Protein 2LMC (pdb70)

Secondary structure (DSSP, 8-state):
--S----SSEEEEEEE-SS-EEEEEE--SSHHHHHHHHHHTTGGGTPEEEEEEEE----/--BSBSSSEEEEEE--SSS--EEEEEESSSS--EEEE--TTS--SS-TTEEE-BS-SSB--

CATH classification: 3.10.20.510

GO terms:
  GO:0039653 symbiont-mediated suppression of host transcription (P, IDA)

Nearest PDB structures (foldseek):
  2lmc-assembly1_B  TM=9.714E-01  e=1.596E-10  Escherichia coli K-12
  4llg-assembly2_J  TM=7.421E-01  e=1.424E-07  Escherichia coli BW2952
  4llg-assembly1_D  TM=7.421E-01  e=1.424E-07  Escherichia coli BW2952
  8ph9-assembly1_J  TM=7.380E-01  e=1.339E-07  Escherichia coli
  5w1t-assembly1_D  TM=7.323E-01  e=1.514E-07  Escherichia coli K-12

Solvent-accessible surface area: 7148 Å² total; per-residue (Å²): 193,30,54,68,69,63,106,67,66,94,7,104,0,36,0,81,32,130,153,128,75,76,125,38,34,2,74,0,102,63,12,39,41,3,7,75,38,3,6,184,62,32,46,105,65,66,73,65,1,39,102,14,132,20,45,34,61,130,187,69,30,8,20,0,59,1,8,0,58,0,29,28,21,70,68,58,141,24,7,50,46,5,32,10,76,38,76,84,34,122,77,70,19,15,20,1,31,2,126,153,92,125,41,9,42,159,100,46,73,156,16,105,111,18,100,43,121,46,122,80

InterPro domains:
  IPR016412 RNA polymerase inhibitor [PF16857] (14-60)
  IPR016412 RNA polymerase inhibitor [PIRSF004348] (1-64)
  IPR038715 RNA polymerase inhibitor superfamily [G3DSA:3.10.20.510] (1-64)

Radius of gyration: 13.99 Å; Cα contacts (8 Å, |Δi|>4): 274; chains: 2; bounding box: 38×31×23 Å

Foldseek 3Di:
DQDAEAPPFWKWWFKAAPHDTDTDTFHDDDPVVSVCCSCVVVVVVRIHTDDMGGPDPVD/DAQWDQAWAFWAWDDADDQWIWTWGDHDPDDDTDTDTHGVPHNHQDYGRDTHGRQPGDDHD

Sequence (120 aa):
TGSLSVDNKKFWATVESSEHSFEVPIYAETLDEALELAEWQYVPAGFEVTRVRPCVAPKPAILAEISGIVSFGKETKGKRRLVITPVDGSDPYEEMIPKWRQLNVFEGERVERGDVISDGTGSLSVDNKKFWATVESSEHSFEVPIYAETLDEALELAEWQYVPAGFEVTRVRPCVAPKPAILAEISGIVSFGKETKGKRRLVITPVDGSDPYEEMIPKWRQLNVFEGERVERGDVISDGTGSLSVDNKKFWATVESSEHSFEVPIYAETLDEALELAEWQYVPAGFEVTRVRPCVAPKPAILAEISGIVSFGKETKGKRRLVITPVDGSDPYEEMIPKWRQLNVFEGERVERGDVISDGTGSLSVDNKKFWATVESSEHSFEVPIYAETLDEALELAEWQYVPAGFEVTRVRPCVAPKPAILAEISGIVSFGKETKGKRRLVITPVDGSDPYEEMIPKWRQLNVFEGERVERGDVISDGTGSLSVDNKKFWATVESSEHSFEVPIYAETLDEALELAEWQYVPAGFEVTRVRPCVAPKPAILAEISGIVSFGKETKGKRRLVITPVDGSDPYEEMIPKWRQLNVFEGERVERGDVISDGTGSLSVDNKKFWATVESSEHSFEVPIYAETLDEALELAEWQYVPAGFEVTRVRPCVAPKPAILAEISGIVSFGKETKGKRRLVITPVDGSDPYEEMIPKWRQLNVFEGERVERGDVISDGTGSLSVDNKKFWATVESSEHSFEVPIYAETLDEALELAEWQYVPAGFEVTRVRPCVAPKPAILAEISGIVSFGKETKGKRRLVITPVDGSDPYEEMIPKWRQLNVFEGERVERGDVISDGTGSLSVDNKKFWATVESSEHSFEVPIYAETLDEALELAEWQYVPAGFEVTRVRPCVAPKPAILAEISGIVSFGKETKGKRRLVITPVDGSDPYEEMIPKWRQLNVFEGERVERGDVISDGTGSLSVDNKKFWATVESSEHSFEVPIYAETLDEALELAEWQYVPAGFEVTRVRPCVAPKPAILAEISGIVSFGKETKGKRRLVITPVDGSDPYEEMIPKWRQLNVFEGERVERGDVISDGTGSLSVDNKKFWATVESSEHSFEVPIYAETLDEALELAEWQYVPAGFEVTRVRPCVAPKPAILAEISGIVSFGKETKGKRRLVITPVDGSDPYEEMIPKWRQLNVFEGERVERGDVISDG

Organism: Escherichia phage T7 (NCBI:txid10760)

Structure (mmCIF, N/CA/C/O backbone):
data_2LMC
#
_entry.id   2LMC
#
loop_
_entity.id
_entity.type
_entity.pdbx_description
1 polymer 'Bacterial RNA polymerase inhibitor'
2 polymer 'DNA-directed RNA polymerase subunit beta'
#
loop_
_atom_site.group_PDB
_atom_site.id
_atom_site.type_symbol
_atom_site.label_atom_id
_atom_site.label_alt_id
_atom_site.label_comp_id
_atom_site.label_asym_id
_atom_site.label_entity_id
_atom_site.label_seq_id
_atom_site.pdbx_PDB_ins_code
_atom_site.Cartn_x
_atom_site.Cartn_y
_atom_site.Cartn_z
_atom_site.occupancy
_atom_site.B_iso_or_equiv
_atom_site.auth_seq_id
_atom_site.auth_comp_id
_atom_site.auth_asym_id
_atom_site.auth_atom_id
_atom_site.pdbx_PDB_model_num
ATOM 1 N N . THR A 1 26 ? -19.965 -9.438 -3.825 1.00 0.00 26 THR A N 1
ATOM 2 C CA . THR A 1 26 ? -20.571 -8.091 -3.798 1.00 0.00 26 THR A CA 1
ATOM 3 C C . THR A 1 26 ? -19.751 -7.102 -4.626 1.00 0.00 26 THR A C 1
ATOM 4 O O . THR A 1 26 ? -20.255 -6.059 -5.045 1.00 0.00 26 THR A O 1
ATOM 15 N N . GLY A 1 27 ? -18.491 -7.441 -4.873 1.00 0.00 27 GLY A N 1
ATOM 16 C CA . GLY A 1 27 ? -17.624 -6.581 -5.649 1.00 0.00 27 GLY A CA 1
ATOM 17 C C . GLY A 1 27 ? -16.173 -6.772 -5.273 1.00 0.00 27 GLY A C 1
ATOM 18 O O . GLY A 1 27 ? -15.750 -6.351 -4.197 1.00 0.00 27 GLY A O 1
ATOM 22 N N . SER A 1 28 ? -15.418 -7.427 -6.150 1.00 0.00 28 SER A N 1
ATOM 23 C CA . SER A 1 28 ? -14.004 -7.691 -5.912 1.00 0.00 28 SER A CA 1
ATOM 24 C C . SER A 1 28 ? -13.842 -8.586 -4.676 1.00 0.00 28 SER A C 1
ATOM 25 O O . SER A 1 28 ? -14.705 -9.424 -4.403 1.00 0.00 28 SER A O 1
ATOM 33 N N . LEU A 1 29 ? -12.736 -8.409 -3.951 1.00 0.00 29 LEU A N 1
ATOM 34 C CA . LEU A 1 29 ? -12.448 -9.175 -2.738 1.00 0.00 29 LEU A CA 1
ATOM 35 C C . LEU A 1 29 ? -12.302 -10.660 -3.054 1.00 0.00 29 LEU A C 1
ATOM 36 O O . LEU A 1 29 ? -13.283 -11.406 -3.089 1.00 0.00 29 LEU A O 1
ATOM 52 N N . SER A 1 30 ? -11.070 -11.083 -3.279 1.00 0.00 30 SER A N 1
ATOM 53 C CA . SER A 1 30 ? -10.798 -12.455 -3.665 1.00 0.00 30 SER A CA 1
ATOM 54 C C . SER A 1 30 ? -10.739 -13.360 -2.434 1.00 0.00 30 SER A C 1
ATOM 55 O O . SER A 1 30 ? -11.692 -14.087 -2.140 1.00 0.00 30 SER A O 1
ATOM 63 N N . VAL A 1 31 ? -9.633 -13.288 -1.700 1.00 0.00 31 VAL A N 1
ATOM 64 C CA . VAL A 1 31 ? -9.420 -14.141 -0.535 1.00 0.00 31 VAL A CA 1
ATOM 65 C C . VAL A 1 31 ? -8.775 -13.347 0.595 1.00 0.00 31 VAL A C 1
ATOM 66 O O . VAL A 1 31 ? -8.455 -12.175 0.427 1.00 0.00 31 VAL A O 1
ATOM 79 N N . ASP A 1 32 ? -8.556 -13.996 1.728 1.00 0.00 32 ASP A N 1
ATOM 80 C CA . ASP A 1 32 ? -8.045 -13.313 2.915 1.00 0.00 32 ASP A CA 1
ATOM 81 C C . ASP A 1 32 ? -6.778 -13.978 3.441 1.00 0.00 32 ASP A C 1
ATOM 82 O O . ASP A 1 32 ? -6.587 -14.109 4.652 1.00 0.00 32 ASP A O 1
ATOM 91 N N . ASN A 1 33 ? -5.899 -14.376 2.525 1.00 0.00 33 ASN A N 1
ATOM 92 C CA . ASN A 1 33 ? -4.632 -15.003 2.905 1.00 0.00 33 ASN A CA 1
ATOM 93 C C . ASN A 1 33 ? -3.754 -14.042 3.702 1.00 0.00 33 ASN A C 1
ATOM 94 O O . ASN A 1 33 ? -3.006 -14.453 4.588 1.00 0.00 33 ASN A O 1
ATOM 105 N N . LYS A 1 34 ? -3.847 -12.767 3.369 1.00 0.00 34 LYS A N 1
ATOM 106 C CA . LYS A 1 34 ? -3.174 -11.707 4.111 1.00 0.00 34 LYS A CA 1
ATOM 107 C C . LYS A 1 34 ? -4.162 -10.575 4.347 1.00 0.00 34 LYS A C 1
ATOM 108 O O . LYS A 1 34 ? -5.013 -10.311 3.498 1.00 0.00 34 LYS A O 1
ATOM 127 N N . LYS A 1 35 ? -4.066 -9.918 5.492 1.00 0.00 35 LYS A N 1
ATOM 128 C CA . LYS A 1 35 ? -4.985 -8.838 5.813 1.00 0.00 35 LYS A CA 1
ATOM 129 C C . LYS A 1 35 ? -4.380 -7.483 5.471 1.00 0.00 35 LYS A C 1
ATOM 130 O O . LYS A 1 35 ? -3.304 -7.120 5.946 1.00 0.00 35 LYS A O 1
ATOM 149 N N . PHE A 1 36 ? -5.073 -6.742 4.627 1.00 0.00 36 PHE A N 1
ATOM 150 C CA . PHE A 1 36 ? -4.638 -5.412 4.243 1.00 0.00 36 PHE A CA 1
ATOM 151 C C . PHE A 1 36 ? -5.647 -4.393 4.747 1.00 0.00 36 PHE A C 1
ATOM 152 O O . PHE A 1 36 ? -6.850 -4.610 4.635 1.00 0.00 36 PHE A O 1
ATOM 169 N N . TRP A 1 37 ? -5.170 -3.298 5.312 1.00 0.00 37 TRP A N 1
ATOM 170 C CA . TRP A 1 37 ? -6.062 -2.286 5.859 1.00 0.00 37 TRP A CA 1
ATOM 171 C C . TRP A 1 37 ? -6.122 -1.057 4.965 1.00 0.00 37 TRP A C 1
ATOM 172 O O . TRP A 1 37 ? -5.094 -0.568 4.505 1.00 0.00 37 TRP A O 1
ATOM 193 N N . ALA A 1 38 ? -7.331 -0.579 4.714 1.00 0.00 38 ALA A N 1
ATOM 194 C CA . ALA A 1 38 ? -7.544 0.644 3.956 1.00 0.00 38 ALA A CA 1
ATOM 195 C C . ALA A 1 38 ? -8.574 1.516 4.664 1.00 0.00 38 ALA A C 1
ATOM 196 O O . ALA A 1 38 ? -9.725 1.110 4.839 1.00 0.00 38 ALA A O 1
ATOM 203 N N . THR A 1 39 ? -8.168 2.697 5.101 1.00 0.00 39 THR A N 1
ATOM 204 C CA . THR A 1 39 ? -9.110 3.624 5.696 1.00 0.00 39 THR A CA 1
ATOM 205 C C . THR A 1 39 ? -9.693 4.528 4.615 1.00 0.00 39 THR A C 1
ATOM 206 O O . THR A 1 39 ? -8.964 5.142 3.831 1.00 0.00 39 THR A O 1
ATOM 217 N N . VAL A 1 40 ? -11.016 4.569 4.557 1.00 0.00 40 VAL A N 1
ATOM 218 C CA . VAL A 1 40 ? -11.723 5.275 3.500 1.00 0.00 40 VAL A CA 1
ATOM 219 C C . VAL A 1 40 ? -12.512 6.439 4.081 1.00 0.00 40 VAL A C 1
ATOM 220 O O . VAL A 1 40 ? -12.967 6.379 5.226 1.00 0.00 40 VAL A O 1
ATOM 233 N N . GLU A 1 41 ? -12.678 7.490 3.294 1.00 0.00 41 GLU A N 1
ATOM 234 C CA . GLU A 1 41 ? -13.393 8.668 3.745 1.00 0.00 41 GLU A CA 1
ATOM 235 C C . GLU A 1 41 ? -14.490 9.036 2.751 1.00 0.00 41 GLU A C 1
ATOM 236 O O . GLU A 1 41 ? -14.276 9.029 1.536 1.00 0.00 41 GLU A O 1
ATOM 248 N N . SER A 1 42 ? -15.663 9.340 3.277 1.00 0.00 42 SER A N 1
ATOM 249 C CA . SER A 1 42 ? -16.802 9.731 2.466 1.00 0.00 42 SER A CA 1
ATOM 250 C C . SER A 1 42 ? -17.002 11.245 2.539 1.00 0.00 42 SER A C 1
ATOM 251 O O . SER A 1 42 ? -16.091 11.971 2.946 1.00 0.00 42 SER A O 1
ATOM 259 N N . SER A 1 43 ? -18.183 11.721 2.149 1.00 0.00 43 SER A N 1
ATOM 260 C CA . SER A 1 43 ? -18.494 13.145 2.218 1.00 0.00 43 SER A CA 1
ATOM 261 C C . SER A 1 43 ? -18.427 13.652 3.660 1.00 0.00 43 SER A C 1
ATOM 262 O O . SER A 1 43 ? -18.087 14.809 3.909 1.00 0.00 43 SER A O 1
ATOM 270 N N . GLU A 1 44 ? -18.749 12.780 4.606 1.00 0.00 44 GLU A N 1
ATOM 271 C CA . GLU A 1 44 ? -18.687 13.130 6.019 1.00 0.00 44 GLU A CA 1
ATOM 272 C C . GLU A 1 44 ? -18.089 11.986 6.830 1.00 0.00 44 GLU A C 1
ATOM 273 O O . GLU A 1 44 ? -17.230 12.195 7.682 1.00 0.00 44 GLU A O 1
ATOM 285 N N . HIS A 1 45 ? -18.547 10.773 6.547 1.00 0.00 45 HIS A N 1
ATOM 286 C CA . HIS A 1 45 ? -18.123 9.596 7.296 1.00 0.00 45 HIS A CA 1
ATOM 287 C C . HIS A 1 45 ? -16.682 9.222 6.974 1.00 0.00 45 HIS A C 1
ATOM 288 O O . HIS A 1 45 ? -16.162 9.560 5.912 1.00 0.00 45 HIS A O 1
ATOM 303 N N . SER A 1 46 ? -16.043 8.535 7.905 1.00 0.00 46 SER A N 1
ATOM 304 C CA . SER A 1 46 ? -14.688 8.039 7.720 1.00 0.00 46 SER A CA 1
ATOM 305 C C . SER A 1 46 ? -14.541 6.715 8.466 1.00 0.00 46 SER A C 1
ATOM 306 O O . SER A 1 46 ? -14.902 6.622 9.640 1.00 0.00 46 SER A O 1
ATOM 314 N N . PHE A 1 47 ? -14.041 5.690 7.788 1.00 0.00 47 PHE A N 1
ATOM 315 C CA . PHE A 1 47 ? -13.977 4.357 8.376 1.00 0.00 47 PHE A CA 1
ATOM 316 C C . PHE A 1 47 ? -12.779 3.572 7.855 1.00 0.00 47 PHE A C 1
ATOM 317 O O . PHE A 1 47 ? -12.051 4.037 6.979 1.00 0.00 47 PHE A O 1
ATOM 334 N N . GLU A 1 48 ? -12.574 2.389 8.412 1.00 0.00 48 GLU A N 1
ATOM 335 C CA . GLU A 1 48 ? -11.516 1.499 7.964 1.00 0.00 48 GLU A CA 1
ATOM 336 C C . GLU A 1 48 ? -12.111 0.170 7.529 1.00 0.00 48 GLU A C 1
ATOM 337 O O . GLU A 1 48 ? -13.007 -0.361 8.188 1.00 0.00 48 GLU A O 1
ATOM 349 N N . VAL A 1 49 ? -11.619 -0.357 6.423 1.00 0.00 49 VAL A N 1
ATOM 350 C CA . VAL A 1 49 ? -12.108 -1.618 5.895 1.00 0.00 49 VAL A CA 1
ATOM 351 C C . VAL A 1 49 ? -10.942 -2.452 5.357 1.00 0.00 49 VAL A C 1
ATOM 352 O O . VAL A 1 49 ? -10.038 -1.921 4.709 1.00 0.00 49 VAL A O 1
ATOM 365 N N . PRO A 1 50 ? -10.907 -3.756 5.676 1.00 0.00 50 PRO A N 1
ATOM 366 C CA . PRO A 1 50 ? -9.878 -4.662 5.164 1.00 0.00 50 PRO A CA 1
ATOM 367 C C . PRO A 1 50 ? -10.042 -4.946 3.673 1.00 0.00 50 PRO A C 1
ATOM 368 O O . PRO A 1 50 ? -11.160 -5.010 3.157 1.00 0.00 50 PRO A O 1
ATOM 379 N N . ILE A 1 51 ? -8.920 -5.139 2.998 1.00 0.00 51 ILE A N 1
ATOM 380 C CA . ILE A 1 51 ? -8.917 -5.479 1.584 1.00 0.00 51 ILE A CA 1
ATOM 381 C C . ILE A 1 51 ? -8.591 -6.951 1.440 1.00 0.00 51 ILE A C 1
ATOM 382 O O . ILE A 1 51 ? -7.689 -7.459 2.106 1.00 0.00 51 ILE A O 1
ATOM 398 N N . TYR A 1 52 ? -9.322 -7.639 0.587 1.00 0.00 52 TYR A N 1
ATOM 399 C CA . TYR A 1 52 ? -9.115 -9.060 0.421 1.00 0.00 52 TYR A CA 1
ATOM 400 C C . TYR A 1 52 ? -8.628 -9.374 -0.983 1.00 0.00 52 TYR A C 1
ATOM 401 O O . TYR A 1 52 ? -9.363 -9.229 -1.961 1.00 0.00 52 TYR A O 1
ATOM 419 N N . ALA A 1 53 ? -7.379 -9.802 -1.065 1.00 0.00 53 ALA A N 1
ATOM 420 C CA . ALA A 1 53 ? -6.775 -10.204 -2.323 1.00 0.00 53 ALA A CA 1
ATOM 421 C C . ALA A 1 53 ? -5.672 -11.217 -2.069 1.00 0.00 53 ALA A C 1
ATOM 422 O O . ALA A 1 53 ? -5.345 -11.504 -0.916 1.00 0.00 53 ALA A O 1
ATOM 429 N N . GLU A 1 54 ? -5.097 -11.755 -3.129 1.00 0.00 54 GLU A N 1
ATOM 430 C CA . GLU A 1 54 ? -4.031 -12.732 -2.986 1.00 0.00 54 GLU A CA 1
ATOM 431 C C . GLU A 1 54 ? -2.676 -12.045 -2.888 1.00 0.00 54 GLU A C 1
ATOM 432 O O . GLU A 1 54 ? -1.907 -12.304 -1.963 1.00 0.00 54 GLU A O 1
ATOM 444 N N . THR A 1 55 ? -2.399 -11.158 -3.830 1.00 0.00 55 THR A N 1
ATOM 445 C CA . THR A 1 55 ? -1.097 -10.512 -3.905 1.00 0.00 55 THR A CA 1
ATOM 446 C C . THR A 1 55 ? -1.135 -9.099 -3.314 1.00 0.00 55 THR A C 1
ATOM 447 O O . THR A 1 55 ? -2.198 -8.477 -3.259 1.00 0.00 55 THR A O 1
ATOM 458 N N . LEU A 1 56 ? 0.017 -8.603 -2.867 1.00 0.00 56 LEU A N 1
ATOM 459 C CA . LEU A 1 56 ? 0.124 -7.247 -2.326 1.00 0.00 56 LEU A CA 1
ATOM 460 C C . LEU A 1 56 ? -0.367 -6.209 -3.333 1.00 0.00 56 LEU A C 1
ATOM 461 O O . LEU A 1 56 ? -1.359 -5.518 -3.089 1.00 0.00 56 LEU A O 1
ATOM 477 N N . ASP A 1 57 ? 0.336 -6.110 -4.459 1.00 0.00 57 ASP A N 1
ATOM 478 C CA . ASP A 1 57 ? -0.035 -5.202 -5.548 1.00 0.00 57 ASP A CA 1
ATOM 479 C C . ASP A 1 57 ? -1.493 -5.387 -5.954 1.00 0.00 57 ASP A C 1
ATOM 480 O O . ASP A 1 57 ? -2.194 -4.425 -6.255 1.00 0.00 57 ASP A O 1
ATOM 489 N N . GLU A 1 58 ? -1.933 -6.636 -5.947 1.00 0.00 58 GLU A N 1
ATOM 490 C CA . GLU A 1 58 ? -3.308 -6.988 -6.272 1.00 0.00 58 GLU A CA 1
ATOM 491 C C . GLU A 1 58 ? -4.284 -6.257 -5.349 1.00 0.00 58 GLU A C 1
ATOM 492 O O . GLU A 1 58 ? -5.259 -5.659 -5.807 1.00 0.00 58 GLU A O 1
ATOM 504 N N . ALA A 1 59 ? -4.004 -6.300 -4.050 1.00 0.00 59 ALA A N 1
ATOM 505 C CA . ALA A 1 59 ? -4.817 -5.599 -3.063 1.00 0.00 59 ALA A CA 1
ATOM 506 C C . ALA A 1 59 ? -4.666 -4.094 -3.219 1.00 0.00 59 ALA A C 1
ATOM 507 O O . ALA A 1 59 ? -5.629 -3.343 -3.072 1.00 0.00 59 ALA A O 1
ATOM 514 N N . LEU A 1 60 ? -3.443 -3.671 -3.516 1.00 0.00 60 LEU A N 1
ATOM 515 C CA . LEU A 1 60 ? -3.133 -2.267 -3.751 1.00 0.00 60 LEU A CA 1
ATOM 516 C C . LEU A 1 60 ? -3.993 -1.702 -4.878 1.00 0.00 60 LEU A C 1
ATOM 517 O O . LEU A 1 60 ? -4.506 -0.584 -4.779 1.00 0.00 60 LEU A O 1
ATOM 533 N N . GLU A 1 61 ? -4.146 -2.475 -5.945 1.00 0.00 61 GLU A N 1
ATOM 534 C CA . GLU A 1 61 ? -5.017 -2.088 -7.043 1.00 0.00 61 GLU A CA 1
ATOM 535 C C . GLU A 1 61 ? -6.444 -1.917 -6.540 1.00 0.00 61 GLU A C 1
ATOM 536 O O . GLU A 1 61 ? -7.047 -0.863 -6.711 1.00 0.00 61 GLU A O 1
ATOM 548 N N . LEU A 1 62 ? -6.952 -2.953 -5.883 1.00 0.00 62 LEU A N 1
ATOM 549 C CA . LEU A 1 62 ? -8.351 -2.997 -5.466 1.00 0.00 62 LEU A CA 1
ATOM 550 C C . LEU A 1 62 ? -8.686 -1.913 -4.451 1.00 0.00 62 LEU A C 1
ATOM 551 O O . LEU A 1 62 ? -9.730 -1.281 -4.553 1.00 0.00 62 LEU A O 1
ATOM 567 N N . ALA A 1 63 ? -7.808 -1.700 -3.478 1.00 0.00 63 ALA A N 1
ATOM 568 C CA . ALA A 1 63 ? -8.058 -0.718 -2.425 1.00 0.00 63 ALA A CA 1
ATOM 569 C C . ALA A 1 63 ? -8.492 0.622 -3.012 1.00 0.00 63 ALA A C 1
ATOM 570 O O . ALA A 1 63 ? -9.452 1.231 -2.553 1.00 0.00 63 ALA A O 1
ATOM 577 N N . GLU A 1 64 ? -7.781 1.074 -4.028 1.00 0.00 64 GLU A N 1
ATOM 578 C CA . GLU A 1 64 ? -8.161 2.286 -4.731 1.00 0.00 64 GLU A CA 1
ATOM 579 C C . GLU A 1 64 ? -9.244 1.993 -5.770 1.00 0.00 64 GLU A C 1
ATOM 580 O O . GLU A 1 64 ? -10.371 2.477 -5.668 1.00 0.00 64 GLU A O 1
ATOM 592 N N . TRP A 1 65 ? -8.897 1.143 -6.731 1.00 0.00 65 TRP A N 1
ATOM 593 C CA . TRP A 1 65 ? -9.683 0.952 -7.949 1.00 0.00 65 TRP A CA 1
ATOM 594 C C . TRP A 1 65 ? -11.084 0.398 -7.671 1.00 0.00 65 TRP A C 1
ATOM 595 O O . TRP A 1 65 ? -12.006 0.618 -8.452 1.00 0.00 65 TRP A O 1
ATOM 616 N N . GLN A 1 66 ? -11.242 -0.333 -6.577 1.00 0.00 66 GLN A N 1
ATOM 617 C CA . GLN A 1 66 ? -12.533 -0.917 -6.226 1.00 0.00 66 GLN A CA 1
ATOM 618 C C . GLN A 1 66 ? -13.416 0.081 -5.470 1.00 0.00 66 GLN A C 1
ATOM 619 O O . GLN A 1 66 ? -14.640 0.066 -5.603 1.00 0.00 66 GLN A O 1
ATOM 633 N N . TYR A 1 67 ? -12.799 0.955 -4.687 1.00 0.00 67 TYR A N 1
ATOM 634 C CA . TYR A 1 67 ? -13.555 1.852 -3.816 1.00 0.00 67 TYR A CA 1
ATOM 635 C C . TYR A 1 67 ? -13.862 3.190 -4.480 1.00 0.00 67 TYR A C 1
ATOM 636 O O . TYR A 1 67 ? -14.919 3.778 -4.239 1.00 0.00 67 TYR A O 1
ATOM 654 N N . VAL A 1 68 ? -12.956 3.663 -5.327 1.00 0.00 68 VAL A N 1
ATOM 655 C CA . VAL A 1 68 ? -13.113 4.979 -5.938 1.00 0.00 68 VAL A CA 1
ATOM 656 C C . VAL A 1 68 ? -14.337 5.102 -6.874 1.00 0.00 68 VAL A C 1
ATOM 657 O O . VAL A 1 68 ? -14.934 6.176 -6.930 1.00 0.00 68 VAL A O 1
ATOM 670 N N . PRO A 1 69 ? -14.770 4.045 -7.616 1.00 0.00 69 PRO A N 1
ATOM 671 C CA . PRO A 1 69 ? -15.950 4.152 -8.480 1.00 0.00 69 PRO A CA 1
ATOM 672 C C . PRO A 1 69 ? -17.246 4.138 -7.679 1.00 0.00 69 PRO A C 1
ATOM 673 O O . PRO A 1 69 ? -18.320 4.420 -8.209 1.00 0.00 69 PRO A O 1
ATOM 684 N N . ALA A 1 70 ? -17.138 3.811 -6.398 1.00 0.00 70 ALA A N 1
ATOM 685 C CA . ALA A 1 70 ? -18.299 3.736 -5.525 1.00 0.00 70 ALA A CA 1
ATOM 686 C C . ALA A 1 70 ? -18.518 5.055 -4.794 1.00 0.00 70 ALA A C 1
ATOM 687 O O . ALA A 1 70 ? -19.423 5.177 -3.969 1.00 0.00 70 ALA A O 1
ATOM 694 N N . GLY A 1 71 ? -17.682 6.039 -5.095 1.00 0.00 71 GLY A N 1
ATOM 695 C CA . GLY A 1 71 ? -17.822 7.342 -4.476 1.00 0.00 71 GLY A CA 1
ATOM 696 C C . GLY A 1 71 ? -17.054 7.451 -3.176 1.00 0.00 71 GLY A C 1
ATOM 697 O O . GLY A 1 71 ? -17.112 8.476 -2.496 1.00 0.00 71 GLY A O 1
ATOM 701 N N . PHE A 1 72 ? -16.333 6.398 -2.827 1.00 0.00 72 PHE A N 1
ATOM 702 C CA . PHE A 1 72 ? -15.533 6.392 -1.615 1.00 0.00 72 PHE A CA 1
ATOM 703 C C . PHE A 1 72 ? -14.095 6.774 -1.934 1.00 0.00 72 PHE A C 1
ATOM 704 O O . PHE A 1 72 ? -13.476 6.202 -2.833 1.00 0.00 72 PHE A O 1
ATOM 721 N N . GLU A 1 73 ? -13.569 7.751 -1.216 1.00 0.00 73 GLU A N 1
ATOM 722 C CA . GLU A 1 73 ? -12.204 8.189 -1.433 1.00 0.00 73 GLU A CA 1
ATOM 723 C C . GLU A 1 73 ? -11.299 7.621 -0.352 1.00 0.00 73 GLU A C 1
ATOM 724 O O . GLU A 1 73 ? -11.477 7.902 0.834 1.00 0.00 73 GLU A O 1
ATOM 736 N N . VAL A 1 74 ? -10.350 6.798 -0.765 1.00 0.00 74 VAL A N 1
ATOM 737 C CA . VAL A 1 74 ? -9.390 6.208 0.155 1.00 0.00 74 VAL A CA 1
ATOM 738 C C . VAL A 1 74 ? -8.553 7.297 0.818 1.00 0.00 74 VAL A C 1
ATOM 739 O O . VAL A 1 74 ? -8.233 8.306 0.195 1.00 0.00 74 VAL A O 1
ATOM 752 N N . THR A 1 75 ? -8.229 7.106 2.086 1.00 0.00 75 THR A N 1
ATOM 753 C CA . THR A 1 75 ? -7.425 8.070 2.817 1.00 0.00 75 THR A CA 1
ATOM 754 C C . THR A 1 75 ? -5.998 7.561 3.003 1.00 0.00 75 THR A C 1
ATOM 755 O O . THR A 1 75 ? -5.038 8.275 2.725 1.00 0.00 75 THR A O 1
ATOM 766 N N . ARG A 1 76 ? -5.861 6.323 3.453 1.00 0.00 76 ARG A N 1
ATOM 767 C CA . ARG A 1 76 ? -4.554 5.741 3.688 1.00 0.00 76 ARG A CA 1
ATOM 768 C C . ARG A 1 76 ? -4.696 4.233 3.854 1.00 0.00 76 ARG A C 1
ATOM 769 O O . ARG A 1 76 ? -5.769 3.754 4.213 1.00 0.00 76 ARG A O 1
ATOM 790 N N . VAL A 1 77 ? -3.641 3.479 3.574 1.00 0.00 77 VAL A N 1
ATOM 791 C CA . VAL A 1 77 ? -3.690 2.039 3.772 1.00 0.00 77 VAL A CA 1
ATOM 792 C C . VAL A 1 77 ? -2.477 1.564 4.557 1.00 0.00 77 VAL A C 1
ATOM 793 O O . VAL A 1 77 ? -1.445 2.234 4.591 1.00 0.00 77 VAL A O 1
ATOM 806 N N . ARG A 1 78 ? -2.620 0.413 5.191 1.00 0.00 78 ARG A N 1
ATOM 807 C CA . ARG A 1 78 ? -1.520 -0.239 5.879 1.00 0.00 78 ARG A CA 1
ATOM 808 C C . ARG A 1 78 ? -1.653 -1.749 5.763 1.00 0.00 78 ARG A C 1
ATOM 809 O O . ARG A 1 78 ? -2.490 -2.361 6.428 1.00 0.00 78 ARG A O 1
ATOM 830 N N . PRO A 1 79 ? -0.861 -2.364 4.882 1.00 0.00 79 PRO A N 1
ATOM 831 C CA . PRO A 1 79 ? -0.815 -3.820 4.742 1.00 0.00 79 PRO A CA 1
ATOM 832 C C . PRO A 1 79 ? -0.268 -4.483 6.000 1.00 0.00 79 PRO A C 1
ATOM 833 O O . PRO A 1 79 ? 0.738 -4.039 6.554 1.00 0.00 79 PRO A O 1
ATOM 844 N N . CYS A 1 80 ? -0.940 -5.523 6.461 1.00 0.00 80 CYS A N 1
ATOM 845 C CA . CYS A 1 80 ? -0.476 -6.267 7.615 1.00 0.00 80 CYS A CA 1
ATOM 846 C C . CYS A 1 80 ? -0.231 -7.714 7.213 1.00 0.00 80 CYS A C 1
ATOM 847 O O . CYS A 1 80 ? -1.120 -8.564 7.301 1.00 0.00 80 CYS A O 1
ATOM 855 N N . VAL A 1 81 ? 0.980 -7.980 6.752 1.00 0.00 81 VAL A N 1
ATOM 856 C CA . VAL A 1 81 ? 1.345 -9.305 6.289 1.00 0.00 81 VAL A CA 1
ATOM 857 C C . VAL A 1 81 ? 1.776 -10.177 7.461 1.00 0.00 81 VAL A C 1
ATOM 858 O O . VAL A 1 81 ? 1.070 -11.117 7.829 1.00 0.00 81 VAL A O 1
ATOM 871 N N . ALA A 1 82 ? 2.922 -9.836 8.055 1.00 0.00 82 ALA A N 1
ATOM 872 C CA . ALA A 1 82 ? 3.483 -10.583 9.181 1.00 0.00 82 ALA A CA 1
ATOM 873 C C . ALA A 1 82 ? 3.638 -12.064 8.837 1.00 0.00 82 ALA A C 1
ATOM 874 O O . ALA A 1 82 ? 2.741 -12.863 9.107 1.00 0.00 82 ALA A O 1
ATOM 881 N N . PRO A 1 83 ? 4.788 -12.435 8.240 1.00 0.00 83 PRO A N 1
ATOM 882 C CA . PRO A 1 83 ? 5.061 -13.797 7.753 1.00 0.00 83 PRO A CA 1
ATOM 883 C C . PRO A 1 83 ? 4.555 -14.907 8.678 1.00 0.00 83 PRO A C 1
ATOM 884 O O . PRO A 1 83 ? 4.828 -14.910 9.883 1.00 0.00 83 PRO A O 1
ATOM 895 N N . LYS A 1 84 ? 3.804 -15.838 8.103 1.00 0.00 84 LYS A N 1
ATOM 896 C CA . LYS A 1 84 ? 3.293 -16.979 8.844 1.00 0.00 84 LYS A CA 1
ATOM 897 C C . LYS A 1 84 ? 4.183 -18.188 8.596 1.00 0.00 84 LYS A C 1
ATOM 898 O O . LYS A 1 84 ? 3.871 -18.983 7.684 1.00 0.00 84 LYS A O 1
ATOM 918 N N . PRO B 2 24 ? 7.495 -0.515 9.962 1.00 0.00 24 PRO B N 1
ATOM 919 C CA . PRO B 2 24 ? 7.808 0.462 8.907 1.00 0.00 24 PRO B CA 1
ATOM 920 C C . PRO B 2 24 ? 7.533 1.887 9.369 1.00 0.00 24 PRO B C 1
ATOM 921 O O . PRO B 2 24 ? 6.727 2.116 10.269 1.00 0.00 24 PRO B O 1
ATOM 932 N N . ALA B 2 25 ? 8.217 2.839 8.754 1.00 0.00 25 ALA B N 1
ATOM 933 C CA . ALA B 2 25 ? 8.020 4.247 9.051 1.00 0.00 25 ALA B CA 1
ATOM 934 C C . ALA B 2 25 ? 8.234 5.070 7.790 1.00 0.00 25 ALA B C 1
ATOM 935 O O . ALA B 2 25 ? 7.292 5.330 7.042 1.00 0.00 25 ALA B O 1
ATOM 942 N N 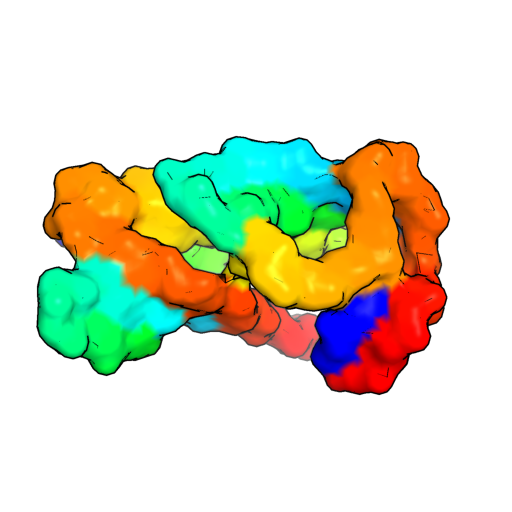. ILE B 2 26 ? 9.477 5.455 7.544 1.00 0.00 26 ILE B N 1
ATOM 943 C CA . ILE B 2 26 ? 9.845 6.117 6.303 1.00 0.00 26 ILE B CA 1
ATOM 944 C C . ILE B 2 26 ? 10.929 5.280 5.637 1.00 0.00 26 ILE B C 1
ATOM 945 O O . ILE B 2 26 ? 12.092 5.687 5.542 1.00 0.00 26 ILE B O 1
ATOM 961 N N . LEU B 2 27 ? 10.545 4.083 5.216 1.00 0.00 27 LEU B N 1
ATOM 962 C CA . LEU B 2 27 ? 11.500 3.101 4.738 1.00 0.00 27 LEU B CA 1
ATOM 963 C C . LEU B 2 27 ? 10.879 2.186 3.693 1.00 0.00 27 LEU B C 1
ATOM 964 O O . LEU B 2 27 ? 9.688 2.264 3.403 1.00 0.00 27 LEU B O 1
ATOM 980 N N . ALA B 2 28 ? 11.713 1.337 3.124 1.00 0.00 28 ALA B N 1
ATOM 981 C CA . ALA B 2 28 ? 11.259 0.262 2.266 1.00 0.00 28 ALA B CA 1
ATOM 982 C C . ALA B 2 28 ? 11.248 -1.037 3.055 1.00 0.00 28 ALA B C 1
ATOM 983 O O . ALA B 2 28 ? 12.272 -1.427 3.610 1.00 0.00 28 ALA B O 1
ATOM 990 N N . GLU B 2 29 ? 10.095 -1.696 3.118 1.00 0.00 29 GLU B N 1
ATOM 991 C CA . GLU B 2 29 ? 9.968 -2.945 3.871 1.00 0.00 29 GLU B CA 1
ATOM 992 C C . GLU B 2 29 ? 10.898 -4.008 3.288 1.00 0.00 29 GLU B C 1
ATOM 993 O O . GLU B 2 29 ? 11.302 -4.943 3.971 1.00 0.00 29 GLU B O 1
ATOM 1005 N N . ILE B 2 30 ? 11.230 -3.842 2.016 1.00 0.00 30 ILE B N 1
ATOM 1006 C CA . ILE B 2 30 ? 12.137 -4.739 1.319 1.00 0.00 30 ILE B CA 1
ATOM 1007 C C . ILE B 2 30 ? 13.156 -3.933 0.531 1.00 0.00 30 ILE B C 1
ATOM 1008 O O . ILE B 2 30 ? 12.892 -2.794 0.147 1.00 0.00 30 ILE B O 1
ATOM 1024 N N . SER B 2 31 ? 14.321 -4.514 0.304 1.00 0.00 31 SER B N 1
ATOM 1025 C CA . SER B 2 31 ? 15.351 -3.848 -0.469 1.00 0.00 31 SER B CA 1
ATOM 1026 C C . SER B 2 31 ? 15.095 -4.061 -1.948 1.00 0.00 31 SER B C 1
ATOM 1027 O O . SER B 2 31 ? 14.743 -5.161 -2.381 1.00 0.00 31 SER B O 1
ATOM 1035 N N . GLY B 2 32 ? 15.286 -3.011 -2.707 1.00 0.00 32 GLY B N 1
ATOM 1036 C CA . GLY B 2 32 ? 15.085 -3.073 -4.131 1.00 0.00 32 GLY B CA 1
ATOM 1037 C C . GLY B 2 32 ? 14.841 -1.711 -4.728 1.00 0.00 32 GLY B C 1
ATOM 1038 O O . GLY B 2 32 ? 15.237 -0.695 -4.153 1.00 0.00 32 GLY B O 1
ATOM 1042 N N . ILE B 2 33 ? 14.197 -1.694 -5.880 1.00 0.00 33 ILE B N 1
ATOM 1043 C CA . ILE B 2 33 ? 13.872 -0.456 -6.561 1.00 0.00 33 ILE B CA 1
ATOM 1044 C C . ILE B 2 33 ? 12.439 -0.043 -6.251 1.00 0.00 33 ILE B C 1
ATOM 1045 O O . ILE B 2 33 ? 11.491 -0.656 -6.736 1.00 0.00 33 ILE B O 1
ATOM 1061 N N . VAL B 2 34 ? 12.282 0.987 -5.440 1.00 0.00 34 VAL B N 1
ATOM 1062 C CA . VAL B 2 34 ? 10.959 1.490 -5.113 1.00 0.00 34 VAL B CA 1
ATOM 1063 C C . VAL B 2 34 ? 10.469 2.412 -6.219 1.00 0.00 34 VAL B C 1
ATOM 1064 O O . VAL B 2 34 ? 11.178 3.320 -6.637 1.00 0.00 34 VAL B O 1
ATOM 1077 N N . SER B 2 35 ? 9.274 2.158 -6.716 1.00 0.00 35 SER B N 1
ATOM 1078 C CA . SER B 2 35 ? 8.718 2.969 -7.781 1.00 0.00 35 SER B CA 1
ATOM 1079 C C . SER B 2 35 ? 7.300 3.405 -7.441 1.00 0.00 35 SER B C 1
ATOM 1080 O O . SER B 2 35 ? 6.671 2.848 -6.538 1.00 0.00 35 SER B O 1
ATOM 1088 N N . PHE B 2 36 ? 6.807 4.408 -8.155 1.00 0.00 36 PHE B N 1
ATOM 1089 C CA . PHE B 2 36 ? 5.488 4.952 -7.890 1.00 0.00 36 PHE B CA 1
ATOM 1090 C C . PHE B 2 36 ? 4.545 4.681 -9.051 1.00 0.00 36 PHE B C 1
ATOM 1091 O O . PHE B 2 36 ? 4.975 4.498 -10.192 1.00 0.00 36 PHE B O 1
ATOM 1108 N N . GLY B 2 37 ? 3.261 4.658 -8.747 1.00 0.00 37 GLY B N 1
ATOM 1109 C CA . GLY B 2 37 ? 2.256 4.475 -9.768 1.00 0.00 37 GLY B CA 1
ATOM 1110 C C . GLY B 2 37 ? 1.056 5.377 -9.561 1.00 0.00 37 GLY B C 1
ATOM 1111 O O . GLY B 2 37 ? 1.123 6.332 -8.779 1.00 0.00 37 GLY B O 1
ATOM 1115 N N . LYS B 2 38 ? -0.051 5.027 -10.215 1.00 0.00 38 LYS B N 1
ATOM 1116 C CA . LYS B 2 38 ? -1.251 5.865 -10.260 1.00 0.00 38 LYS B CA 1
ATOM 1117 C C . LYS B 2 38 ? -1.745 6.250 -8.864 1.00 0.00 38 LYS B C 1
ATOM 1118 O O . LYS B 2 38 ? -1.690 5.457 -7.914 1.00 0.00 38 LYS B O 1
ATOM 1137 N N . GLU B 2 39 ? -2.194 7.485 -8.751 1.00 0.00 39 GLU B N 1
ATOM 1138 C CA . GLU B 2 39 ? -2.830 7.976 -7.544 1.00 0.00 39 GLU B CA 1
ATOM 1139 C C . GLU B 2 39 ? -4.150 8.661 -7.897 1.00 0.00 39 GLU B C 1
ATOM 1140 O O . GLU B 2 39 ? -4.170 9.664 -8.610 1.00 0.00 39 GLU B O 1
ATOM 1152 N N . THR B 2 40 ? -5.248 8.096 -7.402 1.00 0.00 40 THR B N 1
ATOM 1153 C CA . THR B 2 40 ? -6.596 8.542 -7.760 1.00 0.00 40 THR B CA 1
ATOM 1154 C C . THR B 2 40 ? -6.850 10.018 -7.423 1.00 0.00 40 THR B C 1
ATOM 1155 O O . THR B 2 40 ? -7.627 10.689 -8.105 1.00 0.00 40 THR B O 1
ATOM 1166 N N . LYS B 2 41 ? -6.199 10.527 -6.385 1.00 0.00 41 LYS B N 1
ATOM 1167 C CA . LYS B 2 41 ? -6.464 11.884 -5.928 1.00 0.00 41 LYS B CA 1
ATOM 1168 C C . LYS B 2 41 ? -5.179 12.563 -5.461 1.00 0.00 41 LYS B C 1
ATOM 1169 O O . LYS B 2 41 ? -4.562 13.323 -6.206 1.00 0.00 41 LYS B O 1
ATOM 1188 N N . GLY B 2 42 ? -4.784 12.276 -4.227 1.00 0.00 42 GLY B N 1
ATOM 1189 C CA . GLY B 2 42 ? -3.565 12.837 -3.677 1.00 0.00 42 GLY B CA 1
ATOM 1190 C C . GLY B 2 42 ? -2.760 11.782 -2.960 1.00 0.00 42 GLY B C 1
ATOM 1191 O O . GLY B 2 42 ? -2.292 11.980 -1.838 1.00 0.00 42 GLY B O 1
ATOM 1195 N N . LYS B 2 43 ? -2.619 10.645 -3.608 1.00 0.00 43 LYS B N 1
ATOM 1196 C CA . LYS B 2 43 ? -1.949 9.503 -3.018 1.00 0.00 43 LYS B CA 1
ATOM 1197 C C . LYS B 2 43 ? -0.658 9.206 -3.758 1.00 0.00 43 LYS B C 1
ATOM 1198 O O . LYS B 2 43 ? -0.143 10.050 -4.490 1.00 0.00 43 LYS B O 1
ATOM 1217 N N . ARG B 2 44 ? -0.128 8.018 -3.550 1.00 0.00 44 ARG B N 1
ATOM 1218 C CA . ARG B 2 44 ? 1.063 7.586 -4.243 1.00 0.00 44 ARG B CA 1
ATOM 1219 C C . ARG B 2 44 ? 1.134 6.058 -4.221 1.00 0.00 44 ARG B C 1
ATOM 1220 O O . ARG B 2 44 ? 1.117 5.449 -3.152 1.00 0.00 44 ARG B O 1
ATOM 1241 N N . ARG B 2 45 ? 1.167 5.434 -5.394 1.00 0.00 45 ARG B N 1
ATOM 1242 C CA . ARG B 2 45 ? 1.239 3.977 -5.460 1.00 0.00 45 ARG B CA 1
ATOM 1243 C C . ARG B 2 45 ? 2.661 3.511 -5.176 1.00 0.00 45 ARG B C 1
ATOM 1244 O O . ARG B 2 45 ? 3.563 3.746 -5.973 1.00 0.00 45 ARG B O 1
ATOM 1265 N N . LEU B 2 46 ? 2.854 2.864 -4.040 1.00 0.00 46 LEU B N 1
ATOM 1266 C CA . LEU B 2 46 ? 4.169 2.378 -3.651 1.00 0.00 46 LEU B CA 1
ATOM 1267 C C . LEU B 2 46 ? 4.366 0.944 -4.107 1.00 0.00 46 LEU B C 1
ATOM 1268 O O . LEU B 2 46 ? 3.841 0.009 -3.503 1.00 0.00 46 LEU B O 1
ATOM 1284 N N . VAL B 2 47 ? 5.115 0.781 -5.181 1.00 0.00 47 VAL B N 1
ATOM 1285 C CA . VAL B 2 47 ? 5.430 -0.538 -5.699 1.00 0.00 47 VAL B CA 1
ATOM 1286 C C . VAL B 2 47 ? 6.938 -0.771 -5.673 1.00 0.00 47 VAL B C 1
ATOM 1287 O O . VAL B 2 47 ? 7.684 -0.226 -6.493 1.00 0.00 47 VAL B O 1
ATOM 1300 N N . ILE B 2 48 ? 7.391 -1.561 -4.711 1.00 0.00 48 ILE B N 1
ATOM 1301 C CA . ILE B 2 48 ? 8.814 -1.820 -4.558 1.00 0.00 48 ILE B CA 1
ATOM 1302 C C . ILE B 2 48 ? 9.204 -3.082 -5.306 1.00 0.00 48 ILE B C 1
ATOM 1303 O O . ILE B 2 48 ? 8.524 -4.102 -5.221 1.00 0.00 48 ILE B O 1
ATOM 1319 N N . THR B 2 49 ? 10.284 -2.990 -6.058 1.00 0.00 49 THR B N 1
ATOM 1320 C CA . THR B 2 49 ? 10.811 -4.119 -6.797 1.00 0.00 49 THR B CA 1
ATOM 1321 C C . THR B 2 49 ? 11.971 -4.758 -6.027 1.00 0.00 49 THR B C 1
ATOM 1322 O O . THR B 2 49 ? 13.106 -4.283 -6.094 1.00 0.00 49 THR B O 1
ATOM 1333 N N . PRO B 2 50 ? 11.688 -5.829 -5.263 1.00 0.00 50 PRO B N 1
ATOM 1334 C CA . PRO B 2 50 ? 12.676 -6.476 -4.395 1.00 0.00 50 PRO B CA 1
ATOM 1335 C C . PRO B 2 50 ? 13.876 -7.045 -5.144 1.00 0.00 50 PRO B C 1
ATOM 1336 O O . PRO B 2 50 ? 13.740 -7.694 -6.183 1.00 0.00 50 PRO B O 1
ATOM 1347 N N . VAL B 2 51 ? 15.051 -6.777 -4.601 1.00 0.00 51 VAL B N 1
ATOM 1348 C CA . VAL B 2 51 ? 16.290 -7.378 -5.076 1.00 0.00 51 VAL B CA 1
ATOM 1349 C C . VAL B 2 51 ? 16.844 -8.301 -3.999 1.00 0.00 51 VAL B C 1
ATOM 1350 O O . VAL B 2 51 ? 17.744 -9.106 -4.235 1.00 0.00 51 VAL B O 1
ATOM 1363 N N . ASP B 2 52 ? 16.280 -8.157 -2.808 1.00 0.00 52 ASP B N 1
ATOM 1364 C CA . ASP B 2 52 ? 16.721 -8.888 -1.626 1.00 0.00 52 ASP B CA 1
ATOM 1365 C C . ASP B 2 52 ? 16.152 -10.303 -1.617 1.00 0.00 52 ASP B C 1
ATOM 1366 O O . ASP B 2 52 ? 16.682 -11.199 -0.961 1.00 0.00 52 ASP B O 1
ATOM 1375 N N . GLY B 2 53 ? 15.085 -10.495 -2.372 1.00 0.00 53 GLY B N 1
ATOM 1376 C CA . GLY B 2 53 ? 14.456 -11.792 -2.470 1.00 0.00 53 GLY B CA 1
ATOM 1377 C C . GLY B 2 53 ? 13.128 -11.691 -3.173 1.00 0.00 53 GLY B C 1
ATOM 1378 O O . GLY B 2 53 ? 12.649 -10.585 -3.428 1.00 0.00 53 GLY B O 1
ATOM 1382 N N . SER B 2 54 ? 12.523 -12.824 -3.487 1.00 0.00 54 SER B N 1
ATOM 1383 C CA . SER B 2 54 ? 11.237 -12.833 -4.165 1.00 0.00 54 SER B CA 1
ATOM 1384 C C . SER B 2 54 ? 10.101 -12.599 -3.171 1.00 0.00 54 SER B C 1
ATOM 1385 O O . SER B 2 54 ? 9.244 -13.458 -2.970 1.00 0.00 54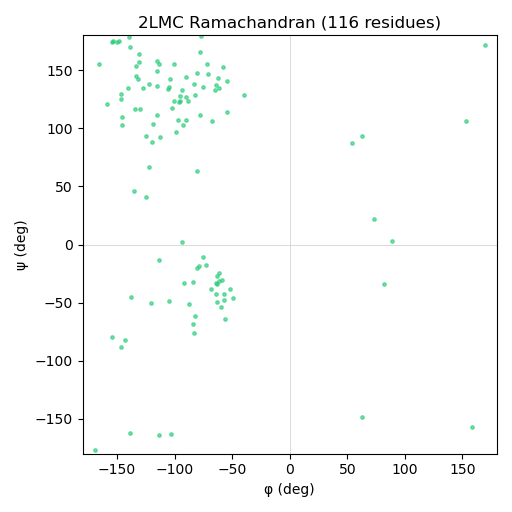 SER B O 1
ATOM 1393 N N . ASP B 2 55 ? 10.107 -11.427 -2.552 1.00 0.00 55 ASP B N 1
ATOM 1394 C CA . ASP B 2 55 ? 9.100 -11.073 -1.562 1.00 0.00 55 ASP B CA 1
ATOM 1395 C C . ASP B 2 55 ? 8.426 -9.764 -1.951 1.00 0.00 55 ASP B C 1
ATOM 1396 O O . ASP B 2 55 ? 8.926 -8.687 -1.636 1.00 0.00 55 ASP B O 1
ATOM 1405 N N . PRO B 2 56 ? 7.297 -9.842 -2.669 1.00 0.00 56 PRO B N 1
ATOM 1406 C CA . PRO B 2 56 ? 6.569 -8.658 -3.139 1.00 0.00 56 PRO B CA 1
ATOM 1407 C C . PRO B 2 56 ? 6.015 -7.816 -1.993 1.00 0.00 56 PRO B C 1
ATOM 1408 O O . PRO B 2 56 ? 5.469 -8.350 -1.023 1.00 0.00 56 PRO B O 1
ATOM 1419 N N . TYR B 2 57 ? 6.149 -6.503 -2.109 1.00 0.00 57 TYR B N 1
ATOM 1420 C CA . TYR B 2 57 ? 5.599 -5.592 -1.121 1.00 0.00 57 TYR B CA 1
ATOM 1421 C C . TYR B 2 57 ? 5.122 -4.314 -1.795 1.00 0.00 57 TYR B C 1
ATOM 1422 O O . TYR B 2 57 ? 5.925 -3.504 -2.271 1.00 0.00 57 TYR B O 1
ATOM 1440 N N . GLU B 2 58 ? 3.812 -4.147 -1.829 1.00 0.00 58 GLU B N 1
ATOM 1441 C CA . GLU B 2 58 ? 3.196 -2.994 -2.456 1.00 0.00 58 GLU B CA 1
ATOM 1442 C C . GLU B 2 58 ? 2.151 -2.397 -1.524 1.00 0.00 58 GLU B C 1
ATOM 1443 O O . GLU B 2 58 ? 1.443 -3.130 -0.835 1.00 0.00 58 GLU B O 1
ATOM 1455 N N . GLU B 2 59 ? 2.051 -1.076 -1.496 1.00 0.00 59 GLU B N 1
ATOM 1456 C CA . GLU B 2 59 ? 1.050 -0.419 -0.671 1.00 0.00 59 GLU B CA 1
ATOM 1457 C C . GLU B 2 59 ? 0.696 0.954 -1.230 1.00 0.00 59 GLU B C 1
ATOM 1458 O O . GLU B 2 59 ? 1.296 1.423 -2.198 1.00 0.00 59 GLU B O 1
ATOM 1470 N N . MET B 2 60 ? -0.293 1.583 -0.621 1.00 0.00 60 MET B N 1
ATOM 1471 C CA . MET B 2 60 ? -0.762 2.887 -1.054 1.00 0.00 60 MET B CA 1
ATOM 1472 C C . MET B 2 60 ? -0.447 3.940 0.000 1.00 0.00 60 MET B C 1
ATOM 1473 O O . MET B 2 60 ? -1.215 4.155 0.943 1.00 0.00 60 MET B O 1
ATOM 1487 N N . ILE B 2 61 ? 0.702 4.572 -0.157 1.00 0.00 61 ILE B N 1
ATOM 1488 C CA . ILE B 2 61 ? 1.118 5.629 0.743 1.00 0.00 61 ILE B CA 1
ATOM 1489 C C . ILE B 2 61 ? 0.735 6.979 0.152 1.00 0.00 61 ILE B C 1
ATOM 1490 O O . ILE B 2 61 ? 1.097 7.292 -0.976 1.00 0.00 61 ILE B O 1
ATOM 1506 N N . PRO B 2 62 ? -0.037 7.778 0.895 1.00 0.00 62 PRO B N 1
ATOM 1507 C CA . PRO B 2 62 ? -0.468 9.107 0.449 1.00 0.00 62 PRO B CA 1
ATOM 1508 C C . PRO B 2 62 ? 0.705 10.026 0.119 1.00 0.00 62 PRO B C 1
ATOM 1509 O O . PRO B 2 62 ? 1.792 9.897 0.679 1.00 0.00 62 PRO B O 1
ATOM 1520 N N . LYS B 2 63 ? 0.454 10.978 -0.774 1.00 0.00 63 LYS B N 1
ATOM 1521 C CA . LYS B 2 63 ? 1.496 11.861 -1.289 1.00 0.00 63 LYS B CA 1
ATOM 1522 C C . LYS B 2 63 ? 1.919 12.877 -0.222 1.00 0.00 63 LYS B C 1
ATOM 1523 O O . LYS B 2 63 ? 2.989 13.477 -0.306 1.00 0.00 63 LYS B O 1
ATOM 1542 N N . TRP B 2 64 ? 1.081 13.048 0.795 1.00 0.00 64 TRP B N 1
ATOM 1543 C CA . TRP B 2 64 ? 1.376 13.992 1.879 1.00 0.00 64 TRP B CA 1
ATOM 1544 C C . TRP B 2 64 ? 2.376 13.373 2.844 1.00 0.00 64 TRP B C 1
ATOM 1545 O O . TRP B 2 64 ? 3.021 14.064 3.634 1.00 0.00 64 TRP B O 1
ATOM 1566 N N . ARG B 2 65 ? 2.491 12.059 2.766 1.00 0.00 65 ARG B N 1
ATOM 1567 C CA . ARG B 2 65 ? 3.415 11.309 3.593 1.00 0.00 65 ARG B CA 1
ATOM 1568 C C . ARG B 2 65 ? 4.833 11.497 3.086 1.00 0.00 65 ARG B C 1
ATOM 1569 O O . ARG B 2 65 ? 5.081 11.447 1.880 1.00 0.00 65 ARG B O 1
ATOM 1590 N N . GLN B 2 66 ? 5.753 11.733 4.005 1.00 0.00 66 GLN B N 1
ATOM 1591 C CA . GLN B 2 66 ? 7.159 11.794 3.662 1.00 0.00 66 GLN B CA 1
ATOM 1592 C C . GLN B 2 66 ? 7.621 10.406 3.248 1.00 0.00 66 GLN B C 1
ATOM 1593 O O . GLN B 2 66 ? 7.741 9.499 4.070 1.00 0.00 66 GLN B O 1
ATOM 1607 N N . LEU B 2 67 ? 7.828 10.247 1.955 1.00 0.00 67 LEU B N 1
ATOM 1608 C CA . LEU B 2 67 ? 8.103 8.950 1.369 1.00 0.00 67 LEU B CA 1
ATOM 1609 C C . LEU B 2 67 ? 9.546 8.533 1.603 1.00 0.00 67 LEU B C 1
ATOM 1610 O O . LEU B 2 67 ? 10.379 9.357 1.990 1.00 0.00 67 LEU B O 1
ATOM 1626 N N . ASN B 2 68 ? 9.839 7.262 1.381 1.00 0.00 68 ASN B N 1
ATOM 1627 C CA . ASN B 2 68 ? 11.183 6.749 1.595 1.00 0.00 68 ASN B CA 1
ATOM 1628 C C . ASN B 2 68 ? 12.163 7.433 0.642 1.00 0.00 68 ASN B C 1
ATOM 1629 O O . ASN B 2 68 ? 13.196 7.950 1.068 1.00 0.00 68 ASN B O 1
ATOM 1640 N N . VAL B 2 69 ? 11.813 7.466 -0.634 1.00 0.00 69 VAL B N 1
ATOM 1641 C CA . VAL B 2 69 ? 12.627 8.110 -1.649 1.00 0.00 69 VAL B CA 1
ATOM 1642 C C . VAL B 2 69 ? 11.804 8.193 -2.940 1.00 0.00 69 VAL B C 1
ATOM 1643 O O . VAL B 2 69 ? 10.637 7.802 -2.938 1.00 0.00 69 VAL B O 1
ATOM 1656 N N . PHE B 2 70 ? 12.380 8.695 -4.023 1.00 0.00 70 PHE B N 1
ATOM 1657 C CA . PHE B 2 70 ? 11.646 8.842 -5.273 1.00 0.00 70 PHE B CA 1
ATOM 1658 C C . PHE B 2 70 ? 11.495 7.503 -5.991 1.00 0.00 70 PHE B C 1
ATOM 1659 O O . PHE B 2 70 ? 11.959 6.468 -5.513 1.00 0.00 70 PHE B O 1
ATOM 1676 N N . GLU B 2 71 ? 10.823 7.529 -7.133 1.00 0.00 71 GLU B N 1
ATOM 1677 C CA . GLU B 2 71 ? 10.533 6.314 -7.877 1.00 0.00 71 GLU B CA 1
ATOM 1678 C C . GLU B 2 71 ? 11.737 5.857 -8.699 1.00 0.00 71 GLU B C 1
ATOM 1679 O O . GLU B 2 71 ? 12.529 6.673 -9.174 1.00 0.00 71 GLU B O 1
ATOM 1691 N N . GLY B 2 72 ? 11.867 4.542 -8.846 1.00 0.00 72 GLY B N 1
ATOM 1692 C CA . GLY B 2 72 ? 12.970 3.967 -9.588 1.00 0.00 72 GLY B CA 1
ATOM 1693 C C . GLY B 2 72 ? 14.270 4.075 -8.823 1.00 0.00 72 GLY B C 1
ATOM 1694 O O . GLY B 2 72 ? 15.355 4.010 -9.403 1.00 0.00 72 GLY B O 1
ATOM 1698 N N . GLU B 2 73 ? 14.149 4.220 -7.513 1.00 0.00 73 GLU B N 1
ATOM 1699 C CA . GLU B 2 73 ? 15.293 4.423 -6.647 1.00 0.00 73 GLU B CA 1
ATOM 1700 C C . GLU B 2 73 ? 15.644 3.150 -5.885 1.00 0.00 73 GLU B C 1
ATOM 1701 O O . GLU B 2 73 ? 14.763 2.394 -5.471 1.00 0.00 73 GLU B O 1
ATOM 1713 N N . ARG B 2 74 ? 16.935 2.924 -5.713 1.00 0.00 74 ARG B N 1
ATOM 1714 C CA . ARG B 2 74 ? 17.432 1.751 -5.008 1.00 0.00 74 ARG B CA 1
ATOM 1715 C C . ARG B 2 74 ? 17.553 2.025 -3.513 1.00 0.00 74 ARG B C 1
ATOM 1716 O O . ARG B 2 74 ? 18.228 2.964 -3.093 1.00 0.00 74 ARG B O 1
ATOM 1737 N N . VAL B 2 75 ? 16.881 1.201 -2.723 1.00 0.00 75 VAL B N 1
ATOM 1738 C CA . VAL B 2 75 ? 16.925 1.312 -1.270 1.00 0.00 75 VAL B CA 1
ATOM 1739 C C . VAL B 2 75 ? 17.025 -0.067 -0.630 1.00 0.00 75 VAL B C 1
ATOM 1740 O O . VAL B 2 75 ? 16.862 -1.090 -1.304 1.00 0.00 75 VAL B O 1
ATOM 1753 N N . GLU B 2 76 ? 17.283 -0.089 0.670 1.00 0.00 76 GLU B N 1
ATOM 1754 C CA . GLU B 2 76 ? 17.447 -1.336 1.403 1.00 0.00 76 GLU B CA 1
ATOM 1755 C C . GLU B 2 76 ? 16.331 -1.496 2.432 1.00 0.00 76 GLU B C 1
ATOM 1756 O O . GLU B 2 76 ? 15.702 -0.517 2.836 1.00 0.00 76 GLU B O 1
ATOM 1768 N N . ARG B 2 77 ? 16.086 -2.743 2.832 1.00 0.00 77 ARG B N 1
ATOM 1769 C CA . ARG B 2 77 ? 15.054 -3.075 3.808 1.00 0.00 77 ARG B CA 1
ATOM 1770 C C . ARG B 2 77 ? 15.231 -2.289 5.103 1.00 0.00 77 ARG B C 1
ATOM 1771 O O . ARG B 2 77 ? 16.220 -2.467 5.820 1.00 0.00 77 ARG B O 1
ATOM 1792 N N . GLY B 2 78 ? 14.276 -1.411 5.381 1.00 0.00 78 GLY B N 1
ATOM 1793 C CA . GLY B 2 78 ? 14.265 -0.673 6.631 1.00 0.00 78 GLY B CA 1
ATOM 1794 C C . GLY B 2 78 ? 15.175 0.534 6.614 1.00 0.00 78 GLY B C 1
ATOM 1795 O O . GLY B 2 78 ? 14.868 1.559 7.224 1.00 0.00 78 GLY B O 1
ATOM 1799 N N . ASP B 2 79 ? 16.291 0.427 5.915 1.00 0.00 79 ASP B N 1
ATOM 1800 C CA . ASP B 2 79 ? 17.256 1.509 5.879 1.00 0.00 79 ASP B CA 1
ATOM 1801 C C . ASP B 2 79 ? 16.964 2.454 4.724 1.00 0.00 79 ASP B C 1
ATOM 1802 O O . ASP B 2 79 ? 17.218 2.127 3.564 1.00 0.00 79 ASP B O 1
ATOM 1811 N N . VAL B 2 80 ? 16.452 3.636 5.057 1.00 0.00 80 VAL B N 1
ATOM 1812 C CA . VAL B 2 80 ? 16.244 4.705 4.087 1.00 0.00 80 VAL B CA 1
ATOM 1813 C C . VAL B 2 80 ? 16.277 6.056 4.794 1.00 0.00 80 VAL B C 1
ATOM 1814 O O . VAL B 2 80 ? 17.285 6.761 4.764 1.00 0.00 80 VAL B O 1
ATOM 1827 N N . ILE B 2 81 ? 15.164 6.410 5.433 1.00 0.00 81 ILE B N 1
ATOM 1828 C CA . ILE B 2 81 ? 15.048 7.694 6.109 1.00 0.00 81 ILE B CA 1
ATOM 1829 C C . ILE B 2 81 ? 14.766 7.510 7.599 1.00 0.00 81 ILE B C 1
ATOM 1830 O O . ILE B 2 81 ? 15.445 8.091 8.446 1.00 0.00 81 ILE B O 1
ATOM 1846 N N . SER B 2 82 ? 13.771 6.693 7.910 1.00 0.00 82 SER B N 1
ATOM 1847 C CA . SER B 2 82 ? 13.373 6.473 9.289 1.00 0.00 82 SER B CA 1
ATOM 1848 C C . SER B 2 82 ? 12.881 5.051 9.478 1.00 0.00 82 SER B C 1
ATOM 1849 O O . SER B 2 82 ? 11.977 4.593 8.773 1.00 0.00 82 SER B O 1
ATOM 1857 N N . ASP B 2 83 ? 13.485 4.363 10.428 1.00 0.00 83 ASP B N 1
ATOM 1858 C CA . ASP B 2 83 ? 13.127 2.989 10.721 1.00 0.00 83 ASP B CA 1
ATOM 1859 C C . ASP B 2 83 ? 12.030 2.938 11.769 1.00 0.00 83 ASP B C 1
ATOM 1860 O O . ASP B 2 83 ? 11.969 3.780 12.670 1.00 0.00 83 ASP B O 1
ATOM 1869 N N . GLY B 2 84 ? 11.151 1.968 11.620 1.00 0.00 84 GLY B N 1
ATOM 1870 C CA . GLY B 2 84 ? 10.072 1.775 12.559 1.00 0.00 84 GLY B CA 1
ATOM 1871 C C . GLY B 2 84 ? 9.294 0.527 12.223 1.00 0.00 84 GLY B C 1
ATOM 1872 O O . GLY B 2 84 ? 8.080 0.474 12.496 1.00 0.00 84 GLY B O 1
ATOM 1877 N N . THR A 1 26 ? -20.668 -5.407 -1.857 1.00 0.00 26 THR A N 2
ATOM 1878 C CA . THR A 1 26 ? -21.649 -6.126 -2.696 1.00 0.00 26 THR A CA 2
ATOM 1879 C C . THR A 1 26 ? -21.055 -6.480 -4.059 1.00 0.00 26 THR A C 2
ATOM 1880 O O . THR A 1 26 ? -20.890 -5.614 -4.924 1.00 0.00 26 THR A O 2
ATOM 1891 N N . GLY A 1 27 ? -20.702 -7.750 -4.235 1.00 0.00 27 GLY A N 2
ATOM 1892 C CA . GLY A 1 27 ? -20.183 -8.219 -5.508 1.00 0.00 27 GLY A CA 2
ATOM 1893 C C . GLY A 1 27 ? -18.700 -7.946 -5.682 1.00 0.00 27 GLY A C 2
ATOM 1894 O O . GLY A 1 27 ? -17.926 -8.860 -5.966 1.00 0.00 27 GLY A O 2
ATOM 1898 N N . SER A 1 28 ? -18.313 -6.689 -5.500 1.00 0.00 28 SER A N 2
ATOM 1899 C CA . SER A 1 28 ? -16.941 -6.253 -5.728 1.00 0.00 28 SER A CA 2
ATOM 1900 C C . SER A 1 28 ? -15.941 -7.014 -4.856 1.00 0.00 28 SER A C 2
ATOM 1901 O O . SER A 1 28 ? -14.916 -7.484 -5.351 1.00 0.00 28 SER A O 2
ATOM 1909 N N . LEU A 1 29 ? -16.238 -7.143 -3.568 1.00 0.00 29 LEU A N 2
ATOM 1910 C CA . LEU A 1 29 ? -15.338 -7.838 -2.652 1.00 0.00 29 LEU A CA 2
ATOM 1911 C C . LEU A 1 29 ? -15.218 -9.306 -3.046 1.00 0.00 29 LEU A C 2
ATOM 1912 O O . LEU A 1 29 ? -16.222 -9.989 -3.246 1.00 0.00 29 LEU A O 2
ATOM 1928 N N . SER A 1 30 ? -13.987 -9.776 -3.175 1.00 0.00 30 SER A N 2
ATOM 1929 C CA . SER A 1 30 ? -13.728 -11.146 -3.590 1.00 0.00 30 SER A CA 2
ATOM 1930 C C . SER A 1 30 ? -13.513 -12.044 -2.365 1.00 0.00 30 SER A C 2
ATOM 1931 O O . SER A 1 30 ? -14.179 -11.876 -1.341 1.00 0.00 30 SER A O 2
ATOM 1939 N N . VAL A 1 31 ? -12.597 -12.997 -2.485 1.00 0.00 31 VAL A N 2
ATOM 1940 C CA . VAL A 1 31 ? -12.303 -13.937 -1.409 1.00 0.00 31 VAL A CA 2
ATOM 1941 C C . VAL A 1 31 ? -11.549 -13.261 -0.263 1.00 0.00 31 VAL A C 2
ATOM 1942 O O . VAL A 1 31 ? -11.135 -12.110 -0.370 1.00 0.00 31 VAL A O 2
ATOM 1955 N N . ASP A 1 32 ? -11.345 -13.998 0.820 1.00 0.00 32 ASP A N 2
ATOM 1956 C CA . ASP A 1 32 ? -10.774 -13.423 2.036 1.00 0.00 32 ASP A CA 2
ATOM 1957 C C . ASP A 1 32 ? -9.577 -14.223 2.532 1.00 0.00 32 ASP A C 2
ATOM 1958 O O . ASP A 1 32 ? -9.268 -14.219 3.723 1.00 0.00 32 ASP A O 2
ATOM 1967 N N . ASN A 1 33 ? -8.893 -14.899 1.617 1.00 0.00 33 ASN A N 2
ATOM 1968 C CA . ASN A 1 33 ? -7.701 -15.671 1.973 1.00 0.00 33 ASN A CA 2
ATOM 1969 C C . ASN A 1 33 ? -6.590 -14.766 2.491 1.00 0.00 33 ASN A C 2
ATOM 1970 O O . ASN A 1 33 ? -5.707 -15.196 3.229 1.00 0.00 33 ASN A O 2
ATOM 1981 N N . LYS A 1 34 ? -6.640 -13.516 2.076 1.00 0.00 34 LYS A N 2
ATOM 1982 C CA . LYS A 1 34 ? -5.722 -12.497 2.564 1.00 0.00 34 LYS A CA 2
ATOM 1983 C C . LYS A 1 34 ? -6.523 -11.364 3.192 1.00 0.00 34 LYS A C 2
ATOM 1984 O O . LYS A 1 34 ? -7.728 -11.252 2.959 1.00 0.00 34 LYS A O 2
ATOM 2003 N N . LYS A 1 35 ? -5.862 -10.524 3.972 1.00 0.00 35 LYS A N 2
ATOM 2004 C CA . LYS A 1 35 ? -6.543 -9.442 4.671 1.00 0.00 35 LYS A CA 2
ATOM 2005 C C . LYS A 1 35 ? -5.784 -8.126 4.529 1.00 0.00 35 LYS A C 2
ATOM 2006 O O . LYS A 1 35 ? -4.560 -8.074 4.663 1.00 0.00 35 LYS A O 2
ATOM 2025 N N . PHE A 1 36 ? -6.525 -7.069 4.224 1.00 0.00 36 PHE A N 2
ATOM 2026 C CA . PHE A 1 36 ? -5.942 -5.751 3.986 1.00 0.00 36 PHE A CA 2
ATOM 2027 C C . PHE A 1 36 ? -6.838 -4.675 4.595 1.00 0.00 36 PHE A C 2
ATOM 2028 O O . PHE A 1 36 ? -8.058 -4.748 4.466 1.00 0.00 36 PHE A O 2
ATOM 2045 N N . TRP A 1 37 ? -6.246 -3.690 5.259 1.00 0.00 37 TRP A N 2
ATOM 2046 C CA . TRP A 1 37 ? -7.024 -2.601 5.845 1.00 0.00 37 TRP A CA 2
ATOM 2047 C C . TRP A 1 37 ? -6.935 -1.337 5.000 1.00 0.00 37 TRP A C 2
ATOM 2048 O O . TRP A 1 37 ? -5.893 -0.686 4.961 1.00 0.00 37 TRP A O 2
ATOM 2069 N N . ALA A 1 38 ? -8.027 -0.993 4.337 1.00 0.00 38 ALA A N 2
ATOM 2070 C CA . ALA A 1 38 ? -8.114 0.257 3.595 1.00 0.00 38 ALA A CA 2
ATOM 2071 C C . ALA A 1 38 ? -8.925 1.270 4.390 1.00 0.00 38 ALA A C 2
ATOM 2072 O O . ALA A 1 38 ? -10.121 1.085 4.605 1.00 0.00 38 ALA A O 2
ATOM 2079 N N . THR A 1 39 ? -8.274 2.323 4.849 1.00 0.00 39 THR A N 2
ATOM 2080 C CA . THR A 1 39 ? -8.962 3.351 5.607 1.00 0.00 39 THR A CA 2
ATOM 2081 C C . THR A 1 39 ? -9.547 4.398 4.663 1.00 0.00 39 THR A C 2
ATOM 2082 O O . THR A 1 39 ? -8.824 5.129 3.982 1.00 0.00 39 THR A O 2
ATOM 2093 N N . VAL A 1 40 ? -10.869 4.425 4.602 1.00 0.00 40 VAL A N 2
ATOM 2094 C CA . VAL A 1 40 ? -11.592 5.324 3.720 1.00 0.00 40 VAL A CA 2
ATOM 2095 C C . VAL A 1 40 ? -12.119 6.504 4.526 1.00 0.00 40 VAL A C 2
ATOM 2096 O O . VAL A 1 40 ? -12.452 6.355 5.704 1.00 0.00 40 VAL A O 2
ATOM 2109 N N . GLU A 1 41 ? -12.190 7.669 3.907 1.00 0.00 41 GLU A N 2
ATOM 2110 C CA . GLU A 1 41 ? -12.609 8.867 4.613 1.00 0.00 41 GLU A CA 2
ATOM 2111 C C . GLU A 1 41 ? -13.298 9.836 3.662 1.00 0.00 41 GLU A C 2
ATOM 2112 O O . GLU A 1 41 ? -12.699 10.310 2.696 1.00 0.00 41 GLU A O 2
ATOM 2124 N N . SER A 1 42 ? -14.566 10.106 3.920 1.00 0.00 42 SER A N 2
ATOM 2125 C CA . SER A 1 42 ? -15.326 11.050 3.121 1.00 0.00 42 SER A CA 2
ATOM 2126 C C . SER A 1 42 ? -16.326 11.806 3.994 1.00 0.00 42 SER A C 2
ATOM 2127 O O . SER A 1 42 ? -16.299 11.676 5.222 1.00 0.00 42 SER A O 2
ATOM 2135 N N . SER A 1 43 ? -17.194 12.591 3.371 1.00 0.00 43 SER A N 2
ATOM 2136 C CA . SER A 1 43 ? -18.125 13.438 4.104 1.00 0.00 43 SER A CA 2
ATOM 2137 C C . SER A 1 43 ? -19.069 12.626 4.992 1.00 0.00 43 SER A C 2
ATOM 2138 O O . SER A 1 43 ? -19.310 12.993 6.143 1.00 0.00 43 SER A O 2
ATOM 2146 N N . GLU A 1 44 ? -19.580 11.515 4.473 1.00 0.00 44 GLU A N 2
ATOM 2147 C CA . GLU A 1 44 ? -20.566 10.731 5.206 1.00 0.00 44 GLU A CA 2
ATOM 2148 C C . GLU A 1 44 ? -19.912 9.895 6.302 1.00 0.00 44 GLU A C 2
ATOM 2149 O O . GLU A 1 44 ? -20.205 10.076 7.484 1.00 0.00 44 GLU A O 2
ATOM 2161 N N . HIS A 1 45 ? -19.031 8.978 5.919 1.00 0.00 45 HIS A N 2
ATOM 2162 C CA . HIS A 1 45 ? -18.401 8.094 6.891 1.00 0.00 45 HIS A CA 2
ATOM 2163 C C . HIS A 1 45 ? -16.896 8.004 6.692 1.00 0.00 45 HIS A C 2
ATOM 2164 O O . HIS A 1 45 ? -16.382 8.192 5.586 1.00 0.00 45 HIS A O 2
ATOM 2179 N N . SER A 1 46 ? -16.200 7.729 7.785 1.00 0.00 46 SER A N 2
ATOM 2180 C CA . SER A 1 46 ? -14.775 7.460 7.756 1.00 0.00 46 SER A CA 2
ATOM 2181 C C . SER A 1 46 ? -14.514 6.173 8.538 1.00 0.00 46 SER A C 2
ATOM 2182 O O . SER A 1 46 ? -14.917 6.060 9.699 1.00 0.00 46 SER A O 2
ATOM 2190 N N . PHE A 1 47 ? -13.852 5.210 7.914 1.00 0.00 47 PHE A N 2
ATOM 2191 C CA . PHE A 1 47 ? -13.699 3.886 8.512 1.00 0.00 47 PHE A CA 2
ATOM 2192 C C . PHE A 1 47 ? -12.535 3.124 7.895 1.00 0.00 47 PHE A C 2
ATOM 2193 O O . PHE A 1 47 ? -12.014 3.507 6.849 1.00 0.00 47 PHE A O 2
ATOM 2210 N N . GLU A 1 48 ? -12.136 2.046 8.550 1.00 0.00 48 GLU A N 2
ATOM 2211 C CA . GLU A 1 48 ? -11.148 1.139 7.995 1.00 0.00 48 GLU A CA 2
ATOM 2212 C C . GLU A 1 48 ? -11.859 -0.129 7.533 1.00 0.00 48 GLU A C 2
ATOM 2213 O O . GLU A 1 48 ? -12.480 -0.831 8.334 1.00 0.00 48 GLU A O 2
ATOM 2225 N N . VAL A 1 49 ? -11.789 -0.403 6.243 1.00 0.00 49 VAL A N 2
ATOM 2226 C CA . VAL A 1 49 ? -12.521 -1.517 5.661 1.00 0.00 49 VAL A CA 2
ATOM 2227 C C . VAL A 1 49 ? -11.554 -2.570 5.116 1.00 0.00 49 VAL A C 2
ATOM 2228 O O . VAL A 1 49 ? -10.527 -2.233 4.524 1.00 0.00 49 VAL A O 2
ATOM 2241 N N . PRO A 1 50 ? -11.844 -3.862 5.351 1.00 0.00 50 PRO A N 2
ATOM 2242 C CA . PRO A 1 50 ? -11.048 -4.953 4.794 1.00 0.00 50 PRO A CA 2
ATOM 2243 C C . PRO A 1 50 ? -11.208 -5.051 3.283 1.00 0.00 50 PRO A C 2
ATOM 2244 O O . PRO A 1 50 ? -12.290 -4.816 2.746 1.00 0.00 50 PRO A O 2
ATOM 2255 N N . ILE A 1 51 ? -10.129 -5.403 2.605 1.00 0.00 51 ILE A N 2
ATOM 2256 C CA . ILE A 1 51 ? -10.167 -5.601 1.168 1.00 0.00 51 ILE A CA 2
ATOM 2257 C C . ILE A 1 51 ? -10.138 -7.086 0.870 1.00 0.00 51 ILE A C 2
ATOM 2258 O O . ILE A 1 51 ? -9.296 -7.815 1.393 1.00 0.00 51 ILE A O 2
ATOM 2274 N N . TYR A 1 52 ? -11.065 -7.534 0.048 1.00 0.00 52 TYR A N 2
ATOM 2275 C CA . TYR A 1 52 ? -11.161 -8.943 -0.267 1.00 0.00 52 TYR A CA 2
ATOM 2276 C C . TYR A 1 52 ? -10.576 -9.204 -1.643 1.00 0.00 52 TYR A C 2
ATOM 2277 O O . TYR A 1 52 ? -11.150 -8.787 -2.653 1.00 0.00 52 TYR A O 2
ATOM 2295 N N . ALA A 1 53 ? -9.442 -9.891 -1.685 1.00 0.00 53 ALA A N 2
ATOM 2296 C CA . ALA A 1 53 ? -8.784 -10.184 -2.948 1.00 0.00 53 ALA A CA 2
ATOM 2297 C C . ALA A 1 53 ? -7.920 -11.437 -2.863 1.00 0.00 53 ALA A C 2
ATOM 2298 O O . ALA A 1 53 ? -7.828 -12.073 -1.810 1.00 0.00 53 ALA A O 2
ATOM 2305 N N . GLU A 1 54 ? -7.283 -11.776 -3.974 1.00 0.00 54 GLU A N 2
ATOM 2306 C CA . GLU A 1 54 ? -6.404 -12.935 -4.035 1.00 0.00 54 GLU A CA 2
ATOM 2307 C C . GLU A 1 54 ? -5.028 -12.608 -3.463 1.00 0.00 54 GLU A C 2
ATOM 2308 O O . GLU A 1 54 ? -4.548 -13.273 -2.542 1.00 0.00 54 GLU A O 2
ATOM 2320 N N . THR A 1 55 ? -4.409 -11.573 -4.015 1.00 0.00 55 THR A N 2
ATOM 2321 C CA . THR A 1 55 ? -3.022 -11.252 -3.715 1.00 0.00 55 THR A CA 2
ATOM 2322 C C . THR A 1 55 ? -2.865 -9.807 -3.253 1.00 0.00 55 THR A C 2
ATOM 2323 O O . THR A 1 55 ? -3.838 -9.046 -3.249 1.00 0.00 55 THR A O 2
ATOM 2334 N N . LEU A 1 56 ? -1.645 -9.430 -2.873 1.00 0.00 56 LEU A N 2
ATOM 2335 C CA . LEU A 1 56 ? -1.341 -8.041 -2.551 1.00 0.00 56 LEU A CA 2
ATOM 2336 C C . LEU A 1 56 ? -1.616 -7.158 -3.757 1.00 0.00 56 LEU A C 2
ATOM 2337 O O . LEU A 1 56 ? -2.277 -6.130 -3.640 1.00 0.00 56 LEU A O 2
ATOM 2353 N N . ASP A 1 57 ? -1.109 -7.593 -4.910 1.00 0.00 57 ASP A N 2
ATOM 2354 C CA . ASP A 1 57 ? -1.286 -6.881 -6.178 1.00 0.00 57 ASP A CA 2
ATOM 2355 C C . ASP A 1 57 ? -2.730 -6.456 -6.377 1.00 0.00 57 ASP A C 2
ATOM 2356 O O . ASP A 1 57 ? -3.030 -5.269 -6.524 1.00 0.00 57 ASP A O 2
ATOM 2365 N N . GLU A 1 58 ? -3.618 -7.438 -6.360 1.00 0.00 58 GLU A N 2
ATOM 2366 C CA . GLU A 1 58 ? -5.025 -7.201 -6.623 1.00 0.00 58 GLU A CA 2
ATOM 2367 C C . GLU A 1 58 ? -5.632 -6.289 -5.566 1.00 0.00 58 GLU A C 2
ATOM 2368 O O . GLU A 1 58 ? -6.256 -5.285 -5.892 1.00 0.00 58 GLU A O 2
ATOM 2380 N N . ALA A 1 59 ? -5.423 -6.631 -4.299 1.00 0.00 59 ALA A N 2
ATOM 2381 C CA . ALA A 1 59 ? -6.010 -5.883 -3.192 1.00 0.00 59 ALA A CA 2
ATOM 2382 C C . ALA A 1 59 ? -5.540 -4.438 -3.178 1.00 0.00 59 ALA A C 2
ATOM 2383 O O . ALA A 1 59 ? -6.316 -3.524 -2.900 1.00 0.00 59 ALA A O 2
ATOM 2390 N N . LEU A 1 60 ? -4.265 -4.246 -3.473 1.00 0.00 60 LEU A N 2
ATOM 2391 C CA . LEU A 1 60 ? -3.669 -2.922 -3.524 1.00 0.00 60 LEU A CA 2
ATOM 2392 C C . LEU A 1 60 ? -4.380 -2.049 -4.545 1.00 0.00 60 LEU A C 2
ATOM 2393 O O . LEU A 1 60 ? -4.699 -0.887 -4.280 1.00 0.00 60 LEU A O 2
ATOM 2409 N N . GLU A 1 61 ? -4.624 -2.614 -5.714 1.00 0.00 61 GLU A N 2
ATOM 2410 C CA . GLU A 1 61 ? -5.284 -1.890 -6.778 1.00 0.00 61 GLU A CA 2
ATOM 2411 C C . GLU A 1 61 ? -6.778 -1.770 -6.498 1.00 0.00 61 GLU A C 2
ATOM 2412 O O . GLU A 1 61 ? -7.389 -0.751 -6.805 1.00 0.00 61 GLU A O 2
ATOM 2424 N N . LEU A 1 62 ? -7.354 -2.804 -5.893 1.00 0.00 62 LEU A N 2
ATOM 2425 C CA . LEU A 1 62 ? -8.774 -2.805 -5.561 1.00 0.00 62 LEU A CA 2
ATOM 2426 C C . LEU A 1 62 ? -9.102 -1.764 -4.500 1.00 0.00 62 LEU A C 2
ATOM 2427 O O . LEU A 1 62 ? -10.071 -1.033 -4.645 1.00 0.00 62 LEU A O 2
ATOM 2443 N N . ALA A 1 63 ? -8.297 -1.685 -3.443 1.00 0.00 63 ALA A N 2
ATOM 2444 C CA . ALA A 1 63 ? -8.545 -0.724 -2.365 1.00 0.00 63 ALA A CA 2
ATOM 2445 C C . ALA A 1 63 ? -8.847 0.661 -2.929 1.00 0.00 63 ALA A C 2
ATOM 2446 O O . ALA A 1 63 ? -9.740 1.360 -2.458 1.00 0.00 63 ALA A O 2
ATOM 2453 N N . GLU A 1 64 ? -8.092 1.038 -3.945 1.00 0.00 64 GLU A N 2
ATOM 2454 C CA . GLU A 1 64 ? -8.324 2.279 -4.662 1.00 0.00 64 GLU A CA 2
ATOM 2455 C C . GLU A 1 64 ? -9.431 2.118 -5.708 1.00 0.00 64 GLU A C 2
ATOM 2456 O O . GLU A 1 64 ? -10.523 2.665 -5.561 1.00 0.00 64 GLU A O 2
ATOM 2468 N N . TRP A 1 65 ? -9.153 1.319 -6.733 1.00 0.00 65 TRP A N 2
ATOM 2469 C CA . TRP A 1 65 ? -9.971 1.285 -7.945 1.00 0.00 65 TRP A CA 2
ATOM 2470 C C . TRP A 1 65 ? -11.361 0.695 -7.710 1.00 0.00 65 TRP A C 2
ATOM 2471 O O . TRP A 1 65 ? -12.263 0.898 -8.513 1.00 0.00 65 TRP A O 2
ATOM 2492 N N . GLN A 1 66 ? -11.527 -0.053 -6.637 1.00 0.00 66 GLN A N 2
ATOM 2493 C CA . GLN A 1 66 ? -12.816 -0.651 -6.315 1.00 0.00 66 GLN A CA 2
ATOM 2494 C C . GLN A 1 66 ? -13.695 0.339 -5.547 1.00 0.00 66 GLN A C 2
ATOM 2495 O O . GLN A 1 66 ? -14.922 0.311 -5.651 1.00 0.00 66 GLN A O 2
ATOM 2509 N N . TYR A 1 67 ? -13.056 1.222 -4.789 1.00 0.00 67 TYR A N 2
ATOM 2510 C CA . TYR A 1 67 ? -13.775 2.151 -3.922 1.00 0.00 67 TYR A CA 2
ATOM 2511 C C . TYR A 1 67 ? -13.983 3.522 -4.564 1.00 0.00 67 TYR A C 2
ATOM 2512 O O . TYR A 1 67 ? -15.012 4.167 -4.342 1.00 0.00 67 TYR A O 2
ATOM 2530 N N . VAL A 1 68 ? -13.029 3.961 -5.374 1.00 0.00 68 VAL A N 2
ATOM 2531 C CA . VAL A 1 68 ? -13.101 5.294 -5.966 1.00 0.00 68 VAL A CA 2
ATOM 2532 C C . VAL A 1 68 ? -14.292 5.490 -6.936 1.00 0.00 68 VAL A C 2
ATOM 2533 O O . VAL A 1 68 ? -14.849 6.587 -6.975 1.00 0.00 68 VAL A O 2
ATOM 2546 N N . PRO A 1 69 ? -14.747 4.467 -7.717 1.00 0.00 69 PRO A N 2
ATOM 2547 C CA . PRO A 1 69 ? -15.889 4.637 -8.621 1.00 0.00 69 PRO A CA 2
ATOM 2548 C C . PRO A 1 69 ? -17.218 4.588 -7.875 1.00 0.00 69 PRO A C 2
ATOM 2549 O O . PRO A 1 69 ? -18.289 4.709 -8.474 1.00 0.00 69 PRO A O 2
ATOM 2560 N N . ALA A 1 70 ? -17.140 4.394 -6.565 1.00 0.00 70 ALA A N 2
ATOM 2561 C CA . ALA A 1 70 ? -18.323 4.379 -5.720 1.00 0.00 70 ALA A CA 2
ATOM 2562 C C . ALA A 1 70 ? -18.423 5.682 -4.934 1.00 0.00 70 ALA A C 2
ATOM 2563 O O . ALA A 1 70 ? -19.258 5.825 -4.043 1.00 0.00 70 ALA A O 2
ATOM 2570 N N . GLY A 1 71 ? -17.554 6.628 -5.271 1.00 0.00 71 GLY A N 2
ATOM 2571 C CA . GLY A 1 71 ? -17.581 7.928 -4.631 1.00 0.00 71 GLY A CA 2
ATOM 2572 C C . GLY A 1 71 ? -16.906 7.924 -3.275 1.00 0.00 71 GLY A C 2
ATOM 2573 O O . GLY A 1 71 ? -17.245 8.725 -2.404 1.00 0.00 71 GLY A O 2
ATOM 2577 N N . PHE A 1 72 ? -15.962 7.014 -3.088 1.00 0.00 72 PHE A N 2
ATOM 2578 C CA . PHE A 1 72 ? -15.212 6.941 -1.844 1.00 0.00 72 PHE A CA 2
ATOM 2579 C C . PHE A 1 72 ? -13.793 7.446 -2.041 1.00 0.00 72 PHE A C 2
ATOM 2580 O O . PHE A 1 72 ? -13.105 7.048 -2.984 1.00 0.00 72 PHE A O 2
ATOM 2597 N N . GLU A 1 73 ? -13.362 8.335 -1.162 1.00 0.00 73 GLU A N 2
ATOM 2598 C CA . GLU A 1 73 ? -11.981 8.780 -1.161 1.00 0.00 73 GLU A CA 2
ATOM 2599 C C . GLU A 1 73 ? -11.200 8.002 -0.120 1.00 0.00 73 GLU A C 2
ATOM 2600 O O . GLU A 1 73 ? -11.462 8.105 1.080 1.00 0.00 73 GLU A O 2
ATOM 2612 N N . VAL A 1 74 ? -10.267 7.197 -0.589 1.00 0.00 74 VAL A N 2
ATOM 2613 C CA . VAL A 1 74 ? -9.414 6.430 0.295 1.00 0.00 74 VAL A CA 2
ATOM 2614 C C . VAL A 1 74 ? -8.390 7.344 0.956 1.00 0.00 74 VAL A C 2
ATOM 2615 O O . VAL A 1 74 ? -7.978 8.353 0.381 1.00 0.00 74 VAL A O 2
ATOM 2628 N N . THR A 1 75 ? -8.016 7.012 2.174 1.00 0.00 75 THR A N 2
ATOM 2629 C CA . THR A 1 75 ? -6.989 7.749 2.881 1.00 0.00 75 THR A CA 2
ATOM 2630 C C . THR A 1 75 ? -5.665 7.000 2.782 1.00 0.00 75 THR A C 2
ATOM 2631 O O . THR A 1 75 ? -4.682 7.518 2.259 1.00 0.00 75 THR A O 2
ATOM 2642 N N . ARG A 1 76 ? -5.667 5.762 3.259 1.00 0.00 76 ARG A N 2
ATOM 2643 C CA . ARG A 1 76 ? -4.482 4.909 3.240 1.00 0.00 76 ARG A CA 2
ATOM 2644 C C . ARG A 1 76 ? -4.916 3.447 3.187 1.00 0.00 76 ARG A C 2
ATOM 2645 O O . ARG A 1 76 ? -6.108 3.148 3.220 1.00 0.00 76 ARG A O 2
ATOM 2666 N N . VAL A 1 77 ? -3.952 2.549 3.108 1.00 0.00 77 VAL A N 2
ATOM 2667 C CA . VAL A 1 77 ? -4.215 1.122 3.196 1.00 0.00 77 VAL A CA 2
ATOM 2668 C C . VAL A 1 77 ? -2.963 0.424 3.703 1.00 0.00 77 VAL A C 2
ATOM 2669 O O . VAL A 1 77 ? -1.854 0.877 3.428 1.00 0.00 77 VAL A O 2
ATOM 2682 N N . ARG A 1 78 ? -3.131 -0.644 4.459 1.00 0.00 78 ARG A N 2
ATOM 2683 C CA . ARG A 1 78 ? -1.994 -1.386 4.966 1.00 0.00 78 ARG A CA 2
ATOM 2684 C C . ARG A 1 78 ? -2.268 -2.880 4.882 1.00 0.00 78 ARG A C 2
ATOM 2685 O O . ARG A 1 78 ? -3.025 -3.438 5.680 1.00 0.00 78 ARG A O 2
ATOM 2706 N N . PRO A 1 79 ? -1.696 -3.526 3.861 1.00 0.00 79 PRO A N 2
ATOM 2707 C CA . PRO A 1 79 ? -1.782 -4.977 3.669 1.00 0.00 79 PRO A CA 2
ATOM 2708 C C . PRO A 1 79 ? -1.194 -5.751 4.842 1.00 0.00 79 PRO A C 2
ATOM 2709 O O . PRO A 1 79 ? -0.143 -5.386 5.372 1.00 0.00 79 PRO A O 2
ATOM 2720 N N . CYS A 1 80 ? -1.871 -6.815 5.251 1.00 0.00 80 CYS A N 2
ATOM 2721 C CA . CYS A 1 80 ? -1.374 -7.649 6.330 1.00 0.00 80 CYS A CA 2
ATOM 2722 C C . CYS A 1 80 ? -0.300 -8.589 5.799 1.00 0.00 80 CYS A C 2
ATOM 2723 O O . CYS A 1 80 ? -0.590 -9.695 5.344 1.00 0.00 80 CYS A O 2
ATOM 2731 N N . VAL A 1 81 ? 0.935 -8.120 5.832 1.00 0.00 81 VAL A N 2
ATOM 2732 C CA . VAL A 1 81 ? 2.076 -8.902 5.387 1.00 0.00 81 VAL A CA 2
ATOM 2733 C C . VAL A 1 81 ? 3.128 -8.918 6.491 1.00 0.00 81 VAL A C 2
ATOM 2734 O O . VAL A 1 81 ? 3.252 -7.948 7.243 1.00 0.00 81 VAL A O 2
ATOM 2747 N N . ALA A 1 82 ? 3.861 -10.016 6.604 1.00 0.00 82 ALA A N 2
ATOM 2748 C CA . ALA A 1 82 ? 4.819 -10.187 7.685 1.00 0.00 82 ALA A CA 2
ATOM 2749 C C . ALA A 1 82 ? 6.218 -9.753 7.263 1.00 0.00 82 ALA A C 2
ATOM 2750 O O . ALA A 1 82 ? 6.849 -10.402 6.424 1.00 0.00 82 ALA A O 2
ATOM 2757 N N . PRO A 1 83 ? 6.716 -8.642 7.833 1.00 0.00 83 PRO A N 2
ATOM 2758 C CA . PRO A 1 83 ? 8.082 -8.173 7.600 1.00 0.00 83 PRO A CA 2
ATOM 2759 C C . PRO A 1 83 ? 9.094 -9.088 8.277 1.00 0.00 83 PRO A C 2
ATOM 2760 O O . PRO A 1 83 ? 9.312 -9.003 9.487 1.00 0.00 83 PRO A O 2
ATOM 2771 N N . LYS A 1 84 ? 9.685 -9.973 7.499 1.00 0.00 84 LYS A N 2
ATOM 2772 C CA . LYS A 1 84 ? 10.587 -10.983 8.027 1.00 0.00 84 LYS A CA 2
ATOM 2773 C C . LYS A 1 84 ? 12.038 -10.551 7.863 1.00 0.00 84 LYS A C 2
ATOM 2774 O O . LYS A 1 84 ? 12.658 -10.922 6.843 1.00 0.00 84 LYS A O 2
ATOM 2794 N N . PRO B 2 24 ? 8.985 1.206 12.528 1.00 0.00 24 PRO B N 2
ATOM 2795 C CA . PRO B 2 24 ? 9.216 1.788 11.191 1.00 0.00 24 PRO B CA 2
ATOM 2796 C C . PRO B 2 24 ? 8.852 3.268 11.177 1.00 0.00 24 PRO B C 2
ATOM 2797 O O . PRO B 2 24 ? 7.814 3.662 11.706 1.00 0.00 24 PRO B O 2
ATOM 2808 N N . ALA B 2 25 ? 9.714 4.085 10.581 1.00 0.00 25 ALA B N 2
ATOM 2809 C CA . ALA B 2 25 ? 9.472 5.517 10.500 1.00 0.00 25 ALA B CA 2
ATOM 2810 C C . ALA B 2 25 ? 9.394 5.986 9.048 1.00 0.00 25 ALA B C 2
ATOM 2811 O O . ALA B 2 25 ? 8.326 5.973 8.443 1.00 0.00 25 ALA B O 2
ATOM 2818 N N . ILE B 2 26 ? 10.534 6.374 8.484 1.00 0.00 26 ILE B N 2
ATOM 2819 C CA . ILE B 2 26 ? 10.586 6.885 7.116 1.00 0.00 26 ILE B CA 2
ATOM 2820 C C . ILE B 2 26 ? 11.529 6.009 6.297 1.00 0.00 26 ILE B C 2
ATOM 2821 O O . ILE B 2 26 ? 12.697 6.352 6.099 1.00 0.00 26 ILE B O 2
ATOM 2837 N N . LEU B 2 27 ? 11.036 4.871 5.834 1.00 0.00 27 LEU B N 2
ATOM 2838 C CA . LEU B 2 27 ? 11.907 3.869 5.237 1.00 0.00 27 LEU B CA 2
ATOM 2839 C C . LEU B 2 27 ? 11.176 3.018 4.212 1.00 0.00 27 LEU B C 2
ATOM 2840 O O . LEU B 2 27 ? 9.953 3.068 4.093 1.00 0.00 27 LEU B O 2
ATOM 2856 N N . ALA B 2 28 ? 11.957 2.242 3.477 1.00 0.00 28 ALA B N 2
ATOM 2857 C CA . ALA B 2 28 ? 11.429 1.206 2.613 1.00 0.00 28 ALA B CA 2
ATOM 2858 C C . ALA B 2 28 ? 11.476 -0.119 3.363 1.00 0.00 28 ALA B C 2
ATOM 2859 O O . ALA B 2 28 ? 12.514 -0.485 3.915 1.00 0.00 28 ALA B O 2
ATOM 2866 N N . GLU B 2 29 ? 10.341 -0.813 3.399 1.00 0.00 29 GLU B N 2
ATOM 2867 C CA . GLU B 2 29 ? 10.198 -2.039 4.185 1.00 0.00 29 GLU B CA 2
ATOM 2868 C C . GLU B 2 29 ? 11.149 -3.131 3.707 1.00 0.00 29 GLU B C 2
ATOM 2869 O O . GLU B 2 29 ? 11.528 -4.017 4.467 1.00 0.00 29 GLU B O 2
ATOM 2881 N N . ILE B 2 30 ? 11.531 -3.071 2.448 1.00 0.00 30 ILE B N 2
ATOM 2882 C CA . ILE B 2 30 ? 12.459 -4.037 1.888 1.00 0.00 30 ILE B CA 2
ATOM 2883 C C . ILE B 2 30 ? 13.479 -3.333 1.015 1.00 0.00 30 ILE B C 2
ATOM 2884 O O . ILE B 2 30 ? 13.281 -2.183 0.621 1.00 0.00 30 ILE B O 2
ATOM 2900 N N . SER B 2 31 ? 14.570 -4.018 0.728 1.00 0.00 31 SER B N 2
ATOM 2901 C CA . SER B 2 31 ? 15.604 -3.465 -0.121 1.00 0.00 31 SER B CA 2
ATOM 2902 C C . SER B 2 31 ? 15.299 -3.766 -1.575 1.00 0.00 31 SER B C 2
ATOM 2903 O O . SER B 2 31 ? 14.864 -4.869 -1.923 1.00 0.00 31 SER B O 2
ATOM 2911 N N . GLY B 2 32 ? 15.553 -2.793 -2.411 1.00 0.00 32 GLY B N 2
ATOM 2912 C CA . GLY B 2 32 ? 15.284 -2.930 -3.819 1.00 0.00 32 GLY B CA 2
ATOM 2913 C C . GLY B 2 32 ? 15.018 -1.608 -4.494 1.00 0.00 32 GLY B C 2
ATOM 2914 O O . GLY B 2 32 ? 15.462 -0.558 -4.030 1.00 0.00 32 GLY B O 2
ATOM 2918 N N . ILE B 2 33 ? 14.300 -1.670 -5.600 1.00 0.00 33 ILE B N 2
ATOM 2919 C CA . ILE B 2 33 ? 13.968 -0.490 -6.369 1.00 0.00 33 ILE B CA 2
ATOM 2920 C C . ILE B 2 33 ? 12.567 -0.015 -6.021 1.00 0.00 33 ILE B C 2
ATOM 2921 O O . ILE B 2 33 ? 11.579 -0.649 -6.389 1.00 0.00 33 ILE B O 2
ATOM 2937 N N . VAL B 2 34 ? 12.482 1.088 -5.304 1.00 0.00 34 VAL B N 2
ATOM 2938 C CA . VAL B 2 34 ? 11.195 1.652 -4.946 1.00 0.00 34 VAL B CA 2
ATOM 2939 C C . VAL B 2 34 ? 10.608 2.410 -6.133 1.00 0.00 34 VAL B C 2
ATOM 2940 O O . VAL B 2 34 ? 11.208 3.347 -6.640 1.00 0.00 34 VAL B O 2
ATOM 2953 N N . SER B 2 35 ? 9.451 1.970 -6.589 1.00 0.00 35 SER B N 2
ATOM 2954 C CA . SER B 2 35 ? 8.789 2.575 -7.731 1.00 0.00 35 SER B CA 2
ATOM 2955 C C . SER B 2 35 ? 7.381 3.014 -7.361 1.00 0.00 35 SER B C 2
ATOM 2956 O O . SER B 2 35 ? 6.884 2.676 -6.285 1.00 0.00 35 SER B O 2
ATOM 2964 N N . PHE B 2 36 ? 6.742 3.772 -8.243 1.00 0.00 36 PHE B N 2
ATOM 2965 C CA . PHE B 2 36 ? 5.408 4.278 -7.974 1.00 0.00 36 PHE B CA 2
ATOM 2966 C C . PHE B 2 36 ? 4.455 3.904 -9.098 1.00 0.00 36 PHE B C 2
ATOM 2967 O O . PHE B 2 36 ? 4.821 3.929 -10.272 1.00 0.00 36 PHE B O 2
ATOM 2984 N N . GLY B 2 37 ? 3.235 3.556 -8.726 1.00 0.00 37 GLY B N 2
ATOM 2985 C CA . GLY B 2 37 ? 2.220 3.238 -9.707 1.00 0.00 37 GLY B CA 2
ATOM 2986 C C . GLY B 2 37 ? 1.014 4.147 -9.588 1.00 0.00 37 GLY B C 2
ATOM 2987 O O . GLY B 2 37 ? 1.052 5.127 -8.832 1.00 0.00 37 GLY B O 2
ATOM 2991 N N . LYS B 2 38 ? -0.061 3.801 -10.302 1.00 0.00 38 LYS B N 2
ATOM 2992 C CA . LYS B 2 38 ? -1.246 4.657 -10.403 1.00 0.00 38 LYS B CA 2
ATOM 2993 C C . LYS B 2 38 ? -1.795 5.020 -9.022 1.00 0.00 38 LYS B C 2
ATOM 2994 O O . LYS B 2 38 ? -1.843 4.181 -8.113 1.00 0.00 38 LYS B O 2
ATOM 3013 N N . GLU B 2 39 ? -2.163 6.279 -8.859 1.00 0.00 39 GLU B N 2
ATOM 3014 C CA . GLU B 2 39 ? -2.712 6.757 -7.603 1.00 0.00 39 GLU B CA 2
ATOM 3015 C C . GLU B 2 39 ? -3.980 7.573 -7.816 1.00 0.00 39 GLU B C 2
ATOM 3016 O O . GLU B 2 39 ? -4.262 8.016 -8.928 1.00 0.00 39 GLU B O 2
ATOM 3028 N N . THR B 2 40 ? -4.754 7.740 -6.753 1.00 0.00 40 THR B N 2
ATOM 3029 C CA . THR B 2 40 ? -5.949 8.562 -6.805 1.00 0.00 40 THR B CA 2
ATOM 3030 C C . THR B 2 40 ? -5.770 9.858 -6.008 1.00 0.00 40 THR B C 2
ATOM 3031 O O . THR B 2 40 ? -5.793 9.850 -4.776 1.00 0.00 40 THR B O 2
ATOM 3042 N N . LYS B 2 41 ? -5.523 10.946 -6.739 1.00 0.00 41 LYS B N 2
ATOM 3043 C CA . LYS B 2 41 ? -5.523 12.316 -6.208 1.00 0.00 41 LYS B CA 2
ATOM 3044 C C . LYS B 2 41 ? -4.810 12.448 -4.855 1.00 0.00 41 LYS B C 2
ATOM 3045 O O . LYS B 2 41 ? -5.421 12.312 -3.794 1.00 0.00 41 LYS B O 2
ATOM 3064 N N . GLY B 2 42 ? -3.513 12.713 -4.901 1.00 0.00 42 GLY B N 2
ATOM 3065 C CA . GLY B 2 42 ? -2.765 12.963 -3.681 1.00 0.00 42 GLY B CA 2
ATOM 3066 C C . GLY B 2 42 ? -2.218 11.694 -3.065 1.00 0.00 42 GLY B C 2
ATOM 3067 O O . GLY B 2 42 ? -1.506 11.732 -2.060 1.00 0.00 42 GLY B O 2
ATOM 3071 N N . LYS B 2 43 ? -2.562 10.565 -3.655 1.00 0.00 43 LYS B N 2
ATOM 3072 C CA . LYS B 2 43 ? -2.055 9.292 -3.197 1.00 0.00 43 LYS B CA 2
ATOM 3073 C C . LYS B 2 43 ? -0.834 8.895 -4.011 1.00 0.00 43 LYS B C 2
ATOM 3074 O O . LYS B 2 43 ? -0.404 9.649 -4.882 1.00 0.00 43 LYS B O 2
ATOM 3093 N N . ARG B 2 44 ? -0.252 7.742 -3.708 1.00 0.00 44 ARG B N 2
ATOM 3094 C CA . ARG B 2 44 ? 0.872 7.234 -4.479 1.00 0.00 44 ARG B CA 2
ATOM 3095 C C . ARG B 2 44 ? 1.025 5.723 -4.262 1.00 0.00 44 ARG B C 2
ATOM 3096 O O . ARG B 2 44 ? 1.050 5.257 -3.129 1.00 0.00 44 ARG B O 2
ATOM 3117 N N . ARG B 2 45 ? 1.092 4.945 -5.338 1.00 0.00 45 ARG B N 2
ATOM 3118 C CA . ARG B 2 45 ? 1.280 3.504 -5.193 1.00 0.00 45 ARG B CA 2
ATOM 3119 C C . ARG B 2 45 ? 2.750 3.186 -4.949 1.00 0.00 45 ARG B C 2
ATOM 3120 O O . ARG B 2 45 ? 3.567 3.287 -5.859 1.00 0.00 45 ARG B O 2
ATOM 3141 N N . LEU B 2 46 ? 3.081 2.813 -3.721 1.00 0.00 46 LEU B N 2
ATOM 3142 C CA . LEU B 2 46 ? 4.455 2.480 -3.373 1.00 0.00 46 LEU B CA 2
ATOM 3143 C C . LEU B 2 46 ? 4.750 1.032 -3.731 1.00 0.00 46 LEU B C 2
ATOM 3144 O O . LEU B 2 46 ? 4.210 0.110 -3.118 1.00 0.00 46 LEU B O 2
ATOM 3160 N N . VAL B 2 47 ? 5.589 0.837 -4.733 1.00 0.00 47 VAL B N 2
ATOM 3161 C CA . VAL B 2 47 ? 5.980 -0.496 -5.152 1.00 0.00 47 VAL B CA 2
ATOM 3162 C C . VAL B 2 47 ? 7.467 -0.699 -4.933 1.00 0.00 47 VAL B C 2
ATOM 3163 O O . VAL B 2 47 ? 8.281 -0.228 -5.721 1.00 0.00 47 VAL B O 2
ATOM 3176 N N . ILE B 2 48 ? 7.835 -1.402 -3.883 1.00 0.00 48 ILE B N 2
ATOM 3177 C CA . ILE B 2 48 ? 9.238 -1.666 -3.638 1.00 0.00 48 ILE B CA 2
ATOM 3178 C C . ILE B 2 48 ? 9.617 -2.981 -4.289 1.00 0.00 48 ILE B C 2
ATOM 3179 O O . ILE B 2 48 ? 9.155 -4.040 -3.871 1.00 0.00 48 ILE B O 2
ATOM 3195 N N . THR B 2 49 ? 10.429 -2.894 -5.330 1.00 0.00 49 THR B N 2
ATOM 3196 C CA . THR B 2 49 ? 10.874 -4.061 -6.072 1.00 0.00 49 THR B CA 2
ATOM 3197 C C . THR B 2 49 ? 12.090 -4.693 -5.389 1.00 0.00 49 THR B C 2
ATOM 3198 O O . THR B 2 49 ? 13.212 -4.210 -5.544 1.00 0.00 49 THR B O 2
ATOM 3209 N N . PRO B 2 50 ? 11.876 -5.773 -4.614 1.00 0.00 50 PRO B N 2
ATOM 3210 C CA . PRO B 2 50 ? 12.933 -6.405 -3.818 1.00 0.00 50 PRO B CA 2
ATOM 3211 C C . PRO B 2 50 ? 14.088 -6.937 -4.658 1.00 0.00 50 PRO B C 2
ATOM 3212 O O . PRO B 2 50 ? 13.895 -7.737 -5.573 1.00 0.00 50 PRO B O 2
ATOM 3223 N N . VAL B 2 51 ? 15.288 -6.477 -4.342 1.00 0.00 51 VAL B N 2
ATOM 3224 C CA . VAL B 2 51 ? 16.498 -7.010 -4.951 1.00 0.00 51 VAL B CA 2
ATOM 3225 C C . VAL B 2 51 ? 17.205 -7.917 -3.957 1.00 0.00 51 VAL B C 2
ATOM 3226 O O . VAL B 2 51 ? 18.083 -8.701 -4.313 1.00 0.00 51 VAL B O 2
ATOM 3239 N N . ASP B 2 52 ? 16.809 -7.788 -2.699 1.00 0.00 52 ASP B N 2
ATOM 3240 C CA . ASP B 2 52 ? 17.340 -8.617 -1.632 1.00 0.00 52 ASP B CA 2
ATOM 3241 C C . ASP B 2 52 ? 16.213 -9.435 -1.022 1.00 0.00 52 ASP B C 2
ATOM 3242 O O . ASP B 2 52 ? 15.599 -9.027 -0.032 1.00 0.00 52 ASP B O 2
ATOM 3251 N N . GLY B 2 53 ? 15.914 -10.564 -1.641 1.00 0.00 53 GLY B N 2
ATOM 3252 C CA . GLY B 2 53 ? 14.850 -11.420 -1.158 1.00 0.00 53 GLY B CA 2
ATOM 3253 C C . GLY B 2 53 ? 13.667 -11.438 -2.103 1.00 0.00 53 GLY B C 2
ATOM 3254 O O . GLY B 2 53 ? 13.581 -10.609 -3.012 1.00 0.00 53 GLY B O 2
ATOM 3258 N N . SER B 2 54 ? 12.756 -12.374 -1.893 1.00 0.00 54 SER B N 2
ATOM 3259 C CA . SER B 2 54 ? 11.588 -12.508 -2.750 1.00 0.00 54 SER B CA 2
ATOM 3260 C C . SER B 2 54 ? 10.309 -12.152 -1.991 1.00 0.00 54 SER B C 2
ATOM 3261 O O . SER B 2 54 ? 9.329 -12.900 -2.001 1.00 0.00 54 SER B O 2
ATOM 3269 N N . ASP B 2 55 ? 10.329 -11.003 -1.327 1.00 0.00 55 ASP B N 2
ATOM 3270 C CA . ASP B 2 55 ? 9.166 -10.521 -0.584 1.00 0.00 55 ASP B CA 2
ATOM 3271 C C . ASP B 2 55 ? 8.660 -9.211 -1.166 1.00 0.00 55 ASP B C 2
ATOM 3272 O O . ASP B 2 55 ? 9.065 -8.143 -0.723 1.00 0.00 55 ASP B O 2
ATOM 3281 N N . PRO B 2 56 ? 7.777 -9.271 -2.177 1.00 0.00 56 PRO B N 2
ATOM 3282 C CA . PRO B 2 56 ? 7.211 -8.071 -2.805 1.00 0.00 56 PRO B CA 2
ATOM 3283 C C . PRO B 2 56 ? 6.358 -7.262 -1.833 1.00 0.00 56 PRO B C 2
ATOM 3284 O O . PRO B 2 56 ? 5.361 -7.760 -1.303 1.00 0.00 56 PRO B O 2
ATOM 3295 N N . TYR B 2 57 ? 6.751 -6.017 -1.603 1.00 0.00 57 TYR B N 2
ATOM 3296 C CA . TYR B 2 57 ? 6.015 -5.142 -0.705 1.00 0.00 57 TYR B CA 2
ATOM 3297 C C . TYR B 2 57 ? 5.441 -3.963 -1.475 1.00 0.00 57 TYR B C 2
ATOM 3298 O O . TYR B 2 57 ? 6.180 -3.092 -1.942 1.00 0.00 57 TYR B O 2
ATOM 3316 N N . GLU B 2 58 ? 4.128 -3.948 -1.615 1.00 0.00 58 GLU B N 2
ATOM 3317 C CA . GLU B 2 58 ? 3.444 -2.839 -2.253 1.00 0.00 58 GLU B CA 2
ATOM 3318 C C . GLU B 2 58 ? 2.349 -2.323 -1.341 1.00 0.00 58 GLU B C 2
ATOM 3319 O O . GLU B 2 58 ? 1.645 -3.102 -0.698 1.00 0.00 58 GLU B O 2
ATOM 3331 N N . GLU B 2 59 ? 2.214 -1.015 -1.286 1.00 0.00 59 GLU B N 2
ATOM 3332 C CA . GLU B 2 59 ? 1.260 -0.381 -0.397 1.00 0.00 59 GLU B CA 2
ATOM 3333 C C . GLU B 2 59 ? 0.887 0.994 -0.940 1.00 0.00 59 GLU B C 2
ATOM 3334 O O . GLU B 2 59 ? 1.728 1.690 -1.507 1.00 0.00 59 GLU B O 2
ATOM 3346 N N . MET B 2 60 ? -0.379 1.368 -0.814 1.00 0.00 60 MET B N 2
ATOM 3347 C CA . MET B 2 60 ? -0.813 2.688 -1.246 1.00 0.00 60 MET B CA 2
ATOM 3348 C C . MET B 2 60 ? -0.391 3.724 -0.217 1.00 0.00 60 MET B C 2
ATOM 3349 O O . MET B 2 60 ? -0.979 3.848 0.861 1.00 0.00 60 MET B O 2
ATOM 3363 N N . ILE B 2 61 ? 0.665 4.438 -0.559 1.00 0.00 61 ILE B N 2
ATOM 3364 C CA . ILE B 2 61 ? 1.265 5.416 0.317 1.00 0.00 61 ILE B CA 2
ATOM 3365 C C . ILE B 2 61 ? 0.988 6.813 -0.212 1.00 0.00 61 ILE B C 2
ATOM 3366 O O . ILE B 2 61 ? 1.439 7.180 -1.290 1.00 0.00 61 ILE B O 2
ATOM 3382 N N . PRO B 2 62 ? 0.208 7.594 0.528 1.00 0.00 62 PRO B N 2
ATOM 3383 C CA . PRO B 2 62 ? -0.152 8.956 0.130 1.00 0.00 62 PRO B CA 2
ATOM 3384 C C . PRO B 2 62 ? 1.066 9.856 -0.058 1.00 0.00 62 PRO B C 2
ATOM 3385 O O . PRO B 2 62 ? 2.121 9.626 0.529 1.00 0.00 62 PRO B O 2
ATOM 3396 N N . LYS B 2 63 ? 0.896 10.898 -0.867 1.00 0.00 63 LYS B N 2
ATOM 3397 C CA . LYS B 2 63 ? 1.961 11.859 -1.122 1.00 0.00 63 LYS B CA 2
ATOM 3398 C C . LYS B 2 63 ? 2.241 12.649 0.156 1.00 0.00 63 LYS B C 2
ATOM 3399 O O . LYS B 2 63 ? 3.343 13.148 0.372 1.00 0.00 63 LYS B O 2
ATOM 3418 N N . TRP B 2 64 ? 1.230 12.741 1.012 1.00 0.00 64 TRP B N 2
ATOM 3419 C CA . TRP B 2 64 ? 1.366 13.444 2.285 1.00 0.00 64 TRP B CA 2
ATOM 3420 C C . TRP B 2 64 ? 1.886 12.505 3.371 1.00 0.00 64 TRP B C 2
ATOM 3421 O O . TRP B 2 64 ? 1.956 12.863 4.547 1.00 0.00 64 TRP B O 2
ATOM 3442 N N . ARG B 2 65 ? 2.239 11.301 2.960 1.00 0.00 65 ARG B N 2
ATOM 3443 C CA . ARG B 2 65 ? 2.941 10.363 3.817 1.00 0.00 65 ARG B CA 2
ATOM 3444 C C . ARG B 2 65 ? 4.423 10.438 3.487 1.00 0.00 65 ARG B C 2
ATOM 3445 O O . ARG B 2 65 ? 4.790 10.683 2.338 1.00 0.00 65 ARG B O 2
ATOM 3466 N N . GLN B 2 66 ? 5.266 10.248 4.490 1.00 0.00 66 GLN B N 2
ATOM 3467 C CA . GLN B 2 66 ? 6.703 10.368 4.306 1.00 0.00 66 GLN B CA 2
ATOM 3468 C C . GLN B 2 66 ? 7.238 9.248 3.430 1.00 0.00 66 GLN B C 2
ATOM 3469 O O . GLN B 2 66 ? 7.529 8.151 3.908 1.00 0.00 66 GLN B O 2
ATOM 3483 N N . LEU B 2 67 ? 7.348 9.537 2.150 1.00 0.00 67 LEU B N 2
ATOM 3484 C CA . LEU B 2 67 ? 7.923 8.611 1.199 1.00 0.00 67 LEU B CA 2
ATOM 3485 C C . LEU B 2 67 ? 9.437 8.655 1.305 1.00 0.00 67 LEU B C 2
ATOM 3486 O O . LEU B 2 67 ? 10.028 9.733 1.421 1.00 0.00 67 LEU B O 2
ATOM 3502 N N . ASN B 2 68 ? 10.059 7.489 1.279 1.00 0.00 68 ASN B N 2
ATOM 3503 C CA . ASN B 2 68 ? 11.496 7.390 1.469 1.00 0.00 68 ASN B CA 2
ATOM 3504 C C . ASN B 2 68 ? 12.255 8.103 0.343 1.00 0.00 68 ASN B C 2
ATOM 3505 O O . ASN B 2 68 ? 13.054 8.996 0.613 1.00 0.00 68 ASN B O 2
ATOM 3516 N N . VAL B 2 69 ? 11.981 7.740 -0.909 1.00 0.00 69 VAL B N 2
ATOM 3517 C CA . VAL B 2 69 ? 12.569 8.421 -2.070 1.00 0.00 69 VAL B CA 2
ATOM 3518 C C . VAL B 2 69 ? 11.649 8.299 -3.277 1.00 0.00 69 VAL B C 2
ATOM 3519 O O . VAL B 2 69 ? 10.536 7.786 -3.160 1.00 0.00 69 VAL B O 2
ATOM 3532 N N . PHE B 2 70 ? 12.107 8.788 -4.423 1.00 0.00 70 PHE B N 2
ATOM 3533 C CA . PHE B 2 70 ? 11.324 8.737 -5.654 1.00 0.00 70 PHE B CA 2
ATOM 3534 C C . PHE B 2 70 ? 11.358 7.342 -6.279 1.00 0.00 70 PHE B C 2
ATOM 3535 O O . PHE B 2 70 ? 11.959 6.420 -5.733 1.00 0.00 70 PHE B O 2
ATOM 3552 N N . GLU B 2 71 ? 10.684 7.189 -7.412 1.00 0.00 71 GLU B N 2
ATOM 3553 C CA . GLU B 2 71 ? 10.547 5.888 -8.052 1.00 0.00 71 GLU B CA 2
ATOM 3554 C C . GLU B 2 71 ? 11.790 5.511 -8.859 1.00 0.00 71 GLU B C 2
ATOM 3555 O O . GLU B 2 71 ? 12.524 6.374 -9.347 1.00 0.00 71 GLU B O 2
ATOM 3567 N N . GLY B 2 72 ? 12.023 4.206 -8.966 1.00 0.00 72 GLY B N 2
ATOM 3568 C CA . GLY B 2 72 ? 13.169 3.685 -9.684 1.00 0.00 72 GLY B CA 2
ATOM 3569 C C . GLY B 2 72 ? 14.450 3.860 -8.899 1.00 0.00 72 GLY B C 2
ATOM 3570 O O . GLY B 2 72 ? 15.545 3.630 -9.411 1.00 0.00 72 GLY B O 2
ATOM 3574 N N . GLU B 2 73 ? 14.306 4.254 -7.647 1.00 0.00 73 GLU B N 2
ATOM 3575 C CA . GLU B 2 73 ? 15.439 4.492 -6.779 1.00 0.00 73 GLU B CA 2
ATOM 3576 C C . GLU B 2 73 ? 15.828 3.219 -6.038 1.00 0.00 73 GLU B C 2
ATOM 3577 O O . GLU B 2 73 ? 14.971 2.479 -5.552 1.00 0.00 73 GLU B O 2
ATOM 3589 N N . ARG B 2 74 ? 17.121 2.970 -5.969 1.00 0.00 74 ARG B N 2
ATOM 3590 C CA . ARG B 2 74 ? 17.644 1.803 -5.281 1.00 0.00 74 ARG B CA 2
ATOM 3591 C C . ARG B 2 74 ? 17.896 2.114 -3.811 1.00 0.00 74 ARG B C 2
ATOM 3592 O O . ARG B 2 74 ? 18.709 2.976 -3.475 1.00 0.00 74 ARG B O 2
ATOM 3613 N N . VAL B 2 75 ? 17.189 1.409 -2.945 1.00 0.00 75 VAL B N 2
ATOM 3614 C CA . VAL B 2 75 ? 17.304 1.608 -1.507 1.00 0.00 75 VAL B CA 2
ATOM 3615 C C . VAL B 2 75 ? 17.368 0.272 -0.780 1.00 0.00 75 VAL B C 2
ATOM 3616 O O . VAL B 2 75 ? 17.059 -0.769 -1.358 1.00 0.00 75 VAL B O 2
ATOM 3629 N N . GLU B 2 76 ? 17.785 0.307 0.476 1.00 0.00 76 GLU B N 2
ATOM 3630 C CA . GLU B 2 76 ? 17.804 -0.882 1.316 1.00 0.00 76 GLU B CA 2
ATOM 3631 C C . GLU B 2 76 ? 16.786 -0.713 2.440 1.00 0.00 76 GLU B C 2
ATOM 3632 O O . GLU B 2 76 ? 16.371 0.407 2.740 1.00 0.00 76 GLU B O 2
ATOM 3644 N N . ARG B 2 77 ? 16.379 -1.826 3.044 1.00 0.00 77 ARG B N 2
ATOM 3645 C CA . ARG B 2 77 ? 15.389 -1.810 4.113 1.00 0.00 77 ARG B CA 2
ATOM 3646 C C . ARG B 2 77 ? 15.814 -0.896 5.256 1.00 0.00 77 ARG B C 2
ATOM 3647 O O . ARG B 2 77 ? 16.826 -1.136 5.913 1.00 0.00 77 ARG B O 2
ATOM 3668 N N . GLY B 2 78 ? 15.045 0.158 5.468 1.00 0.00 78 GLY B N 2
ATOM 3669 C CA . GLY B 2 78 ? 15.269 1.030 6.601 1.00 0.00 78 GLY B CA 2
ATOM 3670 C C . GLY B 2 78 ? 16.233 2.149 6.299 1.00 0.00 78 GLY B C 2
ATOM 3671 O O . GLY B 2 78 ? 15.960 3.312 6.601 1.00 0.00 78 GLY B O 2
ATOM 3675 N N . ASP B 2 79 ? 17.348 1.808 5.680 1.00 0.00 79 ASP B N 2
ATOM 3676 C CA . ASP B 2 79 ? 18.378 2.792 5.402 1.00 0.00 79 ASP B CA 2
ATOM 3677 C C . ASP B 2 79 ? 17.987 3.645 4.208 1.00 0.00 79 ASP B C 2
ATOM 3678 O O . ASP B 2 79 ? 17.991 3.179 3.066 1.00 0.00 79 ASP B O 2
ATOM 3687 N N . VAL B 2 80 ? 17.670 4.901 4.487 1.00 0.00 80 VAL B N 2
ATOM 3688 C CA . VAL B 2 80 ? 17.288 5.858 3.461 1.00 0.00 80 VAL B CA 2
ATOM 3689 C C . VAL B 2 80 ? 16.988 7.222 4.094 1.00 0.00 80 VAL B C 2
ATOM 3690 O O . VAL B 2 80 ? 17.704 8.192 3.847 1.00 0.00 80 VAL B O 2
ATOM 3703 N N . ILE B 2 81 ? 15.962 7.293 4.938 1.00 0.00 81 ILE B N 2
ATOM 3704 C CA . ILE B 2 81 ? 15.621 8.543 5.603 1.00 0.00 81 ILE B CA 2
ATOM 3705 C C . ILE B 2 81 ? 15.688 8.387 7.119 1.00 0.00 81 ILE B C 2
ATOM 3706 O O . ILE B 2 81 ? 16.351 9.167 7.803 1.00 0.00 81 ILE B O 2
ATOM 3722 N N . SER B 2 82 ? 15.015 7.365 7.639 1.00 0.00 82 SER B N 2
ATOM 3723 C CA . SER B 2 82 ? 14.981 7.126 9.075 1.00 0.00 82 SER B CA 2
ATOM 3724 C C . SER B 2 82 ? 14.345 5.777 9.381 1.00 0.00 82 SER B C 2
ATOM 3725 O O . SER B 2 82 ? 13.175 5.540 9.074 1.00 0.00 82 SER B O 2
ATOM 3733 N N . ASP B 2 83 ? 15.123 4.901 9.986 1.00 0.00 83 ASP B N 2
ATOM 3734 C CA . ASP B 2 83 ? 14.630 3.600 10.403 1.00 0.00 83 ASP B CA 2
ATOM 3735 C C . ASP B 2 83 ? 14.633 3.520 11.923 1.00 0.00 83 ASP B C 2
ATOM 3736 O O . ASP B 2 83 ? 15.540 4.032 12.578 1.00 0.00 83 ASP B O 2
ATOM 3745 N N . GLY B 2 84 ? 13.607 2.904 12.474 1.00 0.00 84 GLY B N 2
ATOM 3746 C CA . GLY B 2 84 ? 13.480 2.806 13.911 1.00 0.00 84 GLY B CA 2
ATOM 3747 C C . GLY B 2 84 ? 12.187 2.137 14.303 1.00 0.00 84 GLY B C 2
ATOM 3748 O O . GLY B 2 84 ? 11.225 2.204 13.511 1.00 0.00 84 GLY B O 2
ATOM 3753 N N . THR A 1 26 ? -16.948 -2.675 -11.594 1.00 0.00 26 THR A N 3
ATOM 3754 C CA . THR A 1 26 ? -15.694 -3.224 -11.043 1.00 0.00 26 THR A CA 3
ATOM 3755 C C . THR A 1 26 ? -15.696 -3.169 -9.520 1.00 0.00 26 THR A C 3
ATOM 3756 O O . THR A 1 26 ? -15.716 -2.089 -8.922 1.00 0.00 26 THR A O 3
ATOM 3767 N N . GLY A 1 27 ? -15.699 -4.337 -8.902 1.00 0.00 27 GLY A N 3
ATOM 3768 C CA . GLY A 1 27 ? -15.674 -4.423 -7.462 1.00 0.00 27 GLY A CA 3
ATOM 3769 C C . GLY A 1 27 ? -15.794 -5.853 -6.990 1.00 0.00 27 GLY A C 3
ATOM 3770 O O . GLY A 1 27 ? -16.883 -6.427 -7.000 1.00 0.00 27 GLY A O 3
ATOM 3774 N N . SER A 1 28 ? -14.674 -6.446 -6.608 1.00 0.00 28 SER A N 3
ATOM 3775 C CA . SER A 1 28 ? -14.661 -7.825 -6.145 1.00 0.00 28 SER A CA 3
ATOM 3776 C C . SER A 1 28 ? -13.516 -8.066 -5.172 1.00 0.00 28 SER A C 3
ATOM 3777 O O . SER A 1 28 ? -12.732 -7.165 -4.873 1.00 0.00 28 SER A O 3
ATOM 3785 N N . LEU A 1 29 ? -13.450 -9.292 -4.677 1.00 0.00 29 LEU A N 3
ATOM 3786 C CA . LEU A 1 29 ? -12.394 -9.724 -3.783 1.00 0.00 29 LEU A CA 3
ATOM 3787 C C . LEU A 1 29 ? -11.789 -11.009 -4.328 1.00 0.00 29 LEU A C 3
ATOM 3788 O O . LEU A 1 29 ? -12.234 -11.509 -5.364 1.00 0.00 29 LEU A O 3
ATOM 3804 N N . SER A 1 30 ? -10.788 -11.549 -3.654 1.00 0.00 30 SER A N 3
ATOM 3805 C CA . SER A 1 30 ? -10.136 -12.754 -4.141 1.00 0.00 30 SER A CA 3
ATOM 3806 C C . SER A 1 30 ? -9.580 -13.611 -3.010 1.00 0.00 30 SER A C 3
ATOM 3807 O O . SER A 1 30 ? -8.797 -13.127 -2.198 1.00 0.00 30 SER A O 3
ATOM 3815 N N . VAL A 1 31 ? -10.031 -14.874 -2.985 1.00 0.00 31 VAL A N 3
ATOM 3816 C CA . VAL A 1 31 ? -9.476 -15.978 -2.167 1.00 0.00 31 VAL A CA 3
ATOM 3817 C C . VAL A 1 31 ? -9.510 -15.766 -0.641 1.00 0.00 31 VAL A C 3
ATOM 3818 O O . VAL A 1 31 ? -9.825 -16.710 0.085 1.00 0.00 31 VAL A O 3
ATOM 3831 N N . ASP A 1 32 ? -9.191 -14.572 -0.156 1.00 0.00 32 ASP A N 3
ATOM 3832 C CA . ASP A 1 32 ? -9.146 -14.297 1.282 1.00 0.00 32 ASP A CA 3
ATOM 3833 C C . ASP A 1 32 ? -8.104 -15.180 1.971 1.00 0.00 32 ASP A C 3
ATOM 3834 O O . ASP A 1 32 ? -8.432 -16.173 2.627 1.00 0.00 32 ASP A O 3
ATOM 3843 N N . ASN A 1 33 ? -6.838 -14.834 1.784 1.00 0.00 33 ASN A N 3
ATOM 3844 C CA . ASN A 1 33 ? -5.754 -15.505 2.497 1.00 0.00 33 ASN A CA 3
ATOM 3845 C C . ASN A 1 33 ? -4.960 -14.520 3.346 1.00 0.00 33 ASN A C 3
ATOM 3846 O O . ASN A 1 33 ? -4.371 -14.884 4.358 1.00 0.00 33 ASN A O 3
ATOM 3857 N N . LYS A 1 34 ? -4.949 -13.274 2.915 1.00 0.00 34 LYS A N 3
ATOM 3858 C CA . LYS A 1 34 ? -4.306 -12.200 3.668 1.00 0.00 34 LYS A CA 3
ATOM 3859 C C . LYS A 1 34 ? -5.334 -11.159 4.079 1.00 0.00 34 LYS A C 3
ATOM 3860 O O . LYS A 1 34 ? -6.476 -11.193 3.623 1.00 0.00 34 LYS A O 3
ATOM 3879 N N . LYS A 1 35 ? -4.918 -10.228 4.926 1.00 0.00 35 LYS A N 3
ATOM 3880 C CA . LYS A 1 35 ? -5.781 -9.133 5.335 1.00 0.00 35 LYS A CA 3
ATOM 3881 C C . LYS A 1 35 ? -5.086 -7.801 5.121 1.00 0.00 35 LYS A C 3
ATOM 3882 O O . LYS A 1 35 ? -3.905 -7.648 5.434 1.00 0.00 35 LYS A O 3
ATOM 3901 N N . PHE A 1 36 ? -5.820 -6.847 4.577 1.00 0.00 36 PHE A N 3
ATOM 3902 C CA . PHE A 1 36 ? -5.298 -5.510 4.342 1.00 0.00 36 PHE A CA 3
ATOM 3903 C C . PHE A 1 36 ? -6.372 -4.494 4.709 1.00 0.00 36 PHE A C 3
ATOM 3904 O O . PHE A 1 36 ? -7.483 -4.569 4.205 1.00 0.00 36 PHE A O 3
ATOM 3921 N N . TRP A 1 37 ? -6.063 -3.560 5.590 1.00 0.00 37 TRP A N 3
ATOM 3922 C CA . TRP A 1 37 ? -7.080 -2.639 6.089 1.00 0.00 37 TRP A CA 3
ATOM 3923 C C . TRP A 1 37 ? -7.047 -1.308 5.349 1.00 0.00 37 TRP A C 3
ATOM 3924 O O . TRP A 1 37 ? -6.089 -0.553 5.457 1.00 0.00 37 TRP A O 3
ATOM 3945 N N . ALA A 1 38 ? -8.098 -1.028 4.596 1.00 0.00 38 ALA A N 3
ATOM 3946 C CA . ALA A 1 38 ? -8.202 0.229 3.870 1.00 0.00 38 ALA A CA 3
ATOM 3947 C C . ALA A 1 38 ? -9.076 1.213 4.632 1.00 0.00 38 ALA A C 3
ATOM 3948 O O . ALA A 1 38 ? -10.231 0.916 4.940 1.00 0.00 38 ALA A O 3
ATOM 3955 N N . THR A 1 39 ? -8.529 2.377 4.945 1.00 0.00 39 THR A N 3
ATOM 3956 C CA . THR A 1 39 ? -9.302 3.409 5.602 1.00 0.00 39 THR A CA 3
ATOM 3957 C C . THR A 1 39 ? -9.853 4.379 4.554 1.00 0.00 39 THR A C 3
ATOM 3958 O O . THR A 1 39 ? -9.110 5.140 3.931 1.00 0.00 39 THR A O 3
ATOM 3969 N N . VAL A 1 40 ? -11.158 4.299 4.325 1.00 0.00 40 VAL A N 3
ATOM 3970 C CA . VAL A 1 40 ? -11.814 5.102 3.305 1.00 0.00 40 VAL A CA 3
ATOM 3971 C C . VAL A 1 40 ? -12.444 6.330 3.945 1.00 0.00 40 VAL A C 3
ATOM 3972 O O . VAL A 1 40 ? -12.972 6.254 5.056 1.00 0.00 40 VAL A O 3
ATOM 3985 N N . GLU A 1 41 ? -12.404 7.453 3.249 1.00 0.00 41 GLU A N 3
ATOM 3986 C CA . GLU A 1 41 ? -12.854 8.705 3.825 1.00 0.00 41 GLU A CA 3
ATOM 3987 C C . GLU A 1 41 ? -13.969 9.324 2.999 1.00 0.00 41 GLU A C 3
ATOM 3988 O O . GLU A 1 41 ? -13.741 9.815 1.892 1.00 0.00 41 GLU A O 3
ATOM 4000 N N . SER A 1 42 ? -15.171 9.301 3.540 1.00 0.00 42 SER A N 3
ATOM 4001 C CA . SER A 1 42 ? -16.302 9.936 2.896 1.00 0.00 42 SER A CA 3
ATOM 4002 C C . SER A 1 42 ? -16.571 11.289 3.546 1.00 0.00 42 SER A C 3
ATOM 4003 O O . SER A 1 42 ? -15.918 11.654 4.527 1.00 0.00 42 SER A O 3
ATOM 4011 N N . SER A 1 43 ? -17.533 12.022 3.004 1.00 0.00 43 SER A N 3
ATOM 4012 C CA . SER A 1 43 ? -17.947 13.291 3.586 1.00 0.00 43 SER A CA 3
ATOM 4013 C C . SER A 1 43 ? -18.804 13.045 4.828 1.00 0.00 43 SER A C 3
ATOM 4014 O O . SER A 1 43 ? -19.239 13.981 5.499 1.00 0.00 43 SER A O 3
ATOM 4022 N N . GLU A 1 44 ? -19.039 11.774 5.127 1.00 0.00 44 GLU A N 3
ATOM 4023 C CA . GLU A 1 44 ? -19.870 11.396 6.255 1.00 0.00 44 GLU A CA 3
ATOM 4024 C C . GLU A 1 44 ? -19.025 10.925 7.434 1.00 0.00 44 GLU A C 3
ATOM 4025 O O . GLU A 1 44 ? -19.173 11.429 8.548 1.00 0.00 44 GLU A O 3
ATOM 4037 N N . HIS A 1 45 ? -18.140 9.964 7.187 1.00 0.00 45 HIS A N 3
ATOM 4038 C CA . HIS A 1 45 ? -17.336 9.371 8.252 1.00 0.00 45 HIS A CA 3
ATOM 4039 C C . HIS A 1 45 ? -16.274 8.445 7.665 1.00 0.00 45 HIS A C 3
ATOM 4040 O O . HIS A 1 45 ? -16.577 7.613 6.809 1.00 0.00 45 HIS A O 3
ATOM 4055 N N . SER A 1 46 ? -15.034 8.600 8.113 1.00 0.00 46 SER A N 3
ATOM 4056 C CA . SER A 1 46 ? -13.952 7.728 7.682 1.00 0.00 46 SER A CA 3
ATOM 4057 C C . SER A 1 46 ? -14.100 6.348 8.322 1.00 0.00 46 SER A C 3
ATOM 4058 O O . SER A 1 46 ? -14.406 6.238 9.508 1.00 0.00 46 SER A O 3
ATOM 4066 N N . PHE A 1 47 ? -13.900 5.300 7.540 1.00 0.00 47 PHE A N 3
ATOM 4067 C CA . PHE A 1 47 ? -14.073 3.940 8.033 1.00 0.00 47 PHE A CA 3
ATOM 4068 C C . PHE A 1 47 ? -12.966 3.030 7.527 1.00 0.00 47 PHE A C 3
ATOM 4069 O O . PHE A 1 47 ? -12.408 3.257 6.457 1.00 0.00 47 PHE A O 3
ATOM 4086 N N . GLU A 1 48 ? -12.652 2.002 8.297 1.00 0.00 48 GLU A N 3
ATOM 4087 C CA . GLU A 1 48 ? -11.628 1.051 7.907 1.00 0.00 48 GLU A CA 3
ATOM 4088 C C . GLU A 1 48 ? -12.254 -0.290 7.562 1.00 0.00 48 GLU A C 3
ATOM 4089 O O . GLU A 1 48 ? -12.929 -0.911 8.385 1.00 0.00 48 GLU A O 3
ATOM 4101 N N . VAL A 1 49 ? -12.037 -0.718 6.336 1.00 0.00 49 VAL A N 3
ATOM 4102 C CA . VAL A 1 49 ? -12.615 -1.950 5.838 1.00 0.00 49 VAL A CA 3
ATOM 4103 C C . VAL A 1 49 ? -11.517 -2.874 5.309 1.00 0.00 49 VAL A C 3
ATOM 4104 O O . VAL A 1 49 ? -10.614 -2.432 4.593 1.00 0.00 49 VAL A O 3
ATOM 4117 N N . PRO A 1 50 ? -11.541 -4.157 5.699 1.00 0.00 50 PRO A N 3
ATOM 4118 C CA . PRO A 1 50 ? -10.572 -5.137 5.217 1.00 0.00 50 PRO A CA 3
ATOM 4119 C C . PRO A 1 50 ? -10.722 -5.413 3.725 1.00 0.00 50 PRO A C 3
ATOM 4120 O O . PRO A 1 50 ? -11.832 -5.544 3.207 1.00 0.00 50 PRO A O 3
ATOM 4131 N N . ILE A 1 51 ? -9.591 -5.510 3.051 1.00 0.00 51 ILE A N 3
ATOM 4132 C CA . ILE A 1 51 ? -9.546 -5.839 1.640 1.00 0.00 51 ILE A CA 3
ATOM 4133 C C . ILE A 1 51 ? -9.114 -7.286 1.506 1.00 0.00 51 ILE A C 3
ATOM 4134 O O . ILE A 1 51 ? -8.197 -7.729 2.201 1.00 0.00 51 ILE A O 3
ATOM 4150 N N . TYR A 1 52 ? -9.774 -8.022 0.634 1.00 0.00 52 TYR A N 3
ATOM 4151 C CA . TYR A 1 52 ? -9.521 -9.450 0.524 1.00 0.00 52 TYR A CA 3
ATOM 4152 C C . TYR A 1 52 ? -8.995 -9.789 -0.856 1.00 0.00 52 TYR A C 3
ATOM 4153 O O . TYR A 1 52 ? -9.704 -9.654 -1.853 1.00 0.00 52 TYR A O 3
ATOM 4171 N N . ALA A 1 53 ? -7.746 -10.225 -0.910 1.00 0.00 53 ALA A N 3
ATOM 4172 C CA . ALA A 1 53 ? -7.104 -10.525 -2.175 1.00 0.00 53 ALA A CA 3
ATOM 4173 C C . ALA A 1 53 ? -6.088 -11.645 -2.026 1.00 0.00 53 ALA A C 3
ATOM 4174 O O . ALA A 1 53 ? -5.850 -12.131 -0.917 1.00 0.00 53 ALA A O 3
ATOM 4181 N N . GLU A 1 54 ? -5.489 -12.050 -3.137 1.00 0.00 54 GLU A N 3
ATOM 4182 C CA . GLU A 1 54 ? -4.503 -13.118 -3.120 1.00 0.00 54 GLU A CA 3
ATOM 4183 C C . GLU A 1 54 ? -3.153 -12.616 -2.609 1.00 0.00 54 GLU A C 3
ATOM 4184 O O . GLU A 1 54 ? -2.590 -13.184 -1.673 1.00 0.00 54 GLU A O 3
ATOM 4196 N N . THR A 1 55 ? -2.656 -11.534 -3.191 1.00 0.00 55 THR A N 3
ATOM 4197 C CA . THR A 1 55 ? -1.361 -10.992 -2.810 1.00 0.00 55 THR A CA 3
ATOM 4198 C C . THR A 1 55 ? -1.436 -9.464 -2.724 1.00 0.00 55 THR A C 3
ATOM 4199 O O . THR A 1 55 ? -2.480 -8.880 -3.039 1.00 0.00 55 THR A O 3
ATOM 4210 N N . LEU A 1 56 ? -0.351 -8.826 -2.282 1.00 0.00 56 LEU A N 3
ATOM 4211 C CA . LEU A 1 56 ? -0.312 -7.375 -2.095 1.00 0.00 56 LEU A CA 3
ATOM 4212 C C . LEU A 1 56 ? -0.797 -6.615 -3.334 1.00 0.00 56 LEU A C 3
ATOM 4213 O O . LEU A 1 56 ? -1.615 -5.706 -3.213 1.00 0.00 56 LEU A O 3
ATOM 4229 N N . ASP A 1 57 ? -0.296 -6.996 -4.513 1.00 0.00 57 ASP A N 3
ATOM 4230 C CA . ASP A 1 57 ? -0.663 -6.325 -5.770 1.00 0.00 57 ASP A CA 3
ATOM 4231 C C . ASP A 1 57 ? -2.172 -6.243 -5.940 1.00 0.00 57 ASP A C 3
ATOM 4232 O O . ASP A 1 57 ? -2.729 -5.161 -6.125 1.00 0.00 57 ASP A O 3
ATOM 4241 N N . GLU A 1 58 ? -2.824 -7.397 -5.869 1.00 0.00 58 GLU A N 3
ATOM 4242 C CA . GLU A 1 58 ? -4.266 -7.484 -6.054 1.00 0.00 58 GLU A CA 3
ATOM 4243 C C . GLU A 1 58 ? -4.994 -6.619 -5.031 1.00 0.00 58 GLU A C 3
ATOM 4244 O O . GLU A 1 58 ? -5.918 -5.885 -5.370 1.00 0.00 58 GLU A O 3
ATOM 4256 N N . ALA A 1 59 ? -4.555 -6.700 -3.781 1.00 0.00 59 ALA A N 3
ATOM 4257 C CA . ALA A 1 59 ? -5.164 -5.936 -2.699 1.00 0.00 59 ALA A CA 3
ATOM 4258 C C . ALA A 1 59 ? -5.012 -4.444 -2.937 1.00 0.00 59 ALA A C 3
ATOM 4259 O O . ALA A 1 59 ? -5.970 -3.683 -2.817 1.00 0.00 59 ALA A O 3
ATOM 4266 N N . LEU A 1 60 ? -3.797 -4.046 -3.275 1.00 0.00 60 LEU A N 3
ATOM 4267 C CA . LEU A 1 60 ? -3.474 -2.661 -3.571 1.00 0.00 60 LEU A CA 3
ATOM 4268 C C . LEU A 1 60 ? -4.336 -2.139 -4.713 1.00 0.00 60 LEU A C 3
ATOM 4269 O O . LEU A 1 60 ? -4.846 -1.018 -4.665 1.00 0.00 60 LEU A O 3
ATOM 4285 N N . GLU A 1 61 ? -4.499 -2.963 -5.736 1.00 0.00 61 GLU A N 3
ATOM 4286 C CA . GLU A 1 61 ? -5.323 -2.606 -6.872 1.00 0.00 61 GLU A CA 3
ATOM 4287 C C . GLU A 1 61 ? -6.789 -2.505 -6.480 1.00 0.00 61 GLU A C 3
ATOM 4288 O O . GLU A 1 61 ? -7.441 -1.513 -6.784 1.00 0.00 61 GLU A O 3
ATOM 4300 N N . LEU A 1 62 ? -7.298 -3.517 -5.789 1.00 0.00 62 LEU A N 3
ATOM 4301 C CA . LEU A 1 62 ? -8.706 -3.542 -5.410 1.00 0.00 62 LEU A CA 3
ATOM 4302 C C . LEU A 1 62 ? -9.049 -2.415 -4.444 1.00 0.00 62 LEU A C 3
ATOM 4303 O O . LEU A 1 62 ? -10.039 -1.724 -4.638 1.00 0.00 62 LEU A O 3
ATOM 4319 N N . ALA A 1 63 ? -8.227 -2.227 -3.416 1.00 0.00 63 ALA A N 3
ATOM 4320 C CA . ALA A 1 63 ? -8.500 -1.221 -2.387 1.00 0.00 63 ALA A CA 3
ATOM 4321 C C . ALA A 1 63 ? -8.791 0.143 -3.004 1.00 0.00 63 ALA A C 3
ATOM 4322 O O . ALA A 1 63 ? -9.685 0.860 -2.558 1.00 0.00 63 ALA A O 3
ATOM 4329 N N . GLU A 1 64 ? -8.034 0.494 -4.032 1.00 0.00 64 GLU A N 3
ATOM 4330 C CA . GLU A 1 64 ? -8.299 1.710 -4.782 1.00 0.00 64 GLU A CA 3
ATOM 4331 C C . GLU A 1 64 ? -9.415 1.482 -5.795 1.00 0.00 64 GLU A C 3
ATOM 4332 O O . GLU A 1 64 ? -10.502 2.050 -5.685 1.00 0.00 64 GLU A O 3
ATOM 4344 N N . TRP A 1 65 ? -9.143 0.604 -6.753 1.00 0.00 65 TRP A N 3
ATOM 4345 C CA . TRP A 1 65 ? -9.956 0.477 -7.955 1.00 0.00 65 TRP A CA 3
ATOM 4346 C C . TRP A 1 65 ? -11.381 0.011 -7.679 1.00 0.00 65 TRP A C 3
ATOM 4347 O O . TRP A 1 65 ? -12.282 0.297 -8.463 1.00 0.00 65 TRP A O 3
ATOM 4368 N N . GLN A 1 66 ? -11.594 -0.729 -6.599 1.00 0.00 66 GLN A N 3
ATOM 4369 C CA . GLN A 1 66 ? -12.935 -1.211 -6.300 1.00 0.00 66 GLN A CA 3
ATOM 4370 C C . GLN A 1 66 ? -13.732 -0.146 -5.537 1.00 0.00 66 GLN A C 3
ATOM 4371 O O . GLN A 1 66 ? -14.962 -0.154 -5.551 1.00 0.00 66 GLN A O 3
ATOM 4385 N N . TYR A 1 67 ? -13.028 0.771 -4.872 1.00 0.00 67 TYR A N 3
ATOM 4386 C CA . TYR A 1 67 ? -13.686 1.800 -4.069 1.00 0.00 67 TYR A CA 3
ATOM 4387 C C . TYR A 1 67 ? -13.840 3.131 -4.804 1.00 0.00 67 TYR A C 3
ATOM 4388 O O . TYR A 1 67 ? -14.922 3.720 -4.803 1.00 0.00 67 TYR A O 3
ATOM 4406 N N . VAL A 1 68 ? -12.770 3.594 -5.442 1.00 0.00 68 VAL A N 3
ATOM 4407 C CA . VAL A 1 68 ? -12.737 4.952 -5.987 1.00 0.00 68 VAL A CA 3
ATOM 4408 C C . VAL A 1 68 ? -13.817 5.247 -7.054 1.00 0.00 68 VAL A C 3
ATOM 4409 O O . VAL A 1 68 ? -14.387 6.336 -7.030 1.00 0.00 68 VAL A O 3
ATOM 4422 N N . PRO A 1 69 ? -14.163 4.315 -7.985 1.00 0.00 69 PRO A N 3
ATOM 4423 C CA . PRO A 1 69 ? -15.144 4.616 -9.038 1.00 0.00 69 PRO A CA 3
ATOM 4424 C C . PRO A 1 69 ? -16.560 4.736 -8.487 1.00 0.00 69 PRO A C 3
ATOM 4425 O O . PRO A 1 69 ? -17.455 5.256 -9.151 1.00 0.00 69 PRO A O 3
ATOM 4436 N N . ALA A 1 70 ? -16.748 4.266 -7.262 1.00 0.00 70 ALA A N 3
ATOM 4437 C CA . ALA A 1 70 ? -18.050 4.303 -6.618 1.00 0.00 70 ALA A CA 3
ATOM 4438 C C . ALA A 1 70 ? -18.232 5.603 -5.842 1.00 0.00 70 ALA A C 3
ATOM 4439 O O . ALA A 1 70 ? -19.197 5.764 -5.093 1.00 0.00 70 ALA A O 3
ATOM 4446 N N . GLY A 1 71 ? -17.296 6.528 -6.026 1.00 0.00 71 GLY A N 3
ATOM 4447 C CA . GLY A 1 71 ? -17.375 7.810 -5.357 1.00 0.00 71 GLY A CA 3
ATOM 4448 C C . GLY A 1 71 ? -16.751 7.773 -3.980 1.00 0.00 71 GLY A C 3
ATOM 4449 O O . GLY A 1 71 ? -17.258 8.390 -3.044 1.00 0.00 71 GLY A O 3
ATOM 4453 N N . PHE A 1 72 ? -15.659 7.035 -3.848 1.00 0.00 72 PHE A N 3
ATOM 4454 C CA . PHE A 1 72 ? -14.979 6.906 -2.568 1.00 0.00 72 PHE A CA 3
ATOM 4455 C C . PHE A 1 72 ? -13.505 7.256 -2.690 1.00 0.00 72 PHE A C 3
ATOM 4456 O O . PHE A 1 72 ? -12.789 6.699 -3.518 1.00 0.00 72 PHE A O 3
ATOM 4473 N N . GLU A 1 73 ? -13.066 8.194 -1.872 1.00 0.00 73 GLU A N 3
ATOM 4474 C CA . GLU A 1 73 ? -11.656 8.507 -1.757 1.00 0.00 73 GLU A CA 3
ATOM 4475 C C . GLU A 1 73 ? -11.133 7.899 -0.470 1.00 0.00 73 GLU A C 3
ATOM 4476 O O . GLU A 1 73 ? -11.768 8.002 0.579 1.00 0.00 73 GLU A O 3
ATOM 4488 N N . VAL A 1 74 ? -9.994 7.248 -0.555 1.00 0.00 74 VAL A N 3
ATOM 4489 C CA . VAL A 1 74 ? -9.406 6.616 0.605 1.00 0.00 74 VAL A CA 3
ATOM 4490 C C . VAL A 1 74 ? -8.604 7.638 1.394 1.00 0.00 74 VAL A C 3
ATOM 4491 O O . VAL A 1 74 ? -8.490 8.788 0.985 1.00 0.00 74 VAL A O 3
ATOM 4504 N N . THR A 1 75 ? -8.089 7.237 2.535 1.00 0.00 75 THR A N 3
ATOM 4505 C CA . THR A 1 75 ? -7.131 8.049 3.257 1.00 0.00 75 THR A CA 3
ATOM 4506 C C . THR A 1 75 ? -5.779 7.367 3.215 1.00 0.00 75 THR A C 3
ATOM 4507 O O . THR A 1 75 ? -4.760 7.987 2.910 1.00 0.00 75 THR A O 3
ATOM 4518 N N . ARG A 1 76 ? -5.802 6.072 3.486 1.00 0.00 76 ARG A N 3
ATOM 4519 C CA . ARG A 1 76 ? -4.605 5.257 3.524 1.00 0.00 76 ARG A CA 3
ATOM 4520 C C . ARG A 1 76 ? -4.978 3.791 3.611 1.00 0.00 76 ARG A C 3
ATOM 4521 O O . ARG A 1 76 ? -6.159 3.443 3.637 1.00 0.00 76 ARG A O 3
ATOM 4542 N N . VAL A 1 77 ? -3.973 2.938 3.652 1.00 0.00 77 VAL A N 3
ATOM 4543 C CA . VAL A 1 77 ? -4.181 1.513 3.812 1.00 0.00 77 VAL A CA 3
ATOM 4544 C C . VAL A 1 77 ? -3.095 0.927 4.704 1.00 0.00 77 VAL A C 3
ATOM 4545 O O . VAL A 1 77 ? -1.951 1.386 4.693 1.00 0.00 77 VAL A O 3
ATOM 4558 N N . ARG A 1 78 ? -3.467 -0.057 5.498 1.00 0.00 78 ARG A N 3
ATOM 4559 C CA . ARG A 1 78 ? -2.520 -0.788 6.319 1.00 0.00 78 ARG A CA 3
ATOM 4560 C C . ARG A 1 78 ? -2.505 -2.248 5.896 1.00 0.00 78 ARG A C 3
ATOM 4561 O O . ARG A 1 78 ? -3.263 -3.065 6.425 1.00 0.00 78 ARG A O 3
ATOM 4582 N N . PRO A 1 79 ? -1.672 -2.590 4.907 1.00 0.00 79 PRO A N 3
ATOM 4583 C CA . PRO A 1 79 ? -1.558 -3.954 4.413 1.00 0.00 79 PRO A CA 3
ATOM 4584 C C . PRO A 1 79 ? -0.748 -4.827 5.361 1.00 0.00 79 PRO A C 3
ATOM 4585 O O . PRO A 1 79 ? 0.369 -4.473 5.744 1.00 0.00 79 PRO A O 3
ATOM 4596 N N . CYS A 1 80 ? -1.305 -5.964 5.741 1.00 0.00 80 CYS A N 3
ATOM 4597 C CA . CYS A 1 80 ? -0.612 -6.872 6.630 1.00 0.00 80 CYS A CA 3
ATOM 4598 C C . CYS A 1 80 ? 0.176 -7.898 5.829 1.00 0.00 80 CYS A C 3
ATOM 4599 O O . CYS A 1 80 ? -0.352 -8.942 5.445 1.00 0.00 80 CYS A O 3
ATOM 4607 N N . VAL A 1 81 ? 1.435 -7.578 5.561 1.00 0.00 81 VAL A N 3
ATOM 4608 C CA . VAL A 1 81 ? 2.324 -8.495 4.862 1.00 0.00 81 VAL A CA 3
ATOM 4609 C C . VAL A 1 81 ? 2.654 -9.677 5.772 1.00 0.00 81 VAL A C 3
ATOM 4610 O O . VAL A 1 81 ? 2.947 -10.780 5.311 1.00 0.00 81 VAL A O 3
ATOM 4623 N N . ALA A 1 82 ? 2.574 -9.430 7.072 1.00 0.00 82 ALA A N 3
ATOM 4624 C CA . ALA A 1 82 ? 2.711 -10.473 8.071 1.00 0.00 82 ALA A CA 3
ATOM 4625 C C . ALA A 1 82 ? 1.417 -10.570 8.874 1.00 0.00 82 ALA A C 3
ATOM 4626 O O . ALA A 1 82 ? 1.297 -9.977 9.946 1.00 0.00 82 ALA A O 3
ATOM 4633 N N . PRO A 1 83 ? 0.419 -11.303 8.351 1.00 0.00 83 PRO A N 3
ATOM 4634 C CA . PRO A 1 83 ? -0.910 -11.390 8.968 1.00 0.00 83 PRO A CA 3
ATOM 4635 C C . PRO A 1 83 ? -0.896 -12.127 10.305 1.00 0.00 83 PRO A C 3
ATOM 4636 O O . PRO A 1 83 ? 0.002 -12.926 10.581 1.00 0.00 83 PRO A O 3
ATOM 4647 N N . LYS A 1 84 ? -1.889 -11.845 11.135 1.00 0.00 84 LYS A N 3
ATOM 4648 C CA . LYS A 1 84 ? -1.979 -12.451 12.451 1.00 0.00 84 LYS A CA 3
ATOM 4649 C C . LYS A 1 84 ? -2.836 -13.713 12.390 1.00 0.00 84 LYS A C 3
ATOM 4650 O O . LYS A 1 84 ? -2.277 -14.795 12.119 1.00 0.00 84 LYS A O 3
ATOM 4670 N N . PRO B 2 24 ? 9.089 1.261 11.039 1.00 0.00 24 PRO B N 3
ATOM 4671 C CA . PRO B 2 24 ? 9.941 1.818 9.976 1.00 0.00 24 PRO B CA 3
ATOM 4672 C C . PRO B 2 24 ? 9.750 3.319 9.868 1.00 0.00 24 PRO B C 3
ATOM 4673 O O . PRO B 2 24 ? 8.625 3.804 9.748 1.00 0.00 24 PRO B O 3
ATOM 4684 N N . ALA B 2 25 ? 10.858 4.044 9.925 1.00 0.00 25 ALA B N 3
ATOM 4685 C CA . ALA B 2 25 ? 10.843 5.490 9.766 1.00 0.00 25 ALA B CA 3
ATOM 4686 C C . ALA B 2 25 ? 10.782 5.853 8.285 1.00 0.00 25 ALA B C 3
ATOM 4687 O O . ALA B 2 25 ? 10.151 5.146 7.497 1.00 0.00 25 ALA B O 3
ATOM 4694 N N . ILE B 2 26 ? 11.418 6.947 7.899 1.00 0.00 26 ILE B N 3
ATOM 4695 C CA . ILE B 2 26 ? 11.459 7.329 6.496 1.00 0.00 26 ILE B CA 3
ATOM 4696 C C . ILE B 2 26 ? 12.483 6.465 5.764 1.00 0.00 26 ILE B C 3
ATOM 4697 O O . ILE B 2 26 ? 13.628 6.873 5.545 1.00 0.00 26 ILE B O 3
ATOM 4713 N N . LEU B 2 27 ? 12.065 5.259 5.417 1.00 0.00 27 LEU B N 3
ATOM 4714 C CA . LEU B 2 27 ? 12.944 4.289 4.794 1.00 0.00 27 LEU B CA 3
ATOM 4715 C C . LEU B 2 27 ? 12.140 3.327 3.930 1.00 0.00 27 LEU B C 3
ATOM 4716 O O . LEU B 2 27 ? 10.918 3.250 4.047 1.00 0.00 27 LEU B O 3
ATOM 4732 N N . ALA B 2 28 ? 12.830 2.608 3.057 1.00 0.00 28 ALA B N 3
ATOM 4733 C CA . ALA B 2 28 ? 12.188 1.599 2.232 1.00 0.00 28 ALA B CA 3
ATOM 4734 C C . ALA B 2 28 ? 11.980 0.326 3.040 1.00 0.00 28 ALA B C 3
ATOM 4735 O O . ALA B 2 28 ? 12.908 -0.174 3.679 1.00 0.00 28 ALA B O 3
ATOM 4742 N N . GLU B 2 29 ? 10.754 -0.188 2.997 1.00 0.00 29 GLU B N 3
ATOM 4743 C CA . GLU B 2 29 ? 10.352 -1.347 3.793 1.00 0.00 29 GLU B CA 3
ATOM 4744 C C . GLU B 2 29 ? 11.186 -2.574 3.434 1.00 0.00 29 GLU B C 3
ATOM 4745 O O . GLU B 2 29 ? 11.438 -3.436 4.277 1.00 0.00 29 GLU B O 3
ATOM 4757 N N . ILE B 2 30 ? 11.613 -2.636 2.183 1.00 0.00 30 ILE B N 3
ATOM 4758 C CA . ILE B 2 30 ? 12.422 -3.739 1.687 1.00 0.00 30 ILE B CA 3
ATOM 4759 C C . ILE B 2 30 ? 13.519 -3.211 0.776 1.00 0.00 30 ILE B C 3
ATOM 4760 O O . ILE B 2 30 ? 13.476 -2.057 0.349 1.00 0.00 30 ILE B O 3
ATOM 4776 N N . SER B 2 31 ? 14.499 -4.051 0.492 1.00 0.00 31 SER B N 3
ATOM 4777 C CA . SER B 2 31 ? 15.639 -3.648 -0.308 1.00 0.00 31 SER B CA 3
ATOM 4778 C C . SER B 2 31 ? 15.398 -3.918 -1.790 1.00 0.00 31 SER B C 3
ATOM 4779 O O . SER B 2 31 ? 15.163 -5.059 -2.205 1.00 0.00 31 SER B O 3
ATOM 4787 N N . GLY B 2 32 ? 15.467 -2.866 -2.588 1.00 0.00 32 GLY B N 3
ATOM 4788 C CA . GLY B 2 32 ? 15.299 -3.011 -4.012 1.00 0.00 32 GLY B CA 3
ATOM 4789 C C . GLY B 2 32 ? 14.997 -1.702 -4.701 1.00 0.00 32 GLY B C 3
ATOM 4790 O O . GLY B 2 32 ? 15.454 -0.644 -4.272 1.00 0.00 32 GLY B O 3
ATOM 4794 N N . ILE B 2 33 ? 14.227 -1.780 -5.769 1.00 0.00 33 ILE B N 3
ATOM 4795 C CA . ILE B 2 33 ? 13.869 -0.612 -6.547 1.00 0.00 33 ILE B CA 3
ATOM 4796 C C . ILE B 2 33 ? 12.530 -0.069 -6.077 1.00 0.00 33 ILE B C 3
ATOM 4797 O O . ILE B 2 33 ? 11.488 -0.667 -6.332 1.00 0.00 33 ILE B O 3
ATOM 4813 N N . VAL B 2 34 ? 12.554 1.053 -5.386 1.00 0.00 34 VAL B N 3
ATOM 4814 C CA . VAL B 2 34 ? 11.321 1.683 -4.954 1.00 0.00 34 VAL B CA 3
ATOM 4815 C C . VAL B 2 34 ? 10.711 2.453 -6.112 1.00 0.00 34 VAL B C 3
ATOM 4816 O O . VAL B 2 34 ? 11.370 3.281 -6.734 1.00 0.00 34 VAL B O 3
ATOM 4829 N N . SER B 2 35 ? 9.470 2.151 -6.426 1.00 0.00 35 SER B N 3
ATOM 4830 C CA . SER B 2 35 ? 8.783 2.833 -7.501 1.00 0.00 35 SER B CA 3
ATOM 4831 C C . SER B 2 35 ? 7.414 3.299 -7.037 1.00 0.00 35 SER B C 3
ATOM 4832 O O . SER B 2 35 ? 6.884 2.806 -6.040 1.00 0.00 35 SER B O 3
ATOM 4840 N N . PHE B 2 36 ? 6.855 4.261 -7.746 1.00 0.00 36 PHE B N 3
ATOM 4841 C CA . PHE B 2 36 ? 5.561 4.802 -7.393 1.00 0.00 36 PHE B CA 3
ATOM 4842 C C . PHE B 2 36 ? 4.637 4.767 -8.593 1.00 0.00 36 PHE B C 3
ATOM 4843 O O . PHE B 2 36 ? 4.987 5.234 -9.675 1.00 0.00 36 PHE B O 3
ATOM 4860 N N . GLY B 2 37 ? 3.461 4.209 -8.392 1.00 0.00 37 GLY B N 3
ATOM 4861 C CA . GLY B 2 37 ? 2.525 4.032 -9.481 1.00 0.00 37 GLY B CA 3
ATOM 4862 C C . GLY B 2 37 ? 1.291 4.889 -9.327 1.00 0.00 37 GLY B C 3
ATOM 4863 O O . GLY B 2 37 ? 1.364 5.976 -8.753 1.00 0.00 37 GLY B O 3
ATOM 4867 N N . LYS B 2 38 ? 0.150 4.357 -9.773 1.00 0.00 38 LYS B N 3
ATOM 4868 C CA . LYS B 2 38 ? -1.085 5.130 -9.879 1.00 0.00 38 LYS B CA 3
ATOM 4869 C C . LYS B 2 38 ? -1.447 5.841 -8.578 1.00 0.00 38 LYS B C 3
ATOM 4870 O O . LYS B 2 38 ? -1.238 5.328 -7.479 1.00 0.00 38 LYS B O 3
ATOM 4889 N N . GLU B 2 39 ? -1.953 7.052 -8.729 1.00 0.00 39 GLU B N 3
ATOM 4890 C CA . GLU B 2 39 ? -2.291 7.900 -7.602 1.00 0.00 39 GLU B CA 3
ATOM 4891 C C . GLU B 2 39 ? -3.736 8.370 -7.743 1.00 0.00 39 GLU B C 3
ATOM 4892 O O . GLU B 2 39 ? -4.186 8.634 -8.859 1.00 0.00 39 GLU B O 3
ATOM 4904 N N . THR B 2 40 ? -4.468 8.464 -6.638 1.00 0.00 40 THR B N 3
ATOM 4905 C CA . THR B 2 40 ? -5.849 8.929 -6.697 1.00 0.00 40 THR B CA 3
ATOM 4906 C C . THR B 2 40 ? -5.902 10.443 -6.908 1.00 0.00 40 THR B C 3
ATOM 4907 O O . THR B 2 40 ? -5.929 10.917 -8.045 1.00 0.00 40 THR B O 3
ATOM 4918 N N . LYS B 2 41 ? -5.898 11.199 -5.820 1.00 0.00 41 LYS B N 3
ATOM 4919 C CA . LYS B 2 41 ? -5.843 12.653 -5.898 1.00 0.00 41 LYS B CA 3
ATOM 4920 C C . LYS B 2 41 ? -4.679 13.174 -5.067 1.00 0.00 41 LYS B C 3
ATOM 4921 O O . LYS B 2 41 ? -3.878 13.984 -5.534 1.00 0.00 41 LYS B O 3
ATOM 4940 N N . GLY B 2 42 ? -4.592 12.702 -3.832 1.00 0.00 42 GLY B N 3
ATOM 4941 C CA . GLY B 2 42 ? -3.497 13.083 -2.965 1.00 0.00 42 GLY B CA 3
ATOM 4942 C C . GLY B 2 42 ? -2.763 11.875 -2.427 1.00 0.00 42 GLY B C 3
ATOM 4943 O O . GLY B 2 42 ? -2.069 11.954 -1.415 1.00 0.00 42 GLY B O 3
ATOM 4947 N N . LYS B 2 43 ? -2.934 10.747 -3.095 1.00 0.00 43 LYS B N 3
ATOM 4948 C CA . LYS B 2 43 ? -2.260 9.516 -2.707 1.00 0.00 43 LYS B CA 3
ATOM 4949 C C . LYS B 2 43 ? -1.232 9.137 -3.755 1.00 0.00 43 LYS B C 3
ATOM 4950 O O . LYS B 2 43 ? -1.070 9.848 -4.741 1.00 0.00 43 LYS B O 3
ATOM 4969 N N . ARG B 2 44 ? -0.534 8.037 -3.527 1.00 0.00 44 ARG B N 3
ATOM 4970 C CA . ARG B 2 44 ? 0.490 7.567 -4.445 1.00 0.00 44 ARG B CA 3
ATOM 4971 C C . ARG B 2 44 ? 0.742 6.075 -4.225 1.00 0.00 44 ARG B C 3
ATOM 4972 O O . ARG B 2 44 ? 0.714 5.602 -3.091 1.00 0.00 44 ARG B O 3
ATOM 4993 N N . ARG B 2 45 ? 0.966 5.325 -5.298 1.00 0.00 45 ARG B N 3
ATOM 4994 C CA . ARG B 2 45 ? 1.155 3.884 -5.170 1.00 0.00 45 ARG B CA 3
ATOM 4995 C C . ARG B 2 45 ? 2.593 3.541 -4.789 1.00 0.00 45 ARG B C 3
ATOM 4996 O O . ARG B 2 45 ? 3.502 3.674 -5.605 1.00 0.00 45 ARG B O 3
ATOM 5017 N N . LEU B 2 46 ? 2.789 3.087 -3.560 1.00 0.00 46 LEU B N 3
ATOM 5018 C CA . LEU B 2 46 ? 4.103 2.650 -3.106 1.00 0.00 46 LEU B CA 3
ATOM 5019 C C . LEU B 2 46 ? 4.336 1.203 -3.513 1.00 0.00 46 LEU B C 3
ATOM 5020 O O . LEU B 2 46 ? 3.788 0.284 -2.906 1.00 0.00 46 LEU B O 3
ATOM 5036 N N . VAL B 2 47 ? 5.127 1.003 -4.550 1.00 0.00 47 VAL B N 3
ATOM 5037 C CA . VAL B 2 47 ? 5.491 -0.337 -4.974 1.00 0.00 47 VAL B CA 3
ATOM 5038 C C . VAL B 2 47 ? 7.001 -0.505 -4.929 1.00 0.00 47 VAL B C 3
ATOM 5039 O O . VAL B 2 47 ? 7.727 0.008 -5.781 1.00 0.00 47 VAL B O 3
ATOM 5052 N N . ILE B 2 48 ? 7.482 -1.194 -3.907 1.00 0.00 48 ILE B N 3
ATOM 5053 C CA . ILE B 2 48 ? 8.907 -1.424 -3.774 1.00 0.00 48 ILE B CA 3
ATOM 5054 C C . ILE B 2 48 ? 9.252 -2.782 -4.351 1.00 0.00 48 ILE B C 3
ATOM 5055 O O . ILE B 2 48 ? 8.799 -3.810 -3.854 1.00 0.00 48 ILE B O 3
ATOM 5071 N N . THR B 2 49 ? 10.041 -2.771 -5.407 1.00 0.00 49 THR B N 3
ATOM 5072 C CA . THR B 2 49 ? 10.408 -3.982 -6.115 1.00 0.00 49 THR B CA 3
ATOM 5073 C C . THR B 2 49 ? 11.716 -4.547 -5.564 1.00 0.00 49 THR B C 3
ATOM 5074 O O . THR B 2 49 ? 12.796 -4.049 -5.877 1.00 0.00 49 THR B O 3
ATOM 5085 N N . PRO B 2 50 ? 11.639 -5.589 -4.722 1.00 0.00 50 PRO B N 3
ATOM 5086 C CA . PRO B 2 50 ? 12.820 -6.159 -4.082 1.00 0.00 50 PRO B CA 3
ATOM 5087 C C . PRO B 2 50 ? 13.711 -6.895 -5.075 1.00 0.00 50 PRO B C 3
ATOM 5088 O O . PRO B 2 50 ? 13.272 -7.824 -5.754 1.00 0.00 50 PRO B O 3
ATOM 5099 N N . VAL B 2 51 ? 14.958 -6.459 -5.167 1.00 0.00 51 VAL B N 3
ATOM 5100 C CA . VAL B 2 51 ? 15.935 -7.120 -6.019 1.00 0.00 51 VAL B CA 3
ATOM 5101 C C . VAL B 2 51 ? 17.023 -7.746 -5.158 1.00 0.00 51 VAL B C 3
ATOM 5102 O O . VAL B 2 51 ? 17.635 -8.746 -5.526 1.00 0.00 51 VAL B O 3
ATOM 5115 N N . ASP B 2 52 ? 17.242 -7.140 -3.996 1.00 0.00 52 ASP B N 3
ATOM 5116 C CA . ASP B 2 52 ? 18.186 -7.655 -3.018 1.00 0.00 52 ASP B CA 3
ATOM 5117 C C . ASP B 2 52 ? 17.553 -8.819 -2.276 1.00 0.00 52 ASP B C 3
ATOM 5118 O O . ASP B 2 52 ? 18.121 -9.910 -2.197 1.00 0.00 52 ASP B O 3
ATOM 5127 N N . GLY B 2 53 ? 16.366 -8.574 -1.743 1.00 0.00 53 GLY B N 3
ATOM 5128 C CA . GLY B 2 53 ? 15.577 -9.631 -1.156 1.00 0.00 53 GLY B CA 3
ATOM 5129 C C . GLY B 2 53 ? 14.442 -10.025 -2.073 1.00 0.00 53 GLY B C 3
ATOM 5130 O O . GLY B 2 53 ? 14.342 -9.517 -3.189 1.00 0.00 53 GLY B O 3
ATOM 5134 N N . SER B 2 54 ? 13.582 -10.913 -1.613 1.00 0.00 54 SER B N 3
ATOM 5135 C CA . SER B 2 54 ? 12.456 -11.364 -2.412 1.00 0.00 54 SER B CA 3
ATOM 5136 C C . SER B 2 54 ? 11.173 -11.362 -1.586 1.00 0.00 54 SER B C 3
ATOM 5137 O O . SER B 2 54 ? 10.463 -12.365 -1.505 1.00 0.00 54 SER B O 3
ATOM 5145 N N . ASP B 2 55 ? 10.888 -10.227 -0.964 1.00 0.00 55 ASP B N 3
ATOM 5146 C CA . ASP B 2 55 ? 9.693 -10.085 -0.144 1.00 0.00 55 ASP B CA 3
ATOM 5147 C C . ASP B 2 55 ? 8.860 -8.905 -0.620 1.00 0.00 55 ASP B C 3
ATOM 5148 O O . ASP B 2 55 ? 9.105 -7.774 -0.216 1.00 0.00 55 ASP B O 3
ATOM 5157 N N . PRO B 2 56 ? 7.882 -9.151 -1.502 1.00 0.00 56 PRO B N 3
ATOM 5158 C CA . PRO B 2 56 ? 7.020 -8.097 -2.052 1.00 0.00 56 PRO B CA 3
ATOM 5159 C C . PRO B 2 56 ? 6.282 -7.305 -0.974 1.00 0.00 56 PRO B C 3
ATOM 5160 O O . PRO B 2 56 ? 5.731 -7.878 -0.027 1.00 0.00 56 PRO B O 3
ATOM 5171 N N . TYR B 2 57 ? 6.283 -5.989 -1.125 1.00 0.00 57 TYR B N 3
ATOM 5172 C CA . TYR B 2 57 ? 5.543 -5.108 -0.240 1.00 0.00 57 TYR B CA 3
ATOM 5173 C C . TYR B 2 57 ? 5.025 -3.910 -1.026 1.00 0.00 57 TYR B C 3
ATOM 5174 O O . TYR B 2 57 ? 5.799 -3.045 -1.456 1.00 0.00 57 TYR B O 3
ATOM 5192 N N . GLU B 2 58 ? 3.718 -3.874 -1.215 1.00 0.00 58 GLU B N 3
ATOM 5193 C CA . GLU B 2 58 ? 3.077 -2.797 -1.943 1.00 0.00 58 GLU B CA 3
ATOM 5194 C C . GLU B 2 58 ? 2.018 -2.140 -1.059 1.00 0.00 58 GLU B C 3
ATOM 5195 O O . GLU B 2 58 ? 1.291 -2.829 -0.344 1.00 0.00 58 GLU B O 3
ATOM 5207 N N . GLU B 2 59 ? 1.938 -0.815 -1.100 1.00 0.00 59 GLU B N 3
ATOM 5208 C CA . GLU B 2 59 ? 1.005 -0.087 -0.247 1.00 0.00 59 GLU B CA 3
ATOM 5209 C C . GLU B 2 59 ? 0.464 1.158 -0.949 1.00 0.00 59 GLU B C 3
ATOM 5210 O O . GLU B 2 59 ? 1.174 1.818 -1.707 1.00 0.00 59 GLU B O 3
ATOM 5222 N N . MET B 2 60 ? -0.805 1.458 -0.708 1.00 0.00 60 MET B N 3
ATOM 5223 C CA . MET B 2 60 ? -1.405 2.703 -1.170 1.00 0.00 60 MET B CA 3
ATOM 5224 C C . MET B 2 60 ? -1.150 3.799 -0.141 1.00 0.00 60 MET B C 3
ATOM 5225 O O . MET B 2 60 ? -1.907 3.977 0.818 1.00 0.00 60 MET B O 3
ATOM 5239 N N . ILE B 2 61 ? -0.053 4.505 -0.334 1.00 0.00 61 ILE B N 3
ATOM 5240 C CA . ILE B 2 61 ? 0.370 5.540 0.590 1.00 0.00 61 ILE B CA 3
ATOM 5241 C C . ILE B 2 61 ? -0.150 6.898 0.139 1.00 0.00 61 ILE B C 3
ATOM 5242 O O . ILE B 2 61 ? -0.627 7.044 -0.983 1.00 0.00 61 ILE B O 3
ATOM 5258 N N . PRO B 2 62 ? -0.090 7.905 1.014 1.00 0.00 62 PRO B N 3
ATOM 5259 C CA . PRO B 2 62 ? -0.477 9.259 0.671 1.00 0.00 62 PRO B CA 3
ATOM 5260 C C . PRO B 2 62 ? 0.707 10.088 0.175 1.00 0.00 62 PRO B C 3
ATOM 5261 O O . PRO B 2 62 ? 1.855 9.839 0.543 1.00 0.00 62 PRO B O 3
ATOM 5272 N N . LYS B 2 63 ? 0.416 11.087 -0.645 1.00 0.00 63 LYS B N 3
ATOM 5273 C CA . LYS B 2 63 ? 1.450 11.940 -1.221 1.00 0.00 63 LYS B CA 3
ATOM 5274 C C . LYS B 2 63 ? 1.976 12.920 -0.174 1.00 0.00 63 LYS B C 3
ATOM 5275 O O . LYS B 2 63 ? 2.967 13.609 -0.395 1.00 0.00 63 LYS B O 3
ATOM 5294 N N . TRP B 2 64 ? 1.301 12.972 0.968 1.00 0.00 64 TRP B N 3
ATOM 5295 C CA . TRP B 2 64 ? 1.682 13.881 2.047 1.00 0.00 64 TRP B CA 3
ATOM 5296 C C . TRP B 2 64 ? 2.791 13.255 2.885 1.00 0.00 64 TRP B C 3
ATOM 5297 O O . TRP B 2 64 ? 3.460 13.933 3.664 1.00 0.00 64 TRP B O 3
ATOM 5318 N N . ARG B 2 65 ? 2.977 11.955 2.702 1.00 0.00 65 ARG B N 3
ATOM 5319 C CA . ARG B 2 65 ? 3.996 11.201 3.418 1.00 0.00 65 ARG B CA 3
ATOM 5320 C C . ARG B 2 65 ? 5.388 11.580 2.930 1.00 0.00 65 ARG B C 3
ATOM 5321 O O . ARG B 2 65 ? 5.621 11.700 1.726 1.00 0.00 65 ARG B O 3
ATOM 5342 N N . GLN B 2 66 ? 6.299 11.785 3.872 1.00 0.00 66 GLN B N 3
ATOM 5343 C CA . GLN B 2 66 ? 7.700 11.952 3.541 1.00 0.00 66 GLN B CA 3
ATOM 5344 C C . GLN B 2 66 ? 8.238 10.624 3.031 1.00 0.00 66 GLN B C 3
ATOM 5345 O O . GLN B 2 66 ? 8.409 9.671 3.797 1.00 0.00 66 GLN B O 3
ATOM 5359 N N . LEU B 2 67 ? 8.463 10.558 1.733 1.00 0.00 67 LEU B N 3
ATOM 5360 C CA . LEU B 2 67 ? 8.856 9.321 1.084 1.00 0.00 67 LEU B CA 3
ATOM 5361 C C . LEU B 2 67 ? 10.352 9.097 1.208 1.00 0.00 67 LEU B C 3
ATOM 5362 O O . LEU B 2 67 ? 11.089 10.002 1.607 1.00 0.00 67 LEU B O 3
ATOM 5378 N N . ASN B 2 68 ? 10.804 7.907 0.859 1.00 0.00 68 ASN B N 3
ATOM 5379 C CA . ASN B 2 68 ? 12.211 7.582 0.979 1.00 0.00 68 ASN B CA 3
ATOM 5380 C C . ASN B 2 68 ? 13.010 8.258 -0.132 1.00 0.00 68 ASN B C 3
ATOM 5381 O O . ASN B 2 68 ? 14.059 8.851 0.120 1.00 0.00 68 ASN B O 3
ATOM 5392 N N . VAL B 2 69 ? 12.497 8.184 -1.350 1.00 0.00 69 VAL B N 3
ATOM 5393 C CA . VAL B 2 69 ? 13.183 8.719 -2.513 1.00 0.00 69 VAL B CA 3
ATOM 5394 C C . VAL B 2 69 ? 12.219 8.701 -3.711 1.00 0.00 69 VAL B C 3
ATOM 5395 O O . VAL B 2 69 ? 11.039 8.390 -3.535 1.00 0.00 69 VAL B O 3
ATOM 5408 N N . PHE B 2 70 ? 12.684 9.060 -4.901 1.00 0.00 70 PHE B N 3
ATOM 5409 C CA . PHE B 2 70 ? 11.838 9.033 -6.089 1.00 0.00 70 PHE B CA 3
ATOM 5410 C C . PHE B 2 70 ? 11.649 7.600 -6.592 1.00 0.00 70 PHE B C 3
ATOM 5411 O O . PHE B 2 70 ? 12.198 6.652 -6.028 1.00 0.00 70 PHE B O 3
ATOM 5428 N N . GLU B 2 71 ? 10.859 7.449 -7.647 1.00 0.00 71 GLU B N 3
ATOM 5429 C CA . GLU B 2 71 ? 10.547 6.131 -8.184 1.00 0.00 71 GLU B CA 3
ATOM 5430 C C . GLU B 2 71 ? 11.671 5.606 -9.076 1.00 0.00 71 GLU B C 3
ATOM 5431 O O . GLU B 2 71 ? 12.425 6.381 -9.666 1.00 0.00 71 GLU B O 3
ATOM 5443 N N . GLY B 2 72 ? 11.776 4.282 -9.153 1.00 0.00 72 GLY B N 3
ATOM 5444 C CA . GLY B 2 72 ? 12.793 3.647 -9.969 1.00 0.00 72 GLY B CA 3
ATOM 5445 C C . GLY B 2 72 ? 14.173 3.829 -9.378 1.00 0.00 72 GLY B C 3
ATOM 5446 O O . GLY B 2 72 ? 15.173 3.863 -10.093 1.00 0.00 72 GLY B O 3
ATOM 5450 N N . GLU B 2 73 ? 14.217 3.945 -8.061 1.00 0.00 73 GLU B N 3
ATOM 5451 C CA . GLU B 2 73 ? 15.460 4.174 -7.350 1.00 0.00 73 GLU B CA 3
ATOM 5452 C C . GLU B 2 73 ? 15.864 2.939 -6.554 1.00 0.00 73 GLU B C 3
ATOM 5453 O O . GLU B 2 73 ? 15.052 2.354 -5.835 1.00 0.00 73 GLU B O 3
ATOM 5465 N N . ARG B 2 74 ? 17.116 2.537 -6.705 1.00 0.00 74 ARG B N 3
ATOM 5466 C CA . ARG B 2 74 ? 17.651 1.395 -5.979 1.00 0.00 74 ARG B CA 3
ATOM 5467 C C . ARG B 2 74 ? 18.067 1.800 -4.571 1.00 0.00 74 ARG B C 3
ATOM 5468 O O . ARG B 2 74 ? 18.964 2.623 -4.386 1.00 0.00 74 ARG B O 3
ATOM 5489 N N . VAL B 2 75 ? 17.400 1.217 -3.591 1.00 0.00 75 VAL B N 3
ATOM 5490 C CA . VAL B 2 75 ? 17.665 1.503 -2.188 1.00 0.00 75 VAL B CA 3
ATOM 5491 C C . VAL B 2 75 ? 17.630 0.216 -1.373 1.00 0.00 75 VAL B C 3
ATOM 5492 O O . VAL B 2 75 ? 17.120 -0.805 -1.835 1.00 0.00 75 VAL B O 3
ATOM 5505 N N . GLU B 2 76 ? 18.171 0.266 -0.169 1.00 0.00 76 GLU B N 3
ATOM 5506 C CA . GLU B 2 76 ? 18.173 -0.888 0.712 1.00 0.00 76 GLU B CA 3
ATOM 5507 C C . GLU B 2 76 ? 17.258 -0.624 1.902 1.00 0.00 76 GLU B C 3
ATOM 5508 O O . GLU B 2 76 ? 17.064 0.525 2.303 1.00 0.00 76 GLU B O 3
ATOM 5520 N N . ARG B 2 77 ? 16.690 -1.694 2.444 1.00 0.00 77 ARG B N 3
ATOM 5521 C CA . ARG B 2 77 ? 15.775 -1.612 3.572 1.00 0.00 77 ARG B CA 3
ATOM 5522 C C . ARG B 2 77 ? 16.411 -0.885 4.754 1.00 0.00 77 ARG B C 3
ATOM 5523 O O . ARG B 2 77 ? 17.368 -1.373 5.355 1.00 0.00 77 ARG B O 3
ATOM 5544 N N . GLY B 2 78 ? 15.876 0.281 5.075 1.00 0.00 78 GLY B N 3
ATOM 5545 C CA . GLY B 2 78 ? 16.337 1.012 6.237 1.00 0.00 78 GLY B CA 3
ATOM 5546 C C . GLY B 2 78 ? 17.209 2.203 5.889 1.00 0.00 78 GLY B C 3
ATOM 5547 O O . GLY B 2 78 ? 17.009 3.297 6.419 1.00 0.00 78 GLY B O 3
ATOM 5551 N N . ASP B 2 79 ? 18.168 2.004 4.998 1.00 0.00 79 ASP B N 3
ATOM 5552 C CA . ASP B 2 79 ? 19.134 3.049 4.675 1.00 0.00 79 ASP B CA 3
ATOM 5553 C C . ASP B 2 79 ? 18.656 3.917 3.518 1.00 0.00 79 ASP B C 3
ATOM 5554 O O . ASP B 2 79 ? 18.560 3.450 2.380 1.00 0.00 79 ASP B O 3
ATOM 5563 N N . VAL B 2 80 ? 18.357 5.176 3.818 1.00 0.00 80 VAL B N 3
ATOM 5564 C CA . VAL B 2 80 ? 17.997 6.150 2.797 1.00 0.00 80 VAL B CA 3
ATOM 5565 C C . VAL B 2 80 ? 17.812 7.547 3.405 1.00 0.00 80 VAL B C 3
ATOM 5566 O O . VAL B 2 80 ? 18.515 8.483 3.024 1.00 0.00 80 VAL B O 3
ATOM 5579 N N . ILE B 2 81 ? 16.880 7.694 4.346 1.00 0.00 81 ILE B N 3
ATOM 5580 C CA . ILE B 2 81 ? 16.657 8.984 4.995 1.00 0.00 81 ILE B CA 3
ATOM 5581 C C . ILE B 2 81 ? 16.859 8.879 6.504 1.00 0.00 81 ILE B C 3
ATOM 5582 O O . ILE B 2 81 ? 17.611 9.654 7.095 1.00 0.00 81 ILE B O 3
ATOM 5598 N N . SER B 2 82 ? 16.198 7.908 7.117 1.00 0.00 82 SER B N 3
ATOM 5599 C CA . SER B 2 82 ? 16.301 7.694 8.551 1.00 0.00 82 SER B CA 3
ATOM 5600 C C . SER B 2 82 ? 15.811 6.298 8.898 1.00 0.00 82 SER B C 3
ATOM 5601 O O . SER B 2 82 ? 14.723 5.891 8.487 1.00 0.00 82 SER B O 3
ATOM 5609 N N . ASP B 2 83 ? 16.622 5.564 9.639 1.00 0.00 83 ASP B N 3
ATOM 5610 C CA . ASP B 2 83 ? 16.285 4.202 10.005 1.00 0.00 83 ASP B CA 3
ATOM 5611 C C . ASP B 2 83 ? 15.671 4.158 11.394 1.00 0.00 83 ASP B C 3
ATOM 5612 O O . ASP B 2 83 ? 16.087 4.884 12.301 1.00 0.00 83 ASP B O 3
ATOM 5621 N N . GLY B 2 84 ? 14.667 3.318 11.545 1.00 0.00 84 GLY B N 3
ATOM 5622 C CA . GLY B 2 84 ? 14.016 3.148 12.820 1.00 0.00 84 GLY B CA 3
ATOM 5623 C C . GLY B 2 84 ? 12.598 2.674 12.634 1.00 0.00 84 GLY B C 3
ATOM 5624 O O . GLY B 2 84 ? 12.321 2.058 11.586 1.00 0.00 84 GLY B O 3
ATOM 5629 N N . THR A 1 26 ? -12.747 -8.589 -11.615 1.00 0.00 26 THR A N 4
ATOM 5630 C CA . THR A 1 26 ? -11.726 -8.320 -10.583 1.00 0.00 26 THR A CA 4
ATOM 5631 C C . THR A 1 26 ? -12.029 -7.005 -9.865 1.00 0.00 26 THR A C 4
ATOM 5632 O O . THR A 1 26 ? -11.608 -5.933 -10.304 1.00 0.00 26 THR A O 4
ATOM 5643 N N . GLY A 1 27 ? -12.773 -7.090 -8.771 1.00 0.00 27 GLY A N 4
ATOM 5644 C CA . GLY A 1 27 ? -13.121 -5.900 -8.024 1.00 0.00 27 GLY A CA 4
ATOM 5645 C C . GLY A 1 27 ? -14.334 -6.102 -7.140 1.00 0.00 27 GLY A C 4
ATOM 5646 O O . GLY A 1 27 ? -15.272 -5.303 -7.167 1.00 0.00 27 GLY A O 4
ATOM 5650 N N . SER A 1 28 ? -14.324 -7.171 -6.363 1.00 0.00 28 SER A N 4
ATOM 5651 C CA . SER A 1 28 ? -15.395 -7.429 -5.414 1.00 0.00 28 SER A CA 4
ATOM 5652 C C . SER A 1 28 ? -14.847 -8.085 -4.154 1.00 0.00 28 SER A C 4
ATOM 5653 O O . SER A 1 28 ? -14.536 -7.408 -3.173 1.00 0.00 28 SER A O 4
ATOM 5661 N N . LEU A 1 29 ? -14.729 -9.405 -4.194 1.00 0.00 29 LEU A N 4
ATOM 5662 C CA . LEU A 1 29 ? -14.186 -10.172 -3.087 1.00 0.00 29 LEU A CA 4
ATOM 5663 C C . LEU A 1 29 ? -13.175 -11.181 -3.611 1.00 0.00 29 LEU A C 4
ATOM 5664 O O . LEU A 1 29 ? -12.923 -11.254 -4.820 1.00 0.00 29 LEU A O 4
ATOM 5680 N N . SER A 1 30 ? -12.618 -11.957 -2.696 1.00 0.00 30 SER A N 4
ATOM 5681 C CA . SER A 1 30 ? -11.647 -12.991 -3.013 1.00 0.00 30 SER A CA 4
ATOM 5682 C C . SER A 1 30 ? -11.232 -13.678 -1.717 1.00 0.00 30 SER A C 4
ATOM 5683 O O . SER A 1 30 ? -11.985 -13.661 -0.742 1.00 0.00 30 SER A O 4
ATOM 5691 N N . VAL A 1 31 ? -10.047 -14.271 -1.700 1.00 0.00 31 VAL A N 4
ATOM 5692 C CA . VAL A 1 31 ? -9.538 -14.909 -0.497 1.00 0.00 31 VAL A CA 4
ATOM 5693 C C . VAL A 1 31 ? -9.218 -13.855 0.562 1.00 0.00 31 VAL A C 4
ATOM 5694 O O . VAL A 1 31 ? -9.155 -12.659 0.265 1.00 0.00 31 VAL A O 4
ATOM 5707 N N . ASP A 1 32 ? -9.001 -14.295 1.788 1.00 0.00 32 ASP A N 4
ATOM 5708 C CA . ASP A 1 32 ? -8.821 -13.373 2.902 1.00 0.00 32 ASP A CA 4
ATOM 5709 C C . ASP A 1 32 ? -7.505 -13.643 3.621 1.00 0.00 32 ASP A C 4
ATOM 5710 O O . ASP A 1 32 ? -7.302 -13.193 4.748 1.00 0.00 32 ASP A O 4
ATOM 5719 N N . ASN A 1 33 ? -6.620 -14.366 2.936 1.00 0.00 33 ASN A N 4
ATOM 5720 C CA . ASN A 1 33 ? -5.311 -14.762 3.476 1.00 0.00 33 ASN A CA 4
ATOM 5721 C C . ASN A 1 33 ? -4.615 -13.630 4.246 1.00 0.00 33 ASN A C 4
ATOM 5722 O O . ASN A 1 33 ? -4.304 -13.785 5.425 1.00 0.00 33 ASN A O 4
ATOM 5733 N N . LYS A 1 34 ? -4.360 -12.505 3.595 1.00 0.00 34 LYS A N 4
ATOM 5734 C CA . LYS A 1 34 ? -3.839 -11.343 4.294 1.00 0.00 34 LYS A CA 4
ATOM 5735 C C . LYS A 1 34 ? -4.955 -10.346 4.564 1.00 0.00 34 LYS A C 4
ATOM 5736 O O . LYS A 1 34 ? -5.841 -10.149 3.732 1.00 0.00 34 LYS A O 4
ATOM 5755 N N . LYS A 1 35 ? -4.906 -9.727 5.730 1.00 0.00 35 LYS A N 4
ATOM 5756 C CA . LYS A 1 35 ? -5.890 -8.734 6.116 1.00 0.00 35 LYS A CA 4
ATOM 5757 C C . LYS A 1 35 ? -5.476 -7.365 5.598 1.00 0.00 35 LYS A C 4
ATOM 5758 O O . LYS A 1 35 ? -4.397 -6.867 5.923 1.00 0.00 35 LYS A O 4
ATOM 5777 N N . PHE A 1 36 ? -6.318 -6.777 4.769 1.00 0.00 36 PHE A N 4
ATOM 5778 C CA . PHE A 1 36 ? -6.040 -5.466 4.215 1.00 0.00 36 PHE A CA 4
ATOM 5779 C C . PHE A 1 36 ? -7.091 -4.473 4.677 1.00 0.00 36 PHE A C 4
ATOM 5780 O O . PHE A 1 36 ? -8.254 -4.585 4.302 1.00 0.00 36 PHE A O 4
ATOM 5797 N N . TRP A 1 37 ? -6.693 -3.508 5.486 1.00 0.00 37 TRP A N 4
ATOM 5798 C CA . TRP A 1 37 ? -7.622 -2.495 5.959 1.00 0.00 37 TRP A CA 4
ATOM 5799 C C . TRP A 1 37 ? -7.442 -1.201 5.177 1.00 0.00 37 TRP A C 4
ATOM 5800 O O . TRP A 1 37 ? -6.493 -0.455 5.409 1.00 0.00 37 TRP A O 4
ATOM 5821 N N . ALA A 1 38 ? -8.350 -0.942 4.246 1.00 0.00 38 ALA A N 4
ATOM 5822 C CA . ALA A 1 38 ? -8.281 0.259 3.426 1.00 0.00 38 ALA A CA 4
ATOM 5823 C C . ALA A 1 38 ? -9.022 1.406 4.092 1.00 0.00 38 ALA A C 4
ATOM 5824 O O . ALA A 1 38 ? -10.247 1.495 4.026 1.00 0.00 38 ALA A O 4
ATOM 5831 N N . THR A 1 39 ? -8.269 2.250 4.768 1.00 0.00 39 THR A N 4
ATOM 5832 C CA . THR A 1 39 ? -8.785 3.488 5.310 1.00 0.00 39 THR A CA 4
ATOM 5833 C C . THR A 1 39 ? -9.258 4.396 4.177 1.00 0.00 39 THR A C 4
ATOM 5834 O O . THR A 1 39 ? -8.447 4.936 3.431 1.00 0.00 39 THR A O 4
ATOM 5845 N N . VAL A 1 40 ? -10.564 4.524 4.028 1.00 0.00 40 VAL A N 4
ATOM 5846 C CA . VAL A 1 40 ? -11.131 5.418 3.035 1.00 0.00 40 VAL A CA 4
ATOM 5847 C C . VAL A 1 40 ? -11.773 6.611 3.727 1.00 0.00 40 VAL A C 4
ATOM 5848 O O . VAL A 1 40 ? -12.166 6.526 4.894 1.00 0.00 40 VAL A O 4
ATOM 5861 N N . GLU A 1 41 ? -11.877 7.715 3.016 1.00 0.00 41 GLU A N 4
ATOM 5862 C CA . GLU A 1 41 ? -12.448 8.917 3.580 1.00 0.00 41 GLU A CA 4
ATOM 5863 C C . GLU A 1 41 ? -13.708 9.307 2.833 1.00 0.00 41 GLU A C 4
ATOM 5864 O O . GLU A 1 41 ? -13.654 9.735 1.679 1.00 0.00 41 GLU A O 4
ATOM 5876 N N . SER A 1 42 ? -14.839 9.148 3.485 1.00 0.00 42 SER A N 4
ATOM 5877 C CA . SER A 1 42 ? -16.095 9.584 2.923 1.00 0.00 42 SER A CA 4
ATOM 5878 C C . SER A 1 42 ? -16.401 10.998 3.402 1.00 0.00 42 SER A C 4
ATOM 5879 O O . SER A 1 42 ? -15.811 11.456 4.386 1.00 0.00 42 SER A O 4
ATOM 5887 N N . SER A 1 43 ? -17.302 11.686 2.721 1.00 0.00 43 SER A N 4
ATOM 5888 C CA . SER A 1 43 ? -17.641 13.056 3.076 1.00 0.00 43 SER A CA 4
ATOM 5889 C C . SER A 1 43 ? -18.163 13.135 4.513 1.00 0.00 43 SER A C 4
ATOM 5890 O O . SER A 1 43 ? -17.900 14.107 5.230 1.00 0.00 43 SER A O 4
ATOM 5898 N N . GLU A 1 44 ? -18.888 12.105 4.932 1.00 0.00 44 GLU A N 4
ATOM 5899 C CA . GLU A 1 44 ? -19.407 12.040 6.290 1.00 0.00 44 GLU A CA 4
ATOM 5900 C C . GLU A 1 44 ? -18.299 11.694 7.283 1.00 0.00 44 GLU A C 4
ATOM 5901 O O . GLU A 1 44 ? -17.997 12.480 8.179 1.00 0.00 44 GLU A O 4
ATOM 5913 N N . HIS A 1 45 ? -17.690 10.524 7.120 1.00 0.00 45 HIS A N 4
ATOM 5914 C CA . HIS A 1 45 ? -16.627 10.094 8.022 1.00 0.00 45 HIS A CA 4
ATOM 5915 C C . HIS A 1 45 ? -15.666 9.134 7.328 1.00 0.00 45 HIS A C 4
ATOM 5916 O O . HIS A 1 45 ? -15.999 8.533 6.307 1.00 0.00 45 HIS A O 4
ATOM 5931 N N . SER A 1 46 ? -14.473 9.002 7.888 1.00 0.00 46 SER A N 4
ATOM 5932 C CA . SER A 1 46 ? -13.467 8.093 7.364 1.00 0.00 46 SER A CA 4
ATOM 5933 C C . SER A 1 46 ? -13.490 6.770 8.132 1.00 0.00 46 SER A C 4
ATOM 5934 O O . SER A 1 46 ? -13.739 6.757 9.338 1.00 0.00 46 SER A O 4
ATOM 5942 N N . PHE A 1 47 ? -13.238 5.667 7.438 1.00 0.00 47 PHE A N 4
ATOM 5943 C CA . PHE A 1 47 ? -13.214 4.351 8.069 1.00 0.00 47 PHE A CA 4
ATOM 5944 C C . PHE A 1 47 ? -12.347 3.393 7.265 1.00 0.00 47 PHE A C 4
ATOM 5945 O O . PHE A 1 47 ? -12.069 3.638 6.094 1.00 0.00 47 PHE A O 4
ATOM 5962 N N . GLU A 1 48 ? -11.924 2.307 7.893 1.00 0.00 48 GLU A N 4
ATOM 5963 C CA . GLU A 1 48 ? -11.150 1.289 7.203 1.00 0.00 48 GLU A CA 4
ATOM 5964 C C . GLU A 1 48 ? -12.047 0.142 6.763 1.00 0.00 48 GLU A C 4
ATOM 5965 O O . GLU A 1 48 ? -12.805 -0.424 7.558 1.00 0.00 48 GLU A O 4
ATOM 5977 N N . VAL A 1 49 ? -11.977 -0.173 5.484 1.00 0.00 49 VAL A N 4
ATOM 5978 C CA . VAL A 1 49 ? -12.759 -1.251 4.909 1.00 0.00 49 VAL A CA 4
ATOM 5979 C C . VAL A 1 49 ? -11.828 -2.323 4.337 1.00 0.00 49 VAL A C 4
ATOM 5980 O O . VAL A 1 49 ? -10.889 -2.017 3.603 1.00 0.00 49 VAL A O 4
ATOM 5993 N N . PRO A 1 50 ? -12.055 -3.590 4.710 1.00 0.00 50 PRO A N 4
ATOM 5994 C CA . PRO A 1 50 ? -11.185 -4.703 4.314 1.00 0.00 50 PRO A CA 4
ATOM 5995 C C . PRO A 1 50 ? -11.179 -4.970 2.808 1.00 0.00 50 PRO A C 4
ATOM 5996 O O . PRO A 1 50 ? -12.207 -4.870 2.133 1.00 0.00 50 PRO A O 4
ATOM 6007 N N . ILE A 1 51 ? -10.004 -5.319 2.300 1.00 0.00 51 ILE A N 4
ATOM 6008 C CA . ILE A 1 51 ? -9.838 -5.699 0.903 1.00 0.00 51 ILE A CA 4
ATOM 6009 C C . ILE A 1 51 ? -9.654 -7.207 0.825 1.00 0.00 51 ILE A C 4
ATOM 6010 O O . ILE A 1 51 ? -9.108 -7.815 1.749 1.00 0.00 51 ILE A O 4
ATOM 6026 N N . TYR A 1 52 ? -10.116 -7.811 -0.255 1.00 0.00 52 TYR A N 4
ATOM 6027 C CA . TYR A 1 52 ? -9.965 -9.245 -0.434 1.00 0.00 52 TYR A CA 4
ATOM 6028 C C . TYR A 1 52 ? -9.230 -9.536 -1.730 1.00 0.00 52 TYR A C 4
ATOM 6029 O O . TYR A 1 52 ? -9.752 -9.300 -2.818 1.00 0.00 52 TYR A O 4
ATOM 6047 N N . ALA A 1 53 ? -8.018 -10.056 -1.607 1.00 0.00 53 ALA A N 4
ATOM 6048 C CA . ALA A 1 53 ? -7.187 -10.347 -2.766 1.00 0.00 53 ALA A CA 4
ATOM 6049 C C . ALA A 1 53 ? -6.205 -11.465 -2.454 1.00 0.00 53 ALA A C 4
ATOM 6050 O O . ALA A 1 53 ? -5.909 -11.736 -1.289 1.00 0.00 53 ALA A O 4
ATOM 6057 N N . GLU A 1 54 ? -5.697 -12.102 -3.503 1.00 0.00 54 GLU A N 4
ATOM 6058 C CA . GLU A 1 54 ? -4.773 -13.217 -3.348 1.00 0.00 54 GLU A CA 4
ATOM 6059 C C . GLU A 1 54 ? -3.335 -12.723 -3.341 1.00 0.00 54 GLU A C 4
ATOM 6060 O O . GLU A 1 54 ? -2.433 -13.415 -2.869 1.00 0.00 54 GLU A O 4
ATOM 6072 N N . THR A 1 55 ? -3.125 -11.527 -3.867 1.00 0.00 55 THR A N 4
ATOM 6073 C CA . THR A 1 55 ? -1.792 -10.962 -3.957 1.00 0.00 55 THR A CA 4
ATOM 6074 C C . THR A 1 55 ? -1.752 -9.570 -3.325 1.00 0.00 55 THR A C 4
ATOM 6075 O O . THR A 1 55 ? -2.738 -8.833 -3.387 1.00 0.00 55 THR A O 4
ATOM 6086 N N . LEU A 1 56 ? -0.628 -9.226 -2.706 1.00 0.00 56 LEU A N 4
ATOM 6087 C CA . LEU A 1 56 ? -0.486 -7.952 -2.005 1.00 0.00 56 LEU A CA 4
ATOM 6088 C C . LEU A 1 56 ? -0.772 -6.777 -2.942 1.00 0.00 56 LEU A C 4
ATOM 6089 O O . LEU A 1 56 ? -1.652 -5.952 -2.675 1.00 0.00 56 LEU A O 4
ATOM 6105 N N . ASP A 1 57 ? -0.043 -6.734 -4.051 1.00 0.00 57 ASP A N 4
ATOM 6106 C CA . ASP A 1 57 ? -0.176 -5.658 -5.032 1.00 0.00 57 ASP A CA 4
ATOM 6107 C C . ASP A 1 57 ? -1.594 -5.607 -5.590 1.00 0.00 57 ASP A C 4
ATOM 6108 O O . ASP A 1 57 ? -2.127 -4.536 -5.873 1.00 0.00 57 ASP A O 4
ATOM 6117 N N . GLU A 1 58 ? -2.201 -6.778 -5.717 1.00 0.00 58 GLU A N 4
ATOM 6118 C CA . GLU A 1 58 ? -3.567 -6.894 -6.205 1.00 0.00 58 GLU A CA 4
ATOM 6119 C C . GLU A 1 58 ? -4.533 -6.191 -5.255 1.00 0.00 58 GLU A C 4
ATOM 6120 O O . GLU A 1 58 ? -5.419 -5.453 -5.685 1.00 0.00 58 GLU A O 4
ATOM 6132 N N . ALA A 1 59 ? -4.337 -6.403 -3.958 1.00 0.00 59 ALA A N 4
ATOM 6133 C CA . ALA A 1 59 ? -5.148 -5.746 -2.941 1.00 0.00 59 ALA A CA 4
ATOM 6134 C C . ALA A 1 59 ? -4.970 -4.239 -3.009 1.00 0.00 59 ALA A C 4
ATOM 6135 O O . ALA A 1 59 ? -5.927 -3.478 -2.868 1.00 0.00 59 ALA A O 4
ATOM 6142 N N . LEU A 1 60 ? -3.730 -3.824 -3.227 1.00 0.00 60 LEU A N 4
ATOM 6143 C CA . LEU A 1 60 ? -3.398 -2.416 -3.370 1.00 0.00 60 LEU A CA 4
ATOM 6144 C C . LEU A 1 60 ? -4.147 -1.805 -4.552 1.00 0.00 60 LEU A C 4
ATOM 6145 O O . LEU A 1 60 ? -4.652 -0.684 -4.469 1.00 0.00 60 LEU A O 4
ATOM 6161 N N . GLU A 1 61 ? -4.226 -2.553 -5.645 1.00 0.00 61 GLU A N 4
ATOM 6162 C CA . GLU A 1 61 ? -4.957 -2.106 -6.820 1.00 0.00 61 GLU A CA 4
ATOM 6163 C C . GLU A 1 61 ? -6.445 -1.988 -6.522 1.00 0.00 61 GLU A C 4
ATOM 6164 O O . GLU A 1 61 ? -7.070 -0.984 -6.855 1.00 0.00 61 GLU A O 4
ATOM 6176 N N . LEU A 1 62 ? -7.002 -3.014 -5.888 1.00 0.00 62 LEU A N 4
ATOM 6177 C CA . LEU A 1 62 ? -8.432 -3.058 -5.611 1.00 0.00 62 LEU A CA 4
ATOM 6178 C C . LEU A 1 62 ? -8.845 -1.959 -4.642 1.00 0.00 62 LEU A C 4
ATOM 6179 O O . LEU A 1 62 ? -9.909 -1.368 -4.798 1.00 0.00 62 LEU A O 4
ATOM 6195 N N . ALA A 1 63 ? -8.005 -1.678 -3.651 1.00 0.00 63 ALA A N 4
ATOM 6196 C CA . ALA A 1 63 ? -8.298 -0.624 -2.683 1.00 0.00 63 ALA A CA 4
ATOM 6197 C C . ALA A 1 63 ? -8.651 0.677 -3.395 1.00 0.00 63 ALA A C 4
ATOM 6198 O O . ALA A 1 63 ? -9.579 1.382 -3.005 1.00 0.00 63 ALA A O 4
ATOM 6205 N N . GLU A 1 64 ? -7.909 0.979 -4.448 1.00 0.00 64 GLU A N 4
ATOM 6206 C CA . GLU A 1 64 ? -8.202 2.129 -5.286 1.00 0.00 64 GLU A CA 4
ATOM 6207 C C . GLU A 1 64 ? -9.306 1.811 -6.295 1.00 0.00 64 GLU A C 4
ATOM 6208 O O . GLU A 1 64 ? -10.428 2.312 -6.192 1.00 0.00 64 GLU A O 4
ATOM 6220 N N . TRP A 1 65 ? -8.980 0.938 -7.239 1.00 0.00 65 TRP A N 4
ATOM 6221 C CA . TRP A 1 65 ? -9.776 0.742 -8.446 1.00 0.00 65 TRP A CA 4
ATOM 6222 C C . TRP A 1 65 ? -11.174 0.196 -8.162 1.00 0.00 65 TRP A C 4
ATOM 6223 O O . TRP A 1 65 ? -12.092 0.404 -8.948 1.00 0.00 65 TRP A O 4
ATOM 6244 N N . GLN A 1 66 ? -11.335 -0.504 -7.052 1.00 0.00 66 GLN A N 4
ATOM 6245 C CA . GLN A 1 66 ? -12.632 -1.063 -6.695 1.00 0.00 66 GLN A CA 4
ATOM 6246 C C . GLN A 1 66 ? -13.499 -0.020 -5.990 1.00 0.00 66 GLN A C 4
ATOM 6247 O O . GLN A 1 66 ? -14.723 -0.016 -6.126 1.00 0.00 66 GLN A O 4
ATOM 6261 N N . TYR A 1 67 ? -12.857 0.880 -5.257 1.00 0.00 67 TYR A N 4
ATOM 6262 C CA . TYR A 1 67 ? -13.575 1.806 -4.389 1.00 0.00 67 TYR A CA 4
ATOM 6263 C C . TYR A 1 67 ? -13.830 3.162 -5.037 1.00 0.00 67 TYR A C 4
ATOM 6264 O O . TYR A 1 67 ? -14.848 3.802 -4.761 1.00 0.00 67 TYR A O 4
ATOM 6282 N N . VAL A 1 68 ? -12.931 3.604 -5.904 1.00 0.00 68 VAL A N 4
ATOM 6283 C CA . VAL A 1 68 ? -13.076 4.919 -6.520 1.00 0.00 68 VAL A CA 4
ATOM 6284 C C . VAL A 1 68 ? -14.322 5.036 -7.429 1.00 0.00 68 VAL A C 4
ATOM 6285 O O . VAL A 1 68 ? -14.954 6.094 -7.441 1.00 0.00 68 VAL A O 4
ATOM 6298 N N . PRO A 1 69 ? -14.744 3.980 -8.179 1.00 0.00 69 PRO A N 4
ATOM 6299 C CA . PRO A 1 69 ? -15.966 4.048 -8.986 1.00 0.00 69 PRO A CA 4
ATOM 6300 C C . PRO A 1 69 ? -17.216 3.935 -8.121 1.00 0.00 69 PRO A C 4
ATOM 6301 O O . PRO A 1 69 ? -18.335 4.159 -8.585 1.00 0.00 69 PRO A O 4
ATOM 6312 N N . ALA A 1 70 ? -17.015 3.580 -6.858 1.00 0.00 70 ALA A N 4
ATOM 6313 C CA . ALA A 1 70 ? -18.112 3.475 -5.908 1.00 0.00 70 ALA A CA 4
ATOM 6314 C C . ALA A 1 70 ? -18.322 4.806 -5.193 1.00 0.00 70 ALA A C 4
ATOM 6315 O O . ALA A 1 70 ? -19.273 4.977 -4.431 1.00 0.00 70 ALA A O 4
ATOM 6322 N N . GLY A 1 71 ? -17.430 5.753 -5.453 1.00 0.00 71 GLY A N 4
ATOM 6323 C CA . GLY A 1 71 ? -17.560 7.073 -4.870 1.00 0.00 71 GLY A CA 4
ATOM 6324 C C . GLY A 1 71 ? -16.769 7.224 -3.592 1.00 0.00 71 GLY A C 4
ATOM 6325 O O . GLY A 1 71 ? -17.121 8.020 -2.723 1.00 0.00 71 GLY A O 4
ATOM 6329 N N . PHE A 1 72 ? -15.701 6.457 -3.473 1.00 0.00 72 PHE A N 4
ATOM 6330 C CA . PHE A 1 72 ? -14.864 6.500 -2.288 1.00 0.00 72 PHE A CA 4
ATOM 6331 C C . PHE A 1 72 ? -13.502 7.094 -2.598 1.00 0.00 72 PHE A C 4
ATOM 6332 O O . PHE A 1 72 ? -12.800 6.628 -3.497 1.00 0.00 72 PHE A O 4
ATOM 6349 N N . GLU A 1 73 ? -13.141 8.137 -1.869 1.00 0.00 73 GLU A N 4
ATOM 6350 C CA . GLU A 1 73 ? -11.781 8.633 -1.894 1.00 0.00 73 GLU A CA 4
ATOM 6351 C C . GLU A 1 73 ? -11.003 7.948 -0.788 1.00 0.00 73 GLU A C 4
ATOM 6352 O O . GLU A 1 73 ? -11.289 8.122 0.396 1.00 0.00 73 GLU A O 4
ATOM 6364 N N . VAL A 1 74 ? -10.055 7.135 -1.194 1.00 0.00 74 VAL A N 4
ATOM 6365 C CA . VAL A 1 74 ? -9.226 6.390 -0.270 1.00 0.00 74 VAL A CA 4
ATOM 6366 C C . VAL A 1 74 ? -8.363 7.333 0.570 1.00 0.00 74 VAL A C 4
ATOM 6367 O O . VAL A 1 74 ? -8.199 8.507 0.237 1.00 0.00 74 VAL A O 4
ATOM 6380 N N . THR A 1 75 ? -7.827 6.819 1.664 1.00 0.00 75 THR A N 4
ATOM 6381 C CA . THR A 1 75 ? -6.939 7.589 2.525 1.00 0.00 75 THR A CA 4
ATOM 6382 C C . THR A 1 75 ? -5.614 6.856 2.703 1.00 0.00 75 THR A C 4
ATOM 6383 O O . THR A 1 75 ? -4.555 7.372 2.354 1.00 0.00 75 THR A O 4
ATOM 6394 N N . ARG A 1 76 ? -5.693 5.645 3.228 1.00 0.00 76 ARG A N 4
ATOM 6395 C CA . ARG A 1 76 ? -4.526 4.799 3.445 1.00 0.00 76 ARG A CA 4
ATOM 6396 C C . ARG A 1 76 ? -4.969 3.345 3.484 1.00 0.00 76 ARG A C 4
ATOM 6397 O O . ARG A 1 76 ? -6.143 3.053 3.288 1.00 0.00 76 ARG A O 4
ATOM 6418 N N . VAL A 1 77 ? -4.037 2.439 3.710 1.00 0.00 77 VAL A N 4
ATOM 6419 C CA . VAL A 1 77 ? -4.365 1.027 3.835 1.00 0.00 77 VAL A CA 4
ATOM 6420 C C . VAL A 1 77 ? -3.304 0.340 4.676 1.00 0.00 77 VAL A C 4
ATOM 6421 O O . VAL A 1 77 ? -2.134 0.706 4.615 1.00 0.00 77 VAL A O 4
ATOM 6434 N N . ARG A 1 78 ? -3.708 -0.620 5.487 1.00 0.00 78 ARG A N 4
ATOM 6435 C CA . ARG A 1 78 ? -2.755 -1.369 6.283 1.00 0.00 78 ARG A CA 4
ATOM 6436 C C . ARG A 1 78 ? -2.794 -2.846 5.911 1.00 0.00 78 ARG A C 4
ATOM 6437 O O . ARG A 1 78 ? -3.636 -3.599 6.403 1.00 0.00 78 ARG A O 4
ATOM 6458 N N . PRO A 1 79 ? -1.912 -3.263 4.994 1.00 0.00 79 PRO A N 4
ATOM 6459 C CA . PRO A 1 79 ? -1.731 -4.664 4.634 1.00 0.00 79 PRO A CA 4
ATOM 6460 C C . PRO A 1 79 ? -0.848 -5.379 5.648 1.00 0.00 79 PRO A C 4
ATOM 6461 O O . PRO A 1 79 ? 0.239 -4.898 5.972 1.00 0.00 79 PRO A O 4
ATOM 6472 N N . CYS A 1 80 ? -1.299 -6.515 6.158 1.00 0.00 80 CYS A N 4
ATOM 6473 C CA . CYS A 1 80 ? -0.498 -7.252 7.119 1.00 0.00 80 CYS A CA 4
ATOM 6474 C C . CYS A 1 80 ? 0.641 -7.986 6.409 1.00 0.00 80 CYS A C 4
ATOM 6475 O O . CYS A 1 80 ? 0.516 -9.148 6.016 1.00 0.00 80 CYS A O 4
ATOM 6483 N N . VAL A 1 81 ? 1.749 -7.284 6.232 1.00 0.00 81 VAL A N 4
ATOM 6484 C CA . VAL A 1 81 ? 2.951 -7.879 5.668 1.00 0.00 81 VAL A CA 4
ATOM 6485 C C . VAL A 1 81 ? 3.977 -8.107 6.770 1.00 0.00 81 VAL A C 4
ATOM 6486 O O . VAL A 1 81 ? 4.072 -9.199 7.327 1.00 0.00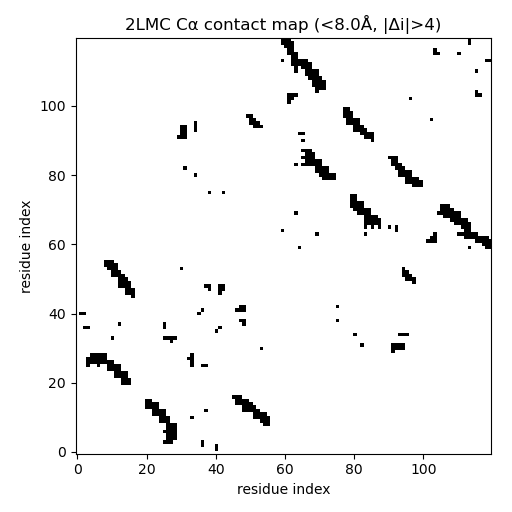 81 VAL A O 4
ATOM 6499 N N . ALA A 1 82 ? 4.726 -7.065 7.087 1.00 0.00 82 ALA A N 4
ATOM 6500 C CA . ALA A 1 82 ? 5.702 -7.117 8.164 1.00 0.00 82 ALA A CA 4
ATOM 6501 C C . ALA A 1 82 ? 5.200 -6.373 9.409 1.00 0.00 82 ALA A C 4
ATOM 6502 O O . ALA A 1 82 ? 5.243 -6.930 10.507 1.00 0.00 82 ALA A O 4
ATOM 6509 N N . PRO A 1 83 ? 4.727 -5.103 9.279 1.00 0.00 83 PRO A N 4
ATOM 6510 C CA . PRO A 1 83 ? 4.135 -4.375 10.408 1.00 0.00 83 PRO A CA 4
ATOM 6511 C C . PRO A 1 83 ? 2.944 -5.114 11.011 1.00 0.00 83 PRO A C 4
ATOM 6512 O O . PRO A 1 83 ? 2.066 -5.601 10.294 1.00 0.00 83 PRO A O 4
ATOM 6523 N N . LYS A 1 84 ? 2.932 -5.201 12.331 1.00 0.00 84 LYS A N 4
ATOM 6524 C CA . LYS A 1 84 ? 1.877 -5.894 13.052 1.00 0.00 84 LYS A CA 4
ATOM 6525 C C . LYS A 1 84 ? 1.730 -5.312 14.453 1.00 0.00 84 LYS A C 4
ATOM 6526 O O . LYS A 1 84 ? 2.502 -5.701 15.350 1.00 0.00 84 LYS A O 4
ATOM 6546 N N . PRO B 2 24 ? 9.604 0.171 12.645 1.00 0.00 24 PRO B N 4
ATOM 6547 C CA . PRO B 2 24 ? 10.029 0.672 11.325 1.00 0.00 24 PRO B CA 4
ATOM 6548 C C . PRO B 2 24 ? 9.710 2.149 11.181 1.00 0.00 24 PRO B C 4
ATOM 6549 O O . PRO B 2 24 ? 8.579 2.578 11.416 1.00 0.00 24 PRO B O 4
ATOM 6560 N N . ALA B 2 25 ? 10.717 2.921 10.811 1.00 0.00 25 ALA B N 4
ATOM 6561 C CA . ALA B 2 25 ? 10.538 4.337 10.552 1.00 0.00 25 ALA B CA 4
ATOM 6562 C C . ALA B 2 25 ? 10.357 4.568 9.056 1.00 0.00 25 ALA B C 4
ATOM 6563 O O . ALA B 2 25 ? 9.900 3.674 8.342 1.00 0.00 25 ALA B O 4
ATOM 6570 N N . ILE B 2 26 ? 10.700 5.758 8.583 1.00 0.00 26 ILE B N 4
ATOM 6571 C CA . ILE B 2 26 ? 10.623 6.063 7.160 1.00 0.00 26 ILE B CA 4
ATOM 6572 C C . ILE B 2 26 ? 11.733 5.327 6.413 1.00 0.00 26 ILE B C 4
ATOM 6573 O O . ILE B 2 26 ? 12.814 5.871 6.165 1.00 0.00 26 ILE B O 4
ATOM 6589 N N . LEU B 2 27 ? 11.464 4.071 6.089 1.00 0.00 27 LEU B N 4
ATOM 6590 C CA . LEU B 2 27 ? 12.446 3.212 5.456 1.00 0.00 27 LEU B CA 4
ATOM 6591 C C . LEU B 2 27 ? 11.778 2.261 4.474 1.00 0.00 27 LEU B C 4
ATOM 6592 O O . LEU B 2 27 ? 10.576 2.001 4.560 1.00 0.00 27 LEU B O 4
ATOM 6608 N N . ALA B 2 28 ? 12.556 1.764 3.521 1.00 0.00 28 ALA B N 4
ATOM 6609 C CA . ALA B 2 28 ? 12.070 0.751 2.603 1.00 0.00 28 ALA B CA 4
ATOM 6610 C C . ALA B 2 28 ? 12.121 -0.608 3.289 1.00 0.00 28 ALA B C 4
ATOM 6611 O O . ALA B 2 28 ? 13.180 -1.035 3.751 1.00 0.00 28 ALA B O 4
ATOM 6618 N N . GLU B 2 29 ? 10.969 -1.270 3.370 1.00 0.00 29 GLU B N 4
ATOM 6619 C CA . GLU B 2 29 ? 10.850 -2.540 4.086 1.00 0.00 29 GLU B CA 4
ATOM 6620 C C . GLU B 2 29 ? 11.734 -3.613 3.452 1.00 0.00 29 GLU B C 4
ATOM 6621 O O . GLU B 2 29 ? 12.183 -4.545 4.122 1.00 0.00 29 GLU B O 4
ATOM 6633 N N . ILE B 2 30 ? 11.982 -3.473 2.158 1.00 0.00 30 ILE B N 4
ATOM 6634 C CA . ILE B 2 30 ? 12.794 -4.428 1.420 1.00 0.00 30 ILE B CA 4
ATOM 6635 C C . ILE B 2 30 ? 13.821 -3.709 0.558 1.00 0.00 30 ILE B C 4
ATOM 6636 O O . ILE B 2 30 ? 13.658 -2.533 0.228 1.00 0.00 30 ILE B O 4
ATOM 6652 N N . SER B 2 31 ? 14.881 -4.421 0.211 1.00 0.00 31 SER B N 4
ATOM 6653 C CA . SER B 2 31 ? 15.948 -3.867 -0.599 1.00 0.00 31 SER B CA 4
ATOM 6654 C C . SER B 2 31 ? 15.628 -4.005 -2.082 1.00 0.00 31 SER B C 4
ATOM 6655 O O . SER B 2 31 ? 15.416 -5.113 -2.583 1.00 0.00 31 SER B O 4
ATOM 6663 N N . GLY B 2 32 ? 15.590 -2.881 -2.779 1.00 0.00 32 GLY B N 4
ATOM 6664 C CA . GLY B 2 32 ? 15.334 -2.912 -4.197 1.00 0.00 32 GLY B CA 4
ATOM 6665 C C . GLY B 2 32 ? 15.021 -1.551 -4.763 1.00 0.00 32 GLY B C 4
ATOM 6666 O O . GLY B 2 32 ? 15.481 -0.534 -4.248 1.00 0.00 32 GLY B O 4
ATOM 6670 N N . ILE B 2 33 ? 14.241 -1.537 -5.824 1.00 0.00 33 ILE B N 4
ATOM 6671 C CA . ILE B 2 33 ? 13.871 -0.308 -6.493 1.00 0.00 33 ILE B CA 4
ATOM 6672 C C . ILE B 2 33 ? 12.478 0.121 -6.056 1.00 0.00 33 ILE B C 4
ATOM 6673 O O . ILE B 2 33 ? 11.487 -0.502 -6.431 1.00 0.00 33 ILE B O 4
ATOM 6689 N N . VAL B 2 34 ? 12.400 1.167 -5.255 1.00 0.00 34 VAL B N 4
ATOM 6690 C CA . VAL B 2 34 ? 11.109 1.694 -4.852 1.00 0.00 34 VAL B CA 4
ATOM 6691 C C . VAL B 2 34 ? 10.493 2.467 -6.007 1.00 0.00 34 VAL B C 4
ATOM 6692 O O . VAL B 2 34 ? 11.162 3.266 -6.655 1.00 0.00 34 VAL B O 4
ATOM 6705 N N . SER B 2 35 ? 9.234 2.202 -6.290 1.00 0.00 35 SER B N 4
ATOM 6706 C CA . SER B 2 35 ? 8.564 2.855 -7.392 1.00 0.00 35 SER B CA 4
ATOM 6707 C C . SER B 2 35 ? 7.156 3.274 -6.996 1.00 0.00 35 SER B C 4
ATOM 6708 O O . SER B 2 35 ? 6.627 2.822 -5.978 1.00 0.00 35 SER B O 4
ATOM 6716 N N . PHE B 2 36 ? 6.562 4.146 -7.795 1.00 0.00 36 PHE B N 4
ATOM 6717 C CA . PHE B 2 36 ? 5.231 4.654 -7.516 1.00 0.00 36 PHE B CA 4
ATOM 6718 C C . PHE B 2 36 ? 4.318 4.396 -8.703 1.00 0.00 36 PHE B C 4
ATOM 6719 O O . PHE B 2 36 ? 4.782 4.274 -9.837 1.00 0.00 36 PHE B O 4
ATOM 6736 N N . GLY B 2 37 ? 3.027 4.308 -8.442 1.00 0.00 37 GLY B N 4
ATOM 6737 C CA . GLY B 2 37 ? 2.075 4.060 -9.501 1.00 0.00 37 GLY B CA 4
ATOM 6738 C C . GLY B 2 37 ? 0.837 4.924 -9.376 1.00 0.00 37 GLY B C 4
ATOM 6739 O O . GLY B 2 37 ? 0.810 5.853 -8.563 1.00 0.00 37 GLY B O 4
ATOM 6743 N N . LYS B 2 38 ? -0.191 4.588 -10.157 1.00 0.00 38 LYS B N 4
ATOM 6744 C CA . LYS B 2 38 ? -1.408 5.398 -10.248 1.00 0.00 38 LYS B CA 4
ATOM 6745 C C . LYS B 2 38 ? -2.031 5.648 -8.873 1.00 0.00 38 LYS B C 4
ATOM 6746 O O . LYS B 2 38 ? -2.155 4.738 -8.052 1.00 0.00 38 LYS B O 4
ATOM 6765 N N . GLU B 2 39 ? -2.356 6.905 -8.620 1.00 0.00 39 GLU B N 4
ATOM 6766 C CA . GLU B 2 39 ? -3.004 7.310 -7.386 1.00 0.00 39 GLU B CA 4
ATOM 6767 C C . GLU B 2 39 ? -4.209 8.200 -7.678 1.00 0.00 39 GLU B C 4
ATOM 6768 O O . GLU B 2 39 ? -4.335 8.717 -8.789 1.00 0.00 39 GLU B O 4
ATOM 6780 N N . THR B 2 40 ? -5.104 8.358 -6.707 1.00 0.00 40 THR B N 4
ATOM 6781 C CA . THR B 2 40 ? -6.331 9.118 -6.922 1.00 0.00 40 THR B CA 4
ATOM 6782 C C . THR B 2 40 ? -6.052 10.602 -7.188 1.00 0.00 40 THR B C 4
ATOM 6783 O O . THR B 2 40 ? -6.020 11.036 -8.343 1.00 0.00 40 THR B O 4
ATOM 6794 N N . LYS B 2 41 ? -5.851 11.378 -6.131 1.00 0.00 41 LYS B N 4
ATOM 6795 C CA . LYS B 2 41 ? -5.570 12.802 -6.280 1.00 0.00 41 LYS B CA 4
ATOM 6796 C C . LYS B 2 41 ? -4.328 13.191 -5.488 1.00 0.00 41 LYS B C 4
ATOM 6797 O O . LYS B 2 41 ? -3.347 13.681 -6.047 1.00 0.00 41 LYS B O 4
ATOM 6816 N N . GLY B 2 42 ? -4.379 12.967 -4.183 1.00 0.00 42 GLY B N 4
ATOM 6817 C CA . GLY B 2 42 ? -3.247 13.255 -3.329 1.00 0.00 42 GLY B CA 4
ATOM 6818 C C . GLY B 2 42 ? -2.699 12.002 -2.682 1.00 0.00 42 GLY B C 4
ATOM 6819 O O . GLY B 2 42 ? -2.239 12.022 -1.540 1.00 0.00 42 GLY B O 4
ATOM 6823 N N . LYS B 2 43 ? -2.744 10.902 -3.414 1.00 0.00 43 LYS B N 4
ATOM 6824 C CA . LYS B 2 43 ? -2.275 9.630 -2.894 1.00 0.00 43 LYS B CA 4
ATOM 6825 C C . LYS B 2 43 ? -1.008 9.224 -3.627 1.00 0.00 43 LYS B C 4
ATOM 6826 O O . LYS B 2 43 ? -0.458 10.019 -4.388 1.00 0.00 43 LYS B O 4
ATOM 6845 N N . ARG B 2 44 ? -0.513 8.020 -3.369 1.00 0.00 44 ARG B N 4
ATOM 6846 C CA . ARG B 2 44 ? 0.590 7.481 -4.141 1.00 0.00 44 ARG B CA 4
ATOM 6847 C C . ARG B 2 44 ? 0.654 5.959 -3.998 1.00 0.00 44 ARG B C 4
ATOM 6848 O O . ARG B 2 44 ? 0.528 5.419 -2.900 1.00 0.00 44 ARG B O 4
ATOM 6869 N N . ARG B 2 45 ? 0.803 5.257 -5.113 1.00 0.00 45 ARG B N 4
ATOM 6870 C CA . ARG B 2 45 ? 0.934 3.807 -5.066 1.00 0.00 45 ARG B CA 4
ATOM 6871 C C . ARG B 2 45 ? 2.379 3.424 -4.762 1.00 0.00 45 ARG B C 4
ATOM 6872 O O . ARG B 2 45 ? 3.225 3.430 -5.653 1.00 0.00 45 ARG B O 4
ATOM 6893 N N . LEU B 2 46 ? 2.660 3.113 -3.503 1.00 0.00 46 LEU B N 4
ATOM 6894 C CA . LEU B 2 46 ? 4.006 2.725 -3.102 1.00 0.00 46 LEU B CA 4
ATOM 6895 C C . LEU B 2 46 ? 4.241 1.253 -3.399 1.00 0.00 46 LEU B C 4
ATOM 6896 O O . LEU B 2 46 ? 3.671 0.377 -2.746 1.00 0.00 46 LEU B O 4
ATOM 6912 N N . VAL B 2 47 ? 5.070 0.989 -4.391 1.00 0.00 47 VAL B N 4
ATOM 6913 C CA . VAL B 2 47 ? 5.425 -0.373 -4.744 1.00 0.00 47 VAL B CA 4
ATOM 6914 C C . VAL B 2 47 ? 6.943 -0.534 -4.772 1.00 0.00 47 VAL B C 4
ATOM 6915 O O . VAL B 2 47 ? 7.628 0.014 -5.638 1.00 0.00 47 VAL B O 4
ATOM 6928 N N . ILE B 2 48 ? 7.476 -1.253 -3.795 1.00 0.00 48 ILE B N 4
ATOM 6929 C CA . ILE B 2 48 ? 8.913 -1.462 -3.715 1.00 0.00 48 ILE B CA 4
ATOM 6930 C C . ILE B 2 48 ? 9.292 -2.755 -4.416 1.00 0.00 48 ILE B C 4
ATOM 6931 O O . ILE B 2 48 ? 8.820 -3.827 -4.047 1.00 0.00 48 ILE B O 4
ATOM 6947 N N . THR B 2 49 ? 10.136 -2.641 -5.426 1.00 0.00 49 THR B N 4
ATOM 6948 C CA . THR B 2 49 ? 10.553 -3.784 -6.224 1.00 0.00 49 THR B CA 4
ATOM 6949 C C . THR B 2 49 ? 11.838 -4.395 -5.660 1.00 0.00 49 THR B C 4
ATOM 6950 O O . THR B 2 49 ? 12.928 -3.869 -5.877 1.00 0.00 49 THR B O 4
ATOM 6961 N N . PRO B 2 50 ? 11.725 -5.510 -4.922 1.00 0.00 50 PRO B N 4
ATOM 6962 C CA . PRO B 2 50 ? 12.874 -6.140 -4.261 1.00 0.00 50 PRO B CA 4
ATOM 6963 C C . PRO B 2 50 ? 13.898 -6.703 -5.248 1.00 0.00 50 PRO B C 4
ATOM 6964 O O . PRO B 2 50 ? 13.541 -7.344 -6.238 1.00 0.00 50 PRO B O 4
ATOM 6975 N N . VAL B 2 51 ? 15.174 -6.451 -4.971 1.00 0.00 51 VAL B N 4
ATOM 6976 C CA . VAL B 2 51 ? 16.258 -6.949 -5.814 1.00 0.00 51 VAL B CA 4
ATOM 6977 C C . VAL B 2 51 ? 17.138 -7.935 -5.048 1.00 0.00 51 VAL B C 4
ATOM 6978 O O . VAL B 2 51 ? 18.005 -8.591 -5.626 1.00 0.00 51 VAL B O 4
ATOM 6991 N N . ASP B 2 52 ? 16.918 -8.020 -3.742 1.00 0.00 52 ASP B N 4
ATOM 6992 C CA . ASP B 2 52 ? 17.662 -8.946 -2.894 1.00 0.00 52 ASP B CA 4
ATOM 6993 C C . ASP B 2 52 ? 16.700 -9.695 -1.986 1.00 0.00 52 ASP B C 4
ATOM 6994 O O . ASP B 2 52 ? 16.497 -10.900 -2.136 1.00 0.00 52 ASP B O 4
ATOM 7003 N N . GLY B 2 53 ? 16.098 -8.970 -1.054 1.00 0.00 53 GLY B N 4
ATOM 7004 C CA . GLY B 2 53 ? 15.091 -9.555 -0.199 1.00 0.00 53 GLY B CA 4
ATOM 7005 C C . GLY B 2 53 ? 13.754 -9.619 -0.896 1.00 0.00 53 GLY B C 4
ATOM 7006 O O . GLY B 2 53 ? 12.942 -8.701 -0.771 1.00 0.00 53 GLY B O 4
ATOM 7010 N N . SER B 2 54 ? 13.535 -10.693 -1.643 1.00 0.00 54 SER B N 4
ATOM 7011 C CA . SER B 2 54 ? 12.329 -10.853 -2.438 1.00 0.00 54 SER B CA 4
ATOM 7012 C C . SER B 2 54 ? 11.109 -11.123 -1.561 1.00 0.00 54 SER B C 4
ATOM 7013 O O . SER B 2 54 ? 10.686 -12.268 -1.389 1.00 0.00 54 SER B O 4
ATOM 7021 N N . ASP B 2 55 ? 10.578 -10.059 -0.982 1.00 0.00 55 ASP B N 4
ATOM 7022 C CA . ASP B 2 55 ? 9.362 -10.129 -0.190 1.00 0.00 55 ASP B CA 4
ATOM 7023 C C . ASP B 2 55 ? 8.481 -8.938 -0.543 1.00 0.00 55 ASP B C 4
ATOM 7024 O O . ASP B 2 55 ? 8.580 -7.884 0.085 1.00 0.00 55 ASP B O 4
ATOM 7033 N N . PRO B 2 56 ? 7.632 -9.092 -1.577 1.00 0.00 56 PRO B N 4
ATOM 7034 C CA . PRO B 2 56 ? 6.824 -7.997 -2.137 1.00 0.00 56 PRO B CA 4
ATOM 7035 C C . PRO B 2 56 ? 6.153 -7.133 -1.074 1.00 0.00 56 PRO B C 4
ATOM 7036 O O . PRO B 2 56 ? 5.362 -7.617 -0.261 1.00 0.00 56 PRO B O 4
ATOM 7047 N N . TYR B 2 57 ? 6.490 -5.852 -1.084 1.00 0.00 57 TYR B N 4
ATOM 7048 C CA . TYR B 2 57 ? 5.940 -4.903 -0.136 1.00 0.00 57 TYR B CA 4
ATOM 7049 C C . TYR B 2 57 ? 5.275 -3.759 -0.884 1.00 0.00 57 TYR B C 4
ATOM 7050 O O . TYR B 2 57 ? 5.949 -2.936 -1.513 1.00 0.00 57 TYR B O 4
ATOM 7068 N N . GLU B 2 58 ? 3.957 -3.718 -0.819 1.00 0.00 58 GLU B N 4
ATOM 7069 C CA . GLU B 2 58 ? 3.187 -2.692 -1.496 1.00 0.00 58 GLU B CA 4
ATOM 7070 C C . GLU B 2 58 ? 2.159 -2.094 -0.541 1.00 0.00 58 GLU B C 4
ATOM 7071 O O . GLU B 2 58 ? 1.553 -2.815 0.251 1.00 0.00 58 GLU B O 4
ATOM 7083 N N . GLU B 2 59 ? 1.970 -0.781 -0.609 1.00 0.00 59 GLU B N 4
ATOM 7084 C CA . GLU B 2 59 ? 0.962 -0.115 0.208 1.00 0.00 59 GLU B CA 4
ATOM 7085 C C . GLU B 2 59 ? 0.510 1.182 -0.454 1.00 0.00 59 GLU B C 4
ATOM 7086 O O . GLU B 2 59 ? 1.231 1.768 -1.265 1.00 0.00 59 GLU B O 4
ATOM 7098 N N . MET B 2 60 ? -0.693 1.614 -0.114 1.00 0.00 60 MET B N 4
ATOM 7099 C CA . MET B 2 60 ? -1.222 2.881 -0.586 1.00 0.00 60 MET B CA 4
ATOM 7100 C C . MET B 2 60 ? -0.725 4.007 0.313 1.00 0.00 60 MET B C 4
ATOM 7101 O O . MET B 2 60 ? -1.388 4.410 1.274 1.00 0.00 60 MET B O 4
ATOM 7115 N N . ILE B 2 61 ? 0.469 4.481 0.001 1.00 0.00 61 ILE B N 4
ATOM 7116 C CA . ILE B 2 61 ? 1.098 5.550 0.751 1.00 0.00 61 ILE B CA 4
ATOM 7117 C C . ILE B 2 61 ? 0.797 6.888 0.098 1.00 0.00 61 ILE B C 4
ATOM 7118 O O . ILE B 2 61 ? 1.145 7.128 -1.048 1.00 0.00 61 ILE B O 4
ATOM 7134 N N . PRO B 2 62 ? 0.131 7.772 0.825 1.00 0.00 62 PRO B N 4
ATOM 7135 C CA . PRO B 2 62 ? -0.335 9.046 0.285 1.00 0.00 62 PRO B CA 4
ATOM 7136 C C . PRO B 2 62 ? 0.788 10.046 0.037 1.00 0.00 62 PRO B C 4
ATOM 7137 O O . PRO B 2 62 ? 1.907 9.891 0.526 1.00 0.00 62 PRO B O 4
ATOM 7148 N N . LYS B 2 63 ? 0.457 11.092 -0.714 1.00 0.00 63 LYS B N 4
ATOM 7149 C CA . LYS B 2 63 ? 1.416 12.125 -1.075 1.00 0.00 63 LYS B CA 4
ATOM 7150 C C . LYS B 2 63 ? 1.715 13.004 0.139 1.00 0.00 63 LYS B C 4
ATOM 7151 O O . LYS B 2 63 ? 2.724 13.705 0.183 1.00 0.00 63 LYS B O 4
ATOM 7170 N N . TRP B 2 64 ? 0.832 12.948 1.131 1.00 0.00 64 TRP B N 4
ATOM 7171 C CA . TRP B 2 64 ? 1.029 13.693 2.375 1.00 0.00 64 TRP B CA 4
ATOM 7172 C C . TRP B 2 64 ? 1.801 12.859 3.393 1.00 0.00 64 TRP B C 4
ATOM 7173 O O . TRP B 2 64 ? 1.931 13.234 4.557 1.00 0.00 64 TRP B O 4
ATOM 7194 N N . ARG B 2 65 ? 2.306 11.722 2.941 1.00 0.00 65 ARG B N 4
ATOM 7195 C CA . ARG B 2 65 ? 3.188 10.890 3.744 1.00 0.00 65 ARG B CA 4
ATOM 7196 C C . ARG B 2 65 ? 4.631 11.159 3.351 1.00 0.00 65 ARG B C 4
ATOM 7197 O O . ARG B 2 65 ? 4.939 11.299 2.166 1.00 0.00 65 ARG B O 4
ATOM 7218 N N . GLN B 2 66 ? 5.510 11.252 4.339 1.00 0.00 66 GLN B N 4
ATOM 7219 C CA . GLN B 2 66 ? 6.926 11.408 4.059 1.00 0.00 66 GLN B CA 4
ATOM 7220 C C . GLN B 2 66 ? 7.470 10.119 3.454 1.00 0.00 66 GLN B C 4
ATOM 7221 O O . GLN B 2 66 ? 7.516 9.074 4.105 1.00 0.00 66 GLN B O 4
ATOM 7235 N N . LEU B 2 67 ? 7.844 10.200 2.190 1.00 0.00 67 LEU B N 4
ATOM 7236 C CA . LEU B 2 67 ? 8.241 9.029 1.430 1.00 0.00 67 LEU B CA 4
ATOM 7237 C C . LEU B 2 67 ? 9.711 8.705 1.626 1.00 0.00 67 LEU B C 4
ATOM 7238 O O . LEU B 2 67 ? 10.503 9.577 1.993 1.00 0.00 67 LEU B O 4
ATOM 7254 N N . ASN B 2 68 ? 10.068 7.455 1.382 1.00 0.00 68 ASN B N 4
ATOM 7255 C CA . ASN B 2 68 ? 11.446 7.013 1.522 1.00 0.00 68 ASN B CA 4
ATOM 7256 C C . ASN B 2 68 ? 12.320 7.727 0.497 1.00 0.00 68 ASN B C 4
ATOM 7257 O O . ASN B 2 68 ? 13.308 8.368 0.843 1.00 0.00 68 ASN B O 4
ATOM 7268 N N . VAL B 2 69 ? 11.929 7.638 -0.761 1.00 0.00 69 VAL B N 4
ATOM 7269 C CA . VAL B 2 69 ? 12.618 8.328 -1.835 1.00 0.00 69 VAL B CA 4
ATOM 7270 C C . VAL B 2 69 ? 11.746 8.249 -3.089 1.00 0.00 69 VAL B C 4
ATOM 7271 O O . VAL B 2 69 ? 10.639 7.714 -3.019 1.00 0.00 69 VAL B O 4
ATOM 7284 N N . PHE B 2 70 ? 12.213 8.770 -4.215 1.00 0.00 70 PHE B N 4
ATOM 7285 C CA . PHE B 2 70 ? 11.391 8.844 -5.416 1.00 0.00 70 PHE B CA 4
ATOM 7286 C C . PHE B 2 70 ? 11.291 7.486 -6.103 1.00 0.00 70 PHE B C 4
ATOM 7287 O O . PHE B 2 70 ? 11.895 6.508 -5.661 1.00 0.00 70 PHE B O 4
ATOM 7304 N N . GLU B 2 71 ? 10.511 7.422 -7.175 1.00 0.00 71 GLU B N 4
ATOM 7305 C CA . GLU B 2 71 ? 10.283 6.163 -7.868 1.00 0.00 71 GLU B CA 4
ATOM 7306 C C . GLU B 2 71 ? 11.439 5.822 -8.803 1.00 0.00 71 GLU B C 4
ATOM 7307 O O . GLU B 2 71 ? 12.078 6.709 -9.376 1.00 0.00 71 GLU B O 4
ATOM 7319 N N . GLY B 2 72 ? 11.704 4.529 -8.933 1.00 0.00 72 GLY B N 4
ATOM 7320 C CA . GLY B 2 72 ? 12.792 4.058 -9.766 1.00 0.00 72 GLY B CA 4
ATOM 7321 C C . GLY B 2 72 ? 14.126 4.275 -9.092 1.00 0.00 72 GLY B C 4
ATOM 7322 O O . GLY B 2 72 ? 15.159 4.404 -9.748 1.00 0.00 72 GLY B O 4
ATOM 7326 N N . GLU B 2 73 ? 14.090 4.313 -7.772 1.00 0.00 73 GLU B N 4
ATOM 7327 C CA . GLU B 2 73 ? 15.274 4.569 -6.978 1.00 0.00 73 GLU B CA 4
ATOM 7328 C C . GLU B 2 73 ? 15.713 3.317 -6.228 1.00 0.00 73 GLU B C 4
ATOM 7329 O O . GLU B 2 73 ? 14.902 2.634 -5.601 1.00 0.00 73 GLU B O 4
ATOM 7341 N N . ARG B 2 74 ? 16.999 3.021 -6.312 1.00 0.00 74 ARG B N 4
ATOM 7342 C CA . ARG B 2 74 ? 17.580 1.886 -5.613 1.00 0.00 74 ARG B CA 4
ATOM 7343 C C . ARG B 2 74 ? 17.785 2.213 -4.141 1.00 0.00 74 ARG B C 4
ATOM 7344 O O . ARG B 2 74 ? 18.463 3.182 -3.794 1.00 0.00 74 ARG B O 4
ATOM 7365 N N . VAL B 2 75 ? 17.175 1.405 -3.291 1.00 0.00 75 VAL B N 4
ATOM 7366 C CA . VAL B 2 75 ? 17.283 1.559 -1.851 1.00 0.00 75 VAL B CA 4
ATOM 7367 C C . VAL B 2 75 ? 17.559 0.212 -1.197 1.00 0.00 75 VAL B C 4
ATOM 7368 O O . VAL B 2 75 ? 17.484 -0.833 -1.850 1.00 0.00 75 VAL B O 4
ATOM 7381 N N . GLU B 2 76 ? 17.862 0.239 0.087 1.00 0.00 76 GLU B N 4
ATOM 7382 C CA . GLU B 2 76 ? 18.144 -0.975 0.829 1.00 0.00 76 GLU B CA 4
ATOM 7383 C C . GLU B 2 76 ? 17.240 -1.033 2.055 1.00 0.00 76 GLU B C 4
ATOM 7384 O O . GLU B 2 76 ? 16.885 0.006 2.614 1.00 0.00 76 GLU B O 4
ATOM 7396 N N . ARG B 2 77 ? 16.852 -2.246 2.446 1.00 0.00 77 ARG B N 4
ATOM 7397 C CA . ARG B 2 77 ? 15.955 -2.457 3.580 1.00 0.00 77 ARG B CA 4
ATOM 7398 C C . ARG B 2 77 ? 16.433 -1.708 4.823 1.00 0.00 77 ARG B C 4
ATOM 7399 O O . ARG B 2 77 ? 17.505 -1.988 5.360 1.00 0.00 77 ARG B O 4
ATOM 7420 N N . GLY B 2 78 ? 15.637 -0.736 5.252 1.00 0.00 78 GLY B N 4
ATOM 7421 C CA . GLY B 2 78 ? 15.938 0.006 6.461 1.00 0.00 78 GLY B CA 4
ATOM 7422 C C . GLY B 2 78 ? 16.665 1.311 6.195 1.00 0.00 78 GLY B C 4
ATOM 7423 O O . GLY B 2 78 ? 16.325 2.345 6.766 1.00 0.00 78 GLY B O 4
ATOM 7427 N N . ASP B 2 79 ? 17.663 1.269 5.327 1.00 0.00 79 ASP B N 4
ATOM 7428 C CA . ASP B 2 79 ? 18.496 2.438 5.067 1.00 0.00 79 ASP B CA 4
ATOM 7429 C C . ASP B 2 79 ? 17.954 3.281 3.921 1.00 0.00 79 ASP B C 4
ATOM 7430 O O . ASP B 2 79 ? 17.971 2.850 2.764 1.00 0.00 79 ASP B O 4
ATOM 7439 N N . VAL B 2 80 ? 17.485 4.482 4.245 1.00 0.00 80 VAL B N 4
ATOM 7440 C CA . VAL B 2 80 ? 17.066 5.449 3.235 1.00 0.00 80 VAL B CA 4
ATOM 7441 C C . VAL B 2 80 ? 16.768 6.823 3.859 1.00 0.00 80 VAL B C 4
ATOM 7442 O O . VAL B 2 80 ? 17.379 7.819 3.477 1.00 0.00 80 VAL B O 4
ATOM 7455 N N . ILE B 2 81 ? 15.845 6.882 4.816 1.00 0.00 81 ILE B N 4
ATOM 7456 C CA . ILE B 2 81 ? 15.535 8.141 5.490 1.00 0.00 81 ILE B CA 4
ATOM 7457 C C . ILE B 2 81 ? 15.795 8.028 6.985 1.00 0.00 81 ILE B C 4
ATOM 7458 O O . ILE B 2 81 ? 16.505 8.849 7.569 1.00 0.00 81 ILE B O 4
ATOM 7474 N N . SER B 2 82 ? 15.234 6.997 7.594 1.00 0.00 82 SER B N 4
ATOM 7475 C CA . SER B 2 82 ? 15.422 6.754 9.009 1.00 0.00 82 SER B CA 4
ATOM 7476 C C . SER B 2 82 ? 15.146 5.299 9.320 1.00 0.00 82 SER B C 4
ATOM 7477 O O . SER B 2 82 ? 14.064 4.781 9.039 1.00 0.00 82 SER B O 4
ATOM 7485 N N . ASP B 2 83 ? 16.140 4.640 9.875 1.00 0.00 83 ASP B N 4
ATOM 7486 C CA . ASP B 2 83 ? 16.011 3.248 10.249 1.00 0.00 83 ASP B CA 4
ATOM 7487 C C . ASP B 2 83 ? 15.562 3.141 11.692 1.00 0.00 83 ASP B C 4
ATOM 7488 O O . ASP B 2 83 ? 15.852 4.012 12.515 1.00 0.00 83 ASP B O 4
ATOM 7497 N N . GLY B 2 84 ? 14.827 2.090 11.984 1.00 0.00 84 GLY B N 4
ATOM 7498 C CA . GLY B 2 84 ? 14.365 1.851 13.331 1.00 0.00 84 GLY B CA 4
ATOM 7499 C C . GLY B 2 84 ? 12.982 1.252 13.337 1.00 0.00 84 GLY B C 4
ATOM 7500 O O . GLY B 2 84 ? 12.650 0.536 12.373 1.00 0.00 84 GLY B O 4
ATOM 7505 N N . THR A 1 26 ? -19.997 -12.979 -3.887 1.00 0.00 26 THR A N 5
ATOM 7506 C CA . THR A 1 26 ? -18.650 -12.463 -4.198 1.00 0.00 26 THR A CA 5
ATOM 7507 C C . THR A 1 26 ? -18.723 -11.376 -5.269 1.00 0.00 26 THR A C 5
ATOM 7508 O O . THR A 1 26 ? -18.750 -11.669 -6.465 1.00 0.00 26 THR A O 5
ATOM 7519 N N . GLY A 1 27 ? -18.778 -10.123 -4.830 1.00 0.00 27 GLY A N 5
ATOM 7520 C CA . GLY A 1 27 ? -18.800 -9.009 -5.758 1.00 0.00 27 GLY A CA 5
ATOM 7521 C C . GLY A 1 27 ? -17.410 -8.648 -6.237 1.00 0.00 27 GLY A C 5
ATOM 7522 O O . GLY A 1 27 ? -16.772 -9.426 -6.945 1.00 0.00 27 GLY A O 5
ATOM 7526 N N . SER A 1 28 ? -16.932 -7.477 -5.851 1.00 0.00 28 SER A N 5
ATOM 7527 C CA . SER A 1 28 ? -15.584 -7.060 -6.205 1.00 0.00 28 SER A CA 5
ATOM 7528 C C . SER A 1 28 ? -14.584 -7.634 -5.204 1.00 0.00 28 SER A C 5
ATOM 7529 O O . SER A 1 28 ? -13.391 -7.762 -5.492 1.00 0.00 28 SER A O 5
ATOM 7537 N N . LEU A 1 29 ? -15.094 -7.994 -4.031 1.00 0.00 29 LEU A N 5
ATOM 7538 C CA . LEU A 1 29 ? -14.285 -8.616 -2.995 1.00 0.00 29 LEU A CA 5
ATOM 7539 C C . LEU A 1 29 ? -14.014 -10.074 -3.347 1.00 0.00 29 LEU A C 5
ATOM 7540 O O . LEU A 1 29 ? -14.891 -10.926 -3.212 1.00 0.00 29 LEU A O 5
ATOM 7556 N N . SER A 1 30 ? -12.792 -10.342 -3.787 1.00 0.00 30 SER A N 5
ATOM 7557 C CA . SER A 1 30 ? -12.409 -11.660 -4.275 1.00 0.00 30 SER A CA 5
ATOM 7558 C C . SER A 1 30 ? -12.317 -12.683 -3.138 1.00 0.00 30 SER A C 5
ATOM 7559 O O . SER A 1 30 ? -13.156 -13.575 -3.034 1.00 0.00 30 SER A O 5
ATOM 7567 N N . VAL A 1 31 ? -11.305 -12.554 -2.286 1.00 0.00 31 VAL A N 5
ATOM 7568 C CA . VAL A 1 31 ? -11.106 -13.510 -1.201 1.00 0.00 31 VAL A CA 5
ATOM 7569 C C . VAL A 1 31 ? -10.353 -12.866 -0.031 1.00 0.00 31 VAL A C 5
ATOM 7570 O O . VAL A 1 31 ? -9.367 -12.159 -0.227 1.00 0.00 31 VAL A O 5
ATOM 7583 N N . ASP A 1 32 ? -10.826 -13.107 1.188 1.00 0.00 32 ASP A N 5
ATOM 7584 C CA . ASP A 1 32 ? -10.236 -12.491 2.379 1.00 0.00 32 ASP A CA 5
ATOM 7585 C C . ASP A 1 32 ? -9.165 -13.386 2.994 1.00 0.00 32 ASP A C 5
ATOM 7586 O O . ASP A 1 32 ? -8.933 -13.360 4.204 1.00 0.00 32 ASP A O 5
ATOM 7595 N N . ASN A 1 33 ? -8.520 -14.178 2.147 1.00 0.00 33 ASN A N 5
ATOM 7596 C CA . ASN A 1 33 ? -7.424 -15.051 2.573 1.00 0.00 33 ASN A CA 5
ATOM 7597 C C . ASN A 1 33 ? -6.322 -14.273 3.298 1.00 0.00 33 ASN A C 5
ATOM 7598 O O . ASN A 1 33 ? -5.852 -14.691 4.354 1.00 0.00 33 ASN A O 5
ATOM 7609 N N . LYS A 1 34 ? -5.906 -13.154 2.724 1.00 0.00 34 LYS A N 5
ATOM 7610 C CA . LYS A 1 34 ? -4.935 -12.283 3.362 1.00 0.00 34 LYS A CA 5
ATOM 7611 C C . LYS A 1 34 ? -5.663 -11.150 4.079 1.00 0.00 34 LYS A C 5
ATOM 7612 O O . LYS A 1 34 ? -6.856 -10.934 3.853 1.00 0.00 34 LYS A O 5
ATOM 7631 N N . LYS A 1 35 ? -4.954 -10.420 4.927 1.00 0.00 35 LYS A N 5
ATOM 7632 C CA . LYS A 1 35 ? -5.552 -9.296 5.633 1.00 0.00 35 LYS A CA 5
ATOM 7633 C C . LYS A 1 35 ? -4.931 -7.980 5.188 1.00 0.00 35 LYS A C 5
ATOM 7634 O O . LYS A 1 35 ? -3.823 -7.632 5.588 1.00 0.00 35 LYS A O 5
ATOM 7653 N N . PHE A 1 36 ? -5.650 -7.253 4.355 1.00 0.00 36 PHE A N 5
ATOM 7654 C CA . PHE A 1 36 ? -5.196 -5.957 3.887 1.00 0.00 36 PHE A CA 5
ATOM 7655 C C . PHE A 1 36 ? -6.251 -4.908 4.197 1.00 0.00 36 PHE A C 5
ATOM 7656 O O . PHE A 1 36 ? -7.391 -5.032 3.764 1.00 0.00 36 PHE A O 5
ATOM 7673 N N . TRP A 1 37 ? -5.881 -3.895 4.962 1.00 0.00 37 TRP A N 5
ATOM 7674 C CA . TRP A 1 37 ? -6.828 -2.869 5.369 1.00 0.00 37 TRP A CA 5
ATOM 7675 C C . TRP A 1 37 ? -6.720 -1.627 4.498 1.00 0.00 37 TRP A C 5
ATOM 7676 O O . TRP A 1 37 ? -5.635 -1.257 4.054 1.00 0.00 37 TRP A O 5
ATOM 7697 N N . ALA A 1 38 ? -7.857 -1.001 4.257 1.00 0.00 38 ALA A N 5
ATOM 7698 C CA . ALA A 1 38 ? -7.916 0.279 3.573 1.00 0.00 38 ALA A CA 5
ATOM 7699 C C . ALA A 1 38 ? -8.883 1.194 4.310 1.00 0.00 38 ALA A C 5
ATOM 7700 O O . ALA A 1 38 ? -10.016 0.803 4.592 1.00 0.00 38 ALA A O 5
ATOM 7707 N N . THR A 1 39 ? -8.442 2.390 4.656 1.00 0.00 39 THR A N 5
ATOM 7708 C CA . THR A 1 39 ? -9.330 3.337 5.294 1.00 0.00 39 THR A CA 5
ATOM 7709 C C . THR A 1 39 ? -9.901 4.289 4.248 1.00 0.00 39 THR A C 5
ATOM 7710 O O . THR A 1 39 ? -9.166 4.952 3.505 1.00 0.00 39 THR A O 5
ATOM 7721 N N . VAL A 1 40 ? -11.220 4.306 4.166 1.00 0.00 40 VAL A N 5
ATOM 7722 C CA . VAL A 1 40 ? -11.920 5.061 3.149 1.00 0.00 40 VAL A CA 5
ATOM 7723 C C . VAL A 1 40 ? -12.589 6.273 3.771 1.00 0.00 40 VAL A C 5
ATOM 7724 O O . VAL A 1 40 ? -13.105 6.202 4.890 1.00 0.00 40 VAL A O 5
ATOM 7737 N N . GLU A 1 41 ? -12.580 7.374 3.051 1.00 0.00 41 GLU A N 5
ATOM 7738 C CA . GLU A 1 41 ? -13.185 8.597 3.525 1.00 0.00 41 GLU A CA 5
ATOM 7739 C C . GLU A 1 41 ? -14.398 8.939 2.677 1.00 0.00 41 GLU A C 5
ATOM 7740 O O . GLU A 1 41 ? -14.379 8.805 1.452 1.00 0.00 41 GLU A O 5
ATOM 7752 N N . SER A 1 42 ? -15.458 9.344 3.343 1.00 0.00 42 SER A N 5
ATOM 7753 C CA . SER A 1 42 ? -16.658 9.797 2.680 1.00 0.00 42 SER A CA 5
ATOM 7754 C C . SER A 1 42 ? -16.744 11.314 2.785 1.00 0.00 42 SER A C 5
ATOM 7755 O O . SER A 1 42 ? -15.737 11.973 3.048 1.00 0.00 42 SER A O 5
ATOM 7763 N N . SER A 1 43 ? -17.929 11.863 2.583 1.00 0.00 43 SER A N 5
ATOM 7764 C CA . SER A 1 43 ? -18.127 13.299 2.667 1.00 0.00 43 SER A CA 5
ATOM 7765 C C . SER A 1 43 ? -17.774 13.835 4.057 1.00 0.00 43 SER A C 5
ATOM 7766 O O . SER A 1 43 ? -17.113 14.866 4.185 1.00 0.00 43 SER A O 5
ATOM 7774 N N . GLU A 1 44 ? -18.185 13.114 5.096 1.00 0.00 44 GLU A N 5
ATOM 7775 C CA . GLU A 1 44 ? -17.993 13.580 6.464 1.00 0.00 44 GLU A CA 5
ATOM 7776 C C . GLU A 1 44 ? -17.294 12.542 7.340 1.00 0.00 44 GLU A C 5
ATOM 7777 O O . GLU A 1 44 ? -16.557 12.896 8.257 1.00 0.00 44 GLU A O 5
ATOM 7789 N N . HIS A 1 45 ? -17.525 11.266 7.065 1.00 0.00 45 HIS A N 5
ATOM 7790 C CA . HIS A 1 45 ? -17.020 10.204 7.930 1.00 0.00 45 HIS A CA 5
ATOM 7791 C C . HIS A 1 45 ? -15.936 9.390 7.237 1.00 0.00 45 HIS A C 5
ATOM 7792 O O . HIS A 1 45 ? -15.859 9.358 6.010 1.00 0.00 45 HIS A O 5
ATOM 7807 N N . SER A 1 46 ? -15.107 8.735 8.035 1.00 0.00 46 SER A N 5
ATOM 7808 C CA . SER A 1 46 ? -14.046 7.880 7.523 1.00 0.00 46 SER A CA 5
ATOM 7809 C C . SER A 1 46 ? -14.051 6.541 8.258 1.00 0.00 46 SER A C 5
ATOM 7810 O O . SER A 1 46 ? -14.272 6.500 9.468 1.00 0.00 46 SER A O 5
ATOM 7818 N N . PHE A 1 47 ? -13.812 5.454 7.536 1.00 0.00 47 PHE A N 5
ATOM 7819 C CA . PHE A 1 47 ? -13.867 4.122 8.126 1.00 0.00 47 PHE A CA 5
ATOM 7820 C C . PHE A 1 47 ? -12.739 3.242 7.601 1.00 0.00 47 PHE A C 5
ATOM 7821 O O . PHE A 1 47 ? -12.083 3.583 6.620 1.00 0.00 47 PHE A O 5
ATOM 7838 N N . GLU A 1 48 ? -12.510 2.118 8.266 1.00 0.00 48 GLU A N 5
ATOM 7839 C CA . GLU A 1 48 ? -11.512 1.154 7.823 1.00 0.00 48 GLU A CA 5
ATOM 7840 C C . GLU A 1 48 ? -12.188 -0.146 7.411 1.00 0.00 48 GLU A C 5
ATOM 7841 O O . GLU A 1 48 ? -13.090 -0.636 8.098 1.00 0.00 48 GLU A O 5
ATOM 7853 N N . VAL A 1 49 ? -11.769 -0.694 6.283 1.00 0.00 49 VAL A N 5
ATOM 7854 C CA . VAL A 1 49 ? -12.368 -1.907 5.759 1.00 0.00 49 VAL A CA 5
ATOM 7855 C C . VAL A 1 49 ? -11.298 -2.795 5.113 1.00 0.00 49 VAL A C 5
ATOM 7856 O O . VAL A 1 49 ? -10.396 -2.295 4.437 1.00 0.00 49 VAL A O 5
ATOM 7869 N N . PRO A 1 50 ? -11.338 -4.116 5.367 1.00 0.00 50 PRO A N 5
ATOM 7870 C CA . PRO A 1 50 ? -10.416 -5.066 4.739 1.00 0.00 50 PRO A CA 5
ATOM 7871 C C . PRO A 1 50 ? -10.703 -5.247 3.252 1.00 0.00 50 PRO A C 5
ATOM 7872 O O . PRO A 1 50 ? -11.855 -5.201 2.816 1.00 0.00 50 PRO A O 5
ATOM 7883 N N . ILE A 1 51 ? -9.650 -5.472 2.484 1.00 0.00 51 ILE A N 5
ATOM 7884 C CA . ILE A 1 51 ? -9.765 -5.642 1.045 1.00 0.00 51 ILE A CA 5
ATOM 7885 C C . ILE A 1 51 ? -9.593 -7.109 0.687 1.00 0.00 51 ILE A C 5
ATOM 7886 O O . ILE A 1 51 ? -8.636 -7.754 1.117 1.00 0.00 51 ILE A O 5
ATOM 7902 N N . TYR A 1 52 ? -10.521 -7.640 -0.089 1.00 0.00 52 TYR A N 5
ATOM 7903 C CA . TYR A 1 52 ? -10.497 -9.053 -0.420 1.00 0.00 52 TYR A CA 5
ATOM 7904 C C . TYR A 1 52 ? -9.823 -9.267 -1.765 1.00 0.00 52 TYR A C 5
ATOM 7905 O O . TYR A 1 52 ? -10.375 -8.913 -2.806 1.00 0.00 52 TYR A O 5
ATOM 7923 N N . ALA A 1 53 ? -8.645 -9.868 -1.737 1.00 0.00 53 ALA A N 5
ATOM 7924 C CA . ALA A 1 53 ? -7.903 -10.159 -2.950 1.00 0.00 53 ALA A CA 5
ATOM 7925 C C . ALA A 1 53 ? -6.969 -11.335 -2.735 1.00 0.00 53 ALA A C 5
ATOM 7926 O O . ALA A 1 53 ? -6.579 -11.618 -1.600 1.00 0.00 53 ALA A O 5
ATOM 7933 N N . GLU A 1 54 ? -6.615 -12.014 -3.811 1.00 0.00 54 GLU A N 5
ATOM 7934 C CA . GLU A 1 54 ? -5.693 -13.139 -3.734 1.00 0.00 54 GLU A CA 5
ATOM 7935 C C . GLU A 1 54 ? -4.303 -12.669 -3.321 1.00 0.00 54 GLU A C 5
ATOM 7936 O O . GLU A 1 54 ? -3.729 -13.164 -2.348 1.00 0.00 54 GLU A O 5
ATOM 7948 N N . THR A 1 55 ? -3.781 -11.697 -4.053 1.00 0.00 55 THR A N 5
ATOM 7949 C CA . THR A 1 55 ? -2.427 -11.220 -3.835 1.00 0.00 55 THR A CA 5
ATOM 7950 C C . THR A 1 55 ? -2.434 -9.765 -3.370 1.00 0.00 55 THR A C 5
ATOM 7951 O O . THR A 1 55 ? -3.404 -9.042 -3.612 1.00 0.00 55 THR A O 5
ATOM 7962 N N . LEU A 1 56 ? -1.365 -9.338 -2.703 1.00 0.00 56 LEU A N 5
ATOM 7963 C CA . LEU A 1 56 ? -1.272 -7.976 -2.189 1.00 0.00 56 LEU A CA 5
ATOM 7964 C C . LEU A 1 56 ? -1.381 -6.967 -3.330 1.00 0.00 56 LEU A C 5
ATOM 7965 O O . LEU A 1 56 ? -2.109 -5.985 -3.225 1.00 0.00 56 LEU A O 5
ATOM 7981 N N . ASP A 1 57 ? -0.675 -7.243 -4.424 1.00 0.00 57 ASP A N 5
ATOM 7982 C CA . ASP A 1 57 ? -0.698 -6.387 -5.615 1.00 0.00 57 ASP A CA 5
ATOM 7983 C C . ASP A 1 57 ? -2.126 -6.111 -6.072 1.00 0.00 57 ASP A C 5
ATOM 7984 O O . ASP A 1 57 ? -2.456 -5.002 -6.489 1.00 0.00 57 ASP A O 5
ATOM 7993 N N . GLU A 1 58 ? -2.971 -7.127 -5.970 1.00 0.00 58 GLU A N 5
ATOM 7994 C CA . GLU A 1 58 ? -4.364 -7.007 -6.368 1.00 0.00 58 GLU A CA 5
ATOM 7995 C C . GLU A 1 58 ? -5.130 -6.127 -5.379 1.00 0.00 58 GLU A C 5
ATOM 7996 O O . GLU A 1 58 ? -5.868 -5.228 -5.777 1.00 0.00 58 GLU A O 5
ATOM 8008 N N . ALA A 1 59 ? -4.932 -6.384 -4.086 1.00 0.00 59 ALA A N 5
ATOM 8009 C CA . ALA A 1 59 ? -5.601 -5.619 -3.035 1.00 0.00 59 ALA A CA 5
ATOM 8010 C C . ALA A 1 59 ? -5.187 -4.156 -3.089 1.00 0.00 59 ALA A C 5
ATOM 8011 O O . ALA A 1 59 ? -5.999 -3.257 -2.868 1.00 0.00 59 ALA A O 5
ATOM 8018 N N . LEU A 1 60 ? -3.913 -3.943 -3.386 1.00 0.00 60 LEU A N 5
ATOM 8019 C CA . LEU A 1 60 ? -3.351 -2.614 -3.573 1.00 0.00 60 LEU A CA 5
ATOM 8020 C C . LEU A 1 60 ? -4.169 -1.826 -4.588 1.00 0.00 60 LEU A C 5
ATOM 8021 O O . LEU A 1 60 ? -4.478 -0.649 -4.388 1.00 0.00 60 LEU A O 5
ATOM 8037 N N . GLU A 1 61 ? -4.513 -2.492 -5.674 1.00 0.00 61 GLU A N 5
ATOM 8038 C CA . GLU A 1 61 ? -5.327 -1.896 -6.712 1.00 0.00 61 GLU A CA 5
ATOM 8039 C C . GLU A 1 61 ? -6.770 -1.759 -6.250 1.00 0.00 61 GLU A C 5
ATOM 8040 O O . GLU A 1 61 ? -7.311 -0.654 -6.223 1.00 0.00 61 GLU A O 5
ATOM 8052 N N . LEU A 1 62 ? -7.366 -2.884 -5.857 1.00 0.00 62 LEU A N 5
ATOM 8053 C CA . LEU A 1 62 ? -8.787 -2.951 -5.515 1.00 0.00 62 LEU A CA 5
ATOM 8054 C C . LEU A 1 62 ? -9.176 -1.968 -4.417 1.00 0.00 62 LEU A C 5
ATOM 8055 O O . LEU A 1 62 ? -10.236 -1.365 -4.494 1.00 0.00 62 LEU A O 5
ATOM 8071 N N . ALA A 1 63 ? -8.326 -1.799 -3.409 1.00 0.00 63 ALA A N 5
ATOM 8072 C CA . ALA A 1 63 ? -8.634 -0.897 -2.296 1.00 0.00 63 ALA A CA 5
ATOM 8073 C C . ALA A 1 63 ? -9.156 0.445 -2.802 1.00 0.00 63 ALA A C 5
ATOM 8074 O O . ALA A 1 63 ? -10.199 0.929 -2.368 1.00 0.00 63 ALA A O 5
ATOM 8081 N N . GLU A 1 64 ? -8.421 1.030 -3.729 1.00 0.00 64 GLU A N 5
ATOM 8082 C CA . GLU A 1 64 ? -8.849 2.249 -4.395 1.00 0.00 64 GLU A CA 5
ATOM 8083 C C . GLU A 1 64 ? -9.820 1.935 -5.531 1.00 0.00 64 GLU A C 5
ATOM 8084 O O . GLU A 1 64 ? -10.962 2.392 -5.537 1.00 0.00 64 GLU A O 5
ATOM 8096 N N . TRP A 1 65 ? -9.351 1.111 -6.464 1.00 0.00 65 TRP A N 5
ATOM 8097 C CA . TRP A 1 65 ? -10.019 0.888 -7.743 1.00 0.00 65 TRP A CA 5
ATOM 8098 C C . TRP A 1 65 ? -11.441 0.347 -7.584 1.00 0.00 65 TRP A C 5
ATOM 8099 O O . TRP A 1 65 ? -12.277 0.526 -8.467 1.00 0.00 65 TRP A O 5
ATOM 8120 N N . GLN A 1 66 ? -11.701 -0.331 -6.478 1.00 0.00 66 GLN A N 5
ATOM 8121 C CA . GLN A 1 66 ? -13.020 -0.890 -6.214 1.00 0.00 66 GLN A CA 5
ATOM 8122 C C . GLN A 1 66 ? -13.952 0.152 -5.598 1.00 0.00 66 GLN A C 5
ATOM 8123 O O . GLN A 1 66 ? -15.127 0.239 -5.956 1.00 0.00 66 GLN A O 5
ATOM 8137 N N . TYR A 1 67 ? -13.424 0.955 -4.685 1.00 0.00 67 TYR A N 5
ATOM 8138 C CA . TYR A 1 67 ? -14.259 1.850 -3.891 1.00 0.00 67 TYR A CA 5
ATOM 8139 C C . TYR A 1 67 ? -14.440 3.222 -4.534 1.00 0.00 67 TYR A C 5
ATOM 8140 O O . TYR A 1 67 ? -15.448 3.889 -4.291 1.00 0.00 67 TYR A O 5
ATOM 8158 N N . VAL A 1 68 ? -13.498 3.645 -5.365 1.00 0.00 68 VAL A N 5
ATOM 8159 C CA . VAL A 1 68 ? -13.604 4.960 -5.990 1.00 0.00 68 VAL A CA 5
ATOM 8160 C C . VAL A 1 68 ? -14.785 5.074 -6.983 1.00 0.00 68 VAL A C 5
ATOM 8161 O O . VAL A 1 68 ? -15.416 6.127 -7.036 1.00 0.00 68 VAL A O 5
ATOM 8174 N N . PRO A 1 69 ? -15.153 4.017 -7.764 1.00 0.00 69 PRO A N 5
ATOM 8175 C CA . PRO A 1 69 ? -16.315 4.090 -8.660 1.00 0.00 69 PRO A CA 5
ATOM 8176 C C . PRO A 1 69 ? -17.631 4.023 -7.890 1.00 0.00 69 PRO A C 5
ATOM 8177 O O . PRO A 1 69 ? -18.714 4.145 -8.465 1.00 0.00 69 PRO A O 5
ATOM 8188 N N . ALA A 1 70 ? -17.531 3.818 -6.586 1.00 0.00 70 ALA A N 5
ATOM 8189 C CA . ALA A 1 70 ? -18.700 3.783 -5.727 1.00 0.00 70 ALA A CA 5
ATOM 8190 C C . ALA A 1 70 ? -18.911 5.142 -5.069 1.00 0.00 70 ALA A C 5
ATOM 8191 O O . ALA A 1 70 ? -19.820 5.320 -4.262 1.00 0.00 70 ALA A O 5
ATOM 8198 N N . GLY A 1 71 ? -18.063 6.100 -5.424 1.00 0.00 71 GLY A N 5
ATOM 8199 C CA . GLY A 1 71 ? -18.191 7.440 -4.883 1.00 0.00 71 GLY A CA 5
ATOM 8200 C C . GLY A 1 71 ? -17.463 7.602 -3.564 1.00 0.00 71 GLY A C 5
ATOM 8201 O O . GLY A 1 71 ? -17.820 8.455 -2.751 1.00 0.00 71 GLY A O 5
ATOM 8205 N N . PHE A 1 72 ? -16.448 6.779 -3.352 1.00 0.00 72 PHE A N 5
ATOM 8206 C CA . PHE A 1 72 ? -15.650 6.842 -2.136 1.00 0.00 72 PHE A CA 5
ATOM 8207 C C . PHE A 1 72 ? -14.208 7.199 -2.469 1.00 0.00 72 PHE A C 5
ATOM 8208 O O . PHE A 1 72 ? -13.734 6.937 -3.575 1.00 0.00 72 PHE A O 5
ATOM 8225 N N . GLU A 1 73 ? -13.518 7.810 -1.520 1.00 0.00 73 GLU A N 5
ATOM 8226 C CA . GLU A 1 73 ? -12.108 8.105 -1.687 1.00 0.00 73 GLU A CA 5
ATOM 8227 C C . GLU A 1 73 ? -11.305 7.472 -0.565 1.00 0.00 73 GLU A C 5
ATOM 8228 O O . GLU A 1 73 ? -11.614 7.653 0.608 1.00 0.00 73 GLU A O 5
ATOM 8240 N N . VAL A 1 74 ? -10.288 6.713 -0.930 1.00 0.00 74 VAL A N 5
ATOM 8241 C CA . VAL A 1 74 ? -9.393 6.125 0.051 1.00 0.00 74 VAL A CA 5
ATOM 8242 C C . VAL A 1 74 ? -8.535 7.214 0.682 1.00 0.00 74 VAL A C 5
ATOM 8243 O O . VAL A 1 74 ? -8.305 8.256 0.073 1.00 0.00 74 VAL A O 5
ATOM 8256 N N . THR A 1 75 ? -8.097 6.994 1.908 1.00 0.00 75 THR A N 5
ATOM 8257 C CA . THR A 1 75 ? -7.212 7.935 2.576 1.00 0.00 75 THR A CA 5
ATOM 8258 C C . THR A 1 75 ? -5.849 7.301 2.815 1.00 0.00 75 THR A C 5
ATOM 8259 O O . THR A 1 75 ? -4.813 7.914 2.556 1.00 0.00 75 THR A O 5
ATOM 8270 N N . ARG A 1 76 ? -5.862 6.062 3.282 1.00 0.00 76 ARG A N 5
ATOM 8271 C CA . ARG A 1 76 ? -4.639 5.339 3.591 1.00 0.00 76 ARG A CA 5
ATOM 8272 C C . ARG A 1 76 ? -4.933 3.850 3.684 1.00 0.00 76 ARG A C 5
ATOM 8273 O O . ARG A 1 76 ? -6.096 3.449 3.706 1.00 0.00 76 ARG A O 5
ATOM 8294 N N . VAL A 1 77 ? -3.892 3.034 3.720 1.00 0.00 77 VAL A N 5
ATOM 8295 C CA . VAL A 1 77 ? -4.064 1.591 3.797 1.00 0.00 77 VAL A CA 5
ATOM 8296 C C . VAL A 1 77 ? -3.095 0.975 4.795 1.00 0.00 77 VAL A C 5
ATOM 8297 O O . VAL A 1 77 ? -2.056 1.554 5.111 1.00 0.00 77 VAL A O 5
ATOM 8310 N N . ARG A 1 78 ? -3.445 -0.201 5.281 1.00 0.00 78 ARG A N 5
ATOM 8311 C CA . ARG A 1 78 ? -2.592 -0.943 6.189 1.00 0.00 78 ARG A CA 5
ATOM 8312 C C . ARG A 1 78 ? -2.584 -2.415 5.785 1.00 0.00 78 ARG A C 5
ATOM 8313 O O . ARG A 1 78 ? -3.328 -3.227 6.336 1.00 0.00 78 ARG A O 5
ATOM 8334 N N . PRO A 1 79 ? -1.768 -2.772 4.783 1.00 0.00 79 PRO A N 5
ATOM 8335 C CA . PRO A 1 79 ? -1.659 -4.146 4.307 1.00 0.00 79 PRO A CA 5
ATOM 8336 C C . PRO A 1 79 ? -0.819 -5.007 5.242 1.00 0.00 79 PRO A C 5
ATOM 8337 O O . PRO A 1 79 ? 0.300 -4.637 5.597 1.00 0.00 79 PRO A O 5
ATOM 8348 N N . CYS A 1 80 ? -1.357 -6.147 5.641 1.00 0.00 80 CYS A N 5
ATOM 8349 C CA . CYS A 1 80 ? -0.622 -7.067 6.485 1.00 0.00 80 CYS A CA 5
ATOM 8350 C C . CYS A 1 80 ? -0.215 -8.292 5.679 1.00 0.00 80 CYS A C 5
ATOM 8351 O O . CYS A 1 80 ? -1.064 -9.078 5.250 1.00 0.00 80 CYS A O 5
ATOM 8359 N N . VAL A 1 81 ? 1.082 -8.434 5.450 1.00 0.00 81 VAL A N 5
ATOM 8360 C CA . VAL A 1 81 ? 1.610 -9.561 4.696 1.00 0.00 81 VAL A CA 5
ATOM 8361 C C . VAL A 1 81 ? 1.414 -10.857 5.472 1.00 0.00 81 VAL A C 5
ATOM 8362 O O . VAL A 1 81 ? 2.085 -11.105 6.476 1.00 0.00 81 VAL A O 5
ATOM 8375 N N . ALA A 1 82 ? 0.477 -11.670 5.015 1.00 0.00 82 ALA A N 5
ATOM 8376 C CA . ALA A 1 82 ? 0.174 -12.931 5.668 1.00 0.00 82 ALA A CA 5
ATOM 8377 C C . ALA A 1 82 ? 0.950 -14.066 5.012 1.00 0.00 82 ALA A C 5
ATOM 8378 O O . ALA A 1 82 ? 0.763 -14.344 3.827 1.00 0.00 82 ALA A O 5
ATOM 8385 N N . PRO A 1 83 ? 1.831 -14.732 5.780 1.00 0.00 83 PRO A N 5
ATOM 8386 C CA . PRO A 1 83 ? 2.694 -15.801 5.263 1.00 0.00 83 PRO A CA 5
ATOM 8387 C C . PRO A 1 83 ? 1.903 -16.987 4.720 1.00 0.00 83 PRO A C 5
ATOM 8388 O O . PRO A 1 83 ? 2.366 -17.692 3.823 1.00 0.00 83 PRO A O 5
ATOM 8399 N N . LYS A 1 84 ? 0.715 -17.202 5.266 1.00 0.00 84 LYS A N 5
ATOM 8400 C CA . LYS A 1 84 ? -0.154 -18.269 4.801 1.00 0.00 84 LYS A CA 5
ATOM 8401 C C . LYS A 1 84 ? -0.818 -17.839 3.499 1.00 0.00 84 LYS A C 5
ATOM 8402 O O . LYS A 1 84 ? -1.737 -16.992 3.543 1.00 0.00 84 LYS A O 5
ATOM 8422 N N . PRO B 2 24 ? 7.466 1.090 11.465 1.00 0.00 24 PRO B N 5
ATOM 8423 C CA . PRO B 2 24 ? 8.210 1.532 10.273 1.00 0.00 24 PRO B CA 5
ATOM 8424 C C . PRO B 2 24 ? 8.189 3.046 10.153 1.00 0.00 24 PRO B C 5
ATOM 8425 O O . PRO B 2 24 ? 7.129 3.673 10.194 1.00 0.00 24 PRO B O 5
ATOM 8436 N N . ALA B 2 25 ? 9.369 3.626 10.023 1.00 0.00 25 ALA B N 5
ATOM 8437 C CA . ALA B 2 25 ? 9.502 5.055 9.824 1.00 0.00 25 ALA B CA 5
ATOM 8438 C C . ALA B 2 25 ? 9.588 5.362 8.334 1.00 0.00 25 ALA B C 5
ATOM 8439 O O . ALA B 2 25 ? 8.968 4.678 7.519 1.00 0.00 25 ALA B O 5
ATOM 8446 N N . ILE B 2 26 ? 10.349 6.385 7.977 1.00 0.00 26 ILE B N 5
ATOM 8447 C CA . ILE B 2 26 ? 10.550 6.726 6.577 1.00 0.00 26 ILE B CA 5
ATOM 8448 C C . ILE B 2 26 ? 11.578 5.772 5.971 1.00 0.00 26 ILE B C 5
ATOM 8449 O O . ILE B 2 26 ? 12.744 6.129 5.778 1.00 0.00 26 ILE B O 5
ATOM 8465 N N . LEU B 2 27 ? 11.141 4.550 5.693 1.00 0.00 27 LEU B N 5
ATOM 8466 C CA . LEU B 2 27 ? 12.045 3.500 5.258 1.00 0.00 27 LEU B CA 5
ATOM 8467 C C . LEU B 2 27 ? 11.367 2.546 4.279 1.00 0.00 27 LEU B C 5
ATOM 8468 O O . LEU B 2 27 ? 10.156 2.606 4.068 1.00 0.00 27 LEU B O 5
ATOM 8484 N N . ALA B 2 28 ? 12.170 1.689 3.665 1.00 0.00 28 ALA B N 5
ATOM 8485 C CA . ALA B 2 28 ? 11.661 0.628 2.811 1.00 0.00 28 ALA B CA 5
ATOM 8486 C C . ALA B 2 28 ? 11.652 -0.693 3.574 1.00 0.00 28 ALA B C 5
ATOM 8487 O O . ALA B 2 28 ? 12.600 -1.004 4.290 1.00 0.00 28 ALA B O 5
ATOM 8494 N N . GLU B 2 29 ? 10.575 -1.459 3.419 1.00 0.00 29 GLU B N 5
ATOM 8495 C CA . GLU B 2 29 ? 10.425 -2.736 4.120 1.00 0.00 29 GLU B CA 5
ATOM 8496 C C . GLU B 2 29 ? 11.339 -3.802 3.514 1.00 0.00 29 GLU B C 5
ATOM 8497 O O . GLU B 2 29 ? 11.581 -4.848 4.114 1.00 0.00 29 GLU B O 5
ATOM 8509 N N . ILE B 2 30 ? 11.838 -3.523 2.322 1.00 0.00 30 ILE B N 5
ATOM 8510 C CA . ILE B 2 30 ? 12.735 -4.431 1.618 1.00 0.00 30 ILE B CA 5
ATOM 8511 C C . ILE B 2 30 ? 13.741 -3.629 0.813 1.00 0.00 30 ILE B C 5
ATOM 8512 O O . ILE B 2 30 ? 13.486 -2.472 0.472 1.00 0.00 30 ILE B O 5
ATOM 8528 N N . SER B 2 31 ? 14.884 -4.226 0.522 1.00 0.00 31 SER B N 5
ATOM 8529 C CA . SER B 2 31 ? 15.869 -3.568 -0.307 1.00 0.00 31 SER B CA 5
ATOM 8530 C C . SER B 2 31 ? 15.589 -3.858 -1.767 1.00 0.00 31 SER B C 5
ATOM 8531 O O . SER B 2 31 ? 15.256 -4.984 -2.152 1.00 0.00 31 SER B O 5
ATOM 8539 N N . GLY B 2 32 ? 15.731 -2.834 -2.566 1.00 0.00 32 GLY B N 5
ATOM 8540 C CA . GLY B 2 32 ? 15.501 -2.949 -3.980 1.00 0.00 32 GLY B CA 5
ATOM 8541 C C . GLY B 2 32 ? 15.232 -1.611 -4.612 1.00 0.00 32 GLY B C 5
ATOM 8542 O O . GLY B 2 32 ? 15.670 -0.580 -4.102 1.00 0.00 32 GLY B O 5
ATOM 8546 N N . ILE B 2 33 ? 14.518 -1.625 -5.718 1.00 0.00 33 ILE B N 5
ATOM 8547 C CA . ILE B 2 33 ? 14.182 -0.407 -6.427 1.00 0.00 33 ILE B CA 5
ATOM 8548 C C . ILE B 2 33 ? 12.751 0.008 -6.107 1.00 0.00 33 ILE B C 5
ATOM 8549 O O . ILE B 2 33 ? 11.797 -0.643 -6.532 1.00 0.00 33 ILE B O 5
ATOM 8565 N N . VAL B 2 34 ? 12.603 1.075 -5.342 1.00 0.00 34 VAL B N 5
ATOM 8566 C CA . VAL B 2 34 ? 11.283 1.570 -4.994 1.00 0.00 34 VAL B CA 5
ATOM 8567 C C . VAL B 2 34 ? 10.704 2.380 -6.143 1.00 0.00 34 VAL B C 5
ATOM 8568 O O . VAL B 2 34 ? 11.368 3.245 -6.701 1.00 0.00 34 VAL B O 5
ATOM 8581 N N . SER B 2 35 ? 9.479 2.068 -6.517 1.00 0.00 35 SER B N 5
ATOM 8582 C CA . SER B 2 35 ? 8.805 2.778 -7.584 1.00 0.00 35 SER B CA 5
ATOM 8583 C C . SER B 2 35 ? 7.400 3.168 -7.152 1.00 0.00 35 SER B C 5
ATOM 8584 O O . SER B 2 35 ? 6.939 2.761 -6.083 1.00 0.00 35 SER B O 5
ATOM 8592 N N . PHE B 2 36 ? 6.727 3.957 -7.971 1.00 0.00 36 PHE B N 5
ATOM 8593 C CA . PHE B 2 3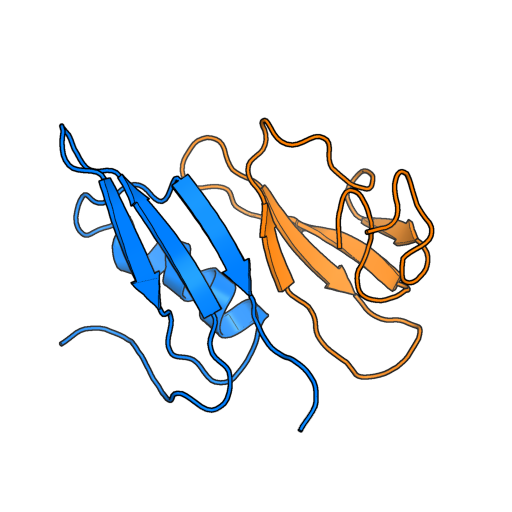6 ? 5.392 4.423 -7.644 1.00 0.00 36 PHE B CA 5
ATOM 8594 C C . PHE B 2 36 ? 4.447 4.175 -8.810 1.00 0.00 36 PHE B C 5
ATOM 8595 O O . PHE B 2 36 ? 4.846 4.261 -9.970 1.00 0.00 36 PHE B O 5
ATOM 8612 N N . GLY B 2 37 ? 3.201 3.865 -8.495 1.00 0.00 37 GLY B N 5
ATOM 8613 C CA . GLY B 2 37 ? 2.213 3.620 -9.525 1.00 0.00 37 GLY B CA 5
ATOM 8614 C C . GLY B 2 37 ? 1.028 4.551 -9.411 1.00 0.00 37 GLY B C 5
ATOM 8615 O O . GLY B 2 37 ? 1.101 5.567 -8.707 1.00 0.00 37 GLY B O 5
ATOM 8619 N N . LYS B 2 38 ? -0.070 4.183 -10.074 1.00 0.00 38 LYS B N 5
ATOM 8620 C CA . LYS B 2 38 ? -1.265 5.022 -10.144 1.00 0.00 38 LYS B CA 5
ATOM 8621 C C . LYS B 2 38 ? -1.760 5.412 -8.753 1.00 0.00 38 LYS B C 5
ATOM 8622 O O . LYS B 2 38 ? -1.681 4.627 -7.804 1.00 0.00 38 LYS B O 5
ATOM 8641 N N . GLU B 2 39 ? -2.230 6.641 -8.632 1.00 0.00 39 GLU B N 5
ATOM 8642 C CA . GLU B 2 39 ? -2.752 7.135 -7.373 1.00 0.00 39 GLU B CA 5
ATOM 8643 C C . GLU B 2 39 ? -4.119 7.787 -7.552 1.00 0.00 39 GLU B C 5
ATOM 8644 O O . GLU B 2 39 ? -4.507 8.127 -8.670 1.00 0.00 39 GLU B O 5
ATOM 8656 N N . THR B 2 40 ? -4.856 7.927 -6.460 1.00 0.00 40 THR B N 5
ATOM 8657 C CA . THR B 2 40 ? -6.190 8.506 -6.503 1.00 0.00 40 THR B CA 5
ATOM 8658 C C . THR B 2 40 ? -6.129 9.986 -6.881 1.00 0.00 40 THR B C 5
ATOM 8659 O O . THR B 2 40 ? -6.384 10.360 -8.029 1.00 0.00 40 THR B O 5
ATOM 8670 N N . LYS B 2 41 ? -5.791 10.820 -5.905 1.00 0.00 41 LYS B N 5
ATOM 8671 C CA . LYS B 2 41 ? -5.562 12.240 -6.137 1.00 0.00 41 LYS B CA 5
ATOM 8672 C C . LYS B 2 41 ? -4.342 12.666 -5.339 1.00 0.00 41 LYS B C 5
ATOM 8673 O O . LYS B 2 41 ? -3.295 12.987 -5.893 1.00 0.00 41 LYS B O 5
ATOM 8692 N N . GLY B 2 42 ? -4.479 12.619 -4.024 1.00 0.00 42 GLY B N 5
ATOM 8693 C CA . GLY B 2 42 ? -3.378 12.953 -3.152 1.00 0.00 42 GLY B CA 5
ATOM 8694 C C . GLY B 2 42 ? -2.684 11.719 -2.620 1.00 0.00 42 GLY B C 5
ATOM 8695 O O . GLY B 2 42 ? -2.319 11.655 -1.450 1.00 0.00 42 GLY B O 5
ATOM 8699 N N . LYS B 2 43 ? -2.506 10.724 -3.470 1.00 0.00 43 LYS B N 5
ATOM 8700 C CA . LYS B 2 43 ? -1.867 9.481 -3.059 1.00 0.00 43 LYS B CA 5
ATOM 8701 C C . LYS B 2 43 ? -0.641 9.201 -3.912 1.00 0.00 43 LYS B C 5
ATOM 8702 O O . LYS B 2 43 ? -0.295 9.994 -4.788 1.00 0.00 43 LYS B O 5
ATOM 8721 N N . ARG B 2 44 ? 0.025 8.094 -3.623 1.00 0.00 44 ARG B N 5
ATOM 8722 C CA . ARG B 2 44 ? 1.154 7.637 -4.412 1.00 0.00 44 ARG B CA 5
ATOM 8723 C C . ARG B 2 44 ? 1.376 6.142 -4.170 1.00 0.00 44 ARG B C 5
ATOM 8724 O O . ARG B 2 44 ? 1.690 5.724 -3.056 1.00 0.00 44 ARG B O 5
ATOM 8745 N N . ARG B 2 45 ? 1.192 5.332 -5.207 1.00 0.00 45 ARG B N 5
ATOM 8746 C CA . ARG B 2 45 ? 1.226 3.881 -5.042 1.00 0.00 45 ARG B CA 5
ATOM 8747 C C . ARG B 2 45 ? 2.655 3.379 -4.841 1.00 0.00 45 ARG B C 5
ATOM 8748 O O . ARG B 2 45 ? 3.400 3.220 -5.805 1.00 0.00 45 ARG B O 5
ATOM 8769 N N . LEU B 2 46 ? 3.024 3.125 -3.592 1.00 0.00 46 LEU B N 5
ATOM 8770 C CA . LEU B 2 46 ? 4.351 2.617 -3.265 1.00 0.00 46 LEU B CA 5
ATOM 8771 C C . LEU B 2 46 ? 4.492 1.166 -3.704 1.00 0.00 46 LEU B C 5
ATOM 8772 O O . LEU B 2 46 ? 3.808 0.283 -3.184 1.00 0.00 46 LEU B O 5
ATOM 8788 N N . VAL B 2 47 ? 5.362 0.924 -4.667 1.00 0.00 47 VAL B N 5
ATOM 8789 C CA . VAL B 2 47 ? 5.660 -0.430 -5.101 1.00 0.00 47 VAL B CA 5
ATOM 8790 C C . VAL B 2 47 ? 7.169 -0.656 -5.113 1.00 0.00 47 VAL B C 5
ATOM 8791 O O . VAL B 2 47 ? 7.885 -0.164 -5.989 1.00 0.00 47 VAL B O 5
ATOM 8804 N N . ILE B 2 48 ? 7.664 -1.371 -4.113 1.00 0.00 48 ILE B N 5
ATOM 8805 C CA . ILE B 2 48 ? 9.093 -1.619 -4.007 1.00 0.00 48 ILE B CA 5
ATOM 8806 C C . ILE B 2 48 ? 9.454 -2.889 -4.755 1.00 0.00 48 ILE B C 5
ATOM 8807 O O . ILE B 2 48 ? 8.771 -3.908 -4.632 1.00 0.00 48 ILE B O 5
ATOM 8823 N N . THR B 2 49 ? 10.508 -2.813 -5.543 1.00 0.00 49 THR B N 5
ATOM 8824 C CA . THR B 2 49 ? 10.978 -3.947 -6.314 1.00 0.00 49 THR B CA 5
ATOM 8825 C C . THR B 2 49 ? 12.165 -4.605 -5.611 1.00 0.00 49 THR B C 5
ATOM 8826 O O . THR B 2 49 ? 13.297 -4.138 -5.734 1.00 0.00 49 THR B O 5
ATOM 8837 N N . PRO B 2 50 ? 11.918 -5.686 -4.843 1.00 0.00 50 PRO B N 5
ATOM 8838 C CA . PRO B 2 50 ? 12.967 -6.366 -4.075 1.00 0.00 50 PRO B CA 5
ATOM 8839 C C . PRO B 2 50 ? 14.061 -6.944 -4.963 1.00 0.00 50 PRO B C 5
ATOM 8840 O O . PRO B 2 50 ? 13.785 -7.687 -5.906 1.00 0.00 50 PRO B O 5
ATOM 8851 N N . VAL B 2 51 ? 15.298 -6.589 -4.663 1.00 0.00 51 VAL B N 5
ATOM 8852 C CA . VAL B 2 51 ? 16.441 -7.145 -5.371 1.00 0.00 51 VAL B CA 5
ATOM 8853 C C . VAL B 2 51 ? 17.086 -8.237 -4.530 1.00 0.00 51 VAL B C 5
ATOM 8854 O O . VAL B 2 51 ? 17.946 -8.984 -5.001 1.00 0.00 51 VAL B O 5
ATOM 8867 N N . ASP B 2 52 ? 16.654 -8.321 -3.279 1.00 0.00 52 ASP B N 5
ATOM 8868 C CA . ASP B 2 52 ? 17.187 -9.301 -2.351 1.00 0.00 52 ASP B CA 5
ATOM 8869 C C . ASP B 2 52 ? 16.113 -9.754 -1.371 1.00 0.00 52 ASP B C 5
ATOM 8870 O O . ASP B 2 52 ? 15.750 -9.022 -0.450 1.00 0.00 52 ASP B O 5
ATOM 8879 N N . GLY B 2 53 ? 15.579 -10.944 -1.595 1.00 0.00 53 GLY B N 5
ATOM 8880 C CA . GLY B 2 53 ? 14.636 -11.520 -0.659 1.00 0.00 53 GLY B CA 5
ATOM 8881 C C . GLY B 2 53 ? 13.420 -12.102 -1.344 1.00 0.00 53 GLY B C 5
ATOM 8882 O O . GLY B 2 53 ? 12.813 -13.046 -0.839 1.00 0.00 53 GLY B O 5
ATOM 8886 N N . SER B 2 54 ? 13.069 -11.537 -2.496 1.00 0.00 54 SER B N 5
ATOM 8887 C CA . SER B 2 54 ? 11.896 -11.962 -3.255 1.00 0.00 54 SER B CA 5
ATOM 8888 C C . SER B 2 54 ? 10.627 -11.889 -2.408 1.00 0.00 54 SER B C 5
ATOM 8889 O O . SER B 2 54 ? 9.759 -12.761 -2.478 1.00 0.00 54 SER B O 5
ATOM 8897 N N . ASP B 2 55 ? 10.526 -10.835 -1.614 1.00 0.00 55 ASP B N 5
ATOM 8898 C CA . ASP B 2 55 ? 9.355 -10.616 -0.774 1.00 0.00 55 ASP B CA 5
ATOM 8899 C C . ASP B 2 55 ? 8.706 -9.290 -1.150 1.00 0.00 55 ASP B C 5
ATOM 8900 O O . ASP B 2 55 ? 9.010 -8.256 -0.557 1.00 0.00 55 ASP B O 5
ATOM 8909 N N . PRO B 2 56 ? 7.824 -9.304 -2.162 1.00 0.00 56 PRO B N 5
ATOM 8910 C CA . PRO B 2 56 ? 7.205 -8.086 -2.702 1.00 0.00 56 PRO B CA 5
ATOM 8911 C C . PRO B 2 56 ? 6.440 -7.298 -1.645 1.00 0.00 56 PRO B C 5
ATOM 8912 O O . PRO B 2 56 ? 5.651 -7.860 -0.883 1.00 0.00 56 PRO B O 5
ATOM 8923 N N . TYR B 2 57 ? 6.680 -5.997 -1.597 1.00 0.00 57 TYR B N 5
ATOM 8924 C CA . TYR B 2 57 ? 6.000 -5.135 -0.648 1.00 0.00 57 TYR B CA 5
ATOM 8925 C C . TYR B 2 57 ? 5.437 -3.916 -1.359 1.00 0.00 57 TYR B C 5
ATOM 8926 O O . TYR B 2 57 ? 6.185 -3.057 -1.838 1.00 0.00 57 TYR B O 5
ATOM 8944 N N . GLU B 2 58 ? 4.120 -3.859 -1.442 1.00 0.00 58 GLU B N 5
ATOM 8945 C CA . GLU B 2 58 ? 3.440 -2.736 -2.055 1.00 0.00 58 GLU B CA 5
ATOM 8946 C C . GLU B 2 58 ? 2.473 -2.117 -1.052 1.00 0.00 58 GLU B C 5
ATOM 8947 O O . GLU B 2 58 ? 1.880 -2.826 -0.239 1.00 0.00 58 GLU B O 5
ATOM 8959 N N . GLU B 2 59 ? 2.320 -0.801 -1.099 1.00 0.00 59 GLU B N 5
ATOM 8960 C CA . GLU B 2 59 ? 1.419 -0.109 -0.190 1.00 0.00 59 GLU B CA 5
ATOM 8961 C C . GLU B 2 59 ? 0.926 1.194 -0.808 1.00 0.00 59 GLU B C 5
ATOM 8962 O O . GLU B 2 59 ? 1.678 1.907 -1.466 1.00 0.00 59 GLU B O 5
ATOM 8974 N N . MET B 2 60 ? -0.348 1.487 -0.614 1.00 0.00 60 MET B N 5
ATOM 8975 C CA . MET B 2 60 ? -0.928 2.730 -1.102 1.00 0.00 60 MET B CA 5
ATOM 8976 C C . MET B 2 60 ? -0.683 3.849 -0.096 1.00 0.00 60 MET B C 5
ATOM 8977 O O . MET B 2 60 ? -1.477 4.080 0.818 1.00 0.00 60 MET B O 5
ATOM 8991 N N . ILE B 2 61 ? 0.439 4.528 -0.265 1.00 0.00 61 ILE B N 5
ATOM 8992 C CA . ILE B 2 61 ? 0.843 5.583 0.646 1.00 0.00 61 ILE B CA 5
ATOM 8993 C C . ILE B 2 61 ? 0.433 6.939 0.087 1.00 0.00 61 ILE B C 5
ATOM 8994 O O . ILE B 2 61 ? 0.592 7.205 -1.098 1.00 0.00 61 ILE B O 5
ATOM 9010 N N . PRO B 2 62 ? -0.146 7.800 0.928 1.00 0.00 62 PRO B N 5
ATOM 9011 C CA . PRO B 2 62 ? -0.584 9.131 0.512 1.00 0.00 62 PRO B CA 5
ATOM 9012 C C . PRO B 2 62 ? 0.576 10.025 0.076 1.00 0.00 62 PRO B C 5
ATOM 9013 O O . PRO B 2 62 ? 1.701 9.899 0.557 1.00 0.00 62 PRO B O 5
ATOM 9024 N N . LYS B 2 63 ? 0.265 10.954 -0.819 1.00 0.00 63 LYS B N 5
ATOM 9025 C CA . LYS B 2 63 ? 1.256 11.836 -1.426 1.00 0.00 63 LYS B CA 5
ATOM 9026 C C . LYS B 2 63 ? 1.774 12.854 -0.412 1.00 0.00 63 LYS B C 5
ATOM 9027 O O . LYS B 2 63 ? 2.779 13.529 -0.642 1.00 0.00 63 LYS B O 5
ATOM 9046 N N . TRP B 2 64 ? 1.073 12.954 0.710 1.00 0.00 64 TRP B N 5
ATOM 9047 C CA . TRP B 2 64 ? 1.407 13.924 1.748 1.00 0.00 64 TRP B CA 5
ATOM 9048 C C . TRP B 2 64 ? 2.327 13.294 2.787 1.00 0.00 64 TRP B C 5
ATOM 9049 O O . TRP B 2 64 ? 2.745 13.944 3.742 1.00 0.00 64 TRP B O 5
ATOM 9070 N N . ARG B 2 65 ? 2.637 12.021 2.588 1.00 0.00 65 ARG B N 5
ATOM 9071 C CA . ARG B 2 65 ? 3.517 11.292 3.486 1.00 0.00 65 ARG B CA 5
ATOM 9072 C C . ARG B 2 65 ? 4.959 11.431 3.030 1.00 0.00 65 ARG B C 5
ATOM 9073 O O . ARG B 2 65 ? 5.247 11.389 1.833 1.00 0.00 65 ARG B O 5
ATOM 9094 N N . GLN B 2 66 ? 5.857 11.619 3.987 1.00 0.00 66 GLN B N 5
ATOM 9095 C CA . GLN B 2 66 ? 7.279 11.670 3.701 1.00 0.00 66 GLN B CA 5
ATOM 9096 C C . GLN B 2 66 ? 7.747 10.291 3.264 1.00 0.00 66 GLN B C 5
ATOM 9097 O O . GLN B 2 66 ? 7.822 9.362 4.067 1.00 0.00 66 GLN B O 5
ATOM 9111 N N . LEU B 2 67 ? 8.023 10.158 1.978 1.00 0.00 67 LEU B N 5
ATOM 9112 C CA . LEU B 2 67 ? 8.401 8.880 1.410 1.00 0.00 67 LEU B CA 5
ATOM 9113 C C . LEU B 2 67 ? 9.900 8.660 1.504 1.00 0.00 67 LEU B C 5
ATOM 9114 O O . LEU B 2 67 ? 10.658 9.602 1.745 1.00 0.00 67 LEU B O 5
ATOM 9130 N N . ASN B 2 68 ? 10.317 7.421 1.318 1.00 0.00 68 ASN B N 5
ATOM 9131 C CA . ASN B 2 68 ? 11.719 7.058 1.449 1.00 0.00 68 ASN B CA 5
ATOM 9132 C C . ASN B 2 68 ? 12.577 7.772 0.401 1.00 0.00 68 ASN B C 5
ATOM 9133 O O . ASN B 2 68 ? 13.573 8.414 0.741 1.00 0.00 68 ASN B O 5
ATOM 9144 N N . VAL B 2 69 ? 12.174 7.690 -0.856 1.00 0.00 69 VAL B N 5
ATOM 9145 C CA . VAL B 2 69 ? 12.890 8.339 -1.940 1.00 0.00 69 VAL B CA 5
ATOM 9146 C C . VAL B 2 69 ? 12.022 8.300 -3.203 1.00 0.00 69 VAL B C 5
ATOM 9147 O O . VAL B 2 69 ? 10.884 7.836 -3.143 1.00 0.00 69 VAL B O 5
ATOM 9160 N N . PHE B 2 70 ? 12.531 8.792 -4.325 1.00 0.00 70 PHE B N 5
ATOM 9161 C CA . PHE B 2 70 ? 11.756 8.841 -5.557 1.00 0.00 70 PHE B CA 5
ATOM 9162 C C . PHE B 2 70 ? 11.682 7.465 -6.217 1.00 0.00 70 PHE B C 5
ATOM 9163 O O . PHE B 2 70 ? 12.305 6.508 -5.758 1.00 0.00 70 PHE B O 5
ATOM 9180 N N . GLU B 2 71 ? 10.910 7.372 -7.289 1.00 0.00 71 GLU B N 5
ATOM 9181 C CA . GLU B 2 71 ? 10.673 6.098 -7.949 1.00 0.00 71 GLU B CA 5
ATOM 9182 C C . GLU B 2 71 ? 11.825 5.709 -8.871 1.00 0.00 71 GLU B C 5
ATOM 9183 O O . GLU B 2 71 ? 12.456 6.560 -9.501 1.00 0.00 71 GLU B O 5
ATOM 9195 N N . GLY B 2 72 ? 12.094 4.409 -8.928 1.00 0.00 72 GLY B N 5
ATOM 9196 C CA . GLY B 2 72 ? 13.182 3.887 -9.730 1.00 0.00 72 GLY B CA 5
ATOM 9197 C C . GLY B 2 72 ? 14.507 4.036 -9.015 1.00 0.00 72 GLY B C 5
ATOM 9198 O O . GLY B 2 72 ? 15.576 3.912 -9.616 1.00 0.00 72 GLY B O 5
ATOM 9202 N N . GLU B 2 73 ? 14.426 4.284 -7.718 1.00 0.00 73 GLU B N 5
ATOM 9203 C CA . GLU B 2 73 ? 15.598 4.501 -6.896 1.00 0.00 73 GLU B CA 5
ATOM 9204 C C . GLU B 2 73 ? 15.917 3.262 -6.066 1.00 0.00 73 GLU B C 5
ATOM 9205 O O . GLU B 2 73 ? 15.022 2.527 -5.647 1.00 0.00 73 GLU B O 5
ATOM 9217 N N . ARG B 2 74 ? 17.200 3.043 -5.842 1.00 0.00 74 ARG B N 5
ATOM 9218 C CA . ARG B 2 74 ? 17.678 1.895 -5.086 1.00 0.00 74 ARG B CA 5
ATOM 9219 C C . ARG B 2 74 ? 17.753 2.221 -3.599 1.00 0.00 74 ARG B C 5
ATOM 9220 O O . ARG B 2 74 ? 18.381 3.202 -3.199 1.00 0.00 74 ARG B O 5
ATOM 9241 N N . VAL B 2 75 ? 17.094 1.402 -2.794 1.00 0.00 75 VAL B N 5
ATOM 9242 C CA . VAL B 2 75 ? 17.085 1.572 -1.345 1.00 0.00 75 VAL B CA 5
ATOM 9243 C C . VAL B 2 75 ? 17.313 0.237 -0.647 1.00 0.00 75 VAL B C 5
ATOM 9244 O O . VAL B 2 75 ? 17.357 -0.811 -1.296 1.00 0.00 75 VAL B O 5
ATOM 9257 N N . GLU B 2 76 ? 17.445 0.279 0.671 1.00 0.00 76 GLU B N 5
ATOM 9258 C CA . GLU B 2 76 ? 17.650 -0.923 1.466 1.00 0.00 76 GLU B CA 5
ATOM 9259 C C . GLU B 2 76 ? 16.620 -0.966 2.592 1.00 0.00 76 GLU B C 5
ATOM 9260 O O . GLU B 2 76 ? 15.984 0.047 2.890 1.00 0.00 76 GLU B O 5
ATOM 9272 N N . ARG B 2 77 ? 16.441 -2.134 3.203 1.00 0.00 77 ARG B N 5
ATOM 9273 C CA . ARG B 2 77 ? 15.445 -2.301 4.254 1.00 0.00 77 ARG B CA 5
ATOM 9274 C C . ARG B 2 77 ? 15.805 -1.471 5.478 1.00 0.00 77 ARG B C 5
ATOM 9275 O O . ARG B 2 77 ? 16.816 -1.717 6.133 1.00 0.00 77 ARG B O 5
ATOM 9296 N N . GLY B 2 78 ? 14.983 -0.476 5.770 1.00 0.00 78 GLY B N 5
ATOM 9297 C CA . GLY B 2 78 ? 15.211 0.362 6.929 1.00 0.00 78 GLY B CA 5
ATOM 9298 C C . GLY B 2 78 ? 16.133 1.525 6.630 1.00 0.00 78 GLY B C 5
ATOM 9299 O O . GLY B 2 78 ? 15.883 2.654 7.052 1.00 0.00 78 GLY B O 5
ATOM 9303 N N . ASP B 2 79 ? 17.191 1.249 5.887 1.00 0.00 79 ASP B N 5
ATOM 9304 C CA . ASP B 2 79 ? 18.195 2.256 5.573 1.00 0.00 79 ASP B CA 5
ATOM 9305 C C . ASP B 2 79 ? 17.787 3.095 4.373 1.00 0.00 79 ASP B C 5
ATOM 9306 O O . ASP B 2 79 ? 17.749 2.605 3.242 1.00 0.00 79 ASP B O 5
ATOM 9315 N N . VAL B 2 80 ? 17.493 4.361 4.631 1.00 0.00 80 VAL B N 5
ATOM 9316 C CA . VAL B 2 80 ? 17.238 5.336 3.582 1.00 0.00 80 VAL B CA 5
ATOM 9317 C C . VAL B 2 80 ? 17.060 6.739 4.176 1.00 0.00 80 VAL B C 5
ATOM 9318 O O . VAL B 2 80 ? 17.847 7.638 3.889 1.00 0.00 80 VAL B O 5
ATOM 9331 N N . ILE B 2 81 ? 16.047 6.921 5.016 1.00 0.00 81 ILE B N 5
ATOM 9332 C CA . ILE B 2 81 ? 15.823 8.207 5.667 1.00 0.00 81 ILE B CA 5
ATOM 9333 C C . ILE B 2 81 ? 15.869 8.052 7.183 1.00 0.00 81 ILE B C 5
ATOM 9334 O O . ILE B 2 81 ? 16.569 8.793 7.873 1.00 0.00 81 ILE B O 5
ATOM 9350 N N . SER B 2 82 ? 15.125 7.080 7.695 1.00 0.00 82 SER B N 5
ATOM 9351 C CA . SER B 2 82 ? 15.074 6.840 9.125 1.00 0.00 82 SER B CA 5
ATOM 9352 C C . SER B 2 82 ? 14.498 5.469 9.415 1.00 0.00 82 SER B C 5
ATOM 9353 O O . SER B 2 82 ? 13.453 5.096 8.878 1.00 0.00 82 SER B O 5
ATOM 9361 N N . ASP B 2 83 ? 15.188 4.726 10.259 1.00 0.00 83 ASP B N 5
ATOM 9362 C CA . ASP B 2 83 ? 14.709 3.431 10.693 1.00 0.00 83 ASP B CA 5
ATOM 9363 C C . ASP B 2 83 ? 13.842 3.593 11.933 1.00 0.00 83 ASP B C 5
ATOM 9364 O O . ASP B 2 83 ? 14.079 4.474 12.760 1.00 0.00 83 ASP B O 5
ATOM 9373 N N . GLY B 2 84 ? 12.822 2.769 12.037 1.00 0.00 84 GLY B N 5
ATOM 9374 C CA . GLY B 2 84 ? 11.923 2.827 13.166 1.00 0.00 84 GLY B CA 5
ATOM 9375 C C . GLY B 2 84 ? 10.567 2.287 12.791 1.00 0.00 84 GLY B C 5
ATOM 9376 O O . GLY B 2 84 ? 9.553 2.723 13.369 1.00 0.00 84 GLY B O 5
ATOM 9381 N N . THR A 1 26 ? -20.389 -1.099 -9.320 1.00 0.00 26 THR A N 6
ATOM 9382 C CA . THR A 1 26 ? -19.526 -0.190 -8.536 1.00 0.00 26 THR A CA 6
ATOM 9383 C C . THR A 1 26 ? -18.315 -0.930 -7.977 1.00 0.00 26 THR A C 6
ATOM 9384 O O . THR A 1 26 ? -17.173 -0.523 -8.194 1.00 0.00 26 THR A O 6
ATOM 9395 N N . GLY A 1 27 ? -18.565 -2.018 -7.262 1.00 0.00 27 GLY A N 6
ATOM 9396 C CA . GLY A 1 27 ? -17.488 -2.797 -6.694 1.00 0.00 27 GLY A CA 6
ATOM 9397 C C . GLY A 1 27 ? -17.993 -4.073 -6.060 1.00 0.00 27 GLY A C 6
ATOM 9398 O O . GLY A 1 27 ? -18.922 -4.043 -5.251 1.00 0.00 27 GLY A O 6
ATOM 9402 N N . SER A 1 28 ? -17.402 -5.194 -6.436 1.00 0.00 28 SER A N 6
ATOM 9403 C CA . SER A 1 28 ? -17.804 -6.481 -5.898 1.00 0.00 28 SER A CA 6
ATOM 9404 C C . SER A 1 28 ? -16.812 -6.959 -4.846 1.00 0.00 28 SER A C 6
ATOM 9405 O O . SER A 1 28 ? -15.833 -6.274 -4.540 1.00 0.00 28 SER A O 6
ATOM 9413 N N . LEU A 1 29 ? -17.077 -8.131 -4.295 1.00 0.00 29 LEU A N 6
ATOM 9414 C CA . LEU A 1 29 ? -16.236 -8.702 -3.261 1.00 0.00 29 LEU A CA 6
ATOM 9415 C C . LEU A 1 29 ? -15.421 -9.859 -3.814 1.00 0.00 29 LEU A C 6
ATOM 9416 O O . LEU A 1 29 ? -15.978 -10.872 -4.240 1.00 0.00 29 LEU A O 6
ATOM 9432 N N . SER A 1 30 ? -14.111 -9.702 -3.813 1.00 0.00 30 SER A N 6
ATOM 9433 C CA . SER A 1 30 ? -13.221 -10.753 -4.270 1.00 0.00 30 SER A CA 6
ATOM 9434 C C . SER A 1 30 ? -12.915 -11.722 -3.128 1.00 0.00 30 SER A C 6
ATOM 9435 O O . SER A 1 30 ? -13.566 -11.679 -2.077 1.00 0.00 30 SER A O 6
ATOM 9443 N N . VAL A 1 31 ? -11.938 -12.596 -3.332 1.00 0.00 31 VAL A N 6
ATOM 9444 C CA . VAL A 1 31 ? -11.536 -13.548 -2.303 1.00 0.00 31 VAL A CA 6
ATOM 9445 C C . VAL A 1 31 ? -10.877 -12.813 -1.128 1.00 0.00 31 VAL A C 6
ATOM 9446 O O . VAL A 1 31 ? -10.282 -11.751 -1.310 1.00 0.00 31 VAL A O 6
ATOM 9459 N N . ASP A 1 32 ? -11.002 -13.360 0.075 1.00 0.00 32 ASP A N 6
ATOM 9460 C CA . ASP A 1 32 ? -10.511 -12.680 1.272 1.00 0.00 32 ASP A CA 6
ATOM 9461 C C . ASP A 1 32 ? -9.516 -13.544 2.040 1.00 0.00 32 ASP A C 6
ATOM 9462 O O . ASP A 1 32 ? -9.597 -13.673 3.260 1.00 0.00 32 ASP A O 6
ATOM 9471 N N . ASN A 1 33 ? -8.551 -14.112 1.331 1.00 0.00 33 ASN A N 6
ATOM 9472 C CA . ASN A 1 33 ? -7.555 -14.957 1.966 1.00 0.00 33 ASN A CA 6
ATOM 9473 C C . ASN A 1 33 ? -6.534 -14.117 2.728 1.00 0.00 33 ASN A C 6
ATOM 9474 O O . ASN A 1 33 ? -6.053 -14.517 3.787 1.00 0.00 33 ASN A O 6
ATOM 9485 N N . LYS A 1 34 ? -6.212 -12.952 2.190 1.00 0.00 34 LYS A N 6
ATOM 9486 C CA . LYS A 1 34 ? -5.352 -11.998 2.887 1.00 0.00 34 LYS A CA 6
ATOM 9487 C C . LYS A 1 34 ? -6.202 -10.929 3.564 1.00 0.00 34 LYS A C 6
ATOM 9488 O O . LYS A 1 34 ? -7.396 -10.808 3.284 1.00 0.00 34 LYS A O 6
ATOM 9507 N N . LYS A 1 35 ? -5.588 -10.149 4.443 1.00 0.00 35 LYS A N 6
ATOM 9508 C CA . LYS A 1 35 ? -6.297 -9.085 5.140 1.00 0.00 35 LYS A CA 6
ATOM 9509 C C . LYS A 1 35 ? -5.675 -7.727 4.828 1.00 0.00 35 LYS A C 6
ATOM 9510 O O . LYS A 1 35 ? -4.476 -7.513 5.025 1.00 0.00 35 LYS A O 6
ATOM 9529 N N . PHE A 1 36 ? -6.488 -6.822 4.310 1.00 0.00 36 PHE A N 6
ATOM 9530 C CA . PHE A 1 36 ? -6.035 -5.477 3.984 1.00 0.00 36 PHE A CA 6
ATOM 9531 C C . PHE A 1 36 ? -7.069 -4.465 4.447 1.00 0.00 36 PHE A C 6
ATOM 9532 O O . PHE A 1 36 ? -8.252 -4.621 4.162 1.00 0.00 36 PHE A O 6
ATOM 9549 N N . TRP A 1 37 ? -6.634 -3.438 5.158 1.00 0.00 37 TRP A N 6
ATOM 9550 C CA . TRP A 1 37 ? -7.559 -2.445 5.687 1.00 0.00 37 TRP A CA 6
ATOM 9551 C C . TRP A 1 37 ? -7.378 -1.102 4.986 1.00 0.00 37 TRP A C 6
ATOM 9552 O O . TRP A 1 37 ? -6.372 -0.421 5.183 1.00 0.00 37 TRP A O 6
ATOM 9573 N N . ALA A 1 38 ? -8.349 -0.739 4.158 1.00 0.00 38 ALA A N 6
ATOM 9574 C CA . ALA A 1 38 ? -8.326 0.535 3.451 1.00 0.00 38 ALA A CA 6
ATOM 9575 C C . ALA A 1 38 ? -9.021 1.610 4.269 1.00 0.00 38 ALA A C 6
ATOM 9576 O O . ALA A 1 38 ? -10.243 1.610 4.409 1.00 0.00 38 ALA A O 6
ATOM 9583 N N . THR A 1 39 ? -8.236 2.509 4.823 1.00 0.00 39 THR A N 6
ATOM 9584 C CA . THR A 1 39 ? -8.765 3.630 5.567 1.00 0.00 39 THR A CA 6
ATOM 9585 C C . THR A 1 39 ? -9.307 4.677 4.600 1.00 0.00 39 THR A C 6
ATOM 9586 O O . THR A 1 39 ? -8.552 5.488 4.067 1.00 0.00 39 THR A O 6
ATOM 9597 N N . VAL A 1 40 ? -10.605 4.637 4.353 1.00 0.00 40 VAL A N 6
ATOM 9598 C CA . VAL A 1 40 ? -11.226 5.546 3.404 1.00 0.00 40 VAL A CA 6
ATOM 9599 C C . VAL A 1 40 ? -11.973 6.652 4.135 1.00 0.00 40 VAL A C 6
ATOM 9600 O O . VAL A 1 40 ? -12.413 6.473 5.271 1.00 0.00 40 VAL A O 6
ATOM 9613 N N . GLU A 1 41 ? -12.117 7.790 3.484 1.00 0.00 41 GLU A N 6
ATOM 9614 C CA . GLU A 1 41 ? -12.835 8.906 4.062 1.00 0.00 41 GLU A CA 6
ATOM 9615 C C . GLU A 1 41 ? -14.116 9.154 3.286 1.00 0.00 41 GLU A C 6
ATOM 9616 O O . GLU A 1 41 ? -14.086 9.577 2.129 1.00 0.00 41 GLU A O 6
ATOM 9628 N N . SER A 1 42 ? -15.239 8.863 3.914 1.00 0.00 42 SER A N 6
ATOM 9629 C CA . SER A 1 42 ? -16.520 9.082 3.284 1.00 0.00 42 SER A CA 6
ATOM 9630 C C . SER A 1 42 ? -17.056 10.458 3.674 1.00 0.00 42 SER A C 6
ATOM 9631 O O . SER A 1 42 ? -16.399 11.188 4.421 1.00 0.00 42 SER A O 6
ATOM 9639 N N . SER A 1 43 ? -18.230 10.812 3.177 1.00 0.00 43 SER A N 6
ATOM 9640 C CA . SER A 1 43 ? -18.781 12.144 3.391 1.00 0.00 43 SER A CA 6
ATOM 9641 C C . SER A 1 43 ? -19.038 12.419 4.873 1.00 0.00 43 SER A C 6
ATOM 9642 O O . SER A 1 43 ? -18.736 13.503 5.375 1.00 0.00 43 SER A O 6
ATOM 9650 N N . GLU A 1 44 ? -19.574 11.428 5.571 1.00 0.00 44 GLU A N 6
ATOM 9651 C CA . GLU A 1 44 ? -19.967 11.602 6.960 1.00 0.00 44 GLU A CA 6
ATOM 9652 C C . GLU A 1 44 ? -18.840 11.208 7.912 1.00 0.00 44 GLU A C 6
ATOM 9653 O O . GLU A 1 44 ? -18.527 11.937 8.853 1.00 0.00 44 GLU A O 6
ATOM 9665 N N . HIS A 1 45 ? -18.225 10.060 7.656 1.00 0.00 45 HIS A N 6
ATOM 9666 C CA . HIS A 1 45 ? -17.227 9.511 8.567 1.00 0.00 45 HIS A CA 6
ATOM 9667 C C . HIS A 1 45 ? -16.186 8.693 7.800 1.00 0.00 45 HIS A C 6
ATOM 9668 O O . HIS A 1 45 ? -16.516 8.015 6.827 1.00 0.00 45 HIS A O 6
ATOM 9683 N N . SER A 1 46 ? -14.930 8.782 8.226 1.00 0.00 46 SER A N 6
ATOM 9684 C CA . SER A 1 46 ? -13.865 7.971 7.652 1.00 0.00 46 SER A CA 6
ATOM 9685 C C . SER A 1 46 ? -13.733 6.652 8.414 1.00 0.00 46 SER A C 6
ATOM 9686 O O . SER A 1 46 ? -13.830 6.627 9.639 1.00 0.00 46 SER A O 6
ATOM 9694 N N . PHE A 1 47 ? -13.511 5.562 7.692 1.00 0.00 47 PHE A N 6
ATOM 9695 C CA . PHE A 1 47 ? -13.477 4.235 8.295 1.00 0.00 47 PHE A CA 6
ATOM 9696 C C . PHE A 1 47 ? -12.546 3.311 7.517 1.00 0.00 47 PHE A C 6
ATOM 9697 O O . PHE A 1 47 ? -12.180 3.600 6.379 1.00 0.00 47 PHE A O 6
ATOM 9714 N N . GLU A 1 48 ? -12.167 2.203 8.137 1.00 0.00 48 GLU A N 6
ATOM 9715 C CA . GLU A 1 48 ? -11.310 1.226 7.486 1.00 0.00 48 GLU A CA 6
ATOM 9716 C C . GLU A 1 48 ? -12.143 0.090 6.914 1.00 0.00 48 GLU A C 6
ATOM 9717 O O . GLU A 1 48 ? -12.819 -0.631 7.652 1.00 0.00 48 GLU A O 6
ATOM 9729 N N . VAL A 1 49 ? -12.085 -0.062 5.603 1.00 0.00 49 VAL A N 6
ATOM 9730 C CA . VAL A 1 49 ? -12.823 -1.102 4.912 1.00 0.00 49 VAL A CA 6
ATOM 9731 C C . VAL A 1 49 ? -11.853 -2.131 4.326 1.00 0.00 49 VAL A C 6
ATOM 9732 O O . VAL A 1 49 ? -10.870 -1.772 3.676 1.00 0.00 49 VAL A O 6
ATOM 9745 N N . PRO A 1 50 ? -12.088 -3.423 4.599 1.00 0.00 50 PRO A N 6
ATOM 9746 C CA . PRO A 1 50 ? -11.226 -4.503 4.113 1.00 0.00 50 PRO A CA 6
ATOM 9747 C C . PRO A 1 50 ? -11.179 -4.586 2.588 1.00 0.00 50 PRO A C 6
ATOM 9748 O O . PRO A 1 50 ? -12.191 -4.412 1.912 1.00 0.00 50 PRO A O 6
ATOM 9759 N N . ILE A 1 51 ? -9.998 -4.873 2.061 1.00 0.00 51 ILE A N 6
ATOM 9760 C CA . ILE A 1 51 ? -9.820 -5.044 0.628 1.00 0.00 51 ILE A CA 6
ATOM 9761 C C . ILE A 1 51 ? -9.690 -6.521 0.323 1.00 0.00 51 ILE A C 6
ATOM 9762 O O . ILE A 1 51 ? -8.969 -7.247 1.011 1.00 0.00 51 ILE A O 6
ATOM 9778 N N . TYR A 1 52 ? -10.396 -6.969 -0.695 1.00 0.00 52 TYR A N 6
ATOM 9779 C CA . TYR A 1 52 ? -10.449 -8.380 -1.001 1.00 0.00 52 TYR A CA 6
ATOM 9780 C C . TYR A 1 52 ? -9.690 -8.681 -2.278 1.00 0.00 52 TYR A C 6
ATOM 9781 O O . TYR A 1 52 ? -10.081 -8.245 -3.359 1.00 0.00 52 TYR A O 6
ATOM 9799 N N . ALA A 1 53 ? -8.590 -9.400 -2.138 1.00 0.00 53 ALA A N 6
ATOM 9800 C CA . ALA A 1 53 ? -7.801 -9.826 -3.280 1.00 0.00 53 ALA A CA 6
ATOM 9801 C C . ALA A 1 53 ? -7.006 -11.075 -2.944 1.00 0.00 53 ALA A C 6
ATOM 9802 O O . ALA A 1 53 ? -6.886 -11.444 -1.773 1.00 0.00 53 ALA A O 6
ATOM 9809 N N . GLU A 1 54 ? -6.459 -11.716 -3.962 1.00 0.00 54 GLU A N 6
ATOM 9810 C CA . GLU A 1 54 ? -5.625 -12.888 -3.754 1.00 0.00 54 GLU A CA 6
ATOM 9811 C C . GLU A 1 54 ? -4.257 -12.493 -3.197 1.00 0.00 54 GLU A C 6
ATOM 9812 O O . GLU A 1 54 ? -3.847 -12.972 -2.138 1.00 0.00 54 GLU A O 6
ATOM 9824 N N . THR A 1 55 ? -3.579 -11.590 -3.890 1.00 0.00 55 THR A N 6
ATOM 9825 C CA . THR A 1 55 ? -2.221 -11.214 -3.535 1.00 0.00 55 THR A CA 6
ATOM 9826 C C . THR A 1 55 ? -2.131 -9.713 -3.239 1.00 0.00 55 THR A C 6
ATOM 9827 O O . THR A 1 55 ? -3.017 -8.952 -3.631 1.00 0.00 55 THR A O 6
ATOM 9838 N N . LEU A 1 56 ? -1.082 -9.300 -2.537 1.00 0.00 56 LEU A N 6
ATOM 9839 C CA . LEU A 1 56 ? -0.917 -7.911 -2.117 1.00 0.00 56 LEU A CA 6
ATOM 9840 C C . LEU A 1 56 ? -0.982 -6.938 -3.300 1.00 0.00 56 LEU A C 6
ATOM 9841 O O . LEU A 1 56 ? -1.742 -5.966 -3.267 1.00 0.00 56 LEU A O 6
ATOM 9857 N N . ASP A 1 57 ? -0.208 -7.217 -4.350 1.00 0.00 57 ASP A N 6
ATOM 9858 C CA . ASP A 1 57 ? -0.174 -6.352 -5.534 1.00 0.00 57 ASP A CA 6
ATOM 9859 C C . ASP A 1 57 ? -1.562 -6.231 -6.156 1.00 0.00 57 ASP A C 6
ATOM 9860 O O . ASP A 1 57 ? -1.938 -5.179 -6.671 1.00 0.00 57 ASP A O 6
ATOM 9869 N N . GLU A 1 58 ? -2.322 -7.315 -6.079 1.00 0.00 58 GLU A N 6
ATOM 9870 C CA . GLU A 1 58 ? -3.673 -7.355 -6.614 1.00 0.00 58 GLU A CA 6
ATOM 9871 C C . GLU A 1 58 ? -4.597 -6.465 -5.785 1.00 0.00 58 GLU A C 6
ATOM 9872 O O . GLU A 1 58 ? -5.451 -5.756 -6.319 1.00 0.00 58 GLU A O 6
ATOM 9884 N N . ALA A 1 59 ? -4.401 -6.504 -4.473 1.00 0.00 59 ALA A N 6
ATOM 9885 C CA . ALA A 1 59 ? -5.217 -5.735 -3.546 1.00 0.00 59 ALA A CA 6
ATOM 9886 C C . ALA A 1 59 ? -4.983 -4.248 -3.717 1.00 0.00 59 ALA A C 6
ATOM 9887 O O . ALA A 1 59 ? -5.920 -3.458 -3.679 1.00 0.00 59 ALA A O 6
ATOM 9894 N N . LEU A 1 60 ? -3.725 -3.881 -3.900 1.00 0.00 60 LEU A N 6
ATOM 9895 C CA . LEU A 1 60 ? -3.343 -2.487 -4.049 1.00 0.00 60 LEU A CA 6
ATOM 9896 C C . LEU A 1 60 ? -4.063 -1.843 -5.230 1.00 0.00 60 LEU A C 6
ATOM 9897 O O . LEU A 1 60 ? -4.538 -0.710 -5.134 1.00 0.00 60 LEU A O 6
ATOM 9913 N N . GLU A 1 61 ? -4.151 -2.572 -6.331 1.00 0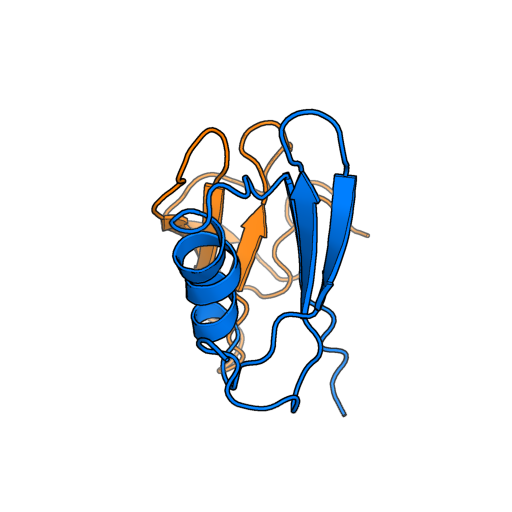.00 61 GLU A N 6
ATOM 9914 C CA . GLU A 1 61 ? -4.850 -2.085 -7.509 1.00 0.00 61 GLU A CA 6
ATOM 9915 C C . GLU A 1 61 ? -6.323 -1.841 -7.206 1.00 0.00 61 GLU A C 6
ATOM 9916 O O . GLU A 1 61 ? -6.854 -0.768 -7.488 1.00 0.00 61 GLU A O 6
ATOM 9928 N N . LEU A 1 62 ? -6.965 -2.829 -6.600 1.00 0.00 62 LEU A N 6
ATOM 9929 C CA . LEU A 1 62 ? -8.397 -2.763 -6.334 1.00 0.00 62 LEU A CA 6
ATOM 9930 C C . LEU A 1 62 ? -8.729 -1.765 -5.230 1.00 0.00 62 LEU A C 6
ATOM 9931 O O . LEU A 1 62 ? -9.758 -1.099 -5.290 1.00 0.00 62 LEU A O 6
ATOM 9947 N N . ALA A 1 63 ? -7.857 -1.659 -4.233 1.00 0.00 63 ALA A N 6
ATOM 9948 C CA . ALA A 1 63 ? -8.112 -0.801 -3.079 1.00 0.00 63 ALA A CA 6
ATOM 9949 C C . ALA A 1 63 ? -8.505 0.608 -3.503 1.00 0.00 63 ALA A C 6
ATOM 9950 O O . ALA A 1 63 ? -9.528 1.127 -3.070 1.00 0.00 63 ALA A O 6
ATOM 9957 N N . GLU A 1 64 ? -7.692 1.223 -4.345 1.00 0.00 64 GLU A N 6
ATOM 9958 C CA . GLU A 1 64 ? -8.022 2.536 -4.869 1.00 0.00 64 GLU A CA 6
ATOM 9959 C C . GLU A 1 64 ? -8.987 2.424 -6.049 1.00 0.00 64 GLU A C 6
ATOM 9960 O O . GLU A 1 64 ? -10.105 2.933 -5.999 1.00 0.00 64 GLU A O 6
ATOM 9972 N N . TRP A 1 65 ? -8.566 1.706 -7.087 1.00 0.00 65 TRP A N 6
ATOM 9973 C CA . TRP A 1 65 ? -9.251 1.733 -8.377 1.00 0.00 65 TRP A CA 6
ATOM 9974 C C . TRP A 1 65 ? -10.685 1.197 -8.302 1.00 0.00 65 TRP A C 6
ATOM 9975 O O . TRP A 1 65 ? -11.564 1.663 -9.026 1.00 0.00 65 TRP A O 6
ATOM 9996 N N . GLN A 1 66 ? -10.918 0.208 -7.449 1.00 0.00 66 GLN A N 6
ATOM 9997 C CA . GLN A 1 66 ? -12.237 -0.412 -7.347 1.00 0.00 66 GLN A CA 6
ATOM 9998 C C . GLN A 1 66 ? -13.147 0.382 -6.408 1.00 0.00 66 GLN A C 6
ATOM 9999 O O . GLN A 1 66 ? -14.370 0.357 -6.542 1.00 0.00 66 GLN A O 6
ATOM 10013 N N . TYR A 1 67 ? -12.541 1.110 -5.479 1.00 0.00 67 TYR A N 6
ATOM 10014 C CA . TYR A 1 67 ? -13.294 1.783 -4.426 1.00 0.00 67 TYR A CA 6
ATOM 10015 C C . TYR A 1 67 ? -13.617 3.236 -4.765 1.00 0.00 67 TYR A C 6
ATOM 10016 O O . TYR A 1 67 ? -14.684 3.738 -4.402 1.00 0.00 67 TYR A O 6
ATOM 10034 N N . VAL A 1 68 ? -12.717 3.912 -5.465 1.00 0.00 68 VAL A N 6
ATOM 10035 C CA . VAL A 1 68 ? -12.914 5.328 -5.760 1.00 0.00 68 VAL A CA 6
ATOM 10036 C C . VAL A 1 68 ? -14.161 5.613 -6.626 1.00 0.00 68 VAL A C 6
ATOM 10037 O O . VAL A 1 68 ? -14.824 6.625 -6.394 1.00 0.00 68 VAL A O 6
ATOM 10050 N N . PRO A 1 69 ? -14.540 4.755 -7.611 1.00 0.00 69 PRO A N 6
ATOM 10051 C CA . PRO A 1 69 ? -15.756 4.975 -8.398 1.00 0.00 69 PRO A CA 6
ATOM 10052 C C . PRO A 1 69 ? -17.006 4.563 -7.627 1.00 0.00 69 PRO A C 6
ATOM 10053 O O . PRO A 1 69 ? -18.125 4.933 -7.985 1.00 0.00 69 PRO A O 6
ATOM 10064 N N . ALA A 1 70 ? -16.805 3.798 -6.561 1.00 0.00 70 ALA A N 6
ATOM 10065 C CA . ALA A 1 70 ? -17.907 3.332 -5.733 1.00 0.00 70 ALA A CA 6
ATOM 10066 C C . ALA A 1 70 ? -18.269 4.375 -4.682 1.00 0.00 70 ALA A C 6
ATOM 10067 O O . ALA A 1 70 ? -19.286 4.256 -4.000 1.00 0.00 70 ALA A O 6
ATOM 10074 N N . GLY A 1 71 ? -17.434 5.400 -4.565 1.00 0.00 71 GLY A N 6
ATOM 10075 C CA . GLY A 1 71 ? -17.718 6.487 -3.649 1.00 0.00 71 GLY A CA 6
ATOM 10076 C C . GLY A 1 71 ? -16.879 6.433 -2.390 1.00 0.00 71 GLY A C 6
ATOM 10077 O O . GLY A 1 71 ? -17.278 6.949 -1.346 1.00 0.00 71 GLY A O 6
ATOM 10081 N N . PHE A 1 72 ? -15.723 5.798 -2.474 1.00 0.00 72 PHE A N 6
ATOM 10082 C CA . PHE A 1 72 ? -14.819 5.716 -1.338 1.00 0.00 72 PHE A CA 6
ATOM 10083 C C . PHE A 1 72 ? -13.537 6.486 -1.626 1.00 0.00 72 PHE A C 6
ATOM 10084 O O . PHE A 1 72 ? -12.713 6.052 -2.431 1.00 0.00 72 PHE A O 6
ATOM 10101 N N . GLU A 1 73 ? -13.375 7.632 -0.981 1.00 0.00 73 GLU A N 6
ATOM 10102 C CA . GLU A 1 73 ? -12.152 8.403 -1.122 1.00 0.00 73 GLU A CA 6
ATOM 10103 C C . GLU A 1 73 ? -11.097 7.861 -0.168 1.00 0.00 73 GLU A C 6
ATOM 10104 O O . GLU A 1 73 ? -11.072 8.204 1.016 1.00 0.00 73 GLU A O 6
ATOM 10116 N N . VAL A 1 74 ? -10.256 6.982 -0.687 1.00 0.00 74 VAL A N 6
ATOM 10117 C CA . VAL A 1 74 ? -9.221 6.335 0.104 1.00 0.00 74 VAL A CA 6
ATOM 10118 C C . VAL A 1 74 ? -8.286 7.359 0.753 1.00 0.00 74 VAL A C 6
ATOM 10119 O O . VAL A 1 74 ? -7.862 8.329 0.123 1.00 0.00 74 VAL A O 6
ATOM 10132 N N . THR A 1 75 ? -7.984 7.146 2.024 1.00 0.00 75 THR A N 6
ATOM 10133 C CA . THR A 1 75 ? -7.079 8.019 2.752 1.00 0.00 75 THR A CA 6
ATOM 10134 C C . THR A 1 75 ? -5.769 7.296 3.054 1.00 0.00 75 THR A C 6
ATOM 10135 O O . THR A 1 75 ? -4.695 7.769 2.705 1.00 0.00 75 THR A O 6
ATOM 10146 N N . ARG A 1 76 ? -5.855 6.134 3.673 1.00 0.00 76 ARG A N 6
ATOM 10147 C CA . ARG A 1 76 ? -4.670 5.333 3.948 1.00 0.00 76 ARG A CA 6
ATOM 10148 C C . ARG A 1 76 ? -4.998 3.857 3.803 1.00 0.00 76 ARG A C 6
ATOM 10149 O O . ARG A 1 76 ? -6.124 3.500 3.467 1.00 0.00 76 ARG A O 6
ATOM 10170 N N . VAL A 1 77 ? -4.013 3.009 4.020 1.00 0.00 77 VAL A N 6
ATOM 10171 C CA . VAL A 1 77 ? -4.218 1.573 3.991 1.00 0.00 77 VAL A CA 6
ATOM 10172 C C . VAL A 1 77 ? -3.184 0.913 4.884 1.00 0.00 77 VAL A C 6
ATOM 10173 O O . VAL A 1 77 ? -2.096 1.453 5.074 1.00 0.00 77 VAL A O 6
ATOM 10186 N N . ARG A 1 78 ? -3.521 -0.225 5.456 1.00 0.00 78 ARG A N 6
ATOM 10187 C CA . ARG A 1 78 ? -2.568 -0.951 6.268 1.00 0.00 78 ARG A CA 6
ATOM 10188 C C . ARG A 1 78 ? -2.687 -2.449 6.021 1.00 0.00 78 ARG A C 6
ATOM 10189 O O . ARG A 1 78 ? -3.523 -3.126 6.623 1.00 0.00 78 ARG A O 6
ATOM 10210 N N . PRO A 1 79 ? -1.875 -2.974 5.095 1.00 0.00 79 PRO A N 6
ATOM 10211 C CA . PRO A 1 79 ? -1.793 -4.412 4.828 1.00 0.00 79 PRO A CA 6
ATOM 10212 C C . PRO A 1 79 ? -1.190 -5.165 6.007 1.00 0.00 79 PRO A C 6
ATOM 10213 O O . PRO A 1 79 ? -0.589 -4.556 6.897 1.00 0.00 79 PRO A O 6
ATOM 10224 N N . CYS A 1 80 ? -1.361 -6.483 6.015 1.00 0.00 80 CYS A N 6
ATOM 10225 C CA . CYS A 1 80 ? -0.779 -7.325 7.049 1.00 0.00 80 CYS A CA 6
ATOM 10226 C C . CYS A 1 80 ? 0.744 -7.320 6.940 1.00 0.00 80 CYS A C 6
ATOM 10227 O O . CYS A 1 80 ? 1.338 -8.140 6.235 1.00 0.00 80 CYS A O 6
ATOM 10235 N N . VAL A 1 81 ? 1.368 -6.377 7.632 1.00 0.00 81 VAL A N 6
ATOM 10236 C CA . VAL A 1 81 ? 2.804 -6.189 7.551 1.00 0.00 81 VAL A CA 6
ATOM 10237 C C . VAL A 1 81 ? 3.554 -7.219 8.407 1.00 0.00 81 VAL A C 6
ATOM 10238 O O . VAL A 1 81 ? 4.003 -6.944 9.519 1.00 0.00 81 VAL A O 6
ATOM 10251 N N . ALA A 1 82 ? 3.653 -8.426 7.875 1.00 0.00 82 ALA A N 6
ATOM 10252 C CA . ALA A 1 82 ? 4.449 -9.478 8.487 1.00 0.00 82 ALA A CA 6
ATOM 10253 C C . ALA A 1 82 ? 5.388 -10.076 7.445 1.00 0.00 82 ALA A C 6
ATOM 10254 O O . ALA A 1 82 ? 5.153 -11.171 6.935 1.00 0.00 82 ALA A O 6
ATOM 10261 N N . PRO A 1 83 ? 6.455 -9.344 7.093 1.00 0.00 83 PRO A N 6
ATOM 10262 C CA . PRO A 1 83 ? 7.388 -9.748 6.043 1.00 0.00 83 PRO A CA 6
ATOM 10263 C C . PRO A 1 83 ? 8.361 -10.824 6.516 1.00 0.00 83 PRO A C 6
ATOM 10264 O O . PRO A 1 83 ? 9.449 -10.525 7.013 1.00 0.00 83 PRO A O 6
ATOM 10275 N N . LYS A 1 84 ? 7.951 -12.072 6.370 1.00 0.00 84 LYS A N 6
ATOM 10276 C CA . LYS A 1 84 ? 8.787 -13.206 6.731 1.00 0.00 84 LYS A CA 6
ATOM 10277 C C . LYS A 1 84 ? 9.923 -13.376 5.727 1.00 0.00 84 LYS A C 6
ATOM 10278 O O . LYS A 1 84 ? 11.096 -13.396 6.154 1.00 0.00 84 LYS A O 6
ATOM 10298 N N . PRO B 2 24 ? 8.255 0.163 11.450 1.00 0.00 24 PRO B N 6
ATOM 10299 C CA . PRO B 2 24 ? 8.567 0.793 10.151 1.00 0.00 24 PRO B CA 6
ATOM 10300 C C . PRO B 2 24 ? 8.267 2.284 10.195 1.00 0.00 24 PRO B C 6
ATOM 10301 O O . PRO B 2 24 ? 7.174 2.693 10.575 1.00 0.00 24 PRO B O 6
ATOM 10312 N N . ALA B 2 25 ? 9.248 3.090 9.819 1.00 0.00 25 ALA B N 6
ATOM 10313 C CA . ALA B 2 25 ? 9.080 4.533 9.768 1.00 0.00 25 ALA B CA 6
ATOM 10314 C C . ALA B 2 25 ? 9.154 5.015 8.322 1.00 0.00 25 ALA B C 6
ATOM 10315 O O . ALA B 2 25 ? 8.485 4.460 7.446 1.00 0.00 25 ALA B O 6
ATOM 10322 N N . ILE B 2 26 ? 9.965 6.032 8.065 1.00 0.00 26 ILE B N 6
ATOM 10323 C CA . ILE B 2 26 ? 10.162 6.523 6.709 1.00 0.00 26 ILE B CA 6
ATOM 10324 C C . ILE B 2 26 ? 11.228 5.677 6.022 1.00 0.00 26 ILE B C 6
ATOM 10325 O O . ILE B 2 26 ? 12.391 6.078 5.909 1.00 0.00 26 ILE B O 6
ATOM 10341 N N . LEU B 2 27 ? 10.827 4.493 5.587 1.00 0.00 27 LEU B N 6
ATOM 10342 C CA . LEU B 2 27 ? 11.767 3.523 5.062 1.00 0.00 27 LEU B CA 6
ATOM 10343 C C . LEU B 2 27 ? 11.102 2.582 4.069 1.00 0.00 27 LEU B C 6
ATOM 10344 O O . LEU B 2 27 ? 9.891 2.639 3.850 1.00 0.00 27 LEU B O 6
ATOM 10360 N N . ALA B 2 28 ? 11.915 1.741 3.451 1.00 0.00 28 ALA B N 6
ATOM 10361 C CA . ALA B 2 28 ? 11.419 0.669 2.609 1.00 0.00 28 ALA B CA 6
ATOM 10362 C C . ALA B 2 28 ? 11.432 -0.631 3.399 1.00 0.00 28 ALA B C 6
ATOM 10363 O O . ALA B 2 28 ? 12.432 -0.963 4.034 1.00 0.00 28 ALA B O 6
ATOM 10370 N N . GLU B 2 29 ? 10.313 -1.347 3.371 1.00 0.00 29 GLU B N 6
ATOM 10371 C CA . GLU B 2 29 ? 10.151 -2.575 4.148 1.00 0.00 29 GLU B CA 6
ATOM 10372 C C . GLU B 2 29 ? 11.090 -3.668 3.647 1.00 0.00 29 GLU B C 6
ATOM 10373 O O . GLU B 2 29 ? 11.439 -4.596 4.377 1.00 0.00 29 GLU B O 6
ATOM 10385 N N . ILE B 2 30 ? 11.487 -3.545 2.392 1.00 0.00 30 ILE B N 6
ATOM 10386 C CA . ILE B 2 30 ? 12.398 -4.485 1.759 1.00 0.00 30 ILE B CA 6
ATOM 10387 C C . ILE B 2 30 ? 13.388 -3.725 0.890 1.00 0.00 30 ILE B C 6
ATOM 10388 O O . ILE B 2 30 ? 13.186 -2.544 0.606 1.00 0.00 30 ILE B O 6
ATOM 10404 N N . SER B 2 31 ? 14.452 -4.389 0.473 1.00 0.00 31 SER B N 6
ATOM 10405 C CA . SER B 2 31 ? 15.458 -3.735 -0.338 1.00 0.00 31 SER B CA 6
ATOM 10406 C C . SER B 2 31 ? 15.233 -4.035 -1.805 1.00 0.00 31 SER B C 6
ATOM 10407 O O . SER B 2 31 ? 14.974 -5.176 -2.200 1.00 0.00 31 SER B O 6
ATOM 10415 N N . GLY B 2 32 ? 15.356 -3.004 -2.599 1.00 0.00 32 GLY B N 6
ATOM 10416 C CA . GLY B 2 32 ? 15.172 -3.128 -4.022 1.00 0.00 32 GLY B CA 6
ATOM 10417 C C . GLY B 2 32 ? 14.929 -1.795 -4.679 1.00 0.00 32 GLY B C 6
ATOM 10418 O O . GLY B 2 32 ? 15.411 -0.765 -4.206 1.00 0.00 32 GLY B O 6
ATOM 10422 N N . ILE B 2 33 ? 14.183 -1.821 -5.766 1.00 0.00 33 ILE B N 6
ATOM 10423 C CA . ILE B 2 33 ? 13.853 -0.622 -6.509 1.00 0.00 33 ILE B CA 6
ATOM 10424 C C . ILE B 2 33 ? 12.409 -0.229 -6.234 1.00 0.00 33 ILE B C 6
ATOM 10425 O O . ILE B 2 33 ? 11.480 -0.904 -6.672 1.00 0.00 33 ILE B O 6
ATOM 10441 N N . VAL B 2 34 ? 12.216 0.843 -5.491 1.00 0.00 34 VAL B N 6
ATOM 10442 C CA . VAL B 2 34 ? 10.872 1.299 -5.177 1.00 0.00 34 VAL B CA 6
ATOM 10443 C C . VAL B 2 34 ? 10.341 2.184 -6.293 1.00 0.00 34 VAL B C 6
ATOM 10444 O O . VAL B 2 34 ? 11.041 3.061 -6.786 1.00 0.00 34 VAL B O 6
ATOM 10457 N N . SER B 2 35 ? 9.115 1.927 -6.710 1.00 0.00 35 SER B N 6
ATOM 10458 C CA . SER B 2 35 ? 8.492 2.699 -7.767 1.00 0.00 35 SER B CA 6
ATOM 10459 C C . SER B 2 35 ? 7.087 3.114 -7.363 1.00 0.00 35 SER B C 6
ATOM 10460 O O . SER B 2 35 ? 6.559 2.637 -6.355 1.00 0.00 35 SER B O 6
ATOM 10468 N N . PHE B 2 36 ? 6.486 4.002 -8.139 1.00 0.00 36 PHE B N 6
ATOM 10469 C CA . PHE B 2 36 ? 5.165 4.505 -7.821 1.00 0.00 36 PHE B CA 6
ATOM 10470 C C . PHE B 2 36 ? 4.237 4.364 -9.016 1.00 0.00 36 PHE B C 6
ATOM 10471 O O . PHE B 2 36 ? 4.569 4.765 -10.129 1.00 0.00 36 PHE B O 6
ATOM 10488 N N . GLY B 2 37 ? 3.077 3.788 -8.769 1.00 0.00 37 GLY B N 6
ATOM 10489 C CA . GLY B 2 37 ? 2.099 3.591 -9.821 1.00 0.00 37 GLY B CA 6
ATOM 10490 C C . GLY B 2 37 ? 0.953 4.576 -9.728 1.00 0.00 37 GLY B C 6
ATOM 10491 O O . GLY B 2 37 ? 1.029 5.541 -8.954 1.00 0.00 37 GLY B O 6
ATOM 10495 N N . LYS B 2 38 ? -0.114 4.311 -10.487 1.00 0.00 38 LYS B N 6
ATOM 10496 C CA . LYS B 2 38 ? -1.249 5.228 -10.596 1.00 0.00 38 LYS B CA 6
ATOM 10497 C C . LYS B 2 38 ? -1.827 5.581 -9.230 1.00 0.00 38 LYS B C 6
ATOM 10498 O O . LYS B 2 38 ? -1.949 4.728 -8.349 1.00 0.00 38 LYS B O 6
ATOM 10517 N N . GLU B 2 39 ? -2.120 6.856 -9.050 1.00 0.00 39 GLU B N 6
ATOM 10518 C CA . GLU B 2 39 ? -2.733 7.341 -7.828 1.00 0.00 39 GLU B CA 6
ATOM 10519 C C . GLU B 2 39 ? -3.919 8.253 -8.124 1.00 0.00 39 GLU B C 6
ATOM 10520 O O . GLU B 2 39 ? -4.072 8.736 -9.250 1.00 0.00 39 GLU B O 6
ATOM 10532 N N . THR B 2 40 ? -4.772 8.454 -7.133 1.00 0.00 40 THR B N 6
ATOM 10533 C CA . THR B 2 40 ? -5.908 9.357 -7.267 1.00 0.00 40 THR B CA 6
ATOM 10534 C C . THR B 2 40 ? -5.468 10.821 -7.333 1.00 0.00 40 THR B C 6
ATOM 10535 O O . THR B 2 40 ? -5.300 11.382 -8.422 1.00 0.00 40 THR B O 6
ATOM 10546 N N . LYS B 2 41 ? -5.281 11.438 -6.171 1.00 0.00 41 LYS B N 6
ATOM 10547 C CA . LYS B 2 41 ? -4.873 12.837 -6.097 1.00 0.00 41 LYS B CA 6
ATOM 10548 C C . LYS B 2 41 ? -3.698 12.995 -5.143 1.00 0.00 41 LYS B C 6
ATOM 10549 O O . LYS B 2 41 ? -2.560 13.200 -5.563 1.00 0.00 41 LYS B O 6
ATOM 10568 N N . GLY B 2 42 ? -3.978 12.881 -3.853 1.00 0.00 42 GLY B N 6
ATOM 10569 C CA . GLY B 2 42 ? -2.935 12.970 -2.855 1.00 0.00 42 GLY B CA 6
ATOM 10570 C C . GLY B 2 42 ? -2.407 11.604 -2.487 1.00 0.00 42 GLY B C 6
ATOM 10571 O O . GLY B 2 42 ? -1.907 11.388 -1.383 1.00 0.00 42 GLY B O 6
ATOM 10575 N N . LYS B 2 43 ? -2.514 10.676 -3.415 1.00 0.00 43 LYS B N 6
ATOM 10576 C CA . LYS B 2 43 ? -2.079 9.320 -3.176 1.00 0.00 43 LYS B CA 6
ATOM 10577 C C . LYS B 2 43 ? -0.826 9.020 -3.974 1.00 0.00 43 LYS B C 6
ATOM 10578 O O . LYS B 2 43 ? -0.362 9.854 -4.751 1.00 0.00 43 LYS B O 6
ATOM 10597 N N . ARG B 2 44 ? -0.268 7.848 -3.745 1.00 0.00 44 ARG B N 6
ATOM 10598 C CA . ARG B 2 44 ? 0.904 7.397 -4.464 1.00 0.00 44 ARG B CA 6
ATOM 10599 C C . ARG B 2 44 ? 1.021 5.876 -4.341 1.00 0.00 44 ARG B C 6
ATOM 10600 O O . ARG B 2 44 ? 1.119 5.344 -3.236 1.00 0.00 44 ARG B O 6
ATOM 10621 N N . ARG B 2 45 ? 0.970 5.159 -5.456 1.00 0.00 45 ARG B N 6
ATOM 10622 C CA . ARG B 2 45 ? 0.986 3.703 -5.388 1.00 0.00 45 ARG B CA 6
ATOM 10623 C C . ARG B 2 45 ? 2.399 3.192 -5.109 1.00 0.00 45 ARG B C 6
ATOM 10624 O O . ARG B 2 45 ? 3.219 3.088 -6.019 1.00 0.00 45 ARG B O 6
ATOM 10645 N N . LEU B 2 46 ? 2.668 2.878 -3.846 1.00 0.00 46 LEU B N 6
ATOM 10646 C CA . LEU B 2 46 ? 3.988 2.418 -3.421 1.00 0.00 46 LEU B CA 6
ATOM 10647 C C . LEU B 2 46 ? 4.196 0.960 -3.799 1.00 0.00 46 LEU B C 6
ATOM 10648 O O . LEU B 2 46 ? 3.564 0.070 -3.231 1.00 0.00 46 LEU B O 6
ATOM 10664 N N . VAL B 2 47 ? 5.070 0.720 -4.762 1.00 0.00 47 VAL B N 6
ATOM 10665 C CA . VAL B 2 47 ? 5.419 -0.637 -5.141 1.00 0.00 47 VAL B CA 6
ATOM 10666 C C . VAL B 2 47 ? 6.934 -0.837 -5.066 1.00 0.00 47 VAL B C 6
ATOM 10667 O O . VAL B 2 47 ? 7.692 -0.325 -5.897 1.00 0.00 47 VAL B O 6
ATOM 10680 N N . ILE B 2 48 ? 7.381 -1.550 -4.040 1.00 0.00 48 ILE B N 6
ATOM 10681 C CA . ILE B 2 48 ? 8.803 -1.799 -3.855 1.00 0.00 48 ILE B CA 6
ATOM 10682 C C . ILE B 2 48 ? 9.195 -3.092 -4.544 1.00 0.00 48 ILE B C 6
ATOM 10683 O O . ILE B 2 48 ? 8.677 -4.155 -4.216 1.00 0.00 48 ILE B O 6
ATOM 10699 N N . THR B 2 49 ? 10.096 -2.992 -5.506 1.00 0.00 49 THR B N 6
ATOM 10700 C CA . THR B 2 49 ? 10.548 -4.149 -6.258 1.00 0.00 49 THR B CA 6
ATOM 10701 C C . THR B 2 49 ? 11.806 -4.744 -5.613 1.00 0.00 49 THR B C 6
ATOM 10702 O O . THR B 2 49 ? 12.910 -4.237 -5.809 1.00 0.00 49 THR B O 6
ATOM 10713 N N . PRO B 2 50 ? 11.642 -5.817 -4.817 1.00 0.00 50 PRO B N 6
ATOM 10714 C CA . PRO B 2 50 ? 12.743 -6.424 -4.056 1.00 0.00 50 PRO B CA 6
ATOM 10715 C C . PRO B 2 50 ? 13.824 -7.040 -4.940 1.00 0.00 50 PRO B C 6
ATOM 10716 O O . PRO B 2 50 ? 13.533 -7.680 -5.954 1.00 0.00 50 PRO B O 6
ATOM 10727 N N . VAL B 2 51 ? 15.073 -6.838 -4.545 1.00 0.00 51 VAL B N 6
ATOM 10728 C CA . VAL B 2 51 ? 16.206 -7.381 -5.282 1.00 0.00 51 VAL B CA 6
ATOM 10729 C C . VAL B 2 51 ? 17.009 -8.352 -4.421 1.00 0.00 51 VAL B C 6
ATOM 10730 O O . VAL B 2 51 ? 17.875 -9.068 -4.920 1.00 0.00 51 VAL B O 6
ATOM 10743 N N . ASP B 2 52 ? 16.721 -8.363 -3.123 1.00 0.00 52 ASP B N 6
ATOM 10744 C CA . ASP B 2 52 ? 17.436 -9.226 -2.189 1.00 0.00 52 ASP B CA 6
ATOM 10745 C C . ASP B 2 52 ? 16.593 -10.443 -1.831 1.00 0.00 52 ASP B C 6
ATOM 10746 O O . ASP B 2 52 ? 16.960 -11.575 -2.141 1.00 0.00 52 ASP B O 6
ATOM 10755 N N . GLY B 2 53 ? 15.464 -10.204 -1.183 1.00 0.00 53 GLY B N 6
ATOM 10756 C CA . GLY B 2 53 ? 14.548 -11.281 -0.872 1.00 0.00 53 GLY B CA 6
ATOM 10757 C C . GLY B 2 53 ? 13.306 -11.201 -1.728 1.00 0.00 53 GLY B C 6
ATOM 10758 O O . GLY B 2 53 ? 12.741 -10.123 -1.892 1.00 0.00 53 GLY B O 6
ATOM 10762 N N . SER B 2 54 ? 12.880 -12.329 -2.277 1.00 0.00 54 SER B N 6
ATOM 10763 C CA . SER B 2 54 ? 11.730 -12.355 -3.172 1.00 0.00 54 SER B CA 6
ATOM 10764 C C . SER B 2 54 ? 10.416 -12.280 -2.395 1.00 0.00 54 SER B C 6
ATOM 10765 O O . SER B 2 54 ? 9.616 -13.219 -2.393 1.00 0.00 54 SER B O 6
ATOM 10773 N N . ASP B 2 55 ? 10.205 -11.154 -1.732 1.00 0.00 55 ASP B N 6
ATOM 10774 C CA . ASP B 2 55 ? 8.993 -10.924 -0.967 1.00 0.00 55 ASP B CA 6
ATOM 10775 C C . ASP B 2 55 ? 8.456 -9.529 -1.244 1.00 0.00 55 ASP B C 6
ATOM 10776 O O . ASP B 2 55 ? 8.802 -8.580 -0.544 1.00 0.00 55 ASP B O 6
ATOM 10785 N N . PRO B 2 56 ? 7.612 -9.391 -2.277 1.00 0.00 56 PRO B N 6
ATOM 10786 C CA . PRO B 2 56 ? 7.065 -8.094 -2.698 1.00 0.00 56 PRO B CA 6
ATOM 10787 C C . PRO B 2 56 ? 6.341 -7.360 -1.572 1.00 0.00 56 PRO B C 6
ATOM 10788 O O . PRO B 2 56 ? 5.704 -7.981 -0.716 1.00 0.00 56 PRO B O 6
ATOM 10799 N N . TYR B 2 57 ? 6.452 -6.038 -1.578 1.00 0.00 57 TYR B N 6
ATOM 10800 C CA . TYR B 2 57 ? 5.768 -5.206 -0.604 1.00 0.00 57 TYR B CA 6
ATOM 10801 C C . TYR B 2 57 ? 5.182 -3.986 -1.297 1.00 0.00 57 TYR B C 6
ATOM 10802 O O . TYR B 2 57 ? 5.910 -3.087 -1.731 1.00 0.00 57 TYR B O 6
ATOM 10820 N N . GLU B 2 58 ? 3.867 -3.964 -1.393 1.00 0.00 58 GLU B N 6
ATOM 10821 C CA . GLU B 2 58 ? 3.159 -2.890 -2.058 1.00 0.00 58 GLU B CA 6
ATOM 10822 C C . GLU B 2 58 ? 2.065 -2.342 -1.145 1.00 0.00 58 GLU B C 6
ATOM 10823 O O . GLU B 2 58 ? 1.466 -3.091 -0.373 1.00 0.00 58 GLU B O 6
ATOM 10835 N N . GLU B 2 59 ? 1.809 -1.040 -1.224 1.00 0.00 59 GLU B N 6
ATOM 10836 C CA . GLU B 2 59 ? 0.718 -0.437 -0.466 1.00 0.00 59 GLU B CA 6
ATOM 10837 C C . GLU B 2 59 ? 0.301 0.898 -1.074 1.00 0.00 59 GLU B C 6
ATOM 10838 O O . GLU B 2 59 ? 0.987 1.458 -1.932 1.00 0.00 59 GLU B O 6
ATOM 10850 N N . MET B 2 60 ? -0.840 1.389 -0.623 1.00 0.00 60 MET B N 6
ATOM 10851 C CA . MET B 2 60 ? -1.405 2.641 -1.102 1.00 0.00 60 MET B CA 6
ATOM 10852 C C . MET B 2 60 ? -0.904 3.799 -0.243 1.00 0.00 60 MET B C 6
ATOM 10853 O O . MET B 2 60 ? -1.637 4.342 0.590 1.00 0.00 60 MET B O 6
ATOM 10867 N N . ILE B 2 61 ? 0.348 4.176 -0.458 1.00 0.00 61 ILE B N 6
ATOM 10868 C CA . ILE B 2 61 ? 0.980 5.198 0.354 1.00 0.00 61 ILE B CA 6
ATOM 10869 C C . ILE B 2 61 ? 0.475 6.575 -0.086 1.00 0.00 61 ILE B C 6
ATOM 10870 O O . ILE B 2 61 ? 0.156 6.783 -1.253 1.00 0.00 61 ILE B O 6
ATOM 10886 N N . PRO B 2 62 ? 0.293 7.510 0.843 1.00 0.00 62 PRO B N 6
ATOM 10887 C CA . PRO B 2 62 ? -0.133 8.863 0.512 1.00 0.00 62 PRO B CA 6
ATOM 10888 C C . PRO B 2 62 ? 1.017 9.767 0.090 1.00 0.00 62 PRO B C 6
ATOM 10889 O O . PRO B 2 62 ? 2.178 9.522 0.410 1.00 0.00 62 PRO B O 6
ATOM 10900 N N . LYS B 2 63 ? 0.662 10.823 -0.626 1.00 0.00 63 LYS B N 6
ATOM 10901 C CA . LYS B 2 63 ? 1.621 11.799 -1.112 1.00 0.00 63 LYS B CA 6
ATOM 10902 C C . LYS B 2 63 ? 1.941 12.805 -0.009 1.00 0.00 63 LYS B C 6
ATOM 10903 O O . LYS B 2 63 ? 2.959 13.494 -0.049 1.00 0.00 63 LYS B O 6
ATOM 10922 N N . TRP B 2 64 ? 1.053 12.874 0.977 1.00 0.00 64 TRP B N 6
ATOM 10923 C CA . TRP B 2 64 ? 1.254 13.731 2.143 1.00 0.00 64 TRP B CA 6
ATOM 10924 C C . TRP B 2 64 ? 2.057 12.983 3.202 1.00 0.00 64 TRP B C 6
ATOM 10925 O O . TRP B 2 64 ? 2.371 13.513 4.264 1.00 0.00 64 TRP B O 6
ATOM 10946 N N . ARG B 2 65 ? 2.385 11.740 2.885 1.00 0.00 65 ARG B N 6
ATOM 10947 C CA . ARG B 2 65 ? 3.287 10.941 3.697 1.00 0.00 65 ARG B CA 6
ATOM 10948 C C . ARG B 2 65 ? 4.721 11.345 3.398 1.00 0.00 65 ARG B C 6
ATOM 10949 O O . ARG B 2 65 ? 5.046 11.693 2.260 1.00 0.00 65 ARG B O 6
ATOM 10970 N N . GLN B 2 66 ? 5.568 11.331 4.413 1.00 0.00 66 GLN B N 6
ATOM 10971 C CA . GLN B 2 66 ? 6.990 11.491 4.193 1.00 0.00 66 GLN B CA 6
ATOM 10972 C C . GLN B 2 66 ? 7.511 10.244 3.490 1.00 0.00 66 GLN B C 6
ATOM 10973 O O . GLN B 2 66 ? 7.555 9.158 4.072 1.00 0.00 66 GLN B O 6
ATOM 10987 N N . LEU B 2 67 ? 7.858 10.401 2.225 1.00 0.00 67 LEU B N 6
ATOM 10988 C CA . LEU B 2 67 ? 8.226 9.277 1.384 1.00 0.00 67 LEU B CA 6
ATOM 10989 C C . LEU B 2 67 ? 9.690 8.920 1.565 1.00 0.00 67 LEU B C 6
ATOM 10990 O O . LEU B 2 67 ? 10.496 9.748 1.995 1.00 0.00 67 LEU B O 6
ATOM 11006 N N . ASN B 2 68 ? 10.029 7.683 1.234 1.00 0.00 68 ASN B N 6
ATOM 11007 C CA . ASN B 2 68 ? 11.390 7.202 1.396 1.00 0.00 68 ASN B CA 6
ATOM 11008 C C . ASN B 2 68 ? 12.294 7.761 0.302 1.00 0.00 68 ASN B C 6
ATOM 11009 O O . ASN B 2 68 ? 13.381 8.259 0.586 1.00 0.00 68 ASN B O 6
ATOM 11020 N N . VAL B 2 69 ? 11.834 7.708 -0.935 1.00 0.00 69 VAL B N 6
ATOM 11021 C CA . VAL B 2 69 ? 12.602 8.220 -2.057 1.00 0.00 69 VAL B CA 6
ATOM 11022 C C . VAL B 2 69 ? 11.703 8.287 -3.298 1.00 0.00 69 VAL B C 6
ATOM 11023 O O . VAL B 2 69 ? 10.509 7.998 -3.208 1.00 0.00 69 VAL B O 6
ATOM 11036 N N . PHE B 2 70 ? 12.254 8.692 -4.433 1.00 0.00 70 PHE B N 6
ATOM 11037 C CA . PHE B 2 70 ? 11.493 8.772 -5.675 1.00 0.00 70 PHE B CA 6
ATOM 11038 C C . PHE B 2 70 ? 11.336 7.388 -6.307 1.00 0.00 70 PHE B C 6
ATOM 11039 O O . PHE B 2 70 ? 11.853 6.398 -5.792 1.00 0.00 70 PHE B O 6
ATOM 11056 N N . GLU B 2 71 ? 10.611 7.323 -7.415 1.00 0.00 71 GLU B N 6
ATOM 11057 C CA . GLU B 2 71 ? 10.342 6.052 -8.074 1.00 0.00 71 GLU B CA 6
ATOM 11058 C C . GLU B 2 71 ? 11.520 5.596 -8.932 1.00 0.00 71 GLU B C 6
ATOM 11059 O O . GLU B 2 71 ? 12.242 6.411 -9.510 1.00 0.00 71 GLU B O 6
ATOM 11071 N N . GLY B 2 72 ? 11.703 4.282 -8.998 1.00 0.00 72 GLY B N 6
ATOM 11072 C CA . GLY B 2 72 ? 12.790 3.700 -9.758 1.00 0.00 72 GLY B CA 6
ATOM 11073 C C . GLY B 2 72 ? 14.117 3.920 -9.072 1.00 0.00 72 GLY B C 6
ATOM 11074 O O . GLY B 2 72 ? 15.164 3.983 -9.715 1.00 0.00 72 GLY B O 6
ATOM 11078 N N . GLU B 2 73 ? 14.060 4.032 -7.754 1.00 0.00 73 GLU B N 6
ATOM 11079 C CA . GLU B 2 73 ? 15.234 4.316 -6.953 1.00 0.00 73 GLU B CA 6
ATOM 11080 C C . GLU B 2 73 ? 15.619 3.107 -6.105 1.00 0.00 73 GLU B C 6
ATOM 11081 O O . GLU B 2 73 ? 14.758 2.385 -5.596 1.00 0.00 73 GLU B O 6
ATOM 11093 N N . ARG B 2 74 ? 16.918 2.896 -5.964 1.00 0.00 74 ARG B N 6
ATOM 11094 C CA . ARG B 2 74 ? 17.452 1.736 -5.262 1.00 0.00 74 ARG B CA 6
ATOM 11095 C C . ARG B 2 74 ? 17.596 2.017 -3.771 1.00 0.00 74 ARG B C 6
ATOM 11096 O O . ARG B 2 74 ? 18.336 2.911 -3.359 1.00 0.00 74 ARG B O 6
ATOM 11117 N N . VAL B 2 75 ? 16.878 1.247 -2.972 1.00 0.00 75 VAL B N 6
ATOM 11118 C CA . VAL B 2 75 ? 16.868 1.427 -1.524 1.00 0.00 75 VAL B CA 6
ATOM 11119 C C . VAL B 2 75 ? 17.081 0.101 -0.804 1.00 0.00 75 VAL B C 6
ATOM 11120 O O . VAL B 2 75 ? 17.078 -0.964 -1.427 1.00 0.00 75 VAL B O 6
ATOM 11133 N N . GLU B 2 76 ? 17.262 0.178 0.510 1.00 0.00 76 GLU B N 6
ATOM 11134 C CA . GLU B 2 76 ? 17.445 -1.003 1.342 1.00 0.00 76 GLU B CA 6
ATOM 11135 C C . GLU B 2 76 ? 16.384 -1.014 2.438 1.00 0.00 76 GLU B C 6
ATOM 11136 O O . GLU B 2 76 ? 15.735 0.005 2.686 1.00 0.00 76 GLU B O 6
ATOM 11148 N N . ARG B 2 77 ? 16.202 -2.163 3.078 1.00 0.00 77 ARG B N 6
ATOM 11149 C CA . ARG B 2 77 ? 15.231 -2.292 4.154 1.00 0.00 77 ARG B CA 6
ATOM 11150 C C . ARG B 2 77 ? 15.611 -1.406 5.333 1.00 0.00 77 ARG B C 6
ATOM 11151 O O . ARG B 2 77 ? 16.640 -1.615 5.973 1.00 0.00 77 ARG B O 6
ATOM 11172 N N . GLY B 2 78 ? 14.787 -0.407 5.600 1.00 0.00 78 GLY B N 6
ATOM 11173 C CA . GLY B 2 78 ? 15.007 0.450 6.747 1.00 0.00 78 GLY B CA 6
ATOM 11174 C C . GLY B 2 78 ? 15.940 1.607 6.452 1.00 0.00 78 GLY B C 6
ATOM 11175 O O . GLY B 2 78 ? 15.716 2.727 6.913 1.00 0.00 78 GLY B O 6
ATOM 11179 N N . ASP B 2 79 ? 16.982 1.340 5.684 1.00 0.00 79 ASP B N 6
ATOM 11180 C CA . ASP B 2 79 ? 17.985 2.351 5.387 1.00 0.00 79 ASP B CA 6
ATOM 11181 C C . ASP B 2 79 ? 17.569 3.215 4.207 1.00 0.00 79 ASP B C 6
ATOM 11182 O O . ASP B 2 79 ? 17.523 2.754 3.063 1.00 0.00 79 ASP B O 6
ATOM 11191 N N . VAL B 2 80 ? 17.271 4.476 4.502 1.00 0.00 80 VAL B N 6
ATOM 11192 C CA . VAL B 2 80 ? 16.944 5.460 3.484 1.00 0.00 80 VAL B CA 6
ATOM 11193 C C . VAL B 2 80 ? 16.741 6.848 4.112 1.00 0.00 80 VAL B C 6
ATOM 11194 O O . VAL B 2 80 ? 17.532 7.757 3.867 1.00 0.00 80 VAL B O 6
ATOM 11207 N N . ILE B 2 81 ? 15.707 7.014 4.936 1.00 0.00 81 ILE B N 6
ATOM 11208 C CA . ILE B 2 81 ? 15.460 8.299 5.587 1.00 0.00 81 ILE B CA 6
ATOM 11209 C C . ILE B 2 81 ? 15.470 8.151 7.104 1.00 0.00 81 ILE B C 6
ATOM 11210 O O . ILE B 2 81 ? 16.191 8.861 7.805 1.00 0.00 81 ILE B O 6
ATOM 11226 N N . SER B 2 82 ? 14.684 7.206 7.601 1.00 0.00 82 SER B N 6
ATOM 11227 C CA . SER B 2 82 ? 14.583 6.968 9.029 1.00 0.00 82 SER B CA 6
ATOM 11228 C C . SER B 2 82 ? 14.117 5.549 9.284 1.00 0.00 82 SER B C 6
ATOM 11229 O O . SER B 2 82 ? 13.042 5.143 8.837 1.00 0.00 82 SER B O 6
ATOM 11237 N N . ASP B 2 83 ? 14.934 4.797 9.996 1.00 0.00 83 ASP B N 6
ATOM 11238 C CA . ASP B 2 83 ? 14.620 3.417 10.297 1.00 0.00 83 ASP B CA 6
ATOM 11239 C C . ASP B 2 83 ? 14.025 3.306 11.689 1.00 0.00 83 ASP B C 6
ATOM 11240 O O . ASP B 2 83 ? 14.387 4.054 12.600 1.00 0.00 83 ASP B O 6
ATOM 11249 N N . GLY B 2 84 ? 13.094 2.391 11.832 1.00 0.00 84 GLY B N 6
ATOM 11250 C CA . GLY B 2 84 ? 12.445 2.173 13.102 1.00 0.00 84 GLY B CA 6
ATOM 11251 C C . GLY B 2 84 ? 11.404 1.088 12.998 1.00 0.00 84 GLY B C 6
ATOM 11252 O O . GLY B 2 84 ? 10.861 0.898 11.892 1.00 0.00 84 GLY B O 6
ATOM 11257 N N . THR A 1 26 ? -16.819 -4.825 -9.913 1.00 0.00 26 THR A N 7
ATOM 11258 C CA . THR A 1 26 ? -15.892 -5.153 -8.812 1.00 0.00 26 THR A CA 7
ATOM 11259 C C . THR A 1 26 ? -16.173 -4.274 -7.599 1.00 0.00 26 THR A C 7
ATOM 11260 O O . THR A 1 26 ? -15.883 -3.077 -7.611 1.00 0.00 26 THR A O 7
ATOM 11271 N N . GLY A 1 27 ? -16.748 -4.867 -6.562 1.00 0.00 27 GLY A N 7
ATOM 11272 C CA . GLY A 1 27 ? -17.044 -4.122 -5.357 1.00 0.00 27 GLY A CA 7
ATOM 11273 C C . GLY A 1 27 ? -17.872 -4.926 -4.380 1.00 0.00 27 GLY A C 7
ATOM 11274 O O . GLY A 1 27 ? -18.947 -4.493 -3.960 1.00 0.00 27 GLY A O 7
ATOM 11278 N N . SER A 1 28 ? -17.379 -6.100 -4.023 1.00 0.00 28 SER A N 7
ATOM 11279 C CA . SER A 1 28 ? -18.091 -6.971 -3.107 1.00 0.00 28 SER A CA 7
ATOM 11280 C C . SER A 1 28 ? -17.133 -7.903 -2.372 1.00 0.00 28 SER A C 7
ATOM 11281 O O . SER A 1 28 ? -16.744 -7.635 -1.233 1.00 0.00 28 SER A O 7
ATOM 11289 N N . LEU A 1 29 ? -16.737 -8.980 -3.037 1.00 0.00 29 LEU A N 7
ATOM 11290 C CA . LEU A 1 29 ? -15.904 -10.000 -2.421 1.00 0.00 29 LEU A CA 7
ATOM 11291 C C . LEU A 1 29 ? -15.332 -10.942 -3.473 1.00 0.00 29 LEU A C 7
ATOM 11292 O O . LEU A 1 29 ? -16.060 -11.456 -4.320 1.00 0.00 29 LEU A O 7
ATOM 11308 N N . SER A 1 30 ? -14.028 -11.145 -3.428 1.00 0.00 30 SER A N 7
ATOM 11309 C CA . SER A 1 30 ? -13.388 -12.158 -4.246 1.00 0.00 30 SER A CA 7
ATOM 11310 C C . SER A 1 30 ? -12.910 -13.304 -3.361 1.00 0.00 30 SER A C 7
ATOM 11311 O O . SER A 1 30 ? -13.383 -14.435 -3.476 1.00 0.00 30 SER A O 7
ATOM 11319 N N . VAL A 1 31 ? -11.982 -12.993 -2.466 1.00 0.00 31 VAL A N 7
ATOM 11320 C CA . VAL A 1 31 ? -11.483 -13.957 -1.500 1.00 0.00 31 VAL A CA 7
ATOM 11321 C C . VAL A 1 31 ? -10.898 -13.223 -0.287 1.00 0.00 31 VAL A C 7
ATOM 11322 O O . VAL A 1 31 ? -10.125 -12.276 -0.432 1.00 0.00 31 VAL A O 7
ATOM 11335 N N . ASP A 1 32 ? -11.289 -13.649 0.907 1.00 0.00 32 ASP A N 7
ATOM 11336 C CA . ASP A 1 32 ? -10.886 -12.969 2.137 1.00 0.00 32 ASP A CA 7
ATOM 11337 C C . ASP A 1 32 ? -9.745 -13.711 2.825 1.00 0.00 32 ASP A C 7
ATOM 11338 O O . ASP A 1 32 ? -9.517 -13.551 4.023 1.00 0.00 32 ASP A O 7
ATOM 11347 N N . ASN A 1 33 ? -9.044 -14.525 2.048 1.00 0.00 33 ASN A N 7
ATOM 11348 C CA . ASN A 1 33 ? -7.892 -15.290 2.534 1.00 0.00 33 ASN A CA 7
ATOM 11349 C C . ASN A 1 33 ? -6.875 -14.413 3.273 1.00 0.00 33 ASN A C 7
ATOM 11350 O O . ASN A 1 33 ? -6.411 -14.770 4.353 1.00 0.00 33 ASN A O 7
ATOM 11361 N N . LYS A 1 34 ? -6.530 -13.276 2.690 1.00 0.00 34 LYS A N 7
ATOM 11362 C CA . LYS A 1 34 ? -5.559 -12.377 3.296 1.00 0.00 34 LYS A CA 7
ATOM 11363 C C . LYS A 1 34 ? -6.264 -11.265 4.066 1.00 0.00 34 LYS A C 7
ATOM 11364 O O . LYS A 1 34 ? -7.459 -11.031 3.880 1.00 0.00 34 LYS A O 7
ATOM 11383 N N . LYS A 1 35 ? -5.522 -10.576 4.921 1.00 0.00 35 LYS A N 7
ATOM 11384 C CA . LYS A 1 35 ? -6.083 -9.486 5.707 1.00 0.00 35 LYS A CA 7
ATOM 11385 C C . LYS A 1 35 ? -5.530 -8.150 5.244 1.00 0.00 35 LYS A C 7
ATOM 11386 O O . LYS A 1 35 ? -4.536 -7.658 5.769 1.00 0.00 35 LYS A O 7
ATOM 11405 N N . PHE A 1 36 ? -6.170 -7.569 4.254 1.00 0.00 36 PHE A N 7
ATOM 11406 C CA . PHE A 1 36 ? -5.772 -6.263 3.769 1.00 0.00 36 PHE A CA 7
ATOM 11407 C C . PHE A 1 36 ? -6.745 -5.213 4.292 1.00 0.00 36 PHE A C 7
ATOM 11408 O O . PHE A 1 36 ? -7.940 -5.477 4.391 1.00 0.00 36 PHE A O 7
ATOM 11425 N N . TRP A 1 37 ? -6.239 -4.041 4.656 1.00 0.00 37 TRP A N 7
ATOM 11426 C CA . TRP A 1 37 ? -7.089 -2.991 5.211 1.00 0.00 37 TRP A CA 7
ATOM 11427 C C . TRP A 1 37 ? -6.903 -1.676 4.461 1.00 0.00 37 TRP A C 7
ATOM 11428 O O . TRP A 1 37 ? -5.775 -1.279 4.157 1.00 0.00 37 TRP A O 7
ATOM 11449 N N . ALA A 1 38 ? -8.012 -1.011 4.160 1.00 0.00 38 ALA A N 7
ATOM 11450 C CA . ALA A 1 38 ? -7.979 0.278 3.483 1.00 0.00 38 ALA A CA 7
ATOM 11451 C C . ALA A 1 38 ? -8.786 1.314 4.253 1.00 0.00 38 ALA A C 7
ATOM 11452 O O . ALA A 1 38 ? -9.973 1.122 4.519 1.00 0.00 38 ALA A O 7
ATOM 11459 N N . THR A 1 39 ? -8.133 2.398 4.619 1.00 0.00 39 THR A N 7
ATOM 11460 C CA . THR A 1 39 ? -8.792 3.521 5.253 1.00 0.00 39 THR A CA 7
ATOM 11461 C C . THR A 1 39 ? -9.381 4.433 4.181 1.00 0.00 39 THR A C 7
ATOM 11462 O O . THR A 1 39 ? -8.657 4.930 3.320 1.00 0.00 39 THR A O 7
ATOM 11473 N N . VAL A 1 40 ? -10.688 4.625 4.214 1.00 0.00 40 VAL A N 7
ATOM 11474 C CA . VAL A 1 40 ? -11.359 5.461 3.228 1.00 0.00 40 VAL A CA 7
ATOM 11475 C C . VAL A 1 40 ? -12.045 6.642 3.886 1.00 0.00 40 VAL A C 7
ATOM 11476 O O . VAL A 1 40 ? -12.435 6.577 5.053 1.00 0.00 40 VAL A O 7
ATOM 11489 N N . GLU A 1 41 ? -12.190 7.716 3.132 1.00 0.00 41 GLU A N 7
ATOM 11490 C CA . GLU A 1 41 ? -13.006 8.835 3.555 1.00 0.00 41 GLU A CA 7
ATOM 11491 C C . GLU A 1 41 ? -14.038 9.133 2.480 1.00 0.00 41 GLU A C 7
ATOM 11492 O O . GLU A 1 41 ? -13.699 9.442 1.337 1.00 0.00 41 GLU A O 7
ATOM 11504 N N . SER A 1 42 ? -15.295 9.011 2.854 1.00 0.00 42 SER A N 7
ATOM 11505 C CA . SER A 1 42 ? -16.397 9.255 1.949 1.00 0.00 42 SER A CA 7
ATOM 11506 C C . SER A 1 42 ? -16.724 10.747 1.947 1.00 0.00 42 SER A C 7
ATOM 11507 O O . SER A 1 42 ? -15.882 11.572 2.316 1.00 0.00 42 SER A O 7
ATOM 11515 N N . SER A 1 43 ? -17.932 11.085 1.513 1.00 0.00 43 SER A N 7
ATOM 11516 C CA . SER A 1 43 ? -18.392 12.464 1.476 1.00 0.00 43 SER A CA 7
ATOM 11517 C C . SER A 1 43 ? -18.135 13.171 2.808 1.00 0.00 43 SER A C 7
ATOM 11518 O O . SER A 1 43 ? -17.772 14.348 2.834 1.00 0.00 43 SER A O 7
ATOM 11526 N N . GLU A 1 44 ? -18.327 12.457 3.913 1.00 0.00 44 GLU A N 7
ATOM 11527 C CA . GLU A 1 44 ? -18.037 13.011 5.227 1.00 0.00 44 GLU A CA 7
ATOM 11528 C C . GLU A 1 44 ? -17.381 11.974 6.139 1.00 0.00 44 GLU A C 7
ATOM 11529 O O . GLU A 1 44 ? -16.350 12.242 6.758 1.00 0.00 44 GLU A O 7
ATOM 11541 N N . HIS A 1 45 ? -17.979 10.791 6.210 1.00 0.00 45 HIS A N 7
ATOM 11542 C CA . HIS A 1 45 ? -17.521 9.747 7.126 1.00 0.00 45 HIS A CA 7
ATOM 11543 C C . HIS A 1 45 ? -16.240 9.087 6.630 1.00 0.00 45 HIS A C 7
ATOM 11544 O O . HIS A 1 45 ? -15.949 9.093 5.437 1.00 0.00 45 HIS A O 7
ATOM 11559 N N . SER A 1 46 ? -15.489 8.511 7.554 1.00 0.00 46 SER A N 7
ATOM 11560 C CA . SER A 1 46 ? -14.252 7.820 7.227 1.00 0.00 46 SER A CA 7
ATOM 11561 C C . SER A 1 46 ? -14.100 6.582 8.106 1.00 0.00 46 SER A C 7
ATOM 11562 O O . SER A 1 46 ? -14.537 6.584 9.258 1.00 0.00 46 SER A O 7
ATOM 11570 N N . PHE A 1 47 ? -13.499 5.527 7.564 1.00 0.00 47 PHE A N 7
ATOM 11571 C CA . PHE A 1 47 ? -13.356 4.270 8.293 1.00 0.00 47 PHE A CA 7
ATOM 11572 C C . PHE A 1 47 ? -12.336 3.352 7.627 1.00 0.00 47 PHE A C 7
ATOM 11573 O O . PHE A 1 47 ? -11.903 3.602 6.501 1.00 0.00 47 PHE A O 7
ATOM 11590 N N . GLU A 1 48 ? -11.963 2.292 8.332 1.00 0.00 48 GLU A N 7
ATOM 11591 C CA . GLU A 1 48 ? -11.044 1.296 7.801 1.00 0.00 48 GLU A CA 7
ATOM 11592 C C . GLU A 1 48 ? -11.818 0.055 7.381 1.00 0.00 48 GLU A C 7
ATOM 11593 O O . GLU A 1 48 ? -12.461 -0.595 8.208 1.00 0.00 48 GLU A O 7
ATOM 11605 N N . VAL A 1 49 ? -11.753 -0.271 6.104 1.00 0.00 49 VAL A N 7
ATOM 11606 C CA . VAL A 1 49 ? -12.516 -1.381 5.557 1.00 0.00 49 VAL A CA 7
ATOM 11607 C C . VAL A 1 49 ? -11.580 -2.459 5.000 1.00 0.00 49 VAL A C 7
ATOM 11608 O O . VAL A 1 49 ? -10.578 -2.146 4.353 1.00 0.00 49 VAL A O 7
ATOM 11621 N N . PRO A 1 50 ? -11.868 -3.742 5.290 1.00 0.00 50 PRO A N 7
ATOM 11622 C CA . PRO A 1 50 ? -11.077 -4.867 4.781 1.00 0.00 50 PRO A CA 7
ATOM 11623 C C . PRO A 1 50 ? -11.090 -4.951 3.256 1.00 0.00 50 PRO A C 7
ATOM 11624 O O . PRO A 1 50 ? -12.118 -4.726 2.613 1.00 0.00 50 PRO A O 7
ATOM 11635 N N . ILE A 1 51 ? -9.939 -5.274 2.693 1.00 0.00 51 ILE A N 7
ATOM 11636 C CA . ILE A 1 51 ? -9.801 -5.455 1.259 1.00 0.00 51 ILE A CA 7
ATOM 11637 C C . ILE A 1 51 ? -9.668 -6.934 0.953 1.00 0.00 51 ILE A C 7
ATOM 11638 O O . ILE A 1 51 ? -8.857 -7.633 1.564 1.00 0.00 51 ILE A O 7
ATOM 11654 N N . TYR A 1 52 ? -10.467 -7.410 0.021 1.00 0.00 52 TYR A N 7
ATOM 11655 C CA . TYR A 1 52 ? -10.453 -8.814 -0.322 1.00 0.00 52 TYR A CA 7
ATOM 11656 C C . TYR A 1 52 ? -9.718 -9.021 -1.635 1.00 0.00 52 TYR A C 7
ATOM 11657 O O . TYR A 1 52 ? -10.185 -8.597 -2.694 1.00 0.00 52 TYR A O 7
ATOM 11675 N N . ALA A 1 53 ? -8.560 -9.653 -1.553 1.00 0.00 53 ALA A N 7
ATOM 11676 C CA . ALA A 1 53 ? -7.741 -9.917 -2.722 1.00 0.00 53 ALA A CA 7
ATOM 11677 C C . ALA A 1 53 ? -6.850 -11.124 -2.484 1.00 0.00 53 ALA A C 7
ATOM 11678 O O . ALA A 1 53 ? -6.798 -11.657 -1.375 1.00 0.00 53 ALA A O 7
ATOM 11685 N N . GLU A 1 54 ? -6.142 -11.543 -3.518 1.00 0.00 54 GLU A N 7
ATOM 11686 C CA . GLU A 1 54 ? -5.247 -12.685 -3.417 1.00 0.00 54 GLU A CA 7
ATOM 11687 C C . GLU A 1 54 ? -3.832 -12.234 -3.065 1.00 0.00 54 GLU A C 7
ATOM 11688 O O . GLU A 1 54 ? -3.232 -12.708 -2.095 1.00 0.00 54 GLU A O 7
ATOM 11700 N N . THR A 1 55 ? -3.321 -11.297 -3.849 1.00 0.00 55 THR A N 7
ATOM 11701 C CA . THR A 1 55 ? -1.931 -10.880 -3.753 1.00 0.00 55 THR A CA 7
ATOM 11702 C C . THR A 1 55 ? -1.824 -9.437 -3.243 1.00 0.00 55 THR A C 7
ATOM 11703 O O . THR A 1 55 ? -2.815 -8.704 -3.258 1.00 0.00 55 THR A O 7
ATOM 11714 N N . LEU A 1 56 ? -0.636 -9.038 -2.790 1.00 0.00 56 LEU A N 7
ATOM 11715 C CA . LEU A 1 56 ? -0.404 -7.676 -2.300 1.00 0.00 56 LEU A CA 7
ATOM 11716 C C . LEU A 1 56 ? -0.787 -6.631 -3.343 1.00 0.00 56 LEU A C 7
ATOM 11717 O O . LEU A 1 56 ? -1.672 -5.804 -3.113 1.00 0.00 56 LEU A O 7
ATOM 11733 N N . ASP A 1 57 ? -0.122 -6.685 -4.490 1.00 0.00 57 ASP A N 7
ATOM 11734 C CA . ASP A 1 57 ? -0.360 -5.732 -5.574 1.00 0.00 57 ASP A CA 7
ATOM 11735 C C . ASP A 1 57 ? -1.808 -5.796 -6.057 1.00 0.00 57 ASP A C 7
ATOM 11736 O O . ASP A 1 57 ? -2.390 -4.783 -6.452 1.00 0.00 57 ASP A O 7
ATOM 11745 N N . GLU A 1 58 ? -2.382 -6.995 -6.002 1.00 0.00 58 GLU A N 7
ATOM 11746 C CA . GLU A 1 58 ? -3.786 -7.208 -6.344 1.00 0.00 58 GLU A CA 7
ATOM 11747 C C . GLU A 1 58 ? -4.681 -6.358 -5.442 1.00 0.00 58 GLU A C 7
ATOM 11748 O O . GLU A 1 58 ? -5.613 -5.700 -5.904 1.00 0.00 58 GLU A O 7
ATOM 11760 N N . ALA A 1 59 ? -4.374 -6.367 -4.151 1.00 0.00 59 ALA A N 7
ATOM 11761 C CA . ALA A 1 59 ? -5.131 -5.598 -3.173 1.00 0.00 59 ALA A CA 7
ATOM 11762 C C . ALA A 1 59 ? -4.882 -4.110 -3.345 1.00 0.00 59 ALA A C 7
ATOM 11763 O O . ALA A 1 59 ? -5.791 -3.300 -3.195 1.00 0.00 59 ALA A O 7
ATOM 11770 N N . LEU A 1 60 ? -3.641 -3.770 -3.661 1.00 0.00 60 LEU A N 7
ATOM 11771 C CA . LEU A 1 60 ? -3.229 -2.385 -3.830 1.00 0.00 60 LEU A CA 7
ATOM 11772 C C . LEU A 1 60 ? -4.080 -1.667 -4.874 1.00 0.00 60 LEU A C 7
ATOM 11773 O O . LEU A 1 60 ? -4.577 -0.564 -4.628 1.00 0.00 60 LEU A O 7
ATOM 11789 N N . GLU A 1 61 ? -4.258 -2.281 -6.035 1.00 0.00 61 GLU A N 7
ATOM 11790 C CA . GLU A 1 61 ? -5.034 -1.646 -7.084 1.00 0.00 61 GLU A CA 7
ATOM 11791 C C . GLU A 1 61 ? -6.517 -1.615 -6.719 1.00 0.00 61 GLU A C 7
ATOM 11792 O O . GLU A 1 61 ? -7.189 -0.608 -6.935 1.00 0.00 61 GLU A O 7
ATOM 11804 N N . LEU A 1 62 ? -7.008 -2.698 -6.120 1.00 0.00 62 LEU A N 7
ATOM 11805 C CA . LEU A 1 62 ? -8.422 -2.806 -5.772 1.00 0.00 62 LEU A CA 7
ATOM 11806 C C . LEU A 1 62 ? -8.819 -1.849 -4.664 1.00 0.00 62 LEU A C 7
ATOM 11807 O O . LEU A 1 62 ? -9.851 -1.201 -4.762 1.00 0.00 62 LEU A O 7
ATOM 11823 N N . ALA A 1 63 ? -8.007 -1.768 -3.615 1.00 0.00 63 ALA A N 7
ATOM 11824 C CA . ALA A 1 63 ? -8.325 -0.930 -2.458 1.00 0.00 63 ALA A CA 7
ATOM 11825 C C . ALA A 1 63 ? -8.806 0.447 -2.897 1.00 0.00 63 ALA A C 7
ATOM 11826 O O . ALA A 1 63 ? -9.800 0.962 -2.395 1.00 0.00 63 ALA A O 7
ATOM 11833 N N . GLU A 1 64 ? -8.099 1.021 -3.854 1.00 0.00 64 GLU A N 7
ATOM 11834 C CA . GLU A 1 64 ? -8.498 2.284 -4.441 1.00 0.00 64 GLU A CA 7
ATOM 11835 C C . GLU A 1 64 ? -9.565 2.084 -5.519 1.00 0.00 64 GLU A C 7
ATOM 11836 O O . GLU A 1 64 ? -10.704 2.521 -5.368 1.00 0.00 64 GLU A O 7
ATOM 11848 N N . TRP A 1 65 ? -9.190 1.375 -6.584 1.00 0.00 65 TRP A N 7
ATOM 11849 C CA . TRP A 1 65 ? -9.980 1.331 -7.814 1.00 0.00 65 TRP A CA 7
ATOM 11850 C C . TRP A 1 65 ? -11.355 0.689 -7.614 1.00 0.00 65 TRP A C 7
ATOM 11851 O O . TRP A 1 65 ? -12.270 0.926 -8.397 1.00 0.00 65 TRP A O 7
ATOM 11872 N N . GLN A 1 66 ? -11.490 -0.126 -6.580 1.00 0.00 66 GLN A N 7
ATOM 11873 C CA . GLN A 1 66 ? -12.751 -0.798 -6.291 1.00 0.00 66 GLN A CA 7
ATOM 11874 C C . GLN A 1 66 ? -13.691 0.113 -5.495 1.00 0.00 66 GLN A C 7
ATOM 11875 O O . GLN A 1 66 ? -14.909 0.065 -5.666 1.00 0.00 66 GLN A O 7
ATOM 11889 N N . TYR A 1 67 ? -13.120 0.957 -4.642 1.00 0.00 67 TYR A N 7
ATOM 11890 C CA . TYR A 1 67 ? -13.914 1.780 -3.731 1.00 0.00 67 TYR A CA 7
ATOM 11891 C C . TYR A 1 67 ? -14.183 3.175 -4.283 1.00 0.00 67 TYR A C 7
ATOM 11892 O O . TYR A 1 67 ? -15.249 3.748 -4.042 1.00 0.00 67 TYR A O 7
ATOM 11910 N N . VAL A 1 68 ? -13.235 3.721 -5.032 1.00 0.00 68 VAL A N 7
ATOM 11911 C CA . VAL A 1 68 ? -13.357 5.092 -5.520 1.00 0.00 68 VAL A CA 7
ATOM 11912 C C . VAL A 1 68 ? -14.556 5.314 -6.467 1.00 0.00 68 VAL A C 7
ATOM 11913 O O . VAL A 1 68 ? -15.151 6.389 -6.421 1.00 0.00 68 VAL A O 7
ATOM 11926 N N . PRO A 1 69 ? -14.968 4.332 -7.320 1.00 0.00 69 PRO A N 7
ATOM 11927 C CA . PRO A 1 69 ? -16.155 4.503 -8.170 1.00 0.00 69 PRO A CA 7
ATOM 11928 C C . PRO A 1 69 ? -17.439 4.600 -7.351 1.00 0.00 69 PRO A C 7
ATOM 11929 O O . PRO A 1 69 ? -18.479 5.022 -7.853 1.00 0.00 69 PRO A O 7
ATOM 11940 N N . ALA A 1 70 ? -17.358 4.211 -6.085 1.00 0.00 70 ALA A N 7
ATOM 11941 C CA . ALA A 1 70 ? -18.503 4.277 -5.190 1.00 0.00 70 ALA A CA 7
ATOM 11942 C C . ALA A 1 70 ? -18.459 5.549 -4.350 1.00 0.00 70 ALA A C 7
ATOM 11943 O O . ALA A 1 70 ? -19.275 5.739 -3.448 1.00 0.00 70 ALA A O 7
ATOM 11950 N N . GLY A 1 71 ? -17.499 6.415 -4.650 1.00 0.00 71 GLY A N 7
ATOM 11951 C CA . GLY A 1 71 ? -17.380 7.671 -3.935 1.00 0.00 71 GLY A CA 7
ATOM 11952 C C . GLY A 1 71 ? -16.509 7.555 -2.700 1.00 0.00 71 GLY A C 7
ATOM 11953 O O . GLY A 1 71 ? -16.442 8.477 -1.887 1.00 0.00 71 GLY A O 7
ATOM 11957 N N . PHE A 1 72 ? -15.839 6.423 -2.558 1.00 0.00 72 PHE A N 7
ATOM 11958 C CA . PHE A 1 72 ? -14.977 6.188 -1.412 1.00 0.00 72 PHE A CA 7
ATOM 11959 C C . PHE A 1 72 ? -13.523 6.452 -1.760 1.00 0.00 72 PHE A C 7
ATOM 11960 O O . PHE A 1 72 ? -12.816 5.557 -2.223 1.00 0.00 72 PHE A O 7
ATOM 11977 N N . GLU A 1 73 ? -13.072 7.680 -1.550 1.00 0.00 73 GLU A N 7
ATOM 11978 C CA . GLU A 1 73 ? -11.675 7.990 -1.766 1.00 0.00 73 GLU A CA 7
ATOM 11979 C C . GLU A 1 73 ? -10.851 7.512 -0.586 1.00 0.00 73 GLU A C 7
ATOM 11980 O O . GLU A 1 73 ? -10.978 8.020 0.532 1.00 0.00 73 GLU A O 7
ATOM 11992 N N . VAL A 1 74 ? -10.033 6.511 -0.848 1.00 0.00 74 VAL A N 7
ATOM 11993 C CA . VAL A 1 74 ? -9.085 6.000 0.125 1.00 0.00 74 VAL A CA 7
ATOM 11994 C C . VAL A 1 74 ? -8.167 7.117 0.627 1.00 0.00 74 VAL A C 7
ATOM 11995 O O . VAL A 1 74 ? -7.900 8.084 -0.092 1.00 0.00 74 VAL A O 7
ATOM 12008 N N . THR A 1 75 ? -7.697 6.987 1.855 1.00 0.00 75 THR A N 7
ATOM 12009 C CA . THR A 1 75 ? -6.761 7.940 2.427 1.00 0.00 75 THR A CA 7
ATOM 12010 C C . THR A 1 75 ? -5.446 7.247 2.782 1.00 0.00 75 THR A C 7
ATOM 12011 O O . THR A 1 75 ? -4.377 7.645 2.324 1.00 0.00 75 THR A O 7
ATOM 12022 N N . ARG A 1 76 ? -5.540 6.196 3.579 1.00 0.00 76 ARG A N 7
ATOM 12023 C CA . ARG A 1 76 ? -4.378 5.412 3.976 1.00 0.00 76 ARG A CA 7
ATOM 12024 C C . ARG A 1 76 ? -4.725 3.931 3.928 1.00 0.00 76 ARG A C 7
ATOM 12025 O O . ARG A 1 76 ? -5.896 3.581 3.871 1.00 0.00 76 ARG A O 7
ATOM 12046 N N . VAL A 1 77 ? -3.722 3.061 3.920 1.00 0.00 77 VAL A N 7
ATOM 12047 C CA . VAL A 1 77 ? -3.970 1.621 3.942 1.00 0.00 77 VAL A CA 7
ATOM 12048 C C . VAL A 1 77 ? -2.952 0.909 4.820 1.00 0.00 77 VAL A C 7
ATOM 12049 O O . VAL A 1 77 ? -1.865 1.428 5.074 1.00 0.00 77 VAL A O 7
ATOM 12062 N N . ARG A 1 78 ? -3.320 -0.275 5.285 1.00 0.00 78 ARG A N 7
ATOM 12063 C CA . ARG A 1 78 ? -2.408 -1.143 6.016 1.00 0.00 78 ARG A CA 7
ATOM 12064 C C . ARG A 1 78 ? -2.674 -2.600 5.661 1.00 0.00 78 ARG A C 7
ATOM 12065 O O . ARG A 1 78 ? -3.516 -3.258 6.273 1.00 0.00 78 ARG A O 7
ATOM 12086 N N . PRO A 1 79 ? -1.983 -3.110 4.633 1.00 0.00 79 PRO A N 7
ATOM 12087 C CA . PRO A 1 79 ? -2.090 -4.504 4.221 1.00 0.00 79 PRO A CA 7
ATOM 12088 C C . PRO A 1 79 ? -1.287 -5.428 5.133 1.00 0.00 79 PRO A C 7
ATOM 12089 O O . PRO A 1 79 ? -0.100 -5.198 5.370 1.00 0.00 79 PRO A O 7
ATOM 12100 N N . CYS A 1 80 ? -1.933 -6.465 5.641 1.00 0.00 80 CYS A N 7
ATOM 12101 C CA . CYS A 1 80 ? -1.259 -7.439 6.481 1.00 0.00 80 CYS A CA 7
ATOM 12102 C C . CYS A 1 80 ? -0.939 -8.692 5.675 1.00 0.00 80 CYS A C 7
ATOM 12103 O O . CYS A 1 80 ? -1.836 -9.446 5.287 1.00 0.00 80 CYS A O 7
ATOM 12111 N N . VAL A 1 81 ? 0.343 -8.890 5.405 1.00 0.00 81 VAL A N 7
ATOM 12112 C CA . VAL A 1 81 ? 0.801 -10.017 4.609 1.00 0.00 81 VAL A CA 7
ATOM 12113 C C . VAL A 1 81 ? 0.662 -11.317 5.396 1.00 0.00 81 VAL A C 7
ATOM 12114 O O . VAL A 1 81 ? 1.117 -11.414 6.538 1.00 0.00 81 VAL A O 7
ATOM 12127 N N . ALA A 1 82 ? 0.029 -12.309 4.786 1.00 0.00 82 ALA A N 7
ATOM 12128 C CA . ALA A 1 82 ? -0.201 -13.584 5.445 1.00 0.00 82 ALA A CA 7
ATOM 12129 C C . ALA A 1 82 ? 0.315 -14.743 4.596 1.00 0.00 82 ALA A C 7
ATOM 12130 O O . ALA A 1 82 ? -0.423 -15.308 3.787 1.00 0.00 82 ALA A O 7
ATOM 12137 N N . PRO A 1 83 ? 1.601 -15.093 4.749 1.00 0.00 83 PRO A N 7
ATOM 12138 C CA . PRO A 1 83 ? 2.199 -16.239 4.057 1.00 0.00 83 PRO A CA 7
ATOM 12139 C C . PRO A 1 83 ? 1.615 -17.560 4.549 1.00 0.00 83 PRO A C 7
ATOM 12140 O O . PRO A 1 83 ? 1.297 -18.446 3.757 1.00 0.00 83 PRO A O 7
ATOM 12151 N N . LYS A 1 84 ? 1.470 -17.672 5.864 1.00 0.00 84 LYS A N 7
ATOM 12152 C CA . LYS A 1 84 ? 0.922 -18.868 6.485 1.00 0.00 84 LYS A CA 7
ATOM 12153 C C . LYS A 1 84 ? 0.392 -18.525 7.871 1.00 0.00 84 LYS A C 7
ATOM 12154 O O . LYS A 1 84 ? 1.169 -18.625 8.847 1.00 0.00 84 LYS A O 7
ATOM 12174 N N . PRO B 2 24 ? 8.801 -0.780 11.092 1.00 0.00 24 PRO B N 7
ATOM 12175 C CA . PRO B 2 24 ? 9.012 0.100 9.923 1.00 0.00 24 PRO B CA 7
ATOM 12176 C C . PRO B 2 24 ? 8.461 1.491 10.193 1.00 0.00 24 PRO B C 7
ATOM 12177 O O . PRO B 2 24 ? 7.514 1.647 10.961 1.00 0.00 24 PRO B O 7
ATOM 12188 N N . ALA B 2 25 ? 9.068 2.500 9.577 1.00 0.00 25 ALA B N 7
ATOM 12189 C CA . ALA B 2 25 ? 8.616 3.875 9.736 1.00 0.00 25 ALA B CA 7
ATOM 12190 C C . ALA B 2 25 ? 8.584 4.591 8.387 1.00 0.00 25 ALA B C 7
ATOM 12191 O O . ALA B 2 25 ? 7.599 4.514 7.654 1.00 0.00 25 ALA B O 7
ATOM 12198 N N . ILE B 2 26 ? 9.672 5.269 8.051 1.00 0.00 26 ILE B N 7
ATOM 12199 C CA . ILE B 2 26 ? 9.787 5.941 6.764 1.00 0.00 26 ILE B CA 7
ATOM 12200 C C . ILE B 2 26 ? 10.903 5.281 5.977 1.00 0.00 26 ILE B C 7
ATOM 12201 O O . ILE B 2 26 ? 12.020 5.798 5.890 1.00 0.00 26 ILE B O 7
ATOM 12217 N N . LEU B 2 27 ? 10.600 4.117 5.425 1.00 0.00 27 LEU B N 7
ATOM 12218 C CA . LEU B 2 27 ? 11.621 3.287 4.819 1.00 0.00 27 LEU B CA 7
ATOM 12219 C C . LEU B 2 27 ? 11.025 2.318 3.814 1.00 0.00 27 LEU B C 7
ATOM 12220 O O . LEU B 2 27 ? 9.807 2.225 3.664 1.00 0.00 27 LEU B O 7
ATOM 12236 N N . ALA B 2 28 ? 11.901 1.625 3.109 1.00 0.00 28 ALA B N 7
ATOM 12237 C CA . ALA B 2 28 ? 11.500 0.530 2.252 1.00 0.00 28 ALA B CA 7
ATOM 12238 C C . ALA B 2 28 ? 11.549 -0.757 3.059 1.00 0.00 28 ALA B C 7
ATOM 12239 O O . ALA B 2 28 ? 12.609 -1.130 3.560 1.00 0.00 28 ALA B O 7
ATOM 12246 N N . GLU B 2 29 ? 10.406 -1.418 3.210 1.00 0.00 29 GLU B N 7
ATOM 12247 C CA . GLU B 2 29 ? 10.321 -2.604 4.058 1.00 0.00 29 GLU B CA 7
ATOM 12248 C C . GLU B 2 29 ? 11.065 -3.777 3.418 1.00 0.00 29 GLU B C 7
ATOM 12249 O O . GLU B 2 29 ? 11.278 -4.815 4.042 1.00 0.00 29 GLU B O 7
ATOM 12261 N N . ILE B 2 30 ? 11.458 -3.593 2.168 1.00 0.00 30 ILE B N 7
ATOM 12262 C CA . ILE B 2 30 ? 12.270 -4.562 1.451 1.00 0.00 30 ILE B CA 7
ATOM 12263 C C . ILE B 2 30 ? 13.317 -3.834 0.624 1.00 0.00 30 ILE B C 7
ATOM 12264 O O . ILE B 2 30 ? 13.102 -2.695 0.204 1.00 0.00 30 ILE B O 7
ATOM 12280 N N . SER B 2 31 ? 14.451 -4.476 0.409 1.00 0.00 31 SER B N 7
ATOM 12281 C CA . SER B 2 31 ? 15.523 -3.876 -0.362 1.00 0.00 31 SER B CA 7
ATOM 12282 C C . SER B 2 31 ? 15.271 -4.064 -1.843 1.00 0.00 31 SER B C 7
ATOM 12283 O O . SER B 2 31 ? 14.996 -5.171 -2.317 1.00 0.00 31 SER B O 7
ATOM 12291 N N . GLY B 2 32 ? 15.403 -2.984 -2.563 1.00 0.00 32 GLY B N 7
ATOM 12292 C CA . GLY B 2 32 ? 15.154 -2.995 -3.979 1.00 0.00 32 GLY B CA 7
ATOM 12293 C C . GLY B 2 32 ? 14.983 -1.608 -4.541 1.00 0.00 32 GLY B C 7
ATOM 12294 O O . GLY B 2 32 ? 15.593 -0.652 -4.062 1.00 0.00 32 GLY B O 7
ATOM 12298 N N . ILE B 2 33 ? 14.164 -1.510 -5.567 1.00 0.00 33 ILE B N 7
ATOM 12299 C CA . ILE B 2 33 ? 13.905 -0.253 -6.231 1.00 0.00 33 ILE B CA 7
ATOM 12300 C C . ILE B 2 33 ? 12.514 0.260 -5.875 1.00 0.00 33 ILE B C 7
ATOM 12301 O O . ILE B 2 33 ? 11.512 -0.369 -6.211 1.00 0.00 33 ILE B O 7
ATOM 12317 N N . VAL B 2 34 ? 12.454 1.384 -5.180 1.00 0.00 34 VAL B N 7
ATOM 12318 C CA . VAL B 2 34 ? 11.179 2.019 -4.885 1.00 0.00 34 VAL B CA 7
ATOM 12319 C C . VAL B 2 34 ? 10.601 2.577 -6.163 1.00 0.00 34 VAL B C 7
ATOM 12320 O O . VAL B 2 34 ? 11.277 3.308 -6.866 1.00 0.00 34 VAL B O 7
ATOM 12333 N N . SER B 2 35 ? 9.378 2.219 -6.483 1.00 0.00 35 SER B N 7
ATOM 12334 C CA . SER B 2 35 ? 8.720 2.797 -7.632 1.00 0.00 35 SER B CA 7
ATOM 12335 C C . SER B 2 35 ? 7.297 3.182 -7.278 1.00 0.00 35 SER B C 7
ATOM 12336 O O . SER B 2 35 ? 6.747 2.714 -6.280 1.00 0.00 35 SER B O 7
ATOM 12344 N N . PHE B 2 36 ? 6.715 4.056 -8.075 1.00 0.00 36 PHE B N 7
ATOM 12345 C CA . PHE B 2 36 ? 5.377 4.534 -7.812 1.00 0.00 36 PHE B CA 7
ATOM 12346 C C . PHE B 2 36 ? 4.497 4.355 -9.036 1.00 0.00 36 PHE B C 7
ATOM 12347 O O . PHE B 2 36 ? 4.992 4.223 -10.156 1.00 0.00 36 PHE B O 7
ATOM 12364 N N . GLY B 2 37 ? 3.198 4.343 -8.812 1.00 0.00 37 GLY B N 7
ATOM 12365 C CA . GLY B 2 37 ? 2.251 4.158 -9.890 1.00 0.00 37 GLY B CA 7
ATOM 12366 C C . GLY B 2 37 ? 1.011 5.001 -9.697 1.00 0.00 37 GLY B C 7
ATOM 12367 O O . GLY B 2 37 ? 1.036 5.962 -8.920 1.00 0.00 37 GLY B O 7
ATOM 12371 N N . LYS B 2 38 ? -0.081 4.608 -10.356 1.00 0.00 38 LYS B N 7
ATOM 12372 C CA . LYS B 2 38 ? -1.310 5.397 -10.366 1.00 0.00 38 LYS B CA 7
ATOM 12373 C C . LYS B 2 38 ? -1.785 5.695 -8.950 1.00 0.00 38 LYS B C 7
ATOM 12374 O O . LYS B 2 38 ? -1.688 4.850 -8.054 1.00 0.00 38 LYS B O 7
ATOM 12393 N N . GLU B 2 39 ? -2.258 6.906 -8.742 1.00 0.00 39 GLU B N 7
ATOM 12394 C CA . GLU B 2 39 ? -2.811 7.285 -7.462 1.00 0.00 39 GLU B CA 7
ATOM 12395 C C . GLU B 2 39 ? -4.164 7.966 -7.614 1.00 0.00 39 GLU B C 7
ATOM 12396 O O . GLU B 2 39 ? -4.525 8.408 -8.707 1.00 0.00 39 GLU B O 7
ATOM 12408 N N . THR B 2 40 ? -4.917 8.010 -6.527 1.00 0.00 40 THR B N 7
ATOM 12409 C CA . THR B 2 40 ? -6.260 8.569 -6.530 1.00 0.00 40 THR B CA 7
ATOM 12410 C C . THR B 2 40 ? -6.250 10.028 -6.975 1.00 0.00 40 THR B C 7
ATOM 12411 O O . THR B 2 40 ? -6.728 10.371 -8.059 1.00 0.00 40 THR B O 7
ATOM 12422 N N . LYS B 2 41 ? -5.694 10.867 -6.121 1.00 0.00 41 LYS B N 7
ATOM 12423 C CA . LYS B 2 41 ? -5.593 12.292 -6.373 1.00 0.00 41 LYS B CA 7
ATOM 12424 C C . LYS B 2 41 ? -4.497 12.855 -5.483 1.00 0.00 41 LYS B C 7
ATOM 12425 O O . LYS B 2 41 ? -3.559 13.498 -5.953 1.00 0.00 41 LYS B O 7
ATOM 12444 N N . GLY B 2 42 ? -4.616 12.574 -4.194 1.00 0.00 42 GLY B N 7
ATOM 12445 C CA . GLY B 2 42 ? -3.586 12.942 -3.247 1.00 0.00 42 GLY B CA 7
ATOM 12446 C C . GLY B 2 42 ? -2.889 11.718 -2.687 1.00 0.00 42 GLY B C 7
ATOM 12447 O O . GLY B 2 42 ? -2.480 11.693 -1.531 1.00 0.00 42 GLY B O 7
ATOM 12451 N N . LYS B 2 43 ? -2.751 10.694 -3.509 1.00 0.00 43 LYS B N 7
ATOM 12452 C CA . LYS B 2 43 ? -2.129 9.453 -3.076 1.00 0.00 43 LYS B CA 7
ATOM 12453 C C . LYS B 2 43 ? -0.849 9.229 -3.869 1.00 0.00 43 LYS B C 7
ATOM 12454 O O . LYS B 2 43 ? -0.443 10.097 -4.638 1.00 0.00 43 LYS B O 7
ATOM 12473 N N . ARG B 2 44 ? -0.208 8.089 -3.662 1.00 0.00 44 ARG B N 7
ATOM 12474 C CA . ARG B 2 44 ? 0.937 7.690 -4.461 1.00 0.00 44 ARG B CA 7
ATOM 12475 C C . ARG B 2 44 ? 1.139 6.172 -4.342 1.00 0.00 44 ARG B C 7
ATOM 12476 O O . ARG B 2 44 ? 1.338 5.653 -3.248 1.00 0.00 44 ARG B O 7
ATOM 12497 N N . ARG B 2 45 ? 1.059 5.451 -5.452 1.00 0.00 45 ARG B N 7
ATOM 12498 C CA . ARG B 2 45 ? 1.126 3.991 -5.404 1.00 0.00 45 ARG B CA 7
ATOM 12499 C C . ARG B 2 45 ? 2.541 3.512 -5.074 1.00 0.00 45 ARG B C 7
ATOM 12500 O O . ARG B 2 45 ? 3.423 3.545 -5.926 1.00 0.00 45 ARG B O 7
ATOM 12521 N N . LEU B 2 46 ? 2.744 3.062 -3.840 1.00 0.00 46 LEU B N 7
ATOM 12522 C CA . LEU B 2 46 ? 4.056 2.604 -3.390 1.00 0.00 46 LEU B CA 7
ATOM 12523 C C . LEU B 2 46 ? 4.275 1.142 -3.761 1.00 0.00 46 LEU B C 7
ATOM 12524 O O . LEU B 2 46 ? 3.712 0.238 -3.141 1.00 0.00 46 LEU B O 7
ATOM 12540 N N . VAL B 2 47 ? 5.083 0.918 -4.783 1.00 0.00 47 VAL B N 7
ATOM 12541 C CA . VAL B 2 47 ? 5.438 -0.430 -5.195 1.00 0.00 47 VAL B CA 7
ATOM 12542 C C . VAL B 2 47 ? 6.955 -0.598 -5.178 1.00 0.00 47 VAL B C 7
ATOM 12543 O O . VAL B 2 47 ? 7.671 0.018 -5.967 1.00 0.00 47 VAL B O 7
ATOM 12556 N N . ILE B 2 48 ? 7.455 -1.401 -4.253 1.00 0.00 48 ILE B N 7
ATOM 12557 C CA . ILE B 2 48 ? 8.890 -1.600 -4.141 1.00 0.00 48 ILE B CA 7
ATOM 12558 C C . ILE B 2 48 ? 9.296 -2.873 -4.862 1.00 0.00 48 ILE B C 7
ATOM 12559 O O . ILE B 2 48 ? 8.758 -3.942 -4.591 1.00 0.00 48 ILE B O 7
ATOM 12575 N N . THR B 2 49 ? 10.223 -2.743 -5.795 1.00 0.00 49 THR B N 7
ATOM 12576 C CA . THR B 2 49 ? 10.728 -3.878 -6.546 1.00 0.00 49 THR B CA 7
ATOM 12577 C C . THR B 2 49 ? 11.957 -4.472 -5.854 1.00 0.00 49 THR B C 7
ATOM 12578 O O . THR B 2 49 ? 13.061 -3.951 -5.990 1.00 0.00 49 THR B O 7
ATOM 12589 N N . PRO B 2 50 ? 11.778 -5.561 -5.084 1.00 0.00 50 PRO B N 7
ATOM 12590 C CA . PRO B 2 50 ? 12.872 -6.181 -4.333 1.00 0.00 50 PRO B CA 7
ATOM 12591 C C . PRO B 2 50 ? 13.928 -6.788 -5.248 1.00 0.00 50 PRO B C 7
ATOM 12592 O O . PRO B 2 50 ? 13.610 -7.545 -6.166 1.00 0.00 50 PRO B O 7
ATOM 12603 N N . VAL B 2 51 ? 15.183 -6.440 -5.007 1.00 0.00 51 VAL B N 7
ATOM 12604 C CA . VAL B 2 51 ? 16.283 -6.977 -5.797 1.00 0.00 51 VAL B CA 7
ATOM 12605 C C . VAL B 2 51 ? 17.191 -7.845 -4.931 1.00 0.00 51 VAL B C 7
ATOM 12606 O O . VAL B 2 51 ? 17.727 -8.853 -5.389 1.00 0.00 51 VAL B O 7
ATOM 12619 N N . ASP B 2 52 ? 17.343 -7.454 -3.670 1.00 0.00 52 ASP B N 7
ATOM 12620 C CA . ASP B 2 52 ? 18.182 -8.193 -2.735 1.00 0.00 52 ASP B CA 7
ATOM 12621 C C . ASP B 2 52 ? 17.404 -9.373 -2.178 1.00 0.00 52 ASP B C 7
ATOM 12622 O O . ASP B 2 52 ? 17.942 -10.465 -1.997 1.00 0.00 52 ASP B O 7
ATOM 12631 N N . GLY B 2 53 ? 16.129 -9.138 -1.915 1.00 0.00 53 GLY B N 7
ATOM 12632 C CA . GLY B 2 53 ? 15.239 -10.203 -1.517 1.00 0.00 53 GLY B CA 7
ATOM 12633 C C . GLY B 2 53 ? 14.187 -10.448 -2.576 1.00 0.00 53 GLY B C 7
ATOM 12634 O O . GLY B 2 53 ? 14.253 -9.867 -3.659 1.00 0.00 53 GLY B O 7
ATOM 12638 N N . SER B 2 54 ? 13.218 -11.291 -2.275 1.00 0.00 54 SER B N 7
ATOM 12639 C CA . SER B 2 54 ? 12.160 -11.586 -3.221 1.00 0.00 54 SER B CA 7
ATOM 12640 C C . SER B 2 54 ? 10.821 -11.637 -2.498 1.00 0.00 54 SER B C 7
ATOM 12641 O O . SER B 2 54 ? 9.972 -12.495 -2.765 1.00 0.00 54 SER B O 7
ATOM 12649 N N . ASP B 2 55 ? 10.646 -10.712 -1.569 1.00 0.00 55 ASP B N 7
ATOM 12650 C CA . ASP B 2 55 ? 9.415 -10.615 -0.800 1.00 0.00 55 ASP B CA 7
ATOM 12651 C C . ASP B 2 55 ? 8.630 -9.392 -1.247 1.00 0.00 55 ASP B C 7
ATOM 12652 O O . ASP B 2 55 ? 8.932 -8.280 -0.824 1.00 0.00 55 ASP B O 7
ATOM 12661 N N . PRO B 2 56 ? 7.632 -9.573 -2.122 1.00 0.00 56 PRO B N 7
ATOM 12662 C CA . PRO B 2 56 ? 6.840 -8.461 -2.660 1.00 0.00 56 PRO B CA 7
ATOM 12663 C C . PRO B 2 56 ? 6.140 -7.663 -1.567 1.00 0.00 56 PRO B C 7
ATOM 12664 O O . PRO B 2 56 ? 5.436 -8.226 -0.720 1.00 0.00 56 PRO B O 7
ATOM 12675 N N . TYR B 2 57 ? 6.345 -6.355 -1.578 1.00 0.00 57 TYR B N 7
ATOM 12676 C CA . TYR B 2 57 ? 5.686 -5.474 -0.636 1.00 0.00 57 TYR B CA 7
ATOM 12677 C C . TYR B 2 57 ? 5.155 -4.247 -1.360 1.00 0.00 57 TYR B C 7
ATOM 12678 O O . TYR B 2 57 ? 5.919 -3.379 -1.799 1.00 0.00 57 TYR B O 7
ATOM 12696 N N . GLU B 2 58 ? 3.843 -4.189 -1.476 1.00 0.00 58 GLU B N 7
ATOM 12697 C CA . GLU B 2 58 ? 3.177 -3.095 -2.149 1.00 0.00 58 GLU B CA 7
ATOM 12698 C C . GLU B 2 58 ? 2.086 -2.531 -1.255 1.00 0.00 58 GLU B C 7
ATOM 12699 O O . GLU B 2 58 ? 1.408 -3.280 -0.550 1.00 0.00 58 GLU B O 7
ATOM 12711 N N . GLU B 2 59 ? 1.923 -1.220 -1.274 1.00 0.00 59 GLU B N 7
ATOM 12712 C CA . GLU B 2 59 ? 0.859 -0.586 -0.518 1.00 0.00 59 GLU B CA 7
ATOM 12713 C C . GLU B 2 59 ? 0.499 0.762 -1.122 1.00 0.00 59 GLU B C 7
ATOM 12714 O O . GLU B 2 59 ? 1.190 1.276 -2.002 1.00 0.00 59 GLU B O 7
ATOM 12726 N N . MET B 2 60 ? -0.593 1.318 -0.645 1.00 0.00 60 MET B N 7
ATOM 12727 C CA . MET B 2 60 ? -1.075 2.601 -1.114 1.00 0.00 60 MET B CA 7
ATOM 12728 C C . MET B 2 60 ? -0.649 3.693 -0.147 1.00 0.00 60 MET B C 7
ATOM 12729 O O . MET B 2 60 ? -1.313 3.951 0.858 1.00 0.00 60 MET B O 7
ATOM 12743 N N . ILE B 2 61 ? 0.477 4.313 -0.448 1.00 0.00 61 ILE B N 7
ATOM 12744 C CA . ILE B 2 61 ? 1.035 5.328 0.418 1.00 0.00 61 ILE B CA 7
ATOM 12745 C C . ILE B 2 61 ? 0.519 6.703 -0.020 1.00 0.00 61 ILE B C 7
ATOM 12746 O O . ILE B 2 61 ? 0.400 6.981 -1.208 1.00 0.00 61 ILE B O 7
ATOM 12762 N N . PRO B 2 62 ? 0.122 7.554 0.922 1.00 0.00 62 PRO B N 7
ATOM 12763 C CA . PRO B 2 62 ? -0.367 8.890 0.596 1.00 0.00 62 PRO B CA 7
ATOM 12764 C C . PRO B 2 62 ? 0.735 9.835 0.146 1.00 0.00 62 PRO B C 7
ATOM 12765 O O . PRO B 2 62 ? 1.894 9.706 0.531 1.00 0.00 62 PRO B O 7
ATOM 12776 N N . LYS B 2 63 ? 0.332 10.801 -0.664 1.00 0.00 63 LYS B N 7
ATOM 12777 C CA . LYS B 2 63 ? 1.240 11.778 -1.235 1.00 0.00 63 LYS B CA 7
ATOM 12778 C C . LYS B 2 63 ? 1.655 12.791 -0.174 1.00 0.00 63 LYS B C 7
ATOM 12779 O O . LYS B 2 63 ? 2.716 13.410 -0.260 1.00 0.00 63 LYS B O 7
ATOM 12798 N N . TRP B 2 64 ? 0.796 12.937 0.830 1.00 0.00 64 TRP B N 7
ATOM 12799 C CA . TRP B 2 64 ? 1.028 13.858 1.943 1.00 0.00 64 TRP B CA 7
ATOM 12800 C C . TRP B 2 64 ? 1.803 13.163 3.059 1.00 0.00 64 TRP B C 7
ATOM 12801 O O . TRP B 2 64 ? 2.153 13.771 4.070 1.00 0.00 64 TRP B O 7
ATOM 12822 N N . ARG B 2 65 ? 2.063 11.883 2.857 1.00 0.00 65 ARG B N 7
ATOM 12823 C CA . ARG B 2 65 ? 2.885 11.097 3.764 1.00 0.00 65 ARG B CA 7
ATOM 12824 C C . ARG B 2 65 ? 4.349 11.317 3.427 1.00 0.00 65 ARG B C 7
ATOM 12825 O O . ARG B 2 65 ? 4.709 11.388 2.251 1.00 0.00 65 ARG B O 7
ATOM 12846 N N . GLN B 2 66 ? 5.191 11.448 4.443 1.00 0.00 66 GLN B N 7
ATOM 12847 C CA . GLN B 2 66 ? 6.619 11.547 4.205 1.00 0.00 66 GLN B CA 7
ATOM 12848 C C . GLN B 2 66 ? 7.125 10.210 3.688 1.00 0.00 66 GLN B C 7
ATOM 12849 O O . GLN B 2 66 ? 7.047 9.187 4.371 1.00 0.00 66 GLN B O 7
ATOM 12863 N N . LEU B 2 67 ? 7.597 10.226 2.456 1.00 0.00 67 LEU B N 7
ATOM 12864 C CA . LEU B 2 67 ? 7.934 9.007 1.747 1.00 0.00 67 LEU B CA 7
ATOM 12865 C C . LEU B 2 67 ? 9.400 8.659 1.910 1.00 0.00 67 LEU B C 7
ATOM 12866 O O . LEU B 2 67 ? 10.202 9.494 2.336 1.00 0.00 67 LEU B O 7
ATOM 12882 N N . ASN B 2 68 ? 9.744 7.432 1.560 1.00 0.00 68 ASN B N 7
ATOM 12883 C CA . ASN B 2 68 ? 11.118 6.975 1.653 1.00 0.00 68 ASN B CA 7
ATOM 12884 C C . ASN B 2 68 ? 11.978 7.652 0.593 1.00 0.00 68 ASN B C 7
ATOM 12885 O O . ASN B 2 68 ? 12.985 8.282 0.910 1.00 0.00 68 ASN B O 7
ATOM 12896 N N . VAL B 2 69 ? 11.567 7.558 -0.657 1.00 0.00 69 VAL B N 7
ATOM 12897 C CA . VAL B 2 69 ? 12.309 8.166 -1.743 1.00 0.00 69 VAL B CA 7
ATOM 12898 C C . VAL B 2 69 ? 11.455 8.143 -3.014 1.00 0.00 69 VAL B C 7
ATOM 12899 O O . VAL B 2 69 ? 10.327 7.653 -2.983 1.00 0.00 69 VAL B O 7
ATOM 12912 N N . PHE B 2 70 ? 11.972 8.680 -4.113 1.00 0.00 70 PHE B N 7
ATOM 12913 C CA . PHE B 2 70 ? 11.225 8.728 -5.363 1.00 0.00 70 PHE B CA 7
ATOM 12914 C C . PHE B 2 70 ? 11.232 7.372 -6.061 1.00 0.00 70 PHE B C 7
ATOM 12915 O O . PHE B 2 70 ? 11.829 6.411 -5.577 1.00 0.00 70 PHE B O 7
ATOM 12932 N N . GLU B 2 71 ? 10.548 7.296 -7.191 1.00 0.00 71 GLU B N 7
ATOM 12933 C CA . GLU B 2 71 ? 10.443 6.054 -7.930 1.00 0.00 71 GLU B CA 7
ATOM 12934 C C . GLU B 2 71 ? 11.681 5.804 -8.796 1.00 0.00 71 GLU B C 7
ATOM 12935 O O . GLU B 2 71 ? 12.337 6.739 -9.261 1.00 0.00 71 GLU B O 7
ATOM 12947 N N . GLY B 2 72 ? 11.997 4.525 -8.975 1.00 0.00 72 GLY B N 7
ATOM 12948 C CA . GLY B 2 72 ? 13.181 4.118 -9.703 1.00 0.00 72 GLY B CA 7
ATOM 12949 C C . GLY B 2 72 ? 14.440 4.326 -8.881 1.00 0.00 72 GLY B C 7
ATOM 12950 O O . GLY B 2 72 ? 15.529 4.509 -9.429 1.00 0.00 72 GLY B O 7
ATOM 12954 N N . GLU B 2 73 ? 14.286 4.278 -7.562 1.00 0.00 73 GLU B N 7
ATOM 12955 C CA . GLU B 2 73 ? 15.386 4.523 -6.637 1.00 0.00 73 GLU B CA 7
ATOM 12956 C C . GLU B 2 73 ? 15.812 3.246 -5.922 1.00 0.00 73 GLU B C 7
ATOM 12957 O O . GLU B 2 73 ? 14.977 2.441 -5.519 1.00 0.00 73 GLU B O 7
ATOM 12969 N N . ARG B 2 74 ? 17.114 3.080 -5.757 1.00 0.00 74 ARG B N 7
ATOM 12970 C CA . ARG B 2 74 ? 17.669 1.893 -5.122 1.00 0.00 74 ARG B CA 7
ATOM 12971 C C . ARG B 2 74 ? 17.935 2.128 -3.637 1.00 0.00 74 ARG B C 7
ATOM 12972 O O . ARG B 2 74 ? 18.708 3.009 -3.260 1.00 0.00 74 ARG B O 7
ATOM 12993 N N . VAL B 2 75 ? 17.271 1.331 -2.809 1.00 0.00 75 VAL B N 7
ATOM 12994 C CA . VAL B 2 75 ? 17.407 1.411 -1.355 1.00 0.00 75 VAL B CA 7
ATOM 12995 C C . VAL B 2 75 ? 17.373 0.014 -0.745 1.00 0.00 75 VAL B C 7
ATOM 12996 O O . VAL B 2 75 ? 16.942 -0.940 -1.397 1.00 0.00 75 VAL B O 7
ATOM 13009 N N . GLU B 2 76 ? 17.826 -0.104 0.497 1.00 0.00 76 GLU B N 7
ATOM 13010 C CA . GLU B 2 76 ? 17.793 -1.376 1.208 1.00 0.00 76 GLU B CA 7
ATOM 13011 C C . GLU B 2 76 ? 16.711 -1.345 2.282 1.00 0.00 76 GLU B C 7
ATOM 13012 O O . GLU B 2 76 ? 16.255 -0.272 2.681 1.00 0.00 76 GLU B O 7
ATOM 13024 N N . ARG B 2 77 ? 16.304 -2.530 2.733 1.00 0.00 77 ARG B N 7
ATOM 13025 C CA . ARG B 2 77 ? 15.276 -2.674 3.753 1.00 0.00 77 ARG B CA 7
ATOM 13026 C C . ARG B 2 77 ? 15.622 -1.881 5.010 1.00 0.00 77 ARG B C 7
ATOM 13027 O O . ARG B 2 77 ? 16.588 -2.193 5.707 1.00 0.00 77 ARG B O 7
ATOM 13048 N N . GLY B 2 78 ? 14.834 -0.852 5.286 1.00 0.00 78 GLY B N 7
ATOM 13049 C CA . GLY B 2 78 ? 15.005 -0.086 6.505 1.00 0.00 78 GLY B CA 7
ATOM 13050 C C . GLY B 2 78 ? 15.813 1.182 6.313 1.00 0.00 78 GLY B C 7
ATOM 13051 O O . GLY B 2 78 ? 15.496 2.216 6.900 1.00 0.00 78 GLY B O 7
ATOM 13055 N N . ASP B 2 79 ? 16.847 1.112 5.490 1.00 0.00 79 ASP B N 7
ATOM 13056 C CA . ASP B 2 79 ? 17.769 2.231 5.324 1.00 0.00 79 ASP B CA 7
ATOM 13057 C C . ASP B 2 79 ? 17.336 3.164 4.197 1.00 0.00 79 ASP B C 7
ATOM 13058 O O . ASP B 2 79 ? 17.340 2.777 3.025 1.00 0.00 79 ASP B O 7
ATOM 13067 N N . VAL B 2 80 ? 16.961 4.391 4.559 1.00 0.00 80 VAL B N 7
ATOM 13068 C CA . VAL B 2 80 ? 16.647 5.428 3.582 1.00 0.00 80 VAL B CA 7
ATOM 13069 C C . VAL B 2 80 ? 16.346 6.779 4.260 1.00 0.00 80 VAL B C 7
ATOM 13070 O O . VAL B 2 80 ? 17.056 7.757 4.021 1.00 0.00 80 VAL B O 7
ATOM 13083 N N . ILE B 2 81 ? 15.305 6.847 5.096 1.00 0.00 81 ILE B N 7
ATOM 13084 C CA . ILE B 2 81 ? 14.956 8.100 5.772 1.00 0.00 81 ILE B CA 7
ATOM 13085 C C . ILE B 2 81 ? 14.966 7.940 7.289 1.00 0.00 81 ILE B C 7
ATOM 13086 O O . ILE B 2 81 ? 15.613 8.707 8.002 1.00 0.00 81 ILE B O 7
ATOM 13102 N N . SER B 2 82 ? 14.252 6.935 7.771 1.00 0.00 82 SER B N 7
ATOM 13103 C CA . SER B 2 82 ? 14.129 6.698 9.198 1.00 0.00 82 SER B CA 7
ATOM 13104 C C . SER B 2 82 ? 13.738 5.251 9.443 1.00 0.00 82 SER B C 7
ATOM 13105 O O . SER B 2 82 ? 12.707 4.782 8.952 1.00 0.00 82 SER B O 7
ATOM 13113 N N . ASP B 2 83 ? 14.569 4.545 10.192 1.00 0.00 83 ASP B N 7
ATOM 13114 C CA . ASP B 2 83 ? 14.356 3.127 10.426 1.00 0.00 83 ASP B CA 7
ATOM 13115 C C . ASP B 2 83 ? 13.853 2.870 11.837 1.00 0.00 83 ASP B C 7
ATOM 13116 O O . ASP B 2 83 ? 14.358 3.427 12.812 1.00 0.00 83 ASP B O 7
ATOM 13125 N N . GLY B 2 84 ? 12.839 2.026 11.923 1.00 0.00 84 GLY B N 7
ATOM 13126 C CA . GLY B 2 84 ? 12.247 1.676 13.193 1.00 0.00 84 GLY B CA 7
ATOM 13127 C C . GLY B 2 84 ? 11.156 0.647 13.012 1.00 0.00 84 GLY B C 7
ATOM 13128 O O . GLY B 2 84 ? 11.232 -0.128 12.035 1.00 0.00 84 GLY B O 7
ATOM 13133 N N . THR A 1 26 ? -15.680 -7.778 -6.602 1.00 0.00 26 THR A N 8
ATOM 13134 C CA . THR A 1 26 ? -14.307 -7.278 -6.380 1.00 0.00 26 THR A CA 8
ATOM 13135 C C . THR A 1 26 ? -14.296 -6.153 -5.340 1.00 0.00 26 THR A C 8
ATOM 13136 O O . THR A 1 26 ? -13.245 -5.789 -4.811 1.00 0.00 26 THR A O 8
ATOM 13147 N N . GLY A 1 27 ? -15.475 -5.626 -5.024 1.00 0.00 27 GLY A N 8
ATOM 13148 C CA . GLY A 1 27 ? -15.564 -4.462 -4.166 1.00 0.00 27 GLY A CA 8
ATOM 13149 C C . GLY A 1 27 ? -15.521 -4.783 -2.684 1.00 0.00 27 GLY A C 8
ATOM 13150 O O . GLY A 1 27 ? -15.613 -3.878 -1.854 1.00 0.00 27 GLY A O 8
ATOM 13154 N N . SER A 1 28 ? -15.403 -6.056 -2.331 1.00 0.00 28 SER A N 8
ATOM 13155 C CA . SER A 1 28 ? -15.320 -6.432 -0.926 1.00 0.00 28 SER A CA 8
ATOM 13156 C C . SER A 1 28 ? -14.474 -7.688 -0.720 1.00 0.00 28 SER A C 8
ATOM 13157 O O . SER A 1 28 ? -13.273 -7.602 -0.460 1.00 0.00 28 SER A O 8
ATOM 13165 N N . LEU A 1 29 ? -15.091 -8.853 -0.861 1.00 0.00 29 LEU A N 8
ATOM 13166 C CA . LEU A 1 29 ? -14.426 -10.103 -0.537 1.00 0.00 29 LEU A CA 8
ATOM 13167 C C . LEU A 1 29 ? -14.055 -10.887 -1.789 1.00 0.00 29 LEU A C 8
ATOM 13168 O O . LEU A 1 29 ? -14.922 -11.365 -2.520 1.00 0.00 29 LEU A O 8
ATOM 13184 N N . SER A 1 30 ? -12.762 -10.998 -2.034 1.00 0.00 30 SER A N 8
ATOM 13185 C CA . SER A 1 30 ? -12.259 -11.865 -3.083 1.00 0.00 30 SER A CA 8
ATOM 13186 C C . SER A 1 30 ? -11.716 -13.146 -2.457 1.00 0.00 30 SER A C 8
ATOM 13187 O O . SER A 1 30 ? -12.228 -14.237 -2.699 1.00 0.00 30 SER A O 8
ATOM 13195 N N . VAL A 1 31 ? -10.693 -12.993 -1.625 1.00 0.00 31 VAL A N 8
ATOM 13196 C CA . VAL A 1 31 ? -10.100 -14.113 -0.910 1.00 0.00 31 VAL A CA 8
ATOM 13197 C C . VAL A 1 31 ? -9.316 -13.599 0.299 1.00 0.00 31 VAL A C 8
ATOM 13198 O O . VAL A 1 31 ? -8.680 -12.545 0.231 1.00 0.00 31 VAL A O 8
ATOM 13211 N N . ASP A 1 32 ? -9.369 -14.334 1.402 1.00 0.00 32 ASP A N 8
ATOM 13212 C CA . ASP A 1 32 ? -8.782 -13.875 2.658 1.00 0.00 32 ASP A CA 8
ATOM 13213 C C . ASP A 1 32 ? -7.421 -14.515 2.920 1.00 0.00 32 ASP A C 8
ATOM 13214 O O . ASP A 1 32 ? -7.046 -14.754 4.067 1.00 0.00 32 ASP A O 8
ATOM 13223 N N . ASN A 1 33 ? -6.677 -14.786 1.854 1.00 0.00 33 ASN A N 8
ATOM 13224 C CA . ASN A 1 33 ? -5.315 -15.294 1.995 1.00 0.00 33 ASN A CA 8
ATOM 13225 C C . ASN A 1 33 ? -4.394 -14.189 2.488 1.00 0.00 33 ASN A C 8
ATOM 13226 O O . ASN A 1 33 ? -3.366 -14.436 3.116 1.00 0.00 33 ASN A O 8
ATOM 13237 N N . LYS A 1 34 ? -4.783 -12.972 2.173 1.00 0.00 34 LYS A N 8
ATOM 13238 C CA . LYS A 1 34 ? -4.108 -11.778 2.654 1.00 0.00 34 LYS A CA 8
ATOM 13239 C C . LYS A 1 34 ? -5.102 -10.908 3.412 1.00 0.00 34 LYS A C 8
ATOM 13240 O O . LYS A 1 34 ? -6.307 -11.156 3.371 1.00 0.00 34 LYS A O 8
ATOM 13259 N N . LYS A 1 35 ? -4.600 -9.888 4.089 1.00 0.00 35 LYS A N 8
ATOM 13260 C CA . LYS A 1 35 ? -5.452 -8.954 4.807 1.00 0.00 35 LYS A CA 8
ATOM 13261 C C . LYS A 1 35 ? -4.890 -7.542 4.692 1.00 0.00 35 LYS A C 8
ATOM 13262 O O . LYS A 1 35 ? -3.708 -7.307 4.943 1.00 0.00 35 LYS A O 8
ATOM 13281 N N . PHE A 1 36 ? -5.729 -6.612 4.269 1.00 0.00 36 PHE A N 8
ATOM 13282 C CA . PHE A 1 36 ? -5.311 -5.230 4.097 1.00 0.00 36 PHE A CA 8
ATOM 13283 C C . PHE A 1 36 ? -6.340 -4.311 4.726 1.00 0.00 36 PHE A C 8
ATOM 13284 O O . PHE A 1 36 ? -7.511 -4.355 4.365 1.00 0.00 36 PHE A O 8
ATOM 13301 N N . TRP A 1 37 ? -5.918 -3.490 5.669 1.00 0.00 37 TRP A N 8
ATOM 13302 C CA . TRP A 1 37 ? -6.845 -2.601 6.352 1.00 0.00 37 TRP A CA 8
ATOM 13303 C C . TRP A 1 37 ? -6.792 -1.209 5.746 1.00 0.00 37 TRP A C 8
ATOM 13304 O O . TRP A 1 37 ? -5.829 -0.469 5.948 1.00 0.00 37 TRP A O 8
ATOM 13325 N N . ALA A 1 38 ? -7.821 -0.866 4.988 1.00 0.00 38 ALA A N 8
ATOM 13326 C CA . ALA A 1 38 ? -7.893 0.427 4.328 1.00 0.00 38 ALA A CA 8
ATOM 13327 C C . ALA A 1 38 ? -8.783 1.383 5.102 1.00 0.00 38 ALA A C 8
ATOM 13328 O O . ALA A 1 38 ? -9.984 1.154 5.233 1.00 0.00 38 ALA A O 8
ATOM 13335 N N . THR A 1 39 ? -8.202 2.446 5.629 1.00 0.00 39 THR A N 8
ATOM 13336 C CA . THR A 1 39 ? -8.995 3.493 6.231 1.00 0.00 39 THR A CA 8
ATOM 13337 C C . THR A 1 39 ? -9.421 4.471 5.144 1.00 0.00 39 THR A C 8
ATOM 13338 O O . THR A 1 39 ? -8.586 5.084 4.472 1.00 0.00 39 THR A O 8
ATOM 13349 N N . VAL A 1 40 ? -10.722 4.563 4.933 1.00 0.00 40 VAL A N 8
ATOM 13350 C CA . VAL A 1 40 ? -11.267 5.403 3.884 1.00 0.00 40 VAL A CA 8
ATOM 13351 C C . VAL A 1 40 ? -12.057 6.552 4.489 1.00 0.00 40 VAL A C 8
ATOM 13352 O O . VAL A 1 40 ? -12.547 6.451 5.616 1.00 0.00 40 VAL A O 8
ATOM 13365 N N . GLU A 1 41 ? -12.171 7.639 3.751 1.00 0.00 41 GLU A N 8
ATOM 13366 C CA . GLU A 1 41 ? -12.938 8.780 4.205 1.00 0.00 41 GLU A CA 8
ATOM 13367 C C . GLU A 1 41 ? -13.841 9.283 3.089 1.00 0.00 41 GLU A C 8
ATOM 13368 O O . GLU A 1 41 ? -13.374 9.846 2.099 1.00 0.00 41 GLU A O 8
ATOM 13380 N N . SER A 1 42 ? -15.133 9.055 3.242 1.00 0.00 42 SER A N 8
ATOM 13381 C CA . SER A 1 42 ? -16.107 9.508 2.267 1.00 0.00 42 SER A CA 8
ATOM 13382 C C . SER A 1 42 ? -16.833 10.739 2.795 1.00 0.00 42 SER A C 8
ATOM 13383 O O . SER A 1 42 ? -16.486 11.256 3.859 1.00 0.00 42 SER A O 8
ATOM 13391 N N . SER A 1 43 ? -17.834 11.209 2.065 1.00 0.00 43 SER A N 8
ATOM 13392 C CA . SER A 1 43 ? -18.683 12.279 2.561 1.00 0.00 43 SER A CA 8
ATOM 13393 C C . SER A 1 43 ? -19.586 11.736 3.667 1.00 0.00 43 SER A C 8
ATOM 13394 O O . SER A 1 43 ? -20.100 12.484 4.500 1.00 0.00 43 SER A O 8
ATOM 13402 N N . GLU A 1 44 ? -19.752 10.418 3.672 1.00 0.00 44 GLU A N 8
ATOM 13403 C CA . GLU A 1 44 ? -20.605 9.748 4.638 1.00 0.00 44 GLU A CA 8
ATOM 13404 C C . GLU A 1 44 ? -19.893 9.588 5.980 1.00 0.00 44 GLU A C 8
ATOM 13405 O O . GLU A 1 44 ? -20.372 10.076 7.004 1.00 0.00 44 GLU A O 8
ATOM 13417 N N . HIS A 1 45 ? -18.750 8.911 5.973 1.00 0.00 45 HIS A N 8
ATOM 13418 C CA . HIS A 1 45 ? -18.034 8.627 7.212 1.00 0.00 45 HIS A CA 8
ATOM 13419 C C . HIS A 1 45 ? -16.628 8.118 6.911 1.00 0.00 45 HIS A C 8
ATOM 13420 O O . HIS A 1 45 ? -16.369 7.597 5.826 1.00 0.00 45 HIS A O 8
ATOM 13435 N N . SER A 1 46 ? -15.717 8.298 7.857 1.00 0.00 46 SER A N 8
ATOM 13436 C CA . SER A 1 46 ? -14.388 7.720 7.757 1.00 0.00 46 SER A CA 8
ATOM 13437 C C . SER A 1 46 ? -14.360 6.409 8.534 1.00 0.00 46 SER A C 8
ATOM 13438 O O . SER A 1 46 ? -14.754 6.375 9.701 1.00 0.00 46 SER A O 8
ATOM 13446 N N . PHE A 1 47 ? -13.916 5.335 7.902 1.00 0.00 47 PHE A N 8
ATOM 13447 C CA . PHE A 1 47 ? -13.937 4.027 8.545 1.00 0.00 47 PHE A CA 8
ATOM 13448 C C . PHE A 1 47 ? -12.903 3.085 7.942 1.00 0.00 47 PHE A C 8
ATOM 13449 O O . PHE A 1 47 ? -12.344 3.350 6.878 1.00 0.00 47 PHE A O 8
ATOM 13466 N N . GLU A 1 48 ? -12.659 1.985 8.645 1.00 0.00 48 GLU A N 8
ATOM 13467 C CA . GLU A 1 48 ? -11.689 0.986 8.221 1.00 0.00 48 GLU A CA 8
ATOM 13468 C C . GLU A 1 48 ? -12.389 -0.169 7.520 1.00 0.00 48 GLU A C 8
ATOM 13469 O O . GLU A 1 48 ? -13.281 -0.805 8.089 1.00 0.00 48 GLU A O 8
ATOM 13481 N N . VAL A 1 49 ? -11.987 -0.431 6.290 1.00 0.00 49 VAL A N 8
ATOM 13482 C CA . VAL A 1 49 ? -12.545 -1.521 5.511 1.00 0.00 49 VAL A CA 8
ATOM 13483 C C . VAL A 1 49 ? -11.420 -2.397 4.947 1.00 0.00 49 VAL A C 8
ATOM 13484 O O . VAL A 1 49 ? -10.460 -1.892 4.364 1.00 0.00 49 VAL A O 8
ATOM 13497 N N . PRO A 1 50 ? -11.500 -3.718 5.162 1.00 0.00 50 PRO A N 8
ATOM 13498 C CA . PRO A 1 50 ? -10.479 -4.655 4.690 1.00 0.00 50 PRO A CA 8
ATOM 13499 C C . PRO A 1 50 ? -10.543 -4.901 3.182 1.00 0.00 50 PRO A C 8
ATOM 13500 O O . PRO A 1 50 ? -11.623 -4.968 2.594 1.00 0.00 50 PRO A O 8
ATOM 13511 N N . ILE A 1 51 ? -9.377 -5.043 2.570 1.00 0.00 51 ILE A N 8
ATOM 13512 C CA . ILE A 1 51 ? -9.278 -5.337 1.148 1.00 0.00 51 ILE A CA 8
ATOM 13513 C C . ILE A 1 51 ? -8.889 -6.797 0.979 1.00 0.00 51 ILE A C 8
ATOM 13514 O O . ILE A 1 51 ? -8.131 -7.334 1.789 1.00 0.00 51 ILE A O 8
ATOM 13530 N N . TYR A 1 52 ? -9.405 -7.443 -0.053 1.00 0.00 52 TYR A N 8
ATOM 13531 C CA . TYR A 1 52 ? -9.112 -8.848 -0.280 1.00 0.00 52 TYR A CA 8
ATOM 13532 C C . TYR A 1 52 ? -8.755 -9.100 -1.737 1.00 0.00 52 TYR A C 8
ATOM 13533 O O . TYR A 1 52 ? -9.557 -8.838 -2.635 1.00 0.00 52 TYR A O 8
ATOM 13551 N N . ALA A 1 53 ? -7.543 -9.594 -1.959 1.00 0.00 53 ALA A N 8
ATOM 13552 C CA . ALA A 1 53 ? -7.064 -9.916 -3.298 1.00 0.00 53 ALA A CA 8
ATOM 13553 C C . ALA A 1 53 ? -6.004 -11.009 -3.235 1.00 0.00 53 ALA A C 8
ATOM 13554 O O . ALA A 1 53 ? -5.684 -11.500 -2.149 1.00 0.00 53 ALA A O 8
ATOM 13561 N N . GLU A 1 54 ? -5.464 -11.385 -4.386 1.00 0.00 54 GLU A N 8
ATOM 13562 C CA . GLU A 1 54 ? -4.448 -12.429 -4.449 1.00 0.00 54 GLU A CA 8
ATOM 13563 C C . GLU A 1 54 ? -3.145 -11.967 -3.799 1.00 0.00 54 GLU A C 8
ATOM 13564 O O . GLU A 1 54 ? -2.647 -12.590 -2.860 1.00 0.00 54 GLU A O 8
ATOM 13576 N N . THR A 1 55 ? -2.611 -10.854 -4.287 1.00 0.00 55 THR A N 8
ATOM 13577 C CA . THR A 1 55 ? -1.294 -10.396 -3.872 1.00 0.00 55 THR A CA 8
ATOM 13578 C C . THR A 1 55 ? -1.305 -8.894 -3.570 1.00 0.00 55 THR A C 8
ATOM 13579 O O . THR A 1 55 ? -2.263 -8.197 -3.915 1.00 0.00 55 THR A O 8
ATOM 13590 N N . LEU A 1 56 ? -0.247 -8.420 -2.910 1.00 0.00 56 LEU A N 8
ATOM 13591 C CA . LEU A 1 56 ? -0.097 -7.015 -2.522 1.00 0.00 56 LEU A CA 8
ATOM 13592 C C . LEU A 1 56 ? -0.446 -6.054 -3.659 1.00 0.00 56 LEU A C 8
ATOM 13593 O O . LEU A 1 56 ? -1.342 -5.223 -3.517 1.00 0.00 56 LEU A O 8
ATOM 13609 N N . ASP A 1 57 ? 0.257 -6.184 -4.781 1.00 0.00 57 ASP A N 8
ATOM 13610 C CA . ASP A 1 57 ? 0.100 -5.276 -5.919 1.00 0.00 57 ASP A CA 8
ATOM 13611 C C . ASP A 1 57 ? -1.353 -5.181 -6.380 1.00 0.00 57 ASP A C 8
ATOM 13612 O O . ASP A 1 57 ? -1.836 -4.090 -6.694 1.00 0.00 57 ASP A O 8
ATOM 13621 N N . GLU A 1 58 ? -2.042 -6.314 -6.408 1.00 0.00 58 GLU A N 8
ATOM 13622 C CA . GLU A 1 58 ? -3.426 -6.355 -6.853 1.00 0.00 58 GLU A CA 8
ATOM 13623 C C . GLU A 1 58 ? -4.333 -5.711 -5.818 1.00 0.00 58 GLU A C 8
ATOM 13624 O O . GLU A 1 58 ? -5.205 -4.908 -6.151 1.00 0.00 58 GLU A O 8
ATOM 13636 N N . ALA A 1 59 ? -4.110 -6.059 -4.559 1.00 0.00 59 ALA A N 8
ATOM 13637 C CA . ALA A 1 59 ? -4.884 -5.503 -3.463 1.00 0.00 59 ALA A CA 8
ATOM 13638 C C . ALA A 1 59 ? -4.720 -3.997 -3.404 1.00 0.00 59 ALA A C 8
ATOM 13639 O O . ALA A 1 59 ? -5.676 -3.271 -3.158 1.00 0.00 59 ALA A O 8
ATOM 13646 N N . LEU A 1 60 ? -3.498 -3.541 -3.639 1.00 0.00 60 LEU A N 8
ATOM 13647 C CA . LEU A 1 60 ? -3.194 -2.121 -3.668 1.00 0.00 60 LEU A CA 8
ATOM 13648 C C . LEU A 1 60 ? -3.992 -1.420 -4.762 1.00 0.00 60 LEU A C 8
ATOM 13649 O O . LEU A 1 60 ? -4.528 -0.332 -4.549 1.00 0.00 60 LEU A O 8
ATOM 13665 N N . GLU A 1 61 ? -4.078 -2.052 -5.927 1.00 0.00 61 GLU A N 8
ATOM 13666 C CA . GLU A 1 61 ? -4.846 -1.495 -7.029 1.00 0.00 61 GLU A CA 8
ATOM 13667 C C . GLU A 1 61 ? -6.323 -1.449 -6.673 1.00 0.00 61 GLU A C 8
ATOM 13668 O O . GLU A 1 61 ? -6.960 -0.410 -6.783 1.00 0.00 61 GLU A O 8
ATOM 13680 N N . LEU A 1 62 ? -6.850 -2.576 -6.218 1.00 0.00 62 LEU A N 8
ATOM 13681 C CA . LEU A 1 62 ? -8.269 -2.683 -5.913 1.00 0.00 62 LEU A CA 8
ATOM 13682 C C . LEU A 1 62 ? -8.652 -1.812 -4.720 1.00 0.00 62 LEU A C 8
ATOM 13683 O O . LEU A 1 62 ? -9.756 -1.280 -4.670 1.00 0.00 62 LEU A O 8
ATOM 13699 N N . ALA A 1 63 ? -7.741 -1.659 -3.769 1.00 0.00 63 ALA A N 8
ATOM 13700 C CA . ALA A 1 63 ? -8.007 -0.851 -2.585 1.00 0.00 63 ALA A CA 8
ATOM 13701 C C . ALA A 1 63 ? -8.459 0.547 -2.973 1.00 0.00 63 ALA A C 8
ATOM 13702 O O . ALA A 1 63 ? -9.499 1.016 -2.525 1.00 0.00 63 ALA A O 8
ATOM 13709 N N . GLU A 1 64 ? -7.679 1.211 -3.810 1.00 0.00 64 GLU A N 8
ATOM 13710 C CA . GLU A 1 64 ? -8.060 2.524 -4.294 1.00 0.00 64 GLU A CA 8
ATOM 13711 C C . GLU A 1 64 ? -9.040 2.408 -5.459 1.00 0.00 64 GLU A C 8
ATOM 13712 O O . GLU A 1 64 ? -10.186 2.845 -5.367 1.00 0.00 64 GLU A O 8
ATOM 13724 N N . TRP A 1 65 ? -8.594 1.759 -6.526 1.00 0.00 65 TRP A N 8
ATOM 13725 C CA . TRP A 1 65 ? -9.281 1.801 -7.812 1.00 0.00 65 TRP A CA 8
ATOM 13726 C C . TRP A 1 65 ? -10.673 1.167 -7.763 1.00 0.00 65 TRP A C 8
ATOM 13727 O O . TRP A 1 65 ? -11.568 1.579 -8.496 1.00 0.00 65 TRP A O 8
ATOM 13748 N N . GLN A 1 66 ? -10.856 0.160 -6.925 1.00 0.00 66 GLN A N 8
ATOM 13749 C CA . GLN A 1 66 ? -12.151 -0.508 -6.822 1.00 0.00 66 GLN A CA 8
ATOM 13750 C C . GLN A 1 66 ? -13.082 0.229 -5.855 1.00 0.00 66 GLN A C 8
ATOM 13751 O O . GLN A 1 66 ? -14.307 0.151 -5.970 1.00 0.00 66 GLN A O 8
ATOM 13765 N N . TYR A 1 67 ? -12.500 0.959 -4.915 1.00 0.00 67 TYR A N 8
ATOM 13766 C CA . TYR A 1 67 ? -13.280 1.593 -3.859 1.00 0.00 67 TYR A CA 8
ATOM 13767 C C . TYR A 1 67 ? -13.684 3.023 -4.210 1.00 0.00 67 TYR A C 8
ATOM 13768 O O . TYR A 1 67 ? -14.828 3.421 -3.983 1.00 0.00 67 TYR A O 8
ATOM 13786 N N . VAL A 1 68 ? -12.761 3.785 -4.786 1.00 0.00 68 VAL A N 8
ATOM 13787 C CA . VAL A 1 68 ? -12.994 5.210 -5.018 1.00 0.00 68 VAL A CA 8
ATOM 13788 C C . VAL A 1 68 ? -14.164 5.515 -5.981 1.00 0.00 68 VAL A C 8
ATOM 13789 O O . VAL A 1 68 ? -14.902 6.471 -5.737 1.00 0.00 68 VAL A O 8
ATOM 13802 N N . PRO A 1 69 ? -14.404 4.736 -7.069 1.00 0.00 69 PRO A N 8
ATOM 13803 C CA . PRO A 1 69 ? -15.495 5.039 -8.002 1.00 0.00 69 PRO A CA 8
ATOM 13804 C C . PRO A 1 69 ? -16.863 4.744 -7.395 1.00 0.00 69 PRO A C 8
ATOM 13805 O O . PRO A 1 69 ? -17.893 5.176 -7.916 1.00 0.00 69 PRO A O 8
ATOM 13816 N N . ALA A 1 70 ? -16.865 4.022 -6.281 1.00 0.00 70 ALA A N 8
ATOM 13817 C CA . ALA A 1 70 ? -18.103 3.648 -5.615 1.00 0.00 70 ALA A CA 8
ATOM 13818 C C . ALA A 1 70 ? -18.524 4.708 -4.601 1.00 0.00 70 ALA A C 8
ATOM 13819 O O . ALA A 1 70 ? -19.526 4.552 -3.901 1.00 0.00 70 ALA A O 8
ATOM 13826 N N . GLY A 1 71 ? -17.756 5.788 -4.531 1.00 0.00 71 GLY A N 8
ATOM 13827 C CA . GLY A 1 71 ? -18.078 6.868 -3.616 1.00 0.00 71 GLY A CA 8
ATOM 13828 C C . GLY A 1 71 ? -17.168 6.895 -2.410 1.00 0.00 71 GLY A C 8
ATOM 13829 O O . GLY A 1 71 ? -17.320 7.732 -1.522 1.00 0.00 71 GLY A O 8
ATOM 13833 N N . PHE A 1 72 ? -16.221 5.974 -2.374 1.00 0.00 72 PHE A N 8
ATOM 13834 C CA . PHE A 1 72 ? -15.257 5.917 -1.292 1.00 0.00 72 PHE A CA 8
ATOM 13835 C C . PHE A 1 72 ? -14.023 6.724 -1.662 1.00 0.00 72 PHE A C 8
ATOM 13836 O O . PHE A 1 72 ? -13.841 7.094 -2.820 1.00 0.00 72 PHE A O 8
ATOM 13853 N N . GLU A 1 73 ? -13.194 7.010 -0.679 1.00 0.00 73 GLU A N 8
ATOM 13854 C CA . GLU A 1 73 ? -11.901 7.617 -0.931 1.00 0.00 73 GLU A CA 8
ATOM 13855 C C . GLU A 1 73 ? -10.930 7.145 0.130 1.00 0.00 73 GLU A C 8
ATOM 13856 O O . GLU A 1 73 ? -11.024 7.535 1.294 1.00 0.00 73 GLU A O 8
ATOM 13868 N N . VAL A 1 74 ? -10.031 6.268 -0.274 1.00 0.00 74 VAL A N 8
ATOM 13869 C CA . VAL A 1 74 ? -9.049 5.698 0.630 1.00 0.00 74 VAL A CA 8
ATOM 13870 C C . VAL A 1 74 ? -8.141 6.786 1.185 1.00 0.00 74 VAL A C 8
ATOM 13871 O O . VAL A 1 74 ? -7.953 7.827 0.567 1.00 0.00 74 VAL A O 8
ATOM 13884 N N . THR A 1 75 ? -7.617 6.563 2.370 1.00 0.00 75 THR A N 8
ATOM 13885 C CA . THR A 1 75 ? -6.668 7.485 2.958 1.00 0.00 75 THR A CA 8
ATOM 13886 C C . THR A 1 75 ? -5.308 6.806 3.091 1.00 0.00 75 THR A C 8
ATOM 13887 O O . THR A 1 75 ? -4.330 7.229 2.479 1.00 0.00 75 THR A O 8
ATOM 13898 N N . ARG A 1 76 ? -5.266 5.733 3.873 1.00 0.00 76 ARG A N 8
ATOM 13899 C CA . ARG A 1 76 ? -4.052 4.940 4.045 1.00 0.00 76 ARG A CA 8
ATOM 13900 C C . ARG A 1 76 ? -4.438 3.475 4.215 1.00 0.00 76 ARG A C 8
ATOM 13901 O O . ARG A 1 76 ? -5.576 3.177 4.582 1.00 0.00 76 ARG A O 8
ATOM 13922 N N . VAL A 1 77 ? -3.517 2.561 3.939 1.00 0.00 77 VAL A N 8
ATOM 13923 C CA . VAL A 1 77 ? -3.811 1.140 4.083 1.00 0.00 77 VAL A CA 8
ATOM 13924 C C . VAL A 1 77 ? -2.711 0.424 4.865 1.00 0.00 77 VAL A C 8
ATOM 13925 O O . VAL A 1 77 ? -1.540 0.790 4.795 1.00 0.00 77 VAL A O 8
ATOM 13938 N N . ARG A 1 78 ? -3.111 -0.581 5.624 1.00 0.00 78 ARG A N 8
ATOM 13939 C CA . ARG A 1 78 ? -2.176 -1.422 6.361 1.00 0.00 78 ARG A CA 8
ATOM 13940 C C . ARG A 1 78 ? -2.138 -2.819 5.754 1.00 0.00 78 ARG A C 8
ATOM 13941 O O . ARG A 1 78 ? -2.951 -3.675 6.103 1.00 0.00 78 ARG A O 8
ATOM 13962 N N . PRO A 1 79 ? -1.224 -3.050 4.801 1.00 0.00 79 PRO A N 8
ATOM 13963 C CA . PRO A 1 79 ? -1.057 -4.352 4.156 1.00 0.00 79 PRO A CA 8
ATOM 13964 C C . PRO A 1 79 ? -0.348 -5.358 5.055 1.00 0.00 79 PRO A C 8
ATOM 13965 O O . PRO A 1 79 ? 0.464 -4.986 5.906 1.00 0.00 79 PRO A O 8
ATOM 13976 N N . CYS A 1 80 ? -0.663 -6.632 4.868 1.00 0.00 80 CYS A N 8
ATOM 13977 C CA . CYS A 1 80 ? -0.047 -7.691 5.649 1.00 0.00 80 CYS A CA 8
ATOM 13978 C C . CYS A 1 80 ? 1.326 -8.057 5.089 1.00 0.00 80 CYS A C 8
ATOM 13979 O O . CYS A 1 80 ? 1.453 -8.928 4.225 1.00 0.00 80 CYS A O 8
ATOM 13987 N N . VAL A 1 81 ? 2.348 -7.373 5.573 1.00 0.00 81 VAL A N 8
ATOM 13988 C CA . VAL A 1 81 ? 3.717 -7.687 5.205 1.00 0.00 81 VAL A CA 8
ATOM 13989 C C . VAL A 1 81 ? 4.304 -8.650 6.231 1.00 0.00 81 VAL A C 8
ATOM 13990 O O . VAL A 1 81 ? 3.863 -8.675 7.380 1.00 0.00 81 VAL A O 8
ATOM 14003 N N . ALA A 1 82 ? 5.270 -9.456 5.806 1.00 0.00 82 ALA A N 8
ATOM 14004 C CA . ALA A 1 82 ? 5.921 -10.411 6.692 1.00 0.00 82 ALA A CA 8
ATOM 14005 C C . ALA A 1 82 ? 6.569 -9.703 7.878 1.00 0.00 82 ALA A C 8
ATOM 14006 O O . ALA A 1 82 ? 7.534 -8.957 7.710 1.00 0.00 82 ALA A O 8
ATOM 14013 N N . PRO A 1 83 ? 6.045 -9.932 9.094 1.00 0.00 83 PRO A N 8
ATOM 14014 C CA . PRO A 1 83 ? 6.557 -9.299 10.309 1.00 0.00 83 PRO A CA 8
ATOM 14015 C C . PRO A 1 83 ? 7.825 -9.981 10.807 1.00 0.00 83 PRO A C 8
ATOM 14016 O O . PRO A 1 83 ? 7.867 -10.524 11.913 1.00 0.00 83 PRO A O 8
ATOM 14027 N N . LYS A 1 84 ? 8.848 -9.969 9.974 1.00 0.00 84 LYS A N 8
ATOM 14028 C CA . LYS A 1 84 ? 10.098 -10.624 10.291 1.00 0.00 84 LYS A CA 8
ATOM 14029 C C . LYS A 1 84 ? 11.223 -9.598 10.324 1.00 0.00 84 LYS A C 8
ATOM 14030 O O . LYS A 1 84 ? 11.981 -9.501 9.340 1.00 0.00 84 LYS A O 8
ATOM 14050 N N . PRO B 2 24 ? 7.824 1.133 11.785 1.00 0.00 24 PRO B N 8
ATOM 14051 C CA . PRO B 2 24 ? 8.480 1.572 10.535 1.00 0.00 24 PRO B CA 8
ATOM 14052 C C . PRO B 2 24 ? 8.244 3.056 10.301 1.00 0.00 24 PRO B C 8
ATOM 14053 O O . PRO B 2 24 ? 7.106 3.525 10.324 1.00 0.00 24 PRO B O 8
ATOM 14064 N N . ALA B 2 25 ? 9.324 3.791 10.087 1.00 0.00 25 ALA B N 8
ATOM 14065 C CA . ALA B 2 25 ? 9.239 5.214 9.815 1.00 0.00 25 ALA B CA 8
ATOM 14066 C C . ALA B 2 25 ? 9.317 5.472 8.314 1.00 0.00 25 ALA B C 8
ATOM 14067 O O . ALA B 2 25 ? 8.783 4.699 7.517 1.00 0.00 25 ALA B O 8
ATOM 14074 N N . ILE B 2 26 ? 9.978 6.557 7.935 1.00 0.00 26 ILE B N 8
ATOM 14075 C CA . ILE B 2 26 ? 10.170 6.889 6.531 1.00 0.00 26 ILE B CA 8
ATOM 14076 C C . ILE B 2 26 ? 11.221 5.962 5.921 1.00 0.00 26 ILE B C 8
ATOM 14077 O O . ILE B 2 26 ? 12.398 6.315 5.816 1.00 0.00 26 ILE B O 8
ATOM 14093 N N . LEU B 2 27 ? 10.796 4.765 5.545 1.00 0.00 27 LEU B N 8
ATOM 14094 C CA . LEU B 2 27 ? 11.707 3.758 5.031 1.00 0.00 27 LEU B CA 8
ATOM 14095 C C . LEU B 2 27 ? 10.968 2.753 4.157 1.00 0.00 27 LEU B C 8
ATOM 14096 O O . LEU B 2 27 ? 9.739 2.728 4.126 1.00 0.00 27 LEU B O 8
ATOM 14112 N N . ALA B 2 28 ? 11.724 1.946 3.429 1.00 0.00 28 ALA B N 8
ATOM 14113 C CA . ALA B 2 28 ? 11.147 0.875 2.632 1.00 0.00 28 ALA B CA 8
ATOM 14114 C C . ALA B 2 28 ? 11.124 -0.411 3.447 1.00 0.00 28 ALA B C 8
ATOM 14115 O O . ALA B 2 28 ? 12.140 -0.805 4.019 1.00 0.00 28 ALA B O 8
ATOM 14122 N N . GLU B 2 29 ? 9.957 -1.042 3.508 1.00 0.00 29 GLU B N 8
ATOM 14123 C CA . GLU B 2 29 ? 9.753 -2.247 4.314 1.00 0.00 29 GLU B CA 8
ATOM 14124 C C . GLU B 2 29 ? 10.594 -3.412 3.792 1.00 0.00 29 GLU B C 8
ATOM 14125 O O . GLU B 2 29 ? 10.873 -4.368 4.513 1.00 0.00 29 GLU B O 8
ATOM 14137 N N . ILE B 2 30 ? 10.992 -3.325 2.534 1.00 0.00 30 ILE B N 8
ATOM 14138 C CA . ILE B 2 30 ? 11.822 -4.343 1.910 1.00 0.00 30 ILE B CA 8
ATOM 14139 C C . ILE B 2 30 ? 12.879 -3.690 1.037 1.00 0.00 30 ILE B C 8
ATOM 14140 O O . ILE B 2 30 ? 12.766 -2.513 0.689 1.00 0.00 30 ILE B O 8
ATOM 14156 N N . SER B 2 31 ? 13.901 -4.451 0.691 1.00 0.00 31 SER B N 8
ATOM 14157 C CA . SER B 2 31 ? 14.994 -3.933 -0.105 1.00 0.00 31 SER B CA 8
ATOM 14158 C C . SER B 2 31 ? 14.765 -4.235 -1.570 1.00 0.00 31 SER B C 8
ATOM 14159 O O . SER B 2 31 ? 14.405 -5.352 -1.945 1.00 0.00 31 SER B O 8
ATOM 14167 N N . GLY B 2 32 ? 15.010 -3.244 -2.387 1.00 0.00 32 GLY B N 8
ATOM 14168 C CA . GLY B 2 32 ? 14.822 -3.382 -3.808 1.00 0.00 32 GLY B CA 8
ATOM 14169 C C . GLY B 2 32 ? 14.684 -2.051 -4.499 1.00 0.00 32 GLY B C 8
ATOM 14170 O O . GLY B 2 32 ? 15.158 -1.030 -4.001 1.00 0.00 32 GLY B O 8
ATOM 14174 N N . ILE B 2 33 ? 14.047 -2.069 -5.654 1.00 0.00 33 ILE B N 8
ATOM 14175 C CA . ILE B 2 33 ? 13.795 -0.859 -6.407 1.00 0.00 33 ILE B CA 8
ATOM 14176 C C . ILE B 2 33 ? 12.383 -0.369 -6.129 1.00 0.00 33 ILE B C 8
ATOM 14177 O O . ILE B 2 33 ? 11.409 -0.979 -6.564 1.00 0.00 33 ILE B O 8
ATOM 14193 N N . VAL B 2 34 ? 12.270 0.712 -5.384 1.00 0.00 34 VAL B N 8
ATOM 14194 C CA . VAL B 2 34 ? 10.968 1.269 -5.068 1.00 0.00 34 VAL B CA 8
ATOM 14195 C C . VAL B 2 34 ? 10.496 2.155 -6.211 1.00 0.00 34 VAL B C 8
ATOM 14196 O O . VAL B 2 34 ? 11.262 2.949 -6.748 1.00 0.00 34 VAL B O 8
ATOM 14209 N N . SER B 2 35 ? 9.245 1.994 -6.601 1.00 0.00 35 SER B N 8
ATOM 14210 C CA . SER B 2 35 ? 8.699 2.727 -7.727 1.00 0.00 35 SER B CA 8
ATOM 14211 C C . SER B 2 35 ? 7.290 3.220 -7.418 1.00 0.00 35 SER B C 8
ATOM 14212 O O . SER B 2 35 ? 6.660 2.762 -6.462 1.00 0.00 35 SER B O 8
ATOM 14220 N N . PHE B 2 36 ? 6.807 4.161 -8.215 1.00 0.00 36 PHE B N 8
ATOM 14221 C CA . PHE B 2 36 ? 5.473 4.706 -8.029 1.00 0.00 36 PHE B CA 8
ATOM 14222 C C . PHE B 2 36 ? 4.575 4.287 -9.181 1.00 0.00 36 PHE B C 8
ATOM 14223 O O . PHE B 2 36 ? 5.057 3.993 -10.278 1.00 0.00 36 PHE B O 8
ATOM 14240 N N . GLY B 2 37 ? 3.278 4.257 -8.926 1.00 0.00 37 GLY B N 8
ATOM 14241 C CA . GLY B 2 37 ? 2.331 3.887 -9.950 1.00 0.00 37 GLY B CA 8
ATOM 14242 C C . GLY B 2 37 ? 1.083 4.741 -9.913 1.00 0.00 37 GLY B C 8
ATOM 14243 O O . GLY B 2 37 ? 0.978 5.658 -9.089 1.00 0.00 37 GLY B O 8
ATOM 14247 N N . LYS B 2 38 ? 0.131 4.410 -10.784 1.00 0.00 38 LYS B N 8
ATOM 14248 C CA . LYS B 2 38 ? -1.104 5.176 -10.938 1.00 0.00 38 LYS B CA 8
ATOM 14249 C C . LYS B 2 38 ? -1.832 5.359 -9.608 1.00 0.00 38 LYS B C 8
ATOM 14250 O O . LYS B 2 38 ? -2.036 4.410 -8.846 1.00 0.00 38 LYS B O 8
ATOM 14269 N N . GLU B 2 39 ? -2.180 6.601 -9.339 1.00 0.00 39 GLU B N 8
ATOM 14270 C CA . GLU B 2 39 ? -2.905 6.981 -8.138 1.00 0.00 39 GLU B CA 8
ATOM 14271 C C . GLU B 2 39 ? -4.098 7.866 -8.496 1.00 0.00 39 GLU B C 8
ATOM 14272 O O . GLU B 2 39 ? -4.193 8.345 -9.626 1.00 0.00 39 GLU B O 8
ATOM 14284 N N . THR B 2 40 ? -5.036 8.030 -7.570 1.00 0.00 40 THR B N 8
ATOM 14285 C CA . THR B 2 40 ? -6.166 8.932 -7.786 1.00 0.00 40 THR B CA 8
ATOM 14286 C C . THR B 2 40 ? -5.695 10.357 -8.070 1.00 0.00 40 THR B C 8
ATOM 14287 O O . THR B 2 40 ? -5.661 10.796 -9.223 1.00 0.00 40 THR B O 8
ATOM 14298 N N . LYS B 2 41 ? -5.329 11.066 -7.011 1.00 0.00 41 LYS B N 8
ATOM 14299 C CA . LYS B 2 41 ? -4.855 12.439 -7.127 1.00 0.00 41 LYS B CA 8
ATOM 14300 C C . LYS B 2 41 ? -4.077 12.847 -5.883 1.00 0.00 41 LYS B C 8
ATOM 14301 O O . LYS B 2 41 ? -3.079 13.560 -5.967 1.00 0.00 41 LYS B O 8
ATOM 14320 N N . GLY B 2 42 ? -4.540 12.390 -4.725 1.00 0.00 42 GLY B N 8
ATOM 14321 C CA . GLY B 2 42 ? -3.883 12.729 -3.480 1.00 0.00 42 GLY B CA 8
ATOM 14322 C C . GLY B 2 42 ? -3.064 11.580 -2.941 1.00 0.00 42 GLY B C 8
ATOM 14323 O O . GLY B 2 42 ? -2.575 11.625 -1.811 1.00 0.00 42 GLY B O 8
ATOM 14327 N N . LYS B 2 43 ? -2.915 10.541 -3.747 1.00 0.00 43 LYS B N 8
ATOM 14328 C CA . LYS B 2 43 ? -2.147 9.381 -3.349 1.00 0.00 43 LYS B CA 8
ATOM 14329 C C . LYS B 2 43 ? -0.937 9.184 -4.239 1.00 0.00 43 LYS B C 8
ATOM 14330 O O . LYS B 2 43 ? -0.634 10.010 -5.099 1.00 0.00 43 LYS B O 8
ATOM 14349 N N . ARG B 2 44 ? -0.238 8.093 -3.993 1.00 0.00 44 ARG B N 8
ATOM 14350 C CA . ARG B 2 44 ? 0.967 7.752 -4.718 1.00 0.00 44 ARG B CA 8
ATOM 14351 C C . ARG B 2 44 ? 1.240 6.260 -4.545 1.00 0.00 44 ARG B C 8
ATOM 14352 O O . ARG B 2 44 ? 1.587 5.806 -3.454 1.00 0.00 44 ARG B O 8
ATOM 14373 N N . ARG B 2 45 ? 1.056 5.491 -5.609 1.00 0.00 45 ARG B N 8
ATOM 14374 C CA . ARG B 2 45 ? 1.114 4.039 -5.500 1.00 0.00 45 ARG B CA 8
ATOM 14375 C C . ARG B 2 45 ? 2.549 3.573 -5.266 1.00 0.00 45 ARG B C 8
ATOM 14376 O O . ARG B 2 45 ? 3.358 3.556 -6.190 1.00 0.00 45 ARG B O 8
ATOM 14397 N N . LEU B 2 46 ? 2.859 3.202 -4.030 1.00 0.00 46 LEU B N 8
ATOM 14398 C CA . LEU B 2 46 ? 4.200 2.758 -3.686 1.00 0.00 46 LEU B CA 8
ATOM 14399 C C . LEU B 2 46 ? 4.349 1.274 -3.973 1.00 0.00 46 LEU B C 8
ATOM 14400 O O . LEU B 2 46 ? 3.819 0.436 -3.243 1.00 0.00 46 LEU B O 8
ATOM 14416 N N . VAL B 2 47 ? 5.055 0.952 -5.038 1.00 0.00 47 VAL B N 8
ATOM 14417 C CA . VAL B 2 47 ? 5.311 -0.432 -5.382 1.00 0.00 47 VAL B CA 8
ATOM 14418 C C . VAL B 2 47 ? 6.807 -0.719 -5.323 1.00 0.00 47 VAL B C 8
ATOM 14419 O O . VAL B 2 47 ? 7.596 -0.136 -6.068 1.00 0.00 47 VAL B O 8
ATOM 14432 N N . ILE B 2 48 ? 7.206 -1.586 -4.407 1.00 0.00 48 ILE B N 8
ATOM 14433 C CA . ILE B 2 48 ? 8.611 -1.905 -4.248 1.00 0.00 48 ILE B CA 8
ATOM 14434 C C . ILE B 2 48 ? 8.946 -3.189 -4.988 1.00 0.00 48 ILE B C 8
ATOM 14435 O O . ILE B 2 48 ? 8.179 -4.151 -4.970 1.00 0.00 48 ILE B O 8
ATOM 14451 N N . THR B 2 49 ? 10.079 -3.180 -5.661 1.00 0.00 49 THR B N 8
ATOM 14452 C CA . THR B 2 49 ? 10.556 -4.341 -6.384 1.00 0.00 49 THR B CA 8
ATOM 14453 C C . THR B 2 49 ? 11.733 -4.972 -5.631 1.00 0.00 49 THR B C 8
ATOM 14454 O O . THR B 2 49 ? 12.888 -4.610 -5.855 1.00 0.00 49 THR B O 8
ATOM 14465 N N . PRO B 2 50 ? 11.441 -5.903 -4.696 1.00 0.00 50 PRO B N 8
ATOM 14466 C CA . PRO B 2 50 ? 12.457 -6.504 -3.821 1.00 0.00 50 PRO B CA 8
ATOM 14467 C C . PRO B 2 50 ? 13.506 -7.313 -4.580 1.00 0.00 50 PRO B C 8
ATOM 14468 O O . PRO B 2 50 ? 13.184 -8.253 -5.309 1.00 0.00 50 PRO B O 8
ATOM 14479 N N . VAL B 2 51 ? 14.765 -6.944 -4.390 1.00 0.00 51 VAL B N 8
ATOM 14480 C CA . VAL B 2 51 ? 15.870 -7.625 -5.052 1.00 0.00 51 VAL B CA 8
ATOM 14481 C C . VAL B 2 51 ? 16.703 -8.417 -4.047 1.00 0.00 51 VAL B C 8
ATOM 14482 O O . VAL B 2 51 ? 17.568 -9.205 -4.426 1.00 0.00 51 VAL B O 8
ATOM 14495 N N . ASP B 2 52 ? 16.436 -8.201 -2.763 1.00 0.00 52 ASP B N 8
ATOM 14496 C CA . ASP B 2 52 ? 17.143 -8.911 -1.701 1.00 0.00 52 ASP B CA 8
ATOM 14497 C C . ASP B 2 52 ? 16.194 -9.852 -0.979 1.00 0.00 52 ASP B C 8
ATOM 14498 O O . ASP B 2 52 ? 16.210 -9.948 0.250 1.00 0.00 52 ASP B O 8
ATOM 14507 N N . GLY B 2 53 ? 15.357 -10.530 -1.745 1.00 0.00 53 GLY B N 8
ATOM 14508 C CA . GLY B 2 53 ? 14.400 -11.449 -1.168 1.00 0.00 53 GLY B CA 8
ATOM 14509 C C . GLY B 2 53 ? 13.077 -11.423 -1.903 1.00 0.00 53 GLY B C 8
ATOM 14510 O O . GLY B 2 53 ? 12.678 -10.390 -2.438 1.00 0.00 53 GLY B O 8
ATOM 14514 N N . SER B 2 54 ? 12.396 -12.557 -1.929 1.00 0.00 54 SER B N 8
ATOM 14515 C CA . SER B 2 54 ? 11.128 -12.673 -2.629 1.00 0.00 54 SER B CA 8
ATOM 14516 C C . SER B 2 54 ? 9.963 -12.336 -1.702 1.00 0.00 54 SER B C 8
ATOM 14517 O O . SER B 2 54 ? 9.122 -13.184 -1.391 1.00 0.00 54 SER B O 8
ATOM 14525 N N . ASP B 2 55 ? 9.927 -11.090 -1.255 1.00 0.00 55 ASP B N 8
ATOM 14526 C CA . ASP B 2 55 ? 8.868 -10.613 -0.375 1.00 0.00 55 ASP B CA 8
ATOM 14527 C C . ASP B 2 55 ? 8.214 -9.369 -0.951 1.00 0.00 55 ASP B C 8
ATOM 14528 O O . ASP B 2 55 ? 8.666 -8.260 -0.697 1.00 0.00 55 ASP B O 8
ATOM 14537 N N . PRO B 2 56 ? 7.147 -9.537 -1.744 1.00 0.00 56 PRO B N 8
ATOM 14538 C CA . PRO B 2 56 ? 6.426 -8.415 -2.353 1.00 0.00 56 PRO B CA 8
ATOM 14539 C C . PRO B 2 56 ? 5.765 -7.521 -1.310 1.00 0.00 56 PRO B C 8
ATOM 14540 O O . PRO B 2 56 ? 5.177 -8.011 -0.341 1.00 0.00 56 PRO B O 8
ATOM 14551 N N . TYR B 2 57 ? 5.861 -6.214 -1.508 1.00 0.00 57 TYR B N 8
ATOM 14552 C CA . TYR B 2 57 ? 5.213 -5.263 -0.622 1.00 0.00 57 TYR B CA 8
ATOM 14553 C C . TYR B 2 57 ? 4.844 -4.000 -1.380 1.00 0.00 57 TYR B C 8
ATOM 14554 O O . TYR B 2 57 ? 5.709 -3.209 -1.773 1.00 0.00 57 TYR B O 8
ATOM 14572 N N . GLU B 2 58 ? 3.553 -3.828 -1.577 1.00 0.00 58 GLU B N 8
ATOM 14573 C CA . GLU B 2 58 ? 3.016 -2.667 -2.249 1.00 0.00 58 GLU B CA 8
ATOM 14574 C C . GLU B 2 58 ? 1.973 -2.013 -1.347 1.00 0.00 58 GLU B C 8
ATOM 14575 O O . GLU B 2 58 ? 1.085 -2.697 -0.835 1.00 0.00 58 GLU B O 8
ATOM 14587 N N . GLU B 2 59 ? 2.076 -0.706 -1.134 1.00 0.00 59 GLU B N 8
ATOM 14588 C CA . GLU B 2 59 ? 1.162 -0.034 -0.216 1.00 0.00 59 GLU B CA 8
ATOM 14589 C C . GLU B 2 59 ? 0.727 1.334 -0.739 1.00 0.00 59 GLU B C 8
ATOM 14590 O O . GLU B 2 59 ? 1.179 1.798 -1.789 1.00 0.00 59 GLU B O 8
ATOM 14602 N N . MET B 2 60 ? -0.150 1.973 0.026 1.00 0.00 60 MET B N 8
ATOM 14603 C CA . MET B 2 60 ? -0.766 3.230 -0.366 1.00 0.00 60 MET B CA 8
ATOM 14604 C C . MET B 2 60 ? -0.039 4.399 0.277 1.00 0.00 60 MET B C 8
ATOM 14605 O O . MET B 2 60 ? -0.372 4.806 1.391 1.00 0.00 60 MET B O 8
ATOM 14619 N N . ILE B 2 61 ? 0.957 4.930 -0.413 1.00 0.00 61 ILE B N 8
ATOM 14620 C CA . ILE B 2 61 ? 1.676 6.092 0.076 1.00 0.00 61 ILE B CA 8
ATOM 14621 C C . ILE B 2 61 ? 1.004 7.358 -0.419 1.00 0.00 61 ILE B C 8
ATOM 14622 O O . ILE B 2 61 ? 1.054 7.676 -1.595 1.00 0.00 61 ILE B O 8
ATOM 14638 N N . PRO B 2 62 ? 0.336 8.083 0.471 1.00 0.00 62 PRO B N 8
ATOM 14639 C CA . PRO B 2 62 ? -0.336 9.331 0.116 1.00 0.00 62 PRO B CA 8
ATOM 14640 C C . PRO B 2 62 ? 0.641 10.388 -0.396 1.00 0.00 62 PRO B C 8
ATOM 14641 O O . PRO B 2 62 ? 1.844 10.334 -0.124 1.00 0.00 62 PRO B O 8
ATOM 14652 N N . LYS B 2 63 ? 0.108 11.354 -1.133 1.00 0.00 63 LYS B N 8
ATOM 14653 C CA . LYS B 2 63 ? 0.907 12.437 -1.692 1.00 0.00 63 LYS B CA 8
ATOM 14654 C C . LYS B 2 63 ? 1.411 13.337 -0.565 1.00 0.00 63 LYS B C 8
ATOM 14655 O O . LYS B 2 63 ? 2.421 14.022 -0.702 1.00 0.00 63 LYS B O 8
ATOM 14674 N N . TRP B 2 64 ? 0.705 13.302 0.558 1.00 0.00 64 TRP B N 8
ATOM 14675 C CA . TRP B 2 64 ? 1.067 14.090 1.735 1.00 0.00 64 TRP B CA 8
ATOM 14676 C C . TRP B 2 64 ? 1.963 13.290 2.677 1.00 0.00 64 TRP B C 8
ATOM 14677 O O . TRP B 2 64 ? 2.213 13.695 3.811 1.00 0.00 64 TRP B O 8
ATOM 14698 N N . ARG B 2 65 ? 2.449 12.157 2.193 1.00 0.00 65 ARG B N 8
ATOM 14699 C CA . ARG B 2 65 ? 3.345 11.305 2.963 1.00 0.00 65 ARG B CA 8
ATOM 14700 C C . ARG B 2 65 ? 4.795 11.577 2.593 1.00 0.00 65 ARG B C 8
ATOM 14701 O O . ARG B 2 65 ? 5.129 11.722 1.415 1.00 0.00 65 ARG B O 8
ATOM 14722 N N . GLN B 2 66 ? 5.642 11.646 3.611 1.00 0.00 66 GLN B N 8
ATOM 14723 C CA . GLN B 2 66 ? 7.073 11.780 3.415 1.00 0.00 66 GLN B CA 8
ATOM 14724 C C . GLN B 2 66 ? 7.627 10.490 2.821 1.00 0.00 66 GLN B C 8
ATOM 14725 O O . GLN B 2 66 ? 7.395 9.398 3.345 1.00 0.00 66 GLN B O 8
ATOM 14739 N N . LEU B 2 67 ? 8.342 10.626 1.721 1.00 0.00 67 LEU B N 8
ATOM 14740 C CA . LEU B 2 67 ? 8.818 9.480 0.965 1.00 0.00 67 LEU B CA 8
ATOM 14741 C C . LEU B 2 67 ? 10.217 9.071 1.370 1.00 0.00 67 LEU B C 8
ATOM 14742 O O . LEU B 2 67 ? 11.015 9.887 1.836 1.00 0.00 67 LEU B O 8
ATOM 14758 N N . ASN B 2 68 ? 10.505 7.794 1.168 1.00 0.00 68 ASN B N 8
ATOM 14759 C CA . ASN B 2 68 ? 11.832 7.261 1.400 1.00 0.00 68 ASN B CA 8
ATOM 14760 C C . ASN B 2 68 ? 12.767 7.704 0.281 1.00 0.00 68 ASN B C 8
ATOM 14761 O O . ASN B 2 68 ? 13.912 8.076 0.528 1.00 0.00 68 ASN B O 8
ATOM 14772 N N . VAL B 2 69 ? 12.264 7.672 -0.943 1.00 0.00 69 VAL B N 8
ATOM 14773 C CA . VAL B 2 69 ? 13.000 8.144 -2.101 1.00 0.00 69 VAL B CA 8
ATOM 14774 C C . VAL B 2 69 ? 12.047 8.213 -3.300 1.00 0.00 69 VAL B C 8
ATOM 14775 O O . VAL B 2 69 ? 10.864 7.889 -3.165 1.00 0.00 69 VAL B O 8
ATOM 14788 N N . PHE B 2 70 ? 12.541 8.643 -4.453 1.00 0.00 70 PHE B N 8
ATOM 14789 C CA . PHE B 2 70 ? 11.726 8.712 -5.659 1.00 0.00 70 PHE B CA 8
ATOM 14790 C C . PHE B 2 70 ? 11.570 7.331 -6.289 1.00 0.00 70 PHE B C 8
ATOM 14791 O O . PHE B 2 70 ? 12.107 6.343 -5.788 1.00 0.00 70 PHE B O 8
ATOM 14808 N N . GLU B 2 71 ? 10.831 7.264 -7.387 1.00 0.00 71 GLU B N 8
ATOM 14809 C CA . GLU B 2 71 ? 10.528 5.989 -8.016 1.00 0.00 71 GLU B CA 8
ATOM 14810 C C . GLU B 2 71 ? 11.683 5.490 -8.879 1.00 0.00 71 GLU B C 8
ATOM 14811 O O . GLU B 2 71 ? 12.482 6.276 -9.395 1.00 0.00 71 GLU B O 8
ATOM 14823 N N . GLY B 2 72 ? 11.760 4.170 -9.019 1.00 0.00 72 GLY B N 8
ATOM 14824 C CA . GLY B 2 72 ? 12.812 3.544 -9.793 1.00 0.00 72 GLY B CA 8
ATOM 14825 C C . GLY B 2 72 ? 14.161 3.714 -9.133 1.00 0.00 72 GLY B C 8
ATOM 14826 O O . GLY B 2 72 ? 15.193 3.736 -9.801 1.00 0.00 72 GLY B O 8
ATOM 14830 N N . GLU B 2 73 ? 14.144 3.827 -7.815 1.00 0.00 73 GLU B N 8
ATOM 14831 C CA . GLU B 2 73 ? 15.350 4.060 -7.044 1.00 0.00 73 GLU B CA 8
ATOM 14832 C C . GLU B 2 73 ? 15.674 2.853 -6.170 1.00 0.00 73 GLU B C 8
ATOM 14833 O O . GLU B 2 73 ? 14.779 2.138 -5.715 1.00 0.00 73 GLU B O 8
ATOM 14845 N N . ARG B 2 74 ? 16.959 2.634 -5.950 1.00 0.00 74 ARG B N 8
ATOM 14846 C CA . ARG B 2 74 ? 17.432 1.474 -5.213 1.00 0.00 74 ARG B CA 8
ATOM 14847 C C . ARG B 2 74 ? 17.619 1.789 -3.734 1.00 0.00 74 ARG B C 8
ATOM 14848 O O . ARG B 2 74 ? 18.441 2.626 -3.361 1.00 0.00 74 ARG B O 8
ATOM 14869 N N . VAL B 2 75 ? 16.847 1.105 -2.903 1.00 0.00 75 VAL B N 8
ATOM 14870 C CA . VAL B 2 75 ? 16.928 1.269 -1.455 1.00 0.00 75 VAL B CA 8
ATOM 14871 C C . VAL B 2 75 ? 16.902 -0.088 -0.765 1.00 0.00 75 VAL B C 8
ATOM 14872 O O . VAL B 2 75 ? 16.417 -1.069 -1.329 1.00 0.00 75 VAL B O 8
ATOM 14885 N N . GLU B 2 76 ? 17.431 -0.135 0.447 1.00 0.00 76 GLU B N 8
ATOM 14886 C CA . GLU B 2 76 ? 17.454 -1.360 1.232 1.00 0.00 76 GLU B CA 8
ATOM 14887 C C . GLU B 2 76 ? 16.430 -1.261 2.360 1.00 0.00 76 GLU B C 8
ATOM 14888 O O . GLU B 2 76 ? 16.036 -0.161 2.749 1.00 0.00 76 GLU B O 8
ATOM 14900 N N . ARG B 2 77 ? 15.999 -2.414 2.867 1.00 0.00 77 ARG B N 8
ATOM 14901 C CA . ARG B 2 77 ? 14.985 -2.478 3.910 1.00 0.00 77 ARG B CA 8
ATOM 14902 C C . ARG B 2 77 ? 15.371 -1.646 5.125 1.00 0.00 77 ARG B C 8
ATOM 14903 O O . ARG B 2 77 ? 16.369 -1.922 5.795 1.00 0.00 77 ARG B O 8
ATOM 14924 N N . GLY B 2 78 ? 14.581 -0.615 5.385 1.00 0.00 78 GLY B N 8
ATOM 14925 C CA . GLY B 2 78 ? 14.771 0.202 6.562 1.00 0.00 78 GLY B CA 8
ATOM 14926 C C . GLY B 2 78 ? 15.774 1.310 6.351 1.00 0.00 78 GLY B C 8
ATOM 14927 O O . GLY B 2 78 ? 15.533 2.456 6.722 1.00 0.00 78 GLY B O 8
ATOM 14931 N N . ASP B 2 79 ? 16.894 0.973 5.737 1.00 0.00 79 ASP B N 8
ATOM 14932 C CA . ASP B 2 79 ? 17.970 1.930 5.539 1.00 0.00 79 ASP B CA 8
ATOM 14933 C C . ASP B 2 79 ? 17.680 2.828 4.351 1.00 0.00 79 ASP B C 8
ATOM 14934 O O . ASP B 2 79 ? 17.688 2.376 3.205 1.00 0.00 79 ASP B O 8
ATOM 14943 N N . VAL B 2 80 ? 17.433 4.100 4.632 1.00 0.00 80 VAL B N 8
ATOM 14944 C CA . VAL B 2 80 ? 17.190 5.080 3.588 1.00 0.00 80 VAL B CA 8
ATOM 14945 C C . VAL B 2 80 ? 17.054 6.493 4.165 1.00 0.00 80 VAL B C 8
ATOM 14946 O O . VAL B 2 80 ? 17.817 7.385 3.793 1.00 0.00 80 VAL B O 8
ATOM 14959 N N . ILE B 2 81 ? 16.103 6.705 5.076 1.00 0.00 81 ILE B N 8
ATOM 14960 C CA . ILE B 2 81 ? 15.896 8.033 5.647 1.00 0.00 81 ILE B CA 8
ATOM 14961 C C . ILE B 2 81 ? 16.060 8.030 7.163 1.00 0.00 81 ILE B C 8
ATOM 14962 O O . ILE B 2 81 ? 16.856 8.799 7.706 1.00 0.00 81 ILE B O 8
ATOM 14978 N N . SER B 2 82 ? 15.341 7.142 7.842 1.00 0.00 82 SER B N 8
ATOM 14979 C CA . SER B 2 82 ? 15.317 7.143 9.298 1.00 0.00 82 SER B CA 8
ATOM 14980 C C . SER B 2 82 ? 14.562 5.935 9.825 1.00 0.00 82 SER B C 8
ATOM 14981 O O . SER B 2 82 ? 13.534 5.538 9.272 1.00 0.00 82 SER B O 8
ATOM 14989 N N . ASP B 2 83 ? 15.090 5.356 10.892 1.00 0.00 83 ASP B N 8
ATOM 14990 C CA . ASP B 2 83 ? 14.485 4.196 11.520 1.00 0.00 83 ASP B CA 8
ATOM 14991 C C . ASP B 2 83 ? 13.435 4.614 12.529 1.00 0.00 83 ASP B C 8
ATOM 14992 O O . ASP B 2 83 ? 13.556 5.653 13.188 1.00 0.00 83 ASP B O 8
ATOM 15001 N N . GLY B 2 84 ? 12.410 3.800 12.634 1.00 0.00 84 GLY B N 8
ATOM 15002 C CA . GLY B 2 84 ? 11.356 4.037 13.588 1.00 0.00 84 GLY B CA 8
ATOM 15003 C C . GLY B 2 84 ? 10.439 2.845 13.694 1.00 0.00 84 GLY B C 8
ATOM 15004 O O . GLY B 2 84 ? 9.844 2.632 14.770 1.00 0.00 84 GLY B O 8
ATOM 15009 N N . THR A 1 26 ? -10.362 -6.660 -11.629 1.00 0.00 26 THR A N 9
ATOM 15010 C CA . THR A 1 26 ? -11.202 -5.473 -11.881 1.00 0.00 26 THR A CA 9
ATOM 15011 C C . THR A 1 26 ? -11.717 -4.878 -10.573 1.00 0.00 26 THR A C 9
ATOM 15012 O O . THR A 1 26 ? -11.762 -3.657 -10.411 1.00 0.00 26 THR A O 9
ATOM 15023 N N . GLY A 1 27 ? -12.098 -5.736 -9.635 1.00 0.00 27 GLY A N 9
ATOM 15024 C CA . GLY A 1 27 ? -12.585 -5.259 -8.359 1.00 0.00 27 GLY A CA 9
ATOM 15025 C C . GLY A 1 27 ? -13.395 -6.301 -7.618 1.00 0.00 27 GLY A C 9
ATOM 15026 O O . GLY A 1 27 ? -14.449 -5.991 -7.065 1.00 0.00 27 GLY A O 9
ATOM 15030 N N . SER A 1 28 ? -12.903 -7.530 -7.590 1.00 0.00 28 SER A N 9
ATOM 15031 C CA . SER A 1 28 ? -13.620 -8.615 -6.938 1.00 0.00 28 SER A CA 9
ATOM 15032 C C . SER A 1 28 ? -12.868 -9.131 -5.719 1.00 0.00 28 SER A C 9
ATOM 15033 O O . SER A 1 28 ? -11.748 -8.709 -5.431 1.00 0.00 28 SER A O 9
ATOM 15041 N N . LEU A 1 29 ? -13.511 -10.042 -5.009 1.00 0.00 29 LEU A N 9
ATOM 15042 C CA . LEU A 1 29 ? -12.926 -10.694 -3.852 1.00 0.00 29 LEU A CA 9
ATOM 15043 C C . LEU A 1 29 ? -12.099 -11.892 -4.302 1.00 0.00 29 LEU A C 9
ATOM 15044 O O . LEU A 1 29 ? -12.643 -12.953 -4.610 1.00 0.00 29 LEU A O 9
ATOM 15060 N N . SER A 1 30 ? -10.784 -11.709 -4.346 1.00 0.00 30 SER A N 9
ATOM 15061 C CA . SER A 1 30 ? -9.880 -12.737 -4.842 1.00 0.00 30 SER A CA 9
ATOM 15062 C C . SER A 1 30 ? -9.910 -13.986 -3.959 1.00 0.00 30 SER A C 9
ATOM 15063 O O . SER A 1 30 ? -10.293 -15.062 -4.411 1.00 0.00 30 SER A O 9
ATOM 15071 N N . VAL A 1 31 ? -9.504 -13.832 -2.701 1.00 0.00 31 VAL A N 9
ATOM 15072 C CA . VAL A 1 31 ? -9.436 -14.961 -1.777 1.00 0.00 31 VAL A CA 9
ATOM 15073 C C . VAL A 1 31 ? -9.252 -14.475 -0.339 1.00 0.00 31 VAL A C 9
ATOM 15074 O O . VAL A 1 31 ? -9.833 -15.040 0.585 1.00 0.00 31 VAL A O 9
ATOM 15087 N N . ASP A 1 32 ? -8.450 -13.425 -0.158 1.00 0.00 32 ASP A N 9
ATOM 15088 C CA . ASP A 1 32 ? -8.225 -12.833 1.162 1.00 0.00 32 ASP A CA 9
ATOM 15089 C C . ASP A 1 32 ? -7.529 -13.820 2.095 1.00 0.00 32 ASP A C 9
ATOM 15090 O O . ASP A 1 32 ? -8.149 -14.414 2.979 1.00 0.00 32 ASP A O 9
ATOM 15099 N N . ASN A 1 33 ? -6.241 -14.017 1.864 1.00 0.00 33 ASN A N 9
ATOM 15100 C CA . ASN A 1 33 ? -5.422 -14.855 2.735 1.00 0.00 33 ASN A CA 9
ATOM 15101 C C . ASN A 1 33 ? -4.692 -13.999 3.767 1.00 0.00 33 ASN A C 9
ATOM 15102 O O . ASN A 1 33 ? -4.397 -14.444 4.874 1.00 0.00 33 ASN A O 9
ATOM 15113 N N . LYS A 1 34 ? -4.399 -12.769 3.380 1.00 0.00 34 LYS A N 9
ATOM 15114 C CA . LYS A 1 34 ? -3.860 -11.768 4.294 1.00 0.00 34 LYS A CA 9
ATOM 15115 C C . LYS A 1 34 ? -4.954 -10.761 4.619 1.00 0.00 34 LYS A C 9
ATOM 15116 O O . LYS A 1 34 ? -6.095 -10.938 4.201 1.00 0.00 34 LYS A O 9
ATOM 15135 N N . LYS A 1 35 ? -4.619 -9.713 5.357 1.00 0.00 35 LYS A N 9
ATOM 15136 C CA . LYS A 1 35 ? -5.594 -8.682 5.686 1.00 0.00 35 LYS A CA 9
ATOM 15137 C C . LYS A 1 35 ? -5.073 -7.307 5.296 1.00 0.00 35 LYS A C 9
ATOM 15138 O O . LYS A 1 35 ? -3.910 -6.984 5.532 1.00 0.00 35 LYS A O 9
ATOM 15157 N N . PHE A 1 36 ? -5.932 -6.513 4.674 1.00 0.00 36 PHE A N 9
ATOM 15158 C CA . PHE A 1 36 ? -5.556 -5.179 4.225 1.00 0.00 36 PHE A CA 9
ATOM 15159 C C . PHE A 1 36 ? -6.671 -4.197 4.551 1.00 0.00 36 PHE A C 9
ATOM 15160 O O . PHE A 1 36 ? -7.766 -4.297 4.002 1.00 0.00 36 PHE A O 9
ATOM 15177 N N . TRP A 1 37 ? -6.403 -3.262 5.445 1.00 0.00 37 TRP A N 9
ATOM 15178 C CA . TRP A 1 37 ? -7.405 -2.281 5.836 1.00 0.00 37 TRP A CA 9
ATOM 15179 C C . TRP A 1 37 ? -7.184 -0.960 5.119 1.00 0.00 37 TRP A C 9
ATOM 15180 O O . TRP A 1 37 ? -6.194 -0.277 5.363 1.00 0.00 37 TRP A O 9
ATOM 15201 N N . ALA A 1 38 ? -8.098 -0.605 4.232 1.00 0.00 38 ALA A N 9
ATOM 15202 C CA . ALA A 1 38 ? -8.030 0.678 3.553 1.00 0.00 38 ALA A CA 9
ATOM 15203 C C . ALA A 1 38 ? -8.781 1.725 4.349 1.00 0.00 38 ALA A C 9
ATOM 15204 O O . ALA A 1 38 ? -9.963 1.558 4.658 1.00 0.00 38 ALA A O 9
ATOM 15211 N N . THR A 1 39 ? -8.088 2.785 4.698 1.00 0.00 39 THR A N 9
ATOM 15212 C CA . THR A 1 39 ? -8.692 3.890 5.401 1.00 0.00 39 THR A CA 9
ATOM 15213 C C . THR A 1 39 ? -9.380 4.805 4.396 1.00 0.00 39 THR A C 9
ATOM 15214 O O . THR A 1 39 ? -8.724 5.415 3.558 1.00 0.00 39 THR A O 9
ATOM 15225 N N . VAL A 1 40 ? -10.697 4.863 4.456 1.00 0.00 40 VAL A N 9
ATOM 15226 C CA . VAL A 1 40 ? -11.469 5.697 3.550 1.00 0.00 40 VAL A CA 9
ATOM 15227 C C . VAL A 1 40 ? -12.227 6.764 4.321 1.00 0.00 40 VAL A C 9
ATOM 15228 O O . VAL A 1 40 ? -12.838 6.487 5.355 1.00 0.00 40 VAL A O 9
ATOM 15241 N N . GLU A 1 41 ? -12.178 7.987 3.824 1.00 0.00 41 GLU A N 9
ATOM 15242 C CA . GLU A 1 41 ? -12.793 9.105 4.512 1.00 0.00 41 GLU A CA 9
ATOM 15243 C C . GLU A 1 41 ? -13.974 9.635 3.716 1.00 0.00 41 GLU A C 9
ATOM 15244 O O . GLU A 1 41 ? -13.835 9.985 2.544 1.00 0.00 41 GLU A O 9
ATOM 15256 N N . SER A 1 42 ? -15.135 9.686 4.345 1.00 0.00 42 SER A N 9
ATOM 15257 C CA . SER A 1 42 ? -16.313 10.232 3.703 1.00 0.00 42 SER A CA 9
ATOM 15258 C C . SER A 1 42 ? -16.619 11.620 4.251 1.00 0.00 42 SER A C 9
ATOM 15259 O O . SER A 1 42 ? -15.849 12.159 5.050 1.00 0.00 42 SER A O 9
ATOM 15267 N N . SER A 1 43 ? -17.734 12.195 3.830 1.00 0.00 43 SER A N 9
ATOM 15268 C CA . SER A 1 43 ? -18.182 13.467 4.370 1.00 0.00 43 SER A CA 9
ATOM 15269 C C . SER A 1 43 ? -18.614 13.299 5.827 1.00 0.00 43 SER A C 9
ATOM 15270 O O . SER A 1 43 ? -18.681 14.264 6.589 1.00 0.00 43 SER A O 9
ATOM 15278 N N . GLU A 1 44 ? -18.884 12.055 6.203 1.00 0.00 44 GLU A N 9
ATOM 15279 C CA . GLU A 1 44 ? -19.341 11.732 7.544 1.00 0.00 44 GLU A CA 9
ATOM 15280 C C . GLU A 1 44 ? -18.164 11.533 8.496 1.00 0.00 44 GLU A C 9
ATOM 15281 O O . GLU A 1 44 ? -18.017 12.263 9.476 1.00 0.00 44 GLU A O 9
ATOM 15293 N N . HIS A 1 45 ? -17.320 10.551 8.202 1.00 0.00 45 HIS A N 9
ATOM 15294 C CA . HIS A 1 45 ? -16.187 10.232 9.069 1.00 0.00 45 HIS A CA 9
ATOM 15295 C C . HIS A 1 45 ? -15.172 9.370 8.328 1.00 0.00 45 HIS A C 9
ATOM 15296 O O . HIS A 1 45 ? -15.416 8.942 7.199 1.00 0.00 45 HIS A O 9
ATOM 15311 N N . SER A 1 46 ? -14.040 9.117 8.966 1.00 0.00 46 SER A N 9
ATOM 15312 C CA . SER A 1 46 ? -13.025 8.246 8.400 1.00 0.00 46 SER A CA 9
ATOM 15313 C C . SER A 1 46 ? -13.211 6.831 8.939 1.00 0.00 46 SER A C 9
ATOM 15314 O O . SER A 1 46 ? -13.296 6.632 10.152 1.00 0.00 46 SER A O 9
ATOM 15322 N N . PHE A 1 47 ? -13.288 5.857 8.050 1.00 0.00 47 PHE A N 9
ATOM 15323 C CA . PHE A 1 47 ? -13.501 4.477 8.459 1.00 0.00 47 PHE A CA 9
ATOM 15324 C C . PHE A 1 47 ? -12.566 3.544 7.705 1.00 0.00 47 PHE A C 9
ATOM 15325 O O . PHE A 1 47 ? -12.045 3.894 6.648 1.00 0.00 47 PHE A O 9
ATOM 15342 N N . GLU A 1 48 ? -12.347 2.365 8.261 1.00 0.00 48 GLU A N 9
ATOM 15343 C CA . GLU A 1 48 ? -11.440 1.399 7.667 1.00 0.00 48 GLU A CA 9
ATOM 15344 C C . GLU A 1 48 ? -12.205 0.192 7.139 1.00 0.00 48 GLU A C 9
ATOM 15345 O O . GLU A 1 48 ? -13.115 -0.320 7.794 1.00 0.00 48 GLU A O 9
ATOM 15357 N N . VAL A 1 49 ? -11.844 -0.241 5.941 1.00 0.00 49 VAL A N 9
ATOM 15358 C CA . VAL A 1 49 ? -12.519 -1.353 5.291 1.00 0.00 49 VAL A CA 9
ATOM 15359 C C . VAL A 1 49 ? -11.497 -2.351 4.726 1.00 0.00 49 VAL A C 9
ATOM 15360 O O . VAL A 1 49 ? -10.529 -1.955 4.073 1.00 0.00 49 VAL A O 9
ATOM 15373 N N . PRO A 1 50 ? -11.676 -3.656 5.003 1.00 0.00 50 PRO A N 9
ATOM 15374 C CA . PRO A 1 50 ? -10.768 -4.700 4.514 1.00 0.00 50 PRO A CA 9
ATOM 15375 C C . PRO A 1 50 ? -10.899 -4.950 3.013 1.00 0.00 50 PRO A C 9
ATOM 15376 O O . PRO A 1 50 ? -11.995 -4.890 2.453 1.00 0.00 50 PRO A O 9
ATOM 15387 N N . ILE A 1 51 ? -9.771 -5.230 2.374 1.00 0.00 51 ILE A N 9
ATOM 15388 C CA . ILE A 1 51 ? -9.754 -5.631 0.974 1.00 0.00 51 ILE A CA 9
ATOM 15389 C C . ILE A 1 51 ? -9.464 -7.115 0.868 1.00 0.00 51 ILE A C 9
ATOM 15390 O O . ILE A 1 51 ? -8.575 -7.626 1.548 1.00 0.00 51 ILE A O 9
ATOM 15406 N N . TYR A 1 52 ? -10.216 -7.801 0.026 1.00 0.00 52 TYR A N 9
ATOM 15407 C CA . TYR A 1 52 ? -10.046 -9.232 -0.134 1.00 0.00 52 TYR A CA 9
ATOM 15408 C C . TYR A 1 52 ? -9.256 -9.511 -1.401 1.00 0.00 52 TYR A C 9
ATOM 15409 O O . TYR A 1 52 ? -9.769 -9.350 -2.507 1.00 0.00 52 TYR A O 9
ATOM 15427 N N . ALA A 1 53 ? -8.021 -9.967 -1.241 1.00 0.00 53 ALA A N 9
ATOM 15428 C CA . ALA A 1 53 ? -7.139 -10.164 -2.380 1.00 0.00 53 ALA A CA 9
ATOM 15429 C C . ALA A 1 53 ? -6.153 -11.289 -2.139 1.00 0.00 53 ALA A C 9
ATOM 15430 O O . ALA A 1 53 ? -6.163 -11.926 -1.085 1.00 0.00 53 ALA A O 9
ATOM 15437 N N . GLU A 1 54 ? -5.306 -11.530 -3.125 1.00 0.00 54 GLU A N 9
ATOM 15438 C CA . GLU A 1 54 ? -4.292 -12.562 -3.026 1.00 0.00 54 GLU A CA 9
ATOM 15439 C C . GLU A 1 54 ? -3.026 -12.003 -2.390 1.00 0.00 54 GLU A C 9
ATOM 15440 O O . GLU A 1 54 ? -2.605 -12.449 -1.326 1.00 0.00 54 GLU A O 9
ATOM 15452 N N . THR A 1 55 ? -2.444 -10.999 -3.023 1.00 0.00 55 THR A N 9
ATOM 15453 C CA . THR A 1 55 ? -1.189 -10.436 -2.551 1.00 0.00 55 THR A CA 9
ATOM 15454 C C . THR A 1 55 ? -1.318 -8.921 -2.409 1.00 0.00 55 THR A C 9
ATOM 15455 O O . THR A 1 55 ? -2.339 -8.354 -2.807 1.00 0.00 55 THR A O 9
ATOM 15466 N N . LEU A 1 56 ? -0.308 -8.274 -1.835 1.00 0.00 56 LEU A N 9
ATOM 15467 C CA . LEU A 1 56 ? -0.359 -6.837 -1.573 1.00 0.00 56 LEU A CA 9
ATOM 15468 C C . LEU A 1 56 ? -0.661 -6.046 -2.840 1.00 0.00 56 LEU A C 9
ATOM 15469 O O . LEU A 1 56 ? -1.501 -5.154 -2.821 1.00 0.00 56 LEU A O 9
ATOM 15485 N N . ASP A 1 57 ? 0.018 -6.384 -3.931 1.00 0.00 57 ASP A N 9
ATOM 15486 C CA . ASP A 1 57 ? -0.188 -5.711 -5.214 1.00 0.00 57 ASP A CA 9
ATOM 15487 C C . ASP A 1 57 ? -1.657 -5.744 -5.623 1.00 0.00 57 ASP A C 9
ATOM 15488 O O . ASP A 1 57 ? -2.247 -4.709 -5.936 1.00 0.00 57 ASP A O 9
ATOM 15497 N N . GLU A 1 58 ? -2.246 -6.937 -5.592 1.00 0.00 58 GLU A N 9
ATOM 15498 C CA . GLU A 1 58 ? -3.653 -7.117 -5.939 1.00 0.00 58 GLU A CA 9
ATOM 15499 C C . GLU A 1 58 ? -4.542 -6.301 -5.002 1.00 0.00 58 GLU A C 9
ATOM 15500 O O . GLU A 1 58 ? -5.460 -5.609 -5.439 1.00 0.00 58 GLU A O 9
ATOM 15512 N N . ALA A 1 59 ? -4.246 -6.373 -3.709 1.00 0.00 59 ALA A N 9
ATOM 15513 C CA . ALA A 1 59 ? -5.002 -5.639 -2.702 1.00 0.00 59 ALA A CA 9
ATOM 15514 C C . ALA A 1 59 ? -4.893 -4.141 -2.931 1.00 0.00 59 ALA A C 9
ATOM 15515 O O . ALA A 1 59 ? -5.865 -3.403 -2.788 1.00 0.00 59 ALA A O 9
ATOM 15522 N N . LEU A 1 60 ? -3.697 -3.711 -3.292 1.00 0.00 60 LEU A N 9
ATOM 15523 C CA . LEU A 1 60 ? -3.416 -2.315 -3.572 1.00 0.00 60 LEU A CA 9
ATOM 15524 C C . LEU A 1 60 ? -4.196 -1.855 -4.800 1.00 0.00 60 LEU A C 9
ATOM 15525 O O . L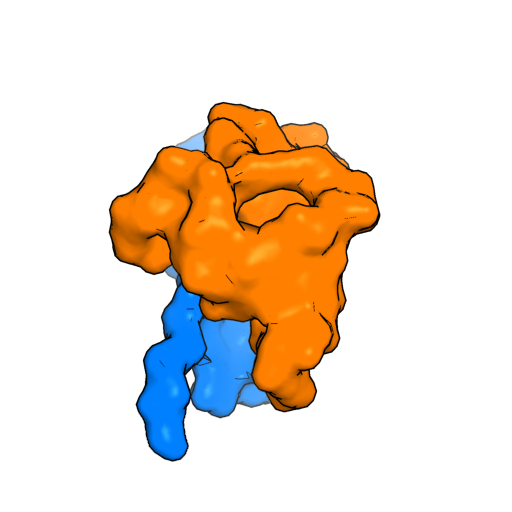EU A 1 60 ? -4.701 -0.733 -4.846 1.00 0.00 60 LEU A O 9
ATOM 15541 N N . GLU A 1 61 ? -4.294 -2.729 -5.796 1.00 0.00 61 GLU A N 9
ATOM 15542 C CA . GLU A 1 61 ? -5.105 -2.457 -6.973 1.00 0.00 61 GLU A CA 9
ATOM 15543 C C . GLU A 1 61 ? -6.557 -2.238 -6.578 1.00 0.00 61 GLU A C 9
ATOM 15544 O O . GLU A 1 61 ? -7.158 -1.227 -6.936 1.00 0.00 61 GLU A O 9
ATOM 15556 N N . LEU A 1 62 ? -7.100 -3.173 -5.810 1.00 0.00 62 LEU A N 9
ATOM 15557 C CA . LEU A 1 62 ? -8.500 -3.123 -5.408 1.00 0.00 62 LEU A CA 9
ATOM 15558 C C . LEU A 1 62 ? -8.774 -1.938 -4.488 1.00 0.00 62 LEU A C 9
ATOM 15559 O O . LEU A 1 62 ? -9.784 -1.260 -4.641 1.00 0.00 62 LEU A O 9
ATOM 15575 N N . ALA A 1 63 ? -7.872 -1.693 -3.540 1.00 0.00 63 ALA A N 9
ATOM 15576 C CA . ALA A 1 63 ? -8.030 -0.590 -2.592 1.00 0.00 63 ALA A CA 9
ATOM 15577 C C . ALA A 1 63 ? -8.348 0.711 -3.318 1.00 0.00 63 ALA A C 9
ATOM 15578 O O . ALA A 1 63 ? -9.206 1.479 -2.894 1.00 0.00 63 ALA A O 9
ATOM 15585 N N . GLU A 1 64 ? -7.653 0.944 -4.416 1.00 0.00 64 GLU A N 9
ATOM 15586 C CA . GLU A 1 64 ? -7.931 2.089 -5.259 1.00 0.00 64 GLU A CA 9
ATOM 15587 C C . GLU A 1 64 ? -9.113 1.807 -6.185 1.00 0.00 64 GLU A C 9
ATOM 15588 O O . GLU A 1 64 ? -10.192 2.381 -6.037 1.00 0.00 64 GLU A O 9
ATOM 15600 N N . TRP A 1 65 ? -8.910 0.867 -7.095 1.00 0.00 65 TRP A N 9
ATOM 15601 C CA . TRP A 1 65 ? -9.779 0.691 -8.252 1.00 0.00 65 TRP A CA 9
ATOM 15602 C C . TRP A 1 65 ? -11.169 0.165 -7.895 1.00 0.00 65 TRP A C 9
ATOM 15603 O O . TRP A 1 65 ? -12.123 0.376 -8.641 1.00 0.00 65 TRP A O 9
ATOM 15624 N N . GLN A 1 66 ? -11.292 -0.535 -6.780 1.00 0.00 66 GLN A N 9
ATOM 15625 C CA . GLN A 1 66 ? -12.588 -1.051 -6.358 1.00 0.00 66 GLN A CA 9
ATOM 15626 C C . GLN A 1 66 ? -13.367 0.025 -5.605 1.00 0.00 66 GLN A C 9
ATOM 15627 O O . GLN A 1 66 ? -14.597 0.081 -5.663 1.00 0.00 66 GLN A O 9
ATOM 15641 N N . TYR A 1 67 ? -12.639 0.900 -4.926 1.00 0.00 67 TYR A N 9
ATOM 15642 C CA . TYR A 1 67 ? -13.247 1.843 -3.997 1.00 0.00 67 TYR A CA 9
ATOM 15643 C C . TYR A 1 67 ? -13.512 3.216 -4.607 1.00 0.00 67 TYR A C 9
ATOM 15644 O O . TYR A 1 67 ? -14.590 3.783 -4.410 1.00 0.00 67 TYR A O 9
ATOM 15662 N N . VAL A 1 68 ? -12.553 3.749 -5.353 1.00 0.00 68 VAL A N 9
ATOM 15663 C CA . VAL A 1 68 ? -12.662 5.123 -5.836 1.00 0.00 68 VAL A CA 9
ATOM 15664 C C . VAL A 1 68 ? -13.850 5.357 -6.794 1.00 0.00 68 VAL A C 9
ATOM 15665 O O . VAL A 1 68 ? -14.484 6.407 -6.704 1.00 0.00 68 VAL A O 9
ATOM 15678 N N . PRO A 1 69 ? -14.216 4.413 -7.702 1.00 0.00 69 PRO A N 9
ATOM 15679 C CA . PRO A 1 69 ? -15.369 4.604 -8.586 1.00 0.00 69 PRO A CA 9
ATOM 15680 C C . PRO A 1 69 ? -16.686 4.317 -7.870 1.00 0.00 69 PRO A C 9
ATOM 15681 O O . PRO A 1 69 ? -17.766 4.572 -8.404 1.00 0.00 69 PRO A O 9
ATOM 15692 N N . ALA A 1 70 ? -16.588 3.785 -6.656 1.00 0.00 70 ALA A N 9
ATOM 15693 C CA . ALA A 1 70 ? -17.765 3.427 -5.880 1.00 0.00 70 ALA A CA 9
ATOM 15694 C C . ALA A 1 70 ? -18.150 4.546 -4.917 1.00 0.00 70 ALA A C 9
ATOM 15695 O O . ALA A 1 70 ? -19.191 4.485 -4.264 1.00 0.00 70 ALA A O 9
ATOM 15702 N N . GLY A 1 71 ? -17.306 5.565 -4.829 1.00 0.00 71 GLY A N 9
ATOM 15703 C CA . GLY A 1 71 ? -17.613 6.706 -3.989 1.00 0.00 71 GLY A CA 9
ATOM 15704 C C . GLY A 1 71 ? -16.820 6.720 -2.696 1.00 0.00 71 GLY A C 9
ATOM 15705 O O . GLY A 1 71 ? -17.125 7.487 -1.782 1.00 0.00 71 GLY A O 9
ATOM 15709 N N . PHE A 1 72 ? -15.806 5.874 -2.611 1.00 0.00 72 PHE A N 9
ATOM 15710 C CA . PHE A 1 72 ? -14.959 5.824 -1.429 1.00 0.00 72 PHE A CA 9
ATOM 15711 C C . PHE A 1 72 ? -13.661 6.579 -1.671 1.00 0.00 72 PHE A C 9
ATOM 15712 O O . PHE A 1 72 ? -12.908 6.255 -2.591 1.00 0.00 72 PHE A O 9
ATOM 15729 N N . GLU A 1 73 ? -13.404 7.591 -0.859 1.00 0.00 73 GLU A N 9
ATOM 15730 C CA . GLU A 1 73 ? -12.168 8.347 -0.968 1.00 0.00 73 GLU A CA 9
ATOM 15731 C C . GLU A 1 73 ? -11.118 7.769 -0.030 1.00 0.00 73 GLU A C 9
ATOM 15732 O O . GLU A 1 73 ? -11.125 8.037 1.174 1.00 0.00 73 GLU A O 9
ATOM 15744 N N . VAL A 1 74 ? -10.241 6.950 -0.587 1.00 0.00 74 VAL A N 9
ATOM 15745 C CA . VAL A 1 74 ? -9.151 6.358 0.170 1.00 0.00 74 VAL A CA 9
ATOM 15746 C C . VAL A 1 74 ? -8.192 7.438 0.673 1.00 0.00 74 VAL A C 9
ATOM 15747 O O . VAL A 1 74 ? -7.935 8.427 -0.021 1.00 0.00 74 VAL A O 9
ATOM 15760 N N . THR A 1 75 ? -7.686 7.258 1.880 1.00 0.00 75 THR A N 9
ATOM 15761 C CA . THR A 1 75 ? -6.709 8.171 2.448 1.00 0.00 75 THR A CA 9
ATOM 15762 C C . THR A 1 75 ? -5.419 7.430 2.786 1.00 0.00 75 THR A C 9
ATOM 15763 O O . THR A 1 75 ? -4.338 7.801 2.330 1.00 0.00 75 THR A O 9
ATOM 15774 N N . ARG A 1 76 ? -5.544 6.365 3.565 1.00 0.00 76 ARG A N 9
ATOM 15775 C CA . ARG A 1 76 ? -4.393 5.571 3.978 1.00 0.00 76 ARG A CA 9
ATOM 15776 C C . ARG A 1 76 ? -4.731 4.084 3.909 1.00 0.00 76 ARG A C 9
ATOM 15777 O O . ARG A 1 76 ? -5.835 3.717 3.512 1.00 0.00 76 ARG A O 9
ATOM 15798 N N . VAL A 1 77 ? -3.779 3.232 4.271 1.00 0.00 77 VAL A N 9
ATOM 15799 C CA . VAL A 1 77 ? -4.002 1.790 4.264 1.00 0.00 77 VAL A CA 9
ATOM 15800 C C . VAL A 1 77 ? -3.069 1.100 5.257 1.00 0.00 77 VAL A C 9
ATOM 15801 O O . VAL A 1 77 ? -1.963 1.577 5.516 1.00 0.00 77 VAL A O 9
ATOM 15814 N N . ARG A 1 78 ? -3.527 -0.002 5.826 1.00 0.00 78 ARG A N 9
ATOM 15815 C CA . ARG A 1 78 ? -2.695 -0.821 6.691 1.00 0.00 78 ARG A CA 9
ATOM 15816 C C . ARG A 1 78 ? -2.598 -2.230 6.119 1.00 0.00 78 ARG A C 9
ATOM 15817 O O . ARG A 1 78 ? -3.468 -3.066 6.368 1.00 0.00 78 ARG A O 9
ATOM 15838 N N . PRO A 1 79 ? -1.566 -2.504 5.308 1.00 0.00 79 PRO A N 9
ATOM 15839 C CA . PRO A 1 79 ? -1.349 -3.826 4.736 1.00 0.00 79 PRO A CA 9
ATOM 15840 C C . PRO A 1 79 ? -0.721 -4.775 5.748 1.00 0.00 79 PRO A C 9
ATOM 15841 O O . PRO A 1 79 ? 0.308 -4.464 6.356 1.00 0.00 79 PRO A O 9
ATOM 15852 N N . CYS A 1 80 ? -1.340 -5.928 5.926 1.00 0.00 80 CYS A N 9
ATOM 15853 C CA . CYS A 1 80 ? -0.834 -6.929 6.845 1.00 0.00 80 CYS A CA 9
ATOM 15854 C C . CYS A 1 80 ? -0.443 -8.188 6.084 1.00 0.00 80 CYS A C 9
ATOM 15855 O O . CYS A 1 80 ? -1.270 -9.076 5.865 1.00 0.00 80 CYS A O 9
ATOM 15863 N N . VAL A 1 81 ? 0.816 -8.251 5.663 1.00 0.00 81 VAL A N 9
ATOM 15864 C CA . VAL A 1 81 ? 1.321 -9.415 4.947 1.00 0.00 81 VAL A CA 9
ATOM 15865 C C . VAL A 1 81 ? 1.432 -10.605 5.898 1.00 0.00 81 VAL A C 9
ATOM 15866 O O . VAL A 1 81 ? 1.303 -11.762 5.492 1.00 0.00 81 VAL A O 9
ATOM 15879 N N . ALA A 1 82 ? 1.645 -10.303 7.169 1.00 0.00 82 ALA A N 9
ATOM 15880 C CA . ALA A 1 82 ? 1.655 -11.311 8.213 1.00 0.00 82 ALA A CA 9
ATOM 15881 C C . ALA A 1 82 ? 0.673 -10.921 9.312 1.00 0.00 82 ALA A C 9
ATOM 15882 O O . ALA A 1 82 ? 1.051 -10.279 10.293 1.00 0.00 82 ALA A O 9
ATOM 15889 N N . PRO A 1 83 ? -0.610 -11.279 9.145 1.00 0.00 83 PRO A N 9
ATOM 15890 C CA . PRO A 1 83 ? -1.669 -10.914 10.089 1.00 0.00 83 PRO A CA 9
ATOM 15891 C C . PRO A 1 83 ? -1.490 -11.584 11.448 1.00 0.00 83 PRO A C 9
ATOM 15892 O O . PRO A 1 83 ? -1.484 -12.814 11.549 1.00 0.00 83 PRO A O 9
ATOM 15903 N N . LYS A 1 84 ? -1.333 -10.767 12.481 1.00 0.00 84 LYS A N 9
ATOM 15904 C CA . LYS A 1 84 ? -1.172 -11.261 13.838 1.00 0.00 84 LYS A CA 9
ATOM 15905 C C . LYS A 1 84 ? -1.320 -10.109 14.826 1.00 0.00 84 LYS A C 9
ATOM 15906 O O . LYS A 1 84 ? -0.429 -9.234 14.862 1.00 0.00 84 LYS A O 9
ATOM 15926 N N . PRO B 2 24 ? 11.234 -0.393 13.210 1.00 0.00 24 PRO B N 9
ATOM 15927 C CA . PRO B 2 24 ? 11.201 0.348 11.930 1.00 0.00 24 PRO B CA 9
ATOM 15928 C C . PRO B 2 24 ? 10.487 1.679 12.108 1.00 0.00 24 PRO B C 9
ATOM 15929 O O . PRO B 2 24 ? 9.614 1.807 12.963 1.00 0.00 24 PRO B O 9
ATOM 15940 N N . ALA B 2 25 ? 10.867 2.670 11.308 1.00 0.00 25 ALA B N 9
ATOM 15941 C CA . ALA B 2 25 ? 10.264 3.994 11.394 1.00 0.00 25 ALA B CA 9
ATOM 15942 C C . ALA B 2 25 ? 9.806 4.480 10.018 1.00 0.00 25 ALA B C 9
ATOM 15943 O O . ALA B 2 25 ? 8.682 4.205 9.597 1.00 0.00 25 ALA B O 9
ATOM 15950 N N . ILE B 2 26 ? 10.688 5.183 9.315 1.00 0.00 26 ILE B N 9
ATOM 15951 C CA . ILE B 2 26 ? 10.383 5.696 7.982 1.00 0.00 26 ILE B CA 9
ATOM 15952 C C . ILE B 2 26 ? 11.369 5.104 6.989 1.00 0.00 26 ILE B C 9
ATOM 15953 O O . ILE B 2 26 ? 12.511 5.560 6.893 1.00 0.00 26 ILE B O 9
ATOM 15969 N N . LEU B 2 27 ? 10.945 4.078 6.267 1.00 0.00 27 LEU B N 9
ATOM 15970 C CA . LEU B 2 27 ? 11.870 3.317 5.446 1.00 0.00 27 LEU B CA 9
ATOM 15971 C C . LEU B 2 27 ? 11.161 2.479 4.395 1.00 0.00 27 LEU B C 9
ATOM 15972 O O . LEU B 2 27 ? 9.934 2.448 4.321 1.00 0.00 27 LEU B O 9
ATOM 15988 N N . ALA B 2 28 ? 11.959 1.820 3.567 1.00 0.00 28 ALA B N 9
ATOM 15989 C CA . ALA B 2 28 ? 11.453 0.848 2.620 1.00 0.00 28 ALA B CA 9
ATOM 15990 C C . ALA B 2 28 ? 11.467 -0.528 3.270 1.00 0.00 28 ALA B C 9
ATOM 15991 O O . ALA B 2 28 ? 12.492 -0.955 3.801 1.00 0.00 28 ALA B O 9
ATOM 15998 N N . GLU B 2 29 ? 10.323 -1.205 3.232 1.00 0.00 29 GLU B N 9
ATOM 15999 C CA . GLU B 2 29 ? 10.143 -2.491 3.909 1.00 0.00 29 GLU B CA 9
ATOM 16000 C C . GLU B 2 29 ? 11.094 -3.553 3.360 1.00 0.00 29 GLU B C 9
ATOM 16001 O O . GLU B 2 29 ? 11.406 -4.532 4.036 1.00 0.00 29 GLU B O 9
ATOM 16013 N N . ILE B 2 30 ? 11.537 -3.350 2.131 1.00 0.00 30 ILE B N 9
ATOM 16014 C CA . ILE B 2 30 ? 12.410 -4.295 1.449 1.00 0.00 30 ILE B CA 9
ATOM 16015 C C . ILE B 2 30 ? 13.452 -3.545 0.633 1.00 0.00 30 ILE B C 9
ATOM 16016 O O . ILE B 2 30 ? 13.336 -2.334 0.431 1.00 0.00 30 ILE B O 9
ATOM 16032 N N . SER B 2 31 ? 14.467 -4.258 0.175 1.00 0.00 31 SER B N 9
ATOM 16033 C CA . SER B 2 31 ? 15.496 -3.661 -0.652 1.00 0.00 31 SER B CA 9
ATOM 16034 C C . SER B 2 31 ? 15.203 -3.919 -2.116 1.00 0.00 31 SER B C 9
ATOM 16035 O O . SER B 2 31 ? 14.776 -5.011 -2.505 1.00 0.00 31 SER B O 9
ATOM 16043 N N . GLY B 2 32 ? 15.451 -2.913 -2.914 1.00 0.00 32 GLY B N 9
ATOM 16044 C CA . GLY B 2 32 ? 15.249 -3.017 -4.333 1.00 0.00 32 GLY B CA 9
ATOM 16045 C C . GLY B 2 32 ? 14.977 -1.675 -4.960 1.00 0.00 32 GLY B C 9
ATOM 16046 O O . GLY B 2 32 ? 15.366 -0.639 -4.417 1.00 0.00 32 GLY B O 9
ATOM 16050 N N . ILE B 2 33 ? 14.319 -1.696 -6.103 1.00 0.00 33 ILE B N 9
ATOM 16051 C CA . ILE B 2 33 ? 13.950 -0.478 -6.795 1.00 0.00 33 ILE B CA 9
ATOM 16052 C C . ILE B 2 33 ? 12.523 -0.094 -6.436 1.00 0.00 33 ILE B C 9
ATOM 16053 O O . ILE B 2 33 ? 11.571 -0.747 -6.860 1.00 0.00 33 ILE B O 9
ATOM 16069 N N . VAL B 2 34 ? 12.371 0.949 -5.639 1.00 0.00 34 VAL B N 9
ATOM 16070 C CA . VAL B 2 34 ? 11.048 1.413 -5.257 1.00 0.00 34 VAL B CA 9
ATOM 16071 C C . VAL B 2 34 ? 10.470 2.299 -6.348 1.00 0.00 34 VAL B C 9
ATOM 16072 O O . VAL B 2 34 ? 11.100 3.255 -6.784 1.00 0.00 34 VAL B O 9
ATOM 16085 N N . SER B 2 35 ? 9.285 1.958 -6.810 1.00 0.00 35 SER B N 9
ATOM 16086 C CA . SER B 2 35 ? 8.633 2.724 -7.851 1.00 0.00 35 SER B CA 9
ATOM 16087 C C . SER B 2 35 ? 7.228 3.121 -7.422 1.00 0.00 35 SER B C 9
ATOM 16088 O O . SER B 2 35 ? 6.703 2.607 -6.432 1.00 0.00 35 SER B O 9
ATOM 16096 N N . PHE B 2 36 ? 6.628 4.046 -8.153 1.00 0.00 36 PHE B N 9
ATOM 16097 C CA . PHE B 2 36 ? 5.291 4.507 -7.834 1.00 0.00 36 PHE B CA 9
ATOM 16098 C C . PHE B 2 36 ? 4.367 4.307 -9.025 1.00 0.00 36 PHE B C 9
ATOM 16099 O O . PHE B 2 36 ? 4.695 4.690 -10.148 1.00 0.00 36 PHE B O 9
ATOM 16116 N N . GLY B 2 37 ? 3.219 3.702 -8.771 1.00 0.00 37 GLY B N 9
ATOM 16117 C CA . GLY B 2 37 ? 2.254 3.451 -9.824 1.00 0.00 37 GLY B CA 9
ATOM 16118 C C . GLY B 2 37 ? 1.082 4.411 -9.770 1.00 0.00 37 GLY B C 9
ATOM 16119 O O . GLY B 2 37 ? 1.085 5.353 -8.965 1.00 0.00 37 GLY B O 9
ATOM 16123 N N . LYS B 2 38 ? 0.074 4.151 -10.606 1.00 0.00 38 LYS B N 9
ATOM 16124 C CA . LYS B 2 38 ? -1.083 5.038 -10.743 1.00 0.00 38 LYS B CA 9
ATOM 16125 C C . LYS B 2 38 ? -1.764 5.307 -9.405 1.00 0.00 38 LYS B C 9
ATOM 16126 O O . LYS B 2 38 ? -2.008 4.396 -8.605 1.00 0.00 38 LYS B O 9
ATOM 16145 N N . GLU B 2 39 ? -2.033 6.580 -9.173 1.00 0.00 39 GLU B N 9
ATOM 16146 C CA . GLU B 2 39 ? -2.655 7.051 -7.951 1.00 0.00 39 GLU B CA 9
ATOM 16147 C C . GLU B 2 39 ? -3.836 7.960 -8.274 1.00 0.00 39 GLU B C 9
ATOM 16148 O O . GLU B 2 39 ? -3.988 8.402 -9.412 1.00 0.00 39 GLU B O 9
ATOM 16160 N N . THR B 2 40 ? -4.695 8.198 -7.295 1.00 0.00 40 THR B N 9
ATOM 16161 C CA . THR B 2 40 ? -5.841 9.066 -7.499 1.00 0.00 40 THR B CA 9
ATOM 16162 C C . THR B 2 40 ? -6.229 9.785 -6.204 1.00 0.00 40 THR B C 9
ATOM 16163 O O . THR B 2 40 ? -6.161 9.208 -5.111 1.00 0.00 40 THR B O 9
ATOM 16174 N N . LYS B 2 41 ? -6.595 11.061 -6.348 1.00 0.00 41 LYS B N 9
ATOM 16175 C CA . LYS B 2 41 ? -7.089 11.888 -5.246 1.00 0.00 41 LYS B CA 9
ATOM 16176 C C . LYS B 2 41 ? -6.102 11.945 -4.082 1.00 0.00 41 LYS B C 9
ATOM 16177 O O . LYS B 2 41 ? -6.386 11.462 -2.980 1.00 0.00 41 LYS B O 9
ATOM 16196 N N . GLY B 2 42 ? -4.942 12.539 -4.343 1.00 0.00 42 GLY B N 9
ATOM 16197 C CA . GLY B 2 42 ? -3.939 12.730 -3.311 1.00 0.00 42 GLY B CA 9
ATOM 16198 C C . GLY B 2 42 ? -3.407 11.421 -2.765 1.00 0.00 42 GLY B C 9
ATOM 16199 O O . GLY B 2 42 ? -3.592 11.108 -1.587 1.00 0.00 42 GLY B O 9
ATOM 16203 N N . LYS B 2 43 ? -2.761 10.646 -3.618 1.00 0.00 43 LYS B N 9
ATOM 16204 C CA . LYS B 2 43 ? -2.202 9.373 -3.217 1.00 0.00 43 LYS B CA 9
ATOM 16205 C C . LYS B 2 43 ? -0.951 9.077 -4.028 1.00 0.00 43 LYS B C 9
ATOM 16206 O O . LYS B 2 43 ? -0.536 9.887 -4.855 1.00 0.00 43 LYS B O 9
ATOM 16225 N N . ARG B 2 44 ? -0.346 7.931 -3.765 1.00 0.00 44 ARG B N 9
ATOM 16226 C CA . ARG B 2 44 ? 0.820 7.484 -4.499 1.00 0.00 44 ARG B CA 9
ATOM 16227 C C . ARG B 2 44 ? 0.958 5.968 -4.352 1.00 0.00 44 ARG B C 9
ATOM 16228 O O . ARG B 2 44 ? 0.962 5.446 -3.241 1.00 0.00 44 ARG B O 9
ATOM 16249 N N . ARG B 2 45 ? 1.030 5.252 -5.462 1.00 0.00 45 ARG B N 9
ATOM 16250 C CA . ARG B 2 45 ? 1.077 3.798 -5.401 1.00 0.00 45 ARG B CA 9
ATOM 16251 C C . ARG B 2 45 ? 2.497 3.304 -5.131 1.00 0.00 45 ARG B C 9
ATOM 16252 O O . ARG B 2 45 ? 3.326 3.251 -6.035 1.00 0.00 45 ARG B O 9
ATOM 16273 N N . LEU B 2 46 ? 2.765 2.946 -3.881 1.00 0.00 46 LEU B N 9
ATOM 16274 C CA . LEU B 2 46 ? 4.083 2.467 -3.479 1.00 0.00 46 LEU B CA 9
ATOM 16275 C C . LEU B 2 46 ? 4.267 1.015 -3.894 1.00 0.00 46 LEU B C 9
ATOM 16276 O O . LEU B 2 46 ? 3.687 0.112 -3.291 1.00 0.00 46 LEU B O 9
ATOM 16292 N N . VAL B 2 47 ? 5.055 0.796 -4.930 1.00 0.00 47 VAL B N 9
ATOM 16293 C CA . VAL B 2 47 ? 5.382 -0.551 -5.359 1.00 0.00 47 VAL B CA 9
ATOM 16294 C C . VAL B 2 47 ? 6.896 -0.739 -5.381 1.00 0.00 47 VAL B C 9
ATOM 16295 O O . VAL B 2 47 ? 7.591 -0.242 -6.271 1.00 0.00 47 VAL B O 9
ATOM 16308 N N . ILE B 2 48 ? 7.414 -1.430 -4.375 1.00 0.00 48 ILE B N 9
ATOM 16309 C CA . ILE B 2 48 ? 8.846 -1.658 -4.287 1.00 0.00 48 ILE B CA 9
ATOM 16310 C C . ILE B 2 48 ? 9.200 -2.947 -5.005 1.00 0.00 48 ILE B C 9
ATOM 16311 O O . ILE B 2 48 ? 8.477 -3.937 -4.909 1.00 0.00 48 ILE B O 9
ATOM 16327 N N . THR B 2 49 ? 10.297 -2.918 -5.733 1.00 0.00 49 THR B N 9
ATOM 16328 C CA . THR B 2 49 ? 10.748 -4.071 -6.487 1.00 0.00 49 THR B CA 9
ATOM 16329 C C . THR B 2 49 ? 11.903 -4.763 -5.756 1.00 0.00 49 THR B C 9
ATOM 16330 O O . THR B 2 49 ? 13.058 -4.358 -5.887 1.00 0.00 49 THR B O 9
ATOM 16341 N N . PRO B 2 50 ? 11.594 -5.803 -4.956 1.00 0.00 50 PRO B N 9
ATOM 16342 C CA . PRO B 2 50 ? 12.594 -6.511 -4.145 1.00 0.00 50 PRO B CA 9
ATOM 16343 C C . PRO B 2 50 ? 13.657 -7.197 -4.994 1.00 0.00 50 PRO B C 9
ATOM 16344 O O . PRO B 2 50 ? 13.345 -7.914 -5.949 1.00 0.00 50 PRO B O 9
ATOM 16355 N N . VAL B 2 51 ? 14.914 -6.974 -4.640 1.00 0.00 51 VAL B N 9
ATOM 16356 C CA . VAL B 2 51 ? 16.029 -7.536 -5.390 1.00 0.00 51 VAL B CA 9
ATOM 16357 C C . VAL B 2 51 ? 16.767 -8.605 -4.588 1.00 0.00 51 VAL B C 9
ATOM 16358 O O . VAL B 2 51 ? 17.408 -9.486 -5.158 1.00 0.00 51 VAL B O 9
ATOM 16371 N N . ASP B 2 52 ? 16.671 -8.530 -3.265 1.00 0.00 52 ASP B N 9
ATOM 16372 C CA . ASP B 2 52 ? 17.374 -9.472 -2.399 1.00 0.00 52 ASP B CA 9
ATOM 16373 C C . ASP B 2 52 ? 16.661 -10.814 -2.376 1.00 0.00 52 ASP B C 9
ATOM 16374 O O . ASP B 2 52 ? 17.261 -11.844 -2.067 1.00 0.00 52 ASP B O 9
ATOM 16383 N N . GLY B 2 53 ? 15.382 -10.796 -2.707 1.00 0.00 53 GLY B N 9
ATOM 16384 C CA . GLY B 2 53 ? 14.598 -12.008 -2.727 1.00 0.00 53 GLY B CA 9
ATOM 16385 C C . GLY B 2 53 ? 13.202 -11.751 -3.239 1.00 0.00 53 GLY B C 9
ATOM 16386 O O . GLY B 2 53 ? 12.905 -10.653 -3.710 1.00 0.00 53 GLY B O 9
ATOM 16390 N N . SER B 2 54 ? 12.342 -12.748 -3.140 1.00 0.00 54 SER B N 9
ATOM 16391 C CA . SER B 2 54 ? 10.980 -12.620 -3.618 1.00 0.00 54 SER B CA 9
ATOM 16392 C C . SER B 2 54 ? 10.052 -12.203 -2.483 1.00 0.00 54 SER B C 9
ATOM 16393 O O . SER B 2 54 ? 9.202 -12.975 -2.037 1.00 0.00 54 SER B O 9
ATOM 16401 N N . ASP B 2 55 ? 10.234 -10.980 -2.010 1.00 0.00 55 ASP B N 9
ATOM 16402 C CA . ASP B 2 55 ? 9.400 -10.433 -0.947 1.00 0.00 55 ASP B CA 9
ATOM 16403 C C . ASP B 2 55 ? 8.645 -9.208 -1.436 1.00 0.00 55 ASP B C 9
ATOM 16404 O O . ASP B 2 55 ? 9.099 -8.084 -1.253 1.00 0.00 55 ASP B O 9
ATOM 16413 N N . PRO B 2 56 ? 7.489 -9.409 -2.083 1.00 0.00 56 PRO B N 9
ATOM 16414 C CA . PRO B 2 56 ? 6.678 -8.308 -2.606 1.00 0.00 56 PRO B CA 9
ATOM 16415 C C . PRO B 2 56 ? 6.098 -7.441 -1.494 1.00 0.00 56 PRO B C 9
ATOM 16416 O O . PRO B 2 56 ? 5.467 -7.951 -0.562 1.00 0.00 56 PRO B O 9
ATOM 16427 N N . TYR B 2 57 ? 6.327 -6.139 -1.582 1.00 0.00 57 TYR B N 9
ATOM 16428 C CA . TYR B 2 57 ? 5.731 -5.203 -0.645 1.00 0.00 57 TYR B CA 9
ATOM 16429 C C . TYR B 2 57 ? 5.169 -4.003 -1.384 1.00 0.00 57 TYR B C 9
ATOM 16430 O O . TYR B 2 57 ? 5.913 -3.195 -1.950 1.00 0.00 57 TYR B O 9
ATOM 16448 N N . GLU B 2 58 ? 3.854 -3.907 -1.387 1.00 0.00 58 GLU B N 9
ATOM 16449 C CA . GLU B 2 58 ? 3.165 -2.800 -2.009 1.00 0.00 58 GLU B CA 9
ATOM 16450 C C . GLU B 2 58 ? 2.244 -2.134 -0.996 1.00 0.00 58 GLU B C 9
ATOM 16451 O O . GLU B 2 58 ? 1.699 -2.799 -0.113 1.00 0.00 58 GLU B O 9
ATOM 16463 N N . GLU B 2 59 ? 2.070 -0.826 -1.119 1.00 0.00 59 GLU B N 9
ATOM 16464 C CA . GLU B 2 59 ? 1.250 -0.081 -0.177 1.00 0.00 59 GLU B CA 9
ATOM 16465 C C . GLU B 2 59 ? 0.671 1.169 -0.833 1.00 0.00 59 GLU B C 9
ATOM 16466 O O . GLU B 2 59 ? 1.303 1.786 -1.690 1.00 0.00 59 GLU B O 9
ATOM 16478 N N . MET B 2 60 ? -0.544 1.524 -0.442 1.00 0.00 60 MET B N 9
ATOM 16479 C CA . MET B 2 60 ? -1.154 2.774 -0.870 1.00 0.00 60 MET B CA 9
ATOM 16480 C C . MET B 2 60 ? -0.600 3.911 -0.023 1.00 0.00 60 MET B C 9
ATOM 16481 O O . MET B 2 60 ? -1.210 4.335 0.960 1.00 0.00 60 MET B O 9
ATOM 16495 N N . ILE B 2 61 ? 0.579 4.378 -0.401 1.00 0.00 61 ILE B N 9
ATOM 16496 C CA . ILE B 2 61 ? 1.284 5.373 0.379 1.00 0.00 61 ILE B CA 9
ATOM 16497 C C . ILE B 2 61 ? 0.811 6.777 -0.002 1.00 0.00 61 ILE B C 9
ATOM 16498 O O . ILE B 2 61 ? 0.733 7.129 -1.177 1.00 0.00 61 ILE B O 9
ATOM 16514 N N . PRO B 2 62 ? 0.417 7.584 0.980 1.00 0.00 62 PRO B N 9
ATOM 16515 C CA . PRO B 2 62 ? -0.006 8.953 0.731 1.00 0.00 62 PRO B CA 9
ATOM 16516 C C . PRO B 2 62 ? 1.164 9.867 0.413 1.00 0.00 62 PRO B C 9
ATOM 16517 O O . PRO B 2 62 ? 2.253 9.733 0.969 1.00 0.00 62 PRO B O 9
ATOM 16528 N N . LYS B 2 63 ? 0.912 10.803 -0.487 1.00 0.00 63 LYS B N 9
ATOM 16529 C CA . LYS B 2 63 ? 1.917 11.756 -0.922 1.00 0.00 63 LYS B CA 9
ATOM 16530 C C . LYS B 2 63 ? 2.196 12.756 0.197 1.00 0.00 63 LYS B C 9
ATOM 16531 O O . LYS B 2 63 ? 3.262 13.364 0.257 1.00 0.00 63 LYS B O 9
ATOM 16550 N N . TRP B 2 64 ? 1.229 12.896 1.093 1.00 0.00 64 TRP B N 9
ATOM 16551 C CA . TRP B 2 64 ? 1.355 13.793 2.235 1.00 0.00 64 TRP B CA 9
ATOM 16552 C C . TRP B 2 64 ? 2.064 13.099 3.397 1.00 0.00 64 TRP B C 9
ATOM 16553 O O . TRP B 2 64 ? 2.282 13.691 4.455 1.00 0.00 64 TRP B O 9
ATOM 16574 N N . ARG B 2 65 ? 2.425 11.841 3.185 1.00 0.00 65 ARG B N 9
ATOM 16575 C CA . ARG B 2 65 ? 3.235 11.098 4.140 1.00 0.00 65 ARG B CA 9
ATOM 16576 C C . ARG B 2 65 ? 4.711 11.363 3.867 1.00 0.00 65 ARG B C 9
ATOM 16577 O O . ARG B 2 65 ? 5.084 11.744 2.757 1.00 0.00 65 ARG B O 9
ATOM 16598 N N . GLN B 2 66 ? 5.536 11.187 4.887 1.00 0.00 66 GLN B N 9
ATOM 16599 C CA . GLN B 2 66 ? 6.976 11.232 4.721 1.00 0.00 66 GLN B CA 9
ATOM 16600 C C . GLN B 2 66 ? 7.429 10.028 3.899 1.00 0.00 66 GLN B C 9
ATOM 16601 O O . GLN B 2 66 ? 7.535 8.908 4.400 1.00 0.00 66 GLN B O 9
ATOM 16615 N N . LEU B 2 67 ? 7.650 10.270 2.619 1.00 0.00 67 LEU B N 9
ATOM 16616 C CA . LEU B 2 67 ? 7.987 9.217 1.677 1.00 0.00 67 LEU B CA 9
ATOM 16617 C C . LEU B 2 67 ? 9.448 8.817 1.804 1.00 0.00 67 LEU B C 9
ATOM 16618 O O . LEU B 2 67 ? 10.273 9.597 2.286 1.00 0.00 67 LEU B O 9
ATOM 16634 N N . ASN B 2 68 ? 9.766 7.606 1.369 1.00 0.00 68 ASN B N 9
ATOM 16635 C CA . ASN B 2 68 ? 11.122 7.089 1.484 1.00 0.00 68 ASN B CA 9
ATOM 16636 C C . ASN B 2 68 ? 12.048 7.725 0.447 1.00 0.00 68 ASN B C 9
ATOM 16637 O O . ASN B 2 68 ? 13.079 8.292 0.800 1.00 0.00 68 ASN B O 9
ATOM 16648 N N . VAL B 2 69 ? 11.677 7.659 -0.822 1.00 0.00 69 VAL B N 9
ATOM 16649 C CA . VAL B 2 69 ? 12.510 8.208 -1.882 1.00 0.00 69 VAL B CA 9
ATOM 16650 C C . VAL B 2 69 ? 11.707 8.265 -3.189 1.00 0.00 69 VAL B C 9
ATOM 16651 O O . VAL B 2 69 ? 10.514 7.967 -3.185 1.00 0.00 69 VAL B O 9
ATOM 16664 N N . PHE B 2 70 ? 12.337 8.678 -4.283 1.00 0.00 70 PHE B N 9
ATOM 16665 C CA . PHE B 2 70 ? 11.656 8.794 -5.568 1.00 0.00 70 PHE B CA 9
ATOM 16666 C C . PHE B 2 70 ? 11.478 7.418 -6.212 1.00 0.00 70 PHE B C 9
ATOM 16667 O O . PHE B 2 70 ? 11.984 6.414 -5.707 1.00 0.00 70 PHE B O 9
ATOM 16684 N N . GLU B 2 71 ? 10.747 7.371 -7.318 1.00 0.00 71 GLU B N 9
ATOM 16685 C CA . GLU B 2 71 ? 10.498 6.111 -8.007 1.00 0.00 71 GLU B CA 9
ATOM 16686 C C . GLU B 2 71 ? 11.685 5.715 -8.882 1.00 0.00 71 GLU B C 9
ATOM 16687 O O . GLU B 2 71 ? 12.379 6.570 -9.436 1.00 0.00 71 GLU B O 9
ATOM 16699 N N . GLY B 2 72 ? 11.908 4.411 -8.990 1.00 0.00 72 GLY B N 9
ATOM 16700 C CA . GLY B 2 72 ? 13.013 3.893 -9.768 1.00 0.00 72 GLY B CA 9
ATOM 16701 C C . GLY B 2 72 ? 14.329 4.096 -9.054 1.00 0.00 72 GLY B C 9
ATOM 16702 O O . GLY B 2 72 ? 15.396 4.108 -9.669 1.00 0.00 72 GLY B O 9
ATOM 16706 N N . GLU B 2 73 ? 14.239 4.251 -7.745 1.00 0.00 73 GLU B N 9
ATOM 16707 C CA . GLU B 2 73 ? 15.400 4.466 -6.907 1.00 0.00 73 GLU B CA 9
ATOM 16708 C C . GLU B 2 73 ? 15.767 3.183 -6.174 1.00 0.00 73 GLU B C 9
ATOM 16709 O O . GLU B 2 73 ? 14.893 2.417 -5.761 1.00 0.00 73 GLU B O 9
ATOM 16721 N N . ARG B 2 74 ? 17.059 2.948 -6.028 1.00 0.00 74 ARG B N 9
ATOM 16722 C CA . ARG B 2 74 ? 17.554 1.755 -5.361 1.00 0.00 74 ARG B CA 9
ATOM 16723 C C . ARG B 2 74 ? 17.766 2.019 -3.878 1.00 0.00 74 ARG B C 9
ATOM 16724 O O . ARG B 2 74 ? 18.546 2.891 -3.492 1.00 0.00 74 ARG B O 9
ATOM 16745 N N . VAL B 2 75 ? 17.060 1.262 -3.057 1.00 0.00 75 VAL B N 9
ATOM 16746 C CA . VAL B 2 75 ? 17.146 1.401 -1.610 1.00 0.00 75 VAL B CA 9
ATOM 16747 C C . VAL B 2 75 ? 17.302 0.039 -0.948 1.00 0.00 75 VAL B C 9
ATOM 16748 O O . VAL B 2 75 ? 17.014 -0.994 -1.558 1.00 0.00 75 VAL B O 9
ATOM 16761 N N . GLU B 2 76 ? 17.768 0.041 0.292 1.00 0.00 76 GLU B N 9
ATOM 16762 C CA . GLU B 2 76 ? 17.911 -1.185 1.064 1.00 0.00 76 GLU B CA 9
ATOM 16763 C C . GLU B 2 76 ? 16.921 -1.163 2.224 1.00 0.00 76 GLU B C 9
ATOM 16764 O O . GLU B 2 76 ? 16.547 -0.092 2.701 1.00 0.00 76 GLU B O 9
ATOM 16776 N N . ARG B 2 77 ? 16.488 -2.344 2.655 1.00 0.00 77 ARG B N 9
ATOM 16777 C CA . ARG B 2 77 ? 15.478 -2.467 3.702 1.00 0.00 77 ARG B CA 9
ATOM 16778 C C . ARG B 2 77 ? 15.887 -1.729 4.967 1.00 0.00 77 ARG B C 9
ATOM 16779 O O . ARG B 2 77 ? 16.907 -2.041 5.580 1.00 0.00 77 ARG B O 9
ATOM 16800 N N . GLY B 2 78 ? 15.091 -0.742 5.344 1.00 0.00 78 GLY B N 9
ATOM 16801 C CA . GLY B 2 78 ? 15.315 -0.053 6.596 1.00 0.00 78 GLY B CA 9
ATOM 16802 C C . GLY B 2 78 ? 16.093 1.236 6.444 1.00 0.00 78 GLY B C 9
ATOM 16803 O O . GLY B 2 78 ? 15.800 2.218 7.118 1.00 0.00 78 GLY B O 9
ATOM 16807 N N . ASP B 2 79 ? 17.088 1.240 5.574 1.00 0.00 79 ASP B N 9
ATOM 16808 C CA . ASP B 2 79 ? 17.926 2.420 5.375 1.00 0.00 79 ASP B CA 9
ATOM 16809 C C . ASP B 2 79 ? 17.388 3.302 4.254 1.00 0.00 79 ASP B C 9
ATOM 16810 O O . ASP B 2 79 ? 17.289 2.858 3.111 1.00 0.00 79 ASP B O 9
ATOM 16819 N N . VAL B 2 80 ? 17.025 4.545 4.584 1.00 0.00 80 VAL B N 9
ATOM 16820 C CA . VAL B 2 80 ? 16.659 5.534 3.569 1.00 0.00 80 VAL B CA 9
ATOM 16821 C C . VAL B 2 80 ? 16.361 6.913 4.182 1.00 0.00 80 VAL B C 9
ATOM 16822 O O . VAL B 2 80 ? 16.934 7.915 3.757 1.00 0.00 80 VAL B O 9
ATOM 16835 N N . ILE B 2 81 ? 15.475 6.968 5.175 1.00 0.00 81 ILE B N 9
ATOM 16836 C CA . ILE B 2 81 ? 15.129 8.235 5.822 1.00 0.00 81 ILE B CA 9
ATOM 16837 C C . ILE B 2 81 ? 15.504 8.202 7.299 1.00 0.00 81 ILE B C 9
ATOM 16838 O O . ILE B 2 81 ? 16.204 9.083 7.802 1.00 0.00 81 ILE B O 9
ATOM 16854 N N . SER B 2 82 ? 15.047 7.163 7.977 1.00 0.00 82 SER B N 9
ATOM 16855 C CA . SER B 2 82 ? 15.297 6.983 9.395 1.00 0.00 82 SER B CA 9
ATOM 16856 C C . SER B 2 82 ? 15.014 5.541 9.773 1.00 0.00 82 SER B C 9
ATOM 16857 O O . SER B 2 82 ? 13.866 5.086 9.743 1.00 0.00 82 SER B O 9
ATOM 16865 N N . ASP B 2 83 ? 16.066 4.825 10.107 1.00 0.00 83 ASP B N 9
ATOM 16866 C CA . ASP B 2 83 ? 15.944 3.430 10.486 1.00 0.00 83 ASP B CA 9
ATOM 16867 C C . ASP B 2 83 ? 15.871 3.314 11.996 1.00 0.00 83 ASP B C 9
ATOM 16868 O O . ASP B 2 83 ? 16.436 4.132 12.724 1.00 0.00 83 ASP B O 9
ATOM 16877 N N . GLY B 2 84 ? 15.155 2.315 12.455 1.00 0.00 84 GLY B N 9
ATOM 16878 C CA . GLY B 2 84 ? 15.014 2.087 13.873 1.00 0.00 84 GLY B CA 9
ATOM 16879 C C . GLY B 2 84 ? 14.035 0.975 14.148 1.00 0.00 84 GLY B C 9
ATOM 16880 O O . GLY B 2 84 ? 13.912 0.072 13.295 1.00 0.00 84 GLY B O 9
ATOM 16885 N N . THR A 1 26 ? -17.317 -2.057 -9.104 1.00 0.00 26 THR A N 10
ATOM 16886 C CA . THR A 1 26 ? -17.606 -3.417 -8.609 1.00 0.00 26 THR A CA 10
ATOM 16887 C C . THR A 1 26 ? -17.192 -3.547 -7.143 1.00 0.00 26 THR A C 10
ATOM 16888 O O . THR A 1 26 ? -16.183 -4.173 -6.824 1.00 0.00 26 THR A O 10
ATOM 16899 N N . GLY A 1 27 ? -17.981 -2.955 -6.253 1.00 0.00 27 GLY A N 10
ATOM 16900 C CA . GLY A 1 27 ? -17.642 -2.941 -4.843 1.00 0.00 27 GLY A CA 10
ATOM 16901 C C . GLY A 1 27 ? -18.093 -4.191 -4.116 1.00 0.00 27 GLY A C 10
ATOM 16902 O O . GLY A 1 27 ? -18.837 -4.115 -3.141 1.00 0.00 27 GLY A O 10
ATOM 16906 N N . SER A 1 28 ? -17.635 -5.340 -4.581 1.00 0.00 28 SER A N 10
ATOM 16907 C CA . SER A 1 28 ? -18.010 -6.608 -3.976 1.00 0.00 28 SER A CA 10
ATOM 16908 C C . SER A 1 28 ? -16.861 -7.165 -3.142 1.00 0.00 28 SER A C 10
ATOM 16909 O O . SER A 1 28 ? -15.736 -6.667 -3.206 1.00 0.00 28 SER A O 10
ATOM 16917 N N . LEU A 1 29 ? -17.147 -8.195 -2.360 1.00 0.00 29 LEU A N 10
ATOM 16918 C CA . LEU A 1 29 ? -16.136 -8.822 -1.521 1.00 0.00 29 LEU A CA 10
ATOM 16919 C C . LEU A 1 29 ? -15.359 -9.861 -2.327 1.00 0.00 29 LEU A C 10
ATOM 16920 O O . LEU A 1 29 ? -15.469 -9.909 -3.555 1.00 0.00 29 LEU A O 10
ATOM 16936 N N . SER A 1 30 ? -14.568 -10.677 -1.640 1.00 0.00 30 SER A N 10
ATOM 16937 C CA . SER A 1 30 ? -13.790 -11.724 -2.286 1.00 0.00 30 SER A CA 10
ATOM 16938 C C . SER A 1 30 ? -13.103 -12.584 -1.226 1.00 0.00 30 SER A C 10
ATOM 16939 O O . SER A 1 30 ? -13.475 -12.539 -0.050 1.00 0.00 30 SER A O 10
ATOM 16947 N N . VAL A 1 31 ? -12.108 -13.352 -1.646 1.00 0.00 31 VAL A N 10
ATOM 16948 C CA . VAL A 1 31 ? -11.365 -14.228 -0.750 1.00 0.00 31 VAL A CA 10
ATOM 16949 C C . VAL A 1 31 ? -10.668 -13.428 0.359 1.00 0.00 31 VAL A C 10
ATOM 16950 O O . VAL A 1 31 ? -10.147 -12.335 0.124 1.00 0.00 31 VAL A O 10
ATOM 16963 N N . ASP A 1 32 ? -10.671 -13.974 1.567 1.00 0.00 32 ASP A N 10
ATOM 16964 C CA . ASP A 1 32 ? -10.090 -13.292 2.720 1.00 0.00 32 ASP A CA 10
ATOM 16965 C C . ASP A 1 32 ? -8.833 -14.013 3.204 1.00 0.00 32 ASP A C 10
ATOM 16966 O O . ASP A 1 32 ? -8.545 -14.053 4.400 1.00 0.00 32 ASP A O 10
ATOM 16975 N N . ASN A 1 33 ? -8.073 -14.567 2.265 1.00 0.00 33 ASN A N 10
ATOM 16976 C CA . ASN A 1 33 ? -6.859 -15.314 2.598 1.00 0.00 33 ASN A CA 10
ATOM 16977 C C . ASN A 1 33 ? -5.829 -14.435 3.299 1.00 0.00 33 ASN A C 10
ATOM 16978 O O . ASN A 1 33 ? -5.002 -14.917 4.070 1.00 0.00 33 ASN A O 10
ATOM 16989 N N . LYS A 1 34 ? -5.887 -13.151 3.009 1.00 0.00 34 LYS A N 10
ATOM 16990 C CA . LYS A 1 34 ? -5.028 -12.165 3.651 1.00 0.00 34 LYS A CA 10
ATOM 16991 C C . LYS A 1 34 ? -5.888 -11.116 4.338 1.00 0.00 34 LYS A C 10
ATOM 16992 O O . LYS A 1 34 ? -7.119 -11.182 4.290 1.00 0.00 34 LYS A O 10
ATOM 17011 N N . LYS A 1 35 ? -5.247 -10.143 4.959 1.00 0.00 35 LYS A N 10
ATOM 17012 C CA . LYS A 1 35 ? -5.969 -9.041 5.561 1.00 0.00 35 LYS A CA 10
ATOM 17013 C C . LYS A 1 35 ? -5.273 -7.716 5.271 1.00 0.00 35 LYS A C 10
ATOM 17014 O O . LYS A 1 35 ? -4.121 -7.496 5.651 1.00 0.00 35 LYS A O 10
ATOM 17033 N N . PHE A 1 36 ? -5.974 -6.850 4.561 1.00 0.00 36 PHE A N 10
ATOM 17034 C CA . PHE A 1 36 ? -5.466 -5.527 4.240 1.00 0.00 36 PHE A CA 10
ATOM 17035 C C . PHE A 1 36 ? -6.469 -4.493 4.715 1.00 0.00 36 PHE A C 10
ATOM 17036 O O . PHE A 1 36 ? -7.597 -4.469 4.234 1.00 0.00 36 PHE A O 10
ATOM 17053 N N . TRP A 1 37 ? -6.075 -3.645 5.647 1.00 0.00 37 TRP A N 10
ATOM 17054 C CA . TRP A 1 37 ? -7.010 -2.689 6.218 1.00 0.00 37 TRP A CA 10
ATOM 17055 C C . TRP A 1 37 ? -6.883 -1.325 5.553 1.00 0.00 37 TRP A C 10
ATOM 17056 O O . TRP A 1 37 ? -5.946 -0.574 5.820 1.00 0.00 37 TRP A O 10
ATOM 17077 N N . ALA A 1 38 ? -7.835 -1.021 4.686 1.00 0.00 38 ALA A N 10
ATOM 17078 C CA . ALA A 1 38 ? -7.881 0.263 4.005 1.00 0.00 38 ALA A CA 10
ATOM 17079 C C . ALA A 1 38 ? -8.822 1.208 4.737 1.00 0.00 38 ALA A C 10
ATOM 17080 O O . ALA A 1 38 ? -9.995 0.891 4.936 1.00 0.00 38 ALA A O 10
ATOM 17087 N N . THR A 1 39 ? -8.309 2.352 5.154 1.00 0.00 39 THR A N 10
ATOM 17088 C CA . THR A 1 39 ? -9.147 3.359 5.769 1.00 0.00 39 THR A CA 10
ATOM 17089 C C . THR A 1 39 ? -9.669 4.304 4.689 1.00 0.00 39 THR A C 10
ATOM 17090 O O . THR A 1 39 ? -8.907 5.035 4.042 1.00 0.00 39 THR A O 10
ATOM 17101 N N . VAL A 1 40 ? -10.971 4.232 4.458 1.00 0.00 40 VAL A N 10
ATOM 17102 C CA . VAL A 1 40 ? -11.604 4.982 3.392 1.00 0.00 40 VAL A CA 10
ATOM 17103 C C . VAL A 1 40 ? -12.400 6.136 3.970 1.00 0.00 40 VAL A C 10
ATOM 17104 O O . VAL A 1 40 ? -13.113 5.975 4.961 1.00 0.00 40 VAL A O 10
ATOM 17117 N N . GLU A 1 41 ? -12.283 7.288 3.346 1.00 0.00 41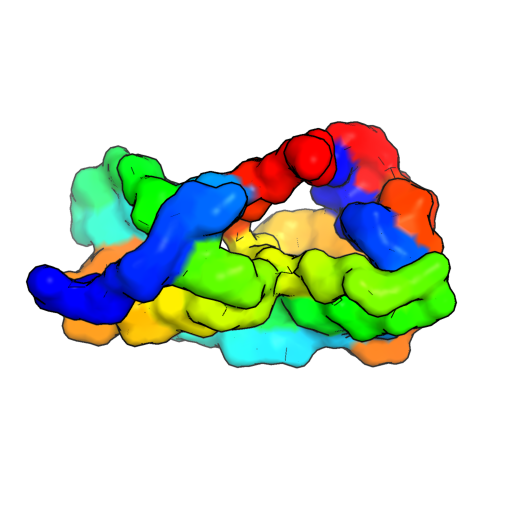 GLU A N 10
ATOM 17118 C CA . GLU A 1 41 ? -12.935 8.485 3.828 1.00 0.00 41 GLU A CA 10
ATOM 17119 C C . GLU A 1 41 ? -14.030 8.922 2.868 1.00 0.00 41 GLU A C 10
ATOM 17120 O O . GLU A 1 41 ? -13.772 9.196 1.692 1.00 0.00 41 GLU A O 10
ATOM 17132 N N . SER A 1 42 ? -15.253 8.969 3.365 1.00 0.00 42 SER A N 10
ATOM 17133 C CA . SER A 1 42 ? -16.358 9.509 2.600 1.00 0.00 42 SER A CA 10
ATOM 17134 C C . SER A 1 42 ? -16.386 11.025 2.766 1.00 0.00 42 SER A C 10
ATOM 17135 O O . SER A 1 42 ? -15.421 11.612 3.261 1.00 0.00 42 SER A O 10
ATOM 17143 N N . SER A 1 43 ? -17.473 11.660 2.376 1.00 0.00 43 SER A N 10
ATOM 17144 C CA . SER A 1 43 ? -17.619 13.089 2.591 1.00 0.00 43 SER A CA 10
ATOM 17145 C C . SER A 1 43 ? -17.985 13.378 4.047 1.00 0.00 43 SER A C 10
ATOM 17146 O O . SER A 1 43 ? -18.107 14.535 4.451 1.00 0.00 43 SER A O 10
ATOM 17154 N N . GLU A 1 44 ? -18.139 12.318 4.837 1.00 0.00 44 GLU A N 10
ATOM 17155 C CA . GLU A 1 44 ? -18.537 12.456 6.230 1.00 0.00 44 GLU A CA 10
ATOM 17156 C C . GLU A 1 44 ? -17.621 11.671 7.165 1.00 0.00 44 GLU A C 10
ATOM 17157 O O . GLU A 1 44 ? -16.950 12.244 8.022 1.00 0.00 44 GLU A O 10
ATOM 17169 N N . HIS A 1 45 ? -17.584 10.359 6.986 1.00 0.00 45 HIS A N 10
ATOM 17170 C CA . HIS A 1 45 ? -16.948 9.473 7.953 1.00 0.00 45 HIS A CA 10
ATOM 17171 C C . HIS A 1 45 ? -15.898 8.578 7.295 1.00 0.00 45 HIS A C 10
ATOM 17172 O O . HIS A 1 45 ? -16.116 8.041 6.207 1.00 0.00 45 HIS A O 10
ATOM 17187 N N . SER A 1 46 ? -14.757 8.434 7.957 1.00 0.00 46 SER A N 10
ATOM 17188 C CA . SER A 1 46 ? -13.719 7.522 7.509 1.00 0.00 46 SER A CA 10
ATOM 17189 C C . SER A 1 46 ? -13.813 6.205 8.280 1.00 0.00 46 SER A C 10
ATOM 17190 O O . SER A 1 46 ? -14.092 6.200 9.483 1.00 0.00 46 SER A O 10
ATOM 17198 N N . PHE A 1 47 ? -13.598 5.093 7.593 1.00 0.00 47 PHE A N 10
ATOM 17199 C CA . PHE A 1 47 ? -13.711 3.779 8.213 1.00 0.00 47 PHE A CA 10
ATOM 17200 C C . PHE A 1 47 ? -12.659 2.824 7.673 1.00 0.00 47 PHE A C 10
ATOM 17201 O O . PHE A 1 47 ? -12.160 3.000 6.564 1.00 0.00 47 PHE A O 10
ATOM 17218 N N . GLU A 1 48 ? -12.329 1.812 8.461 1.00 0.00 48 GLU A N 10
ATOM 17219 C CA . GLU A 1 48 ? -11.362 0.809 8.047 1.00 0.00 48 GLU A CA 10
ATOM 17220 C C . GLU A 1 48 ? -12.079 -0.423 7.515 1.00 0.00 48 GLU A C 10
ATOM 17221 O O . GLU A 1 48 ? -12.845 -1.075 8.233 1.00 0.00 48 GLU A O 10
ATOM 17233 N N . VAL A 1 49 ? -11.835 -0.731 6.254 1.00 0.00 49 VAL A N 10
ATOM 17234 C CA . VAL A 1 49 ? -12.439 -1.884 5.614 1.00 0.00 49 VAL A CA 10
ATOM 17235 C C . VAL A 1 49 ? -11.352 -2.755 4.985 1.00 0.00 49 VAL A C 10
ATOM 17236 O O . VAL A 1 49 ? -10.420 -2.244 4.361 1.00 0.00 49 VAL A O 10
ATOM 17249 N N . PRO A 1 50 ? -11.421 -4.078 5.190 1.00 0.00 50 PRO A N 10
ATOM 17250 C CA . PRO A 1 50 ? -10.475 -5.013 4.584 1.00 0.00 50 PRO A CA 10
ATOM 17251 C C . PRO A 1 50 ? -10.597 -5.051 3.064 1.00 0.00 50 PRO A C 10
ATOM 17252 O O . PRO A 1 50 ? -11.680 -4.861 2.508 1.00 0.00 50 PRO A O 10
ATOM 17263 N N . ILE A 1 51 ? -9.479 -5.294 2.403 1.00 0.00 51 ILE A N 10
ATOM 17264 C CA . ILE A 1 51 ? -9.463 -5.470 0.963 1.00 0.00 51 ILE A CA 10
ATOM 17265 C C . ILE A 1 51 ? -9.301 -6.947 0.666 1.00 0.00 51 ILE A C 10
ATOM 17266 O O . ILE A 1 51 ? -8.436 -7.608 1.239 1.00 0.00 51 ILE A O 10
ATOM 17282 N N . TYR A 1 52 ? -10.139 -7.473 -0.203 1.00 0.00 52 TYR A N 10
ATOM 17283 C CA . TYR A 1 52 ? -10.155 -8.902 -0.432 1.00 0.00 52 TYR A CA 10
ATOM 17284 C C . TYR A 1 52 ? -9.517 -9.240 -1.771 1.00 0.00 52 TYR A C 10
ATOM 17285 O O . TYR A 1 52 ? -10.066 -8.938 -2.835 1.00 0.00 52 TYR A O 10
ATOM 17303 N N . ALA A 1 53 ? -8.349 -9.856 -1.702 1.00 0.00 53 ALA A N 10
ATOM 17304 C CA . ALA A 1 53 ? -7.630 -10.309 -2.879 1.00 0.00 53 ALA A CA 10
ATOM 17305 C C . ALA A 1 53 ? -6.703 -11.447 -2.500 1.00 0.00 53 ALA A C 10
ATOM 17306 O O . ALA A 1 53 ? -6.519 -11.728 -1.314 1.00 0.00 53 ALA A O 10
ATOM 17313 N N . GLU A 1 54 ? -6.109 -12.092 -3.487 1.00 0.00 54 GLU A N 10
ATOM 17314 C CA . GLU A 1 54 ? -5.192 -13.189 -3.224 1.00 0.00 54 GLU A CA 10
ATOM 17315 C C . GLU A 1 54 ? -3.772 -12.673 -2.987 1.00 0.00 54 GLU A C 10
ATOM 17316 O O . GLU A 1 54 ? -3.085 -13.128 -2.072 1.00 0.00 54 GLU A O 10
ATOM 17328 N N . THR A 1 55 ? -3.345 -11.709 -3.798 1.00 0.00 55 THR A N 10
ATOM 17329 C CA . THR A 1 55 ? -1.995 -11.169 -3.697 1.00 0.00 55 THR A CA 10
ATOM 17330 C C . THR A 1 55 ? -2.020 -9.647 -3.500 1.00 0.00 55 THR A C 10
ATOM 17331 O O . THR A 1 55 ? -2.982 -8.990 -3.911 1.00 0.00 55 THR A O 10
ATOM 17342 N N . LEU A 1 56 ? -0.982 -9.097 -2.865 1.00 0.00 56 LEU A N 10
ATOM 17343 C CA . LEU A 1 56 ? -0.925 -7.665 -2.544 1.00 0.00 56 LEU A CA 10
ATOM 17344 C C . LEU A 1 56 ? -1.222 -6.785 -3.757 1.00 0.00 56 LEU A C 10
ATOM 17345 O O . LEU A 1 56 ? -2.048 -5.874 -3.676 1.00 0.00 56 LEU A O 10
ATOM 17361 N N . ASP A 1 57 ? -0.549 -7.073 -4.871 1.00 0.00 57 ASP A N 10
ATOM 17362 C CA . ASP A 1 57 ? -0.678 -6.280 -6.099 1.00 0.00 57 ASP A CA 10
ATOM 17363 C C . ASP A 1 57 ? -2.134 -6.010 -6.460 1.00 0.00 57 ASP A C 10
ATOM 17364 O O . ASP A 1 57 ? -2.511 -4.871 -6.746 1.00 0.00 57 ASP A O 10
ATOM 17373 N N . GLU A 1 58 ? -2.948 -7.057 -6.435 1.00 0.00 58 GLU A N 10
ATOM 17374 C CA . GLU A 1 58 ? -4.352 -6.943 -6.796 1.00 0.00 58 GLU A CA 10
ATOM 17375 C C . GLU A 1 58 ? -5.097 -6.104 -5.762 1.00 0.00 58 GLU A C 10
ATOM 17376 O O . GLU A 1 58 ? -5.879 -5.222 -6.111 1.00 0.00 58 GLU A O 10
ATOM 17388 N N . ALA A 1 59 ? -4.825 -6.372 -4.488 1.00 0.00 59 ALA A N 10
ATOM 17389 C CA . ALA A 1 59 ? -5.464 -5.651 -3.390 1.00 0.00 59 ALA A CA 10
ATOM 17390 C C . ALA A 1 59 ? -5.164 -4.159 -3.467 1.00 0.00 59 ALA A C 10
ATOM 17391 O O . ALA A 1 59 ? -6.044 -3.325 -3.253 1.00 0.00 59 ALA A O 10
ATOM 17398 N N . LEU A 1 60 ? -3.918 -3.841 -3.785 1.00 0.00 60 LEU A N 10
ATOM 17399 C CA . LEU A 1 60 ? -3.475 -2.459 -3.919 1.00 0.00 60 LEU A CA 10
ATOM 17400 C C . LEU A 1 60 ? -4.270 -1.737 -5.004 1.00 0.00 60 LEU A C 10
ATOM 17401 O O . LEU A 1 60 ? -4.601 -0.559 -4.870 1.00 0.00 60 LEU A O 10
ATOM 1741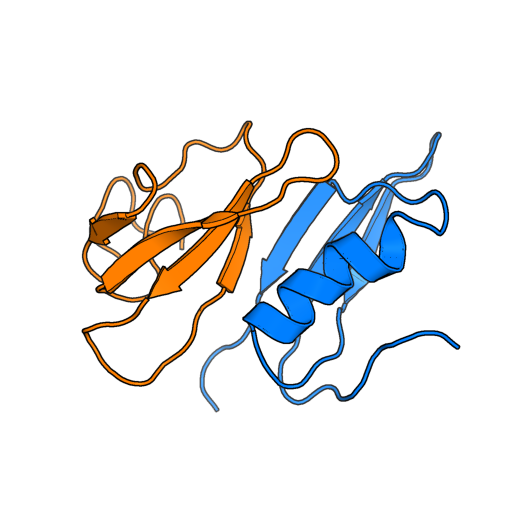7 N N . GLU A 1 61 ? -4.587 -2.445 -6.072 1.00 0.00 61 GLU A N 10
ATOM 17418 C CA . GLU A 1 61 ? -5.382 -1.867 -7.139 1.00 0.00 61 GLU A CA 10
ATOM 17419 C C . GLU A 1 61 ? -6.844 -1.758 -6.730 1.00 0.00 61 GLU A C 10
ATOM 17420 O O . GLU A 1 61 ? -7.471 -0.717 -6.929 1.00 0.00 61 GLU A O 10
ATOM 17432 N N . LEU A 1 62 ? -7.372 -2.829 -6.146 1.00 0.00 62 LEU A N 10
ATOM 17433 C CA . LEU A 1 62 ? -8.783 -2.887 -5.776 1.00 0.00 62 LEU A CA 10
ATOM 17434 C C . LEU A 1 62 ? -9.134 -1.850 -4.719 1.00 0.00 62 LEU A C 10
ATOM 17435 O O . LEU A 1 62 ? -10.202 -1.252 -4.777 1.00 0.00 62 LEU A O 10
ATOM 17451 N N . ALA A 1 63 ? -8.239 -1.635 -3.760 1.00 0.00 63 ALA A N 10
ATOM 17452 C CA . ALA A 1 63 ? -8.479 -0.662 -2.697 1.00 0.00 63 ALA A CA 10
ATOM 17453 C C . ALA A 1 63 ? -8.934 0.675 -3.276 1.00 0.00 63 ALA A C 10
ATOM 17454 O O . ALA A 1 63 ? -9.882 1.286 -2.791 1.00 0.00 63 ALA A O 10
ATOM 17461 N N . GLU A 1 64 ? -8.257 1.108 -4.326 1.00 0.00 64 GLU A N 10
ATOM 17462 C CA . GLU A 1 64 ? -8.640 2.316 -5.037 1.00 0.00 64 GLU A CA 10
ATOM 17463 C C . GLU A 1 64 ? -9.777 2.030 -6.014 1.00 0.00 64 GLU A C 10
ATOM 17464 O O . GLU A 1 64 ? -10.899 2.498 -5.833 1.00 0.00 64 GLU A O 10
ATOM 17476 N N . TRP A 1 65 ? -9.478 1.210 -7.017 1.00 0.00 65 TRP A N 10
ATOM 17477 C CA . TRP A 1 65 ? -10.348 1.022 -8.177 1.00 0.00 65 TRP A CA 10
ATOM 17478 C C . TRP A 1 65 ? -11.744 0.528 -7.805 1.00 0.00 65 TRP A C 10
ATOM 17479 O O . TRP A 1 65 ? -12.716 0.807 -8.507 1.00 0.00 65 TRP A O 10
ATOM 17500 N N . GLN A 1 66 ? -11.838 -0.225 -6.727 1.00 0.00 66 GLN A N 10
ATOM 17501 C CA . GLN A 1 66 ? -13.108 -0.787 -6.307 1.00 0.00 66 GLN A CA 10
ATOM 17502 C C . GLN A 1 66 ? -13.909 0.213 -5.466 1.00 0.00 66 GLN A C 10
ATOM 17503 O O . GLN A 1 66 ? -15.140 0.229 -5.509 1.00 0.00 66 GLN A O 10
ATOM 17517 N N . TYR A 1 67 ? -13.210 1.048 -4.703 1.00 0.00 67 TYR A N 10
ATOM 17518 C CA . TYR A 1 67 ? -13.867 1.940 -3.750 1.00 0.00 67 TYR A CA 10
ATOM 17519 C C . TYR A 1 67 ? -14.088 3.359 -4.278 1.00 0.00 67 TYR A C 10
ATOM 17520 O O . TYR A 1 67 ? -15.104 3.981 -3.961 1.00 0.00 67 TYR A O 10
ATOM 17538 N N . VAL A 1 68 ? -13.161 3.872 -5.081 1.00 0.00 68 VAL A N 10
ATOM 17539 C CA . VAL A 1 68 ? -13.237 5.269 -5.516 1.00 0.00 68 VAL A CA 10
ATOM 17540 C C . VAL A 1 68 ? -14.481 5.597 -6.367 1.00 0.00 68 VAL A C 10
ATOM 17541 O O . VAL A 1 68 ? -15.035 6.685 -6.212 1.00 0.00 68 VAL A O 10
ATOM 17554 N N . PRO A 1 69 ? -14.979 4.698 -7.255 1.00 0.00 69 PRO A N 10
ATOM 17555 C CA . PRO A 1 69 ? -16.151 5.004 -8.083 1.00 0.00 69 PRO A CA 10
ATOM 17556 C C . PRO A 1 69 ? -17.454 4.930 -7.292 1.00 0.00 69 PRO A C 10
ATOM 17557 O O . PRO A 1 69 ? -18.517 5.300 -7.791 1.00 0.00 69 PRO A O 10
ATOM 17568 N N . ALA A 1 70 ? -17.364 4.462 -6.055 1.00 0.00 70 ALA A N 10
ATOM 17569 C CA . ALA A 1 70 ? -18.536 4.328 -5.202 1.00 0.00 70 ALA A CA 10
ATOM 17570 C C . ALA A 1 70 ? -18.736 5.575 -4.347 1.00 0.00 70 ALA A C 10
ATOM 17571 O O . ALA A 1 70 ? -19.614 5.618 -3.486 1.00 0.00 70 ALA A O 10
ATOM 17578 N N . GLY A 1 71 ? -17.914 6.589 -4.588 1.00 0.00 71 GLY A N 10
ATOM 17579 C CA . GLY A 1 71 ? -18.037 7.835 -3.857 1.00 0.00 71 GLY A CA 10
ATOM 17580 C C . GLY A 1 71 ? -17.218 7.841 -2.586 1.00 0.00 71 GLY A C 10
ATOM 17581 O O . GLY A 1 71 ? -17.523 8.570 -1.641 1.00 0.00 71 GLY A O 10
ATOM 17585 N N . PHE A 1 72 ? -16.180 7.023 -2.559 1.00 0.00 72 PHE A N 10
ATOM 17586 C CA . PHE A 1 72 ? -15.297 6.948 -1.408 1.00 0.00 72 PHE A CA 10
ATOM 17587 C C . PHE A 1 72 ? -13.867 7.262 -1.825 1.00 0.00 72 PHE A C 10
ATOM 17588 O O . PHE A 1 72 ? -13.471 6.984 -2.955 1.00 0.00 72 PHE A O 10
ATOM 17605 N N . GLU A 1 73 ? -13.104 7.859 -0.923 1.00 0.00 73 GLU A N 10
ATOM 17606 C CA . GLU A 1 73 ? -11.714 8.186 -1.199 1.00 0.00 73 GLU A CA 10
ATOM 17607 C C . GLU A 1 73 ? -10.808 7.491 -0.192 1.00 0.00 73 GLU A C 10
ATOM 17608 O O . GLU A 1 73 ? -11.020 7.591 1.013 1.00 0.00 73 GLU A O 10
ATOM 17620 N N . VAL A 1 74 ? -9.811 6.775 -0.686 1.00 0.00 74 VAL A N 10
ATOM 17621 C CA . VAL A 1 74 ? -8.874 6.080 0.186 1.00 0.00 74 VAL A CA 10
ATOM 17622 C C . VAL A 1 74 ? -7.935 7.069 0.872 1.00 0.00 74 VAL A C 10
ATOM 17623 O O . VAL A 1 74 ? -7.345 7.936 0.227 1.00 0.00 74 VAL A O 10
ATOM 17636 N N . THR A 1 75 ? -7.813 6.945 2.182 1.00 0.00 75 THR A N 10
ATOM 17637 C CA . THR A 1 75 ? -6.952 7.829 2.954 1.00 0.00 75 THR A CA 10
ATOM 17638 C C . THR A 1 75 ? -5.606 7.164 3.223 1.00 0.00 75 THR A C 10
ATOM 17639 O O . THR A 1 75 ? -4.550 7.752 2.996 1.00 0.00 75 THR A O 10
ATOM 17650 N N . ARG A 1 76 ? -5.649 5.923 3.677 1.00 0.00 76 ARG A N 10
ATOM 17651 C CA . ARG A 1 76 ? -4.447 5.153 3.974 1.00 0.00 76 ARG A CA 10
ATOM 17652 C C . ARG A 1 76 ? -4.783 3.673 3.985 1.00 0.00 76 ARG A C 10
ATOM 17653 O O . ARG A 1 76 ? -5.953 3.304 4.030 1.00 0.00 76 ARG A O 10
ATOM 17674 N N . VAL A 1 77 ? -3.769 2.828 3.916 1.00 0.00 77 VAL A N 10
ATOM 17675 C CA . VAL A 1 77 ? -3.980 1.391 3.999 1.00 0.00 77 VAL A CA 10
ATOM 17676 C C . VAL A 1 77 ? -2.911 0.759 4.874 1.00 0.00 77 VAL A C 10
ATOM 17677 O O . VAL A 1 77 ? -1.804 1.285 4.994 1.00 0.00 77 VAL A O 10
ATOM 17690 N N . ARG A 1 78 ? -3.257 -0.344 5.508 1.00 0.00 78 ARG A N 10
ATOM 17691 C CA . ARG A 1 78 ? -2.301 -1.105 6.293 1.00 0.00 78 ARG A CA 10
ATOM 17692 C C . ARG A 1 78 ? -2.375 -2.575 5.908 1.00 0.00 78 ARG A C 10
ATOM 17693 O O . ARG A 1 78 ? -3.186 -3.333 6.449 1.00 0.00 78 ARG A O 10
ATOM 17714 N N . PRO A 1 79 ? -1.560 -2.987 4.932 1.00 0.00 79 PRO A N 10
ATOM 17715 C CA . PRO A 1 79 ? -1.497 -4.367 4.481 1.00 0.00 79 PRO A CA 10
ATOM 17716 C C . PRO A 1 79 ? -0.565 -5.199 5.350 1.00 0.00 79 PRO A C 10
ATOM 17717 O O . PRO A 1 79 ? 0.584 -4.817 5.588 1.00 0.00 79 PRO A O 10
ATOM 17728 N N . CYS A 1 80 ? -1.057 -6.329 5.832 1.00 0.00 80 CYS A N 10
ATOM 17729 C CA . CYS A 1 80 ? -0.237 -7.224 6.631 1.00 0.00 80 CYS A CA 10
ATOM 17730 C C . CYS A 1 80 ? 0.634 -8.084 5.722 1.00 0.00 80 CYS A C 10
ATOM 17731 O O . CYS A 1 80 ? 0.239 -9.173 5.303 1.00 0.00 80 CYS A O 10
ATOM 17739 N N . VAL A 1 81 ? 1.815 -7.570 5.410 1.00 0.00 81 VAL A N 10
ATOM 17740 C CA . VAL A 1 81 ? 2.744 -8.253 4.524 1.00 0.00 81 VAL A CA 10
ATOM 17741 C C . VAL A 1 81 ? 3.857 -8.910 5.331 1.00 0.00 81 VAL A C 10
ATOM 17742 O O . VAL A 1 81 ? 4.222 -10.062 5.089 1.00 0.00 81 VAL A O 10
ATOM 17755 N N . ALA A 1 82 ? 4.380 -8.172 6.299 1.00 0.00 82 ALA A N 10
ATOM 17756 C CA . ALA A 1 82 ? 5.460 -8.661 7.146 1.00 0.00 82 ALA A CA 10
ATOM 17757 C C . ALA A 1 82 ? 5.104 -8.484 8.622 1.00 0.00 82 ALA A C 10
ATOM 17758 O O . ALA A 1 82 ? 5.633 -7.599 9.297 1.00 0.00 82 ALA A O 10
ATOM 17765 N N . PRO A 1 83 ? 4.206 -9.334 9.145 1.00 0.00 83 PRO A N 10
ATOM 17766 C CA . PRO A 1 83 ? 3.681 -9.194 10.506 1.00 0.00 83 PRO A CA 10
ATOM 17767 C C . PRO A 1 83 ? 4.611 -9.765 11.578 1.00 0.00 83 PRO A C 10
ATOM 17768 O O . PRO A 1 83 ? 4.312 -9.689 12.771 1.00 0.00 83 PRO A O 10
ATOM 17779 N N . LYS A 1 84 ? 5.732 -10.334 11.159 1.00 0.00 84 LYS A N 10
ATOM 17780 C CA . LYS A 1 84 ? 6.680 -10.921 12.095 1.00 0.00 84 LYS A CA 10
ATOM 17781 C C . LYS A 1 84 ? 8.119 -10.662 11.654 1.00 0.00 84 LYS A C 10
ATOM 17782 O O . LYS A 1 84 ? 8.740 -9.730 12.199 1.00 0.00 84 LYS A O 10
ATOM 17802 N N . PRO B 2 24 ? 7.977 1.614 12.330 1.00 0.00 24 PRO B N 10
ATOM 17803 C CA . PRO B 2 24 ? 8.599 2.064 11.070 1.00 0.00 24 PRO B CA 10
ATOM 17804 C C . PRO B 2 24 ? 8.579 3.581 10.985 1.00 0.00 24 PRO B C 10
ATOM 17805 O O . PRO B 2 24 ? 7.775 4.238 11.646 1.00 0.00 24 PRO B O 10
ATOM 17816 N N . ALA B 2 25 ? 9.476 4.134 10.185 1.00 0.00 25 ALA B N 10
ATOM 17817 C CA . ALA B 2 25 ? 9.536 5.569 9.977 1.00 0.00 25 ALA B CA 10
ATOM 17818 C C . ALA B 2 25 ? 9.574 5.870 8.484 1.00 0.00 25 ALA B C 10
ATOM 17819 O O . ALA B 2 25 ? 8.901 5.199 7.700 1.00 0.00 25 ALA B O 10
ATOM 17826 N N . ILE B 2 26 ? 10.354 6.863 8.089 1.00 0.00 26 ILE B N 10
ATOM 17827 C CA . ILE B 2 26 ? 10.512 7.189 6.679 1.00 0.00 26 ILE B CA 10
ATOM 17828 C C . ILE B 2 26 ? 11.504 6.218 6.041 1.00 0.00 26 ILE B C 10
ATOM 17829 O O . ILE B 2 26 ? 12.662 6.558 5.788 1.00 0.00 26 ILE B O 10
ATOM 17845 N N . LEU B 2 27 ? 11.046 4.996 5.806 1.00 0.00 27 LEU B N 10
ATOM 17846 C CA . LEU B 2 27 ? 11.910 3.939 5.309 1.00 0.00 27 LEU B CA 10
ATOM 17847 C C . LEU B 2 27 ? 11.150 2.962 4.424 1.00 0.00 27 LEU B C 10
ATOM 17848 O O . LEU B 2 27 ? 9.917 2.935 4.416 1.00 0.00 27 LEU B O 10
ATOM 17864 N N . ALA B 2 28 ? 11.905 2.166 3.681 1.00 0.00 28 ALA B N 10
ATOM 17865 C CA . ALA B 2 28 ? 11.338 1.118 2.853 1.00 0.00 28 ALA B CA 10
ATOM 17866 C C . ALA B 2 28 ? 11.262 -0.176 3.650 1.00 0.00 28 ALA B C 10
ATOM 17867 O O . ALA B 2 28 ? 12.223 -0.562 4.317 1.00 0.00 28 ALA B O 10
ATOM 17874 N N . GLU B 2 29 ? 10.107 -0.830 3.586 1.00 0.00 29 GLU B N 10
ATOM 17875 C CA . GLU B 2 29 ? 9.858 -2.050 4.348 1.00 0.00 29 GLU B CA 10
ATOM 17876 C C . GLU B 2 29 ? 10.776 -3.179 3.886 1.00 0.00 29 GLU B C 10
ATOM 17877 O O . GLU B 2 29 ? 11.067 -4.105 4.639 1.00 0.00 29 GLU B O 10
ATOM 17889 N N . ILE B 2 30 ? 11.219 -3.092 2.641 1.00 0.00 30 ILE B N 10
ATOM 17890 C CA . ILE B 2 30 ? 12.129 -4.073 2.067 1.00 0.00 30 ILE B CA 10
ATOM 17891 C C . ILE B 2 30 ? 13.206 -3.366 1.256 1.00 0.00 30 ILE B C 10
ATOM 17892 O O . ILE B 2 30 ? 13.128 -2.159 1.030 1.00 0.00 30 ILE B O 10
ATOM 17908 N N . SER B 2 31 ? 14.208 -4.115 0.826 1.00 0.00 31 SER B N 10
ATOM 17909 C CA . SER B 2 31 ? 15.251 -3.563 -0.017 1.00 0.00 31 SER B CA 10
ATOM 17910 C C . SER B 2 31 ? 14.891 -3.775 -1.478 1.00 0.00 31 SER B C 10
ATOM 17911 O O . SER B 2 31 ? 14.186 -4.724 -1.828 1.00 0.00 31 SER B O 10
ATOM 17919 N N . GLY B 2 32 ? 15.365 -2.882 -2.317 1.00 0.00 32 GLY B N 10
ATOM 17920 C CA . GLY B 2 32 ? 15.131 -2.994 -3.736 1.00 0.00 32 GLY B CA 10
ATOM 17921 C C . GLY B 2 32 ? 14.921 -1.649 -4.387 1.00 0.00 32 GLY B C 10
ATOM 17922 O O . GLY B 2 32 ? 15.309 -0.617 -3.837 1.00 0.00 32 GLY B O 10
ATOM 17926 N N . ILE B 2 33 ? 14.311 -1.659 -5.557 1.00 0.00 33 ILE B N 10
ATOM 17927 C CA . ILE B 2 33 ? 14.037 -0.435 -6.289 1.00 0.00 33 ILE B CA 10
ATOM 17928 C C . ILE B 2 33 ? 12.617 0.036 -6.005 1.00 0.00 33 ILE B C 10
ATOM 17929 O O . ILE B 2 33 ? 11.651 -0.569 -6.469 1.00 0.00 33 ILE B O 10
ATOM 17945 N N . VAL B 2 34 ? 12.481 1.102 -5.237 1.00 0.00 34 VAL B N 10
ATOM 17946 C CA . VAL B 2 34 ? 11.167 1.645 -4.942 1.00 0.00 34 VAL B CA 10
ATOM 17947 C C . VAL B 2 34 ? 10.643 2.412 -6.147 1.00 0.00 34 VAL B C 10
ATOM 17948 O O . VAL B 2 34 ? 11.359 3.212 -6.744 1.00 0.00 34 VAL B O 10
ATOM 17961 N N . SER B 2 35 ? 9.412 2.132 -6.529 1.00 0.00 35 SER B N 10
ATOM 17962 C CA . SER B 2 35 ? 8.802 2.805 -7.655 1.00 0.00 35 SER B CA 10
ATOM 17963 C C . SER B 2 35 ? 7.377 3.213 -7.313 1.00 0.00 35 SER B C 10
ATOM 17964 O O . SER B 2 35 ? 6.789 2.693 -6.361 1.00 0.00 35 SER B O 10
ATOM 17972 N N . PHE B 2 36 ? 6.832 4.151 -8.069 1.00 0.00 36 PHE B N 10
ATOM 17973 C CA . PHE B 2 36 ? 5.487 4.633 -7.817 1.00 0.00 36 PHE B CA 10
ATOM 17974 C C . PHE B 2 36 ? 4.605 4.402 -9.035 1.00 0.00 36 PHE B C 10
ATOM 17975 O O . PHE B 2 36 ? 5.003 4.680 -10.168 1.00 0.00 36 PHE B O 10
ATOM 17992 N N . GLY B 2 37 ? 3.421 3.870 -8.794 1.00 0.00 37 GLY B N 10
ATOM 17993 C CA . GLY B 2 37 ? 2.465 3.654 -9.859 1.00 0.00 37 GLY B CA 10
ATOM 17994 C C . GLY B 2 37 ? 1.328 4.651 -9.794 1.00 0.00 37 GLY B C 10
ATOM 17995 O O . GLY B 2 37 ? 1.485 5.722 -9.201 1.00 0.00 37 GLY B O 10
ATOM 17999 N N . LYS B 2 38 ? 0.167 4.268 -10.334 1.00 0.00 38 LYS B N 10
ATOM 18000 C CA . LYS B 2 38 ? -0.954 5.190 -10.502 1.00 0.00 38 LYS B CA 10
ATOM 18001 C C . LYS B 2 38 ? -1.315 5.878 -9.190 1.00 0.00 38 LYS B C 10
ATOM 18002 O O . LYS B 2 38 ? -1.313 5.265 -8.119 1.00 0.00 38 LYS B O 10
ATOM 18021 N N . GLU B 2 39 ? -1.598 7.161 -9.285 1.00 0.00 39 GLU B N 10
ATOM 18022 C CA . GLU B 2 39 ? -1.948 7.953 -8.127 1.00 0.00 39 GLU B CA 10
ATOM 18023 C C . GLU B 2 39 ? -3.392 8.425 -8.259 1.00 0.00 39 GLU B C 10
ATOM 18024 O O . GLU B 2 39 ? -3.759 9.001 -9.281 1.00 0.00 39 GLU B O 10
ATOM 18036 N N . THR B 2 40 ? -4.213 8.152 -7.250 1.00 0.00 40 THR B N 10
ATOM 18037 C CA . THR B 2 40 ? -5.620 8.541 -7.276 1.00 0.00 40 THR B CA 10
ATOM 18038 C C . THR B 2 40 ? -5.757 10.051 -7.484 1.00 0.00 40 THR B C 10
ATOM 18039 O O . THR B 2 40 ? -6.091 10.515 -8.576 1.00 0.00 40 THR B O 10
ATOM 18050 N N . LYS B 2 41 ? -5.483 10.807 -6.433 1.00 0.00 41 LYS B N 10
ATOM 18051 C CA . LYS B 2 41 ? -5.436 12.257 -6.515 1.00 0.00 41 LYS B CA 10
ATOM 18052 C C . LYS B 2 41 ? -4.298 12.761 -5.641 1.00 0.00 41 LYS B C 10
ATOM 18053 O O . LYS B 2 41 ? -3.305 13.293 -6.134 1.00 0.00 41 LYS B O 10
ATOM 18072 N N . GLY B 2 42 ? -4.440 12.556 -4.342 1.00 0.00 42 GLY B N 10
ATOM 18073 C CA . GLY B 2 42 ? -3.361 12.826 -3.422 1.00 0.00 42 GLY B CA 10
ATOM 18074 C C . GLY B 2 42 ? -2.724 11.538 -2.949 1.00 0.00 42 GLY B C 10
ATOM 18075 O O . GLY B 2 42 ? -2.027 11.504 -1.937 1.00 0.00 42 GLY B O 10
ATOM 18079 N N . LYS B 2 43 ? -2.983 10.468 -3.686 1.00 0.00 43 LYS B N 10
ATOM 18080 C CA . LYS B 2 43 ? -2.433 9.163 -3.363 1.00 0.00 43 LYS B CA 10
ATOM 18081 C C . LYS B 2 43 ? -1.259 8.849 -4.271 1.00 0.00 43 LYS B C 10
ATOM 18082 O O . LYS B 2 43 ? -0.916 9.648 -5.135 1.00 0.00 43 LYS B O 10
ATOM 18101 N N . ARG B 2 44 ? -0.632 7.704 -4.049 1.00 0.00 44 ARG B N 10
ATOM 18102 C CA . ARG B 2 44 ? 0.478 7.259 -4.872 1.00 0.00 44 ARG B CA 10
ATOM 18103 C C . ARG B 2 44 ? 0.679 5.745 -4.705 1.00 0.00 44 ARG B C 10
ATOM 18104 O O . ARG B 2 44 ? 0.673 5.236 -3.581 1.00 0.00 44 ARG B O 10
ATOM 18125 N N . ARG B 2 45 ? 0.834 5.015 -5.807 1.00 0.00 45 ARG B N 10
ATOM 18126 C CA . ARG B 2 45 ? 0.994 3.564 -5.716 1.00 0.00 45 ARG B CA 10
ATOM 18127 C C . ARG B 2 45 ? 2.420 3.210 -5.303 1.00 0.00 45 ARG B C 10
ATOM 18128 O O . ARG B 2 45 ? 3.349 3.322 -6.099 1.00 0.00 45 ARG B O 10
ATOM 18149 N N . LEU B 2 46 ? 2.584 2.791 -4.058 1.00 0.00 46 LEU B N 10
ATOM 18150 C CA . LEU B 2 46 ? 3.894 2.432 -3.534 1.00 0.00 46 LEU B CA 10
ATOM 18151 C C . LEU B 2 46 ? 4.202 0.984 -3.888 1.00 0.00 46 LEU B C 10
ATOM 18152 O O . LEU B 2 46 ? 3.587 0.060 -3.356 1.00 0.00 46 LEU B O 10
ATOM 18168 N N . VAL B 2 47 ? 5.137 0.792 -4.802 1.00 0.00 47 VAL B N 10
ATOM 18169 C CA . VAL B 2 47 ? 5.556 -0.545 -5.187 1.00 0.00 47 VAL B CA 10
ATOM 18170 C C . VAL B 2 47 ? 7.077 -0.667 -5.142 1.00 0.00 47 VAL B C 10
ATOM 18171 O O . VAL B 2 47 ? 7.789 -0.106 -5.980 1.00 0.00 47 VAL B O 10
ATOM 18184 N N . ILE B 2 48 ? 7.583 -1.373 -4.140 1.00 0.00 48 ILE B N 10
ATOM 18185 C CA . ILE B 2 48 ? 9.014 -1.597 -4.035 1.00 0.00 48 ILE B CA 10
ATOM 18186 C C . ILE B 2 48 ? 9.380 -2.848 -4.810 1.00 0.00 48 ILE B C 10
ATOM 18187 O O . ILE B 2 48 ? 8.662 -3.846 -4.761 1.00 0.00 48 ILE B O 10
ATOM 18203 N N . THR B 2 49 ? 10.475 -2.781 -5.539 1.00 0.00 49 THR B N 10
ATOM 18204 C CA . THR B 2 49 ? 10.911 -3.886 -6.372 1.00 0.00 49 THR B CA 10
ATOM 18205 C C . THR B 2 49 ? 12.098 -4.605 -5.730 1.00 0.00 49 THR B C 10
ATOM 18206 O O . THR B 2 49 ? 13.248 -4.202 -5.915 1.00 0.00 49 THR B O 10
ATOM 18217 N N . PRO B 2 50 ? 11.832 -5.666 -4.946 1.00 0.00 50 PRO B N 10
ATOM 18218 C CA . PRO B 2 50 ? 12.882 -6.432 -4.263 1.00 0.00 50 PRO B CA 10
ATOM 18219 C C . PRO B 2 50 ? 13.841 -7.100 -5.245 1.00 0.00 50 PRO B C 10
ATOM 18220 O O . PRO B 2 50 ? 13.416 -7.776 -6.183 1.00 0.00 50 PRO B O 10
ATOM 18231 N N . VAL B 2 51 ? 15.134 -6.900 -5.027 1.00 0.00 51 VAL B N 10
ATOM 18232 C CA . VAL B 2 51 ? 16.154 -7.428 -5.929 1.00 0.00 51 VAL B CA 10
ATOM 18233 C C . VAL B 2 51 ? 17.080 -8.413 -5.218 1.00 0.00 51 VAL B C 10
ATOM 18234 O O . VAL B 2 51 ? 17.796 -9.180 -5.862 1.00 0.00 51 VAL B O 10
ATOM 18247 N N . ASP B 2 52 ? 17.066 -8.386 -3.891 1.00 0.00 52 ASP B N 10
ATOM 18248 C CA . ASP B 2 52 ? 17.895 -9.286 -3.092 1.00 0.00 52 ASP B CA 10
ATOM 18249 C C . ASP B 2 52 ? 17.033 -10.332 -2.407 1.00 0.00 52 ASP B C 10
ATOM 18250 O O . ASP B 2 52 ? 17.381 -10.848 -1.342 1.00 0.00 52 ASP B O 10
ATOM 18259 N N . GLY B 2 53 ? 15.902 -10.636 -3.019 1.00 0.00 53 GLY B N 10
ATOM 18260 C CA . GLY B 2 53 ? 14.998 -11.615 -2.465 1.00 0.00 53 GLY B CA 10
ATOM 18261 C C . GLY B 2 53 ? 13.631 -11.529 -3.096 1.00 0.00 53 GLY B C 10
ATOM 18262 O O . GLY B 2 53 ? 13.350 -10.601 -3.857 1.00 0.00 53 GLY B O 10
ATOM 18266 N N . SER B 2 54 ? 12.777 -12.489 -2.790 1.00 0.00 54 SER B N 10
ATOM 18267 C CA . SER B 2 54 ? 11.432 -12.505 -3.331 1.00 0.00 54 SER B CA 10
ATOM 18268 C C . SER B 2 54 ? 10.424 -12.093 -2.267 1.00 0.00 54 SER B C 10
ATOM 18269 O O . SER B 2 54 ? 9.403 -12.751 -2.075 1.00 0.00 54 SER B O 10
ATOM 18277 N N . ASP B 2 55 ? 10.729 -11.008 -1.570 1.00 0.00 55 ASP B N 10
ATOM 18278 C CA . ASP B 2 55 ? 9.811 -10.438 -0.588 1.00 0.00 55 ASP B CA 10
ATOM 18279 C C . ASP B 2 55 ? 9.165 -9.183 -1.149 1.00 0.00 55 ASP B C 10
ATOM 18280 O O . ASP B 2 55 ? 9.715 -8.101 -1.008 1.00 0.00 55 ASP B O 10
ATOM 18289 N N . PRO B 2 56 ? 8.011 -9.306 -1.819 1.00 0.00 56 PRO B N 10
ATOM 18290 C CA . PRO B 2 56 ? 7.298 -8.157 -2.380 1.00 0.00 56 PRO B CA 10
ATOM 18291 C C . PRO B 2 56 ? 6.653 -7.303 -1.295 1.00 0.00 56 PRO B C 10
ATOM 18292 O O . PRO B 2 56 ? 6.274 -7.810 -0.236 1.00 0.00 56 PRO B O 10
ATOM 18303 N N . TYR B 2 57 ? 6.522 -6.013 -1.557 1.00 0.00 57 TYR B N 10
ATOM 18304 C CA . TYR B 2 57 ? 5.851 -5.107 -0.635 1.00 0.00 57 TYR B CA 10
ATOM 18305 C C . TYR B 2 57 ? 5.232 -3.957 -1.404 1.00 0.00 57 TYR B C 10
ATOM 18306 O O . TYR B 2 57 ? 5.936 -3.101 -1.951 1.00 0.00 57 TYR B O 10
ATOM 18324 N N . GLU B 2 58 ? 3.914 -3.950 -1.449 1.00 0.00 58 GLU B N 10
ATOM 18325 C CA . GLU B 2 58 ? 3.176 -2.934 -2.167 1.00 0.00 58 GLU B CA 10
ATOM 18326 C C . GLU B 2 58 ? 2.129 -2.318 -1.250 1.00 0.00 58 GLU B C 10
ATOM 18327 O O . GLU B 2 58 ? 1.467 -3.027 -0.492 1.00 0.00 58 GLU B O 10
ATOM 18339 N N . GLU B 2 59 ? 1.982 -1.002 -1.313 1.00 0.00 59 GLU B N 10
ATOM 18340 C CA . GLU B 2 59 ? 1.058 -0.301 -0.433 1.00 0.00 59 GLU B CA 10
ATOM 18341 C C . GLU B 2 59 ? 0.489 0.941 -1.119 1.00 0.00 59 GLU B C 10
ATOM 18342 O O . GLU B 2 59 ? 1.037 1.426 -2.108 1.00 0.00 59 GLU B O 10
ATOM 18354 N N . MET B 2 60 ? -0.619 1.440 -0.594 1.00 0.00 60 MET B N 10
ATOM 18355 C CA . MET B 2 60 ? -1.257 2.641 -1.118 1.00 0.00 60 MET B CA 10
ATOM 18356 C C . MET B 2 60 ? -0.822 3.857 -0.306 1.00 0.00 60 MET B C 10
ATOM 18357 O O . MET B 2 60 ? -1.555 4.342 0.562 1.00 0.00 60 MET B O 10
ATOM 18371 N N . ILE B 2 61 ? 0.371 4.349 -0.596 1.00 0.00 61 ILE B N 10
ATOM 18372 C CA . ILE B 2 61 ? 0.948 5.460 0.145 1.00 0.00 61 ILE B CA 10
ATOM 18373 C C . ILE B 2 61 ? 0.416 6.784 -0.385 1.00 0.00 61 ILE B C 10
ATOM 18374 O O . ILE B 2 61 ? 0.349 6.995 -1.587 1.00 0.00 61 ILE B O 10
ATOM 18390 N N . PRO B 2 62 ? -0.011 7.682 0.501 1.00 0.00 62 PRO B N 10
ATOM 18391 C CA . PRO B 2 62 ? -0.465 9.003 0.095 1.00 0.00 62 PRO B CA 10
ATOM 18392 C C . PRO B 2 62 ? 0.701 9.930 -0.212 1.00 0.00 62 PRO B C 10
ATOM 18393 O O . PRO B 2 62 ? 1.785 9.789 0.346 1.00 0.00 62 PRO B O 10
ATOM 18404 N N . LYS B 2 63 ? 0.462 10.886 -1.092 1.00 0.00 63 LYS B N 10
ATOM 18405 C CA . LYS B 2 63 ? 1.502 11.796 -1.543 1.00 0.00 63 LYS B CA 10
ATOM 18406 C C . LYS B 2 63 ? 1.839 12.802 -0.442 1.00 0.00 63 LYS B C 10
ATOM 18407 O O . LYS B 2 63 ? 2.822 13.537 -0.529 1.00 0.00 63 LYS B O 10
ATOM 18426 N N . TRP B 2 64 ? 1.018 12.818 0.601 1.00 0.00 64 TRP B N 10
ATOM 18427 C CA . TRP B 2 64 ? 1.264 13.679 1.755 1.00 0.00 64 TRP B CA 10
ATOM 18428 C C . TRP B 2 64 ? 2.165 12.962 2.758 1.00 0.00 64 TRP B C 10
ATOM 18429 O O . TRP B 2 64 ? 2.622 13.552 3.739 1.00 0.00 64 TRP B O 10
ATOM 18450 N N . ARG B 2 65 ? 2.411 11.685 2.500 1.00 0.00 65 ARG B N 10
ATOM 18451 C CA . ARG B 2 65 ? 3.348 10.902 3.290 1.00 0.00 65 ARG B CA 10
ATOM 18452 C C . ARG B 2 65 ? 4.768 11.221 2.855 1.00 0.00 65 ARG B C 10
ATOM 18453 O O . ARG B 2 65 ? 5.050 11.325 1.659 1.00 0.00 65 ARG B O 10
ATOM 18474 N N . GLN B 2 66 ? 5.648 11.401 3.823 1.00 0.00 66 GLN B N 10
ATOM 18475 C CA . GLN B 2 66 ? 7.049 11.608 3.531 1.00 0.00 66 GLN B CA 10
ATOM 18476 C C . GLN B 2 66 ? 7.655 10.316 3.002 1.00 0.00 66 GLN B C 10
ATOM 18477 O O . GLN B 2 66 ? 7.820 9.342 3.738 1.00 0.00 66 GLN B O 10
ATOM 18491 N N . LEU B 2 67 ? 7.946 10.312 1.712 1.00 0.00 67 LEU B N 10
ATOM 18492 C CA . LEU B 2 67 ? 8.458 9.133 1.036 1.00 0.00 67 LEU B CA 10
ATOM 18493 C C . LEU B 2 67 ? 9.939 8.937 1.317 1.00 0.00 67 LEU B C 10
ATOM 18494 O O . LEU B 2 67 ? 10.632 9.870 1.728 1.00 0.00 67 LEU B O 10
ATOM 18510 N N . ASN B 2 68 ? 10.424 7.730 1.074 1.00 0.00 68 ASN B N 10
ATOM 18511 C CA . ASN B 2 68 ? 11.814 7.401 1.342 1.00 0.00 68 ASN B CA 10
ATOM 18512 C C . ASN B 2 68 ? 12.719 8.042 0.298 1.00 0.00 68 ASN B C 10
ATOM 18513 O O . ASN B 2 68 ? 13.778 8.577 0.622 1.00 0.00 68 ASN B O 10
ATOM 18524 N N . VAL B 2 69 ? 12.285 7.997 -0.950 1.00 0.00 69 VAL B N 10
ATOM 18525 C CA . VAL B 2 69 ? 13.060 8.533 -2.054 1.00 0.00 69 VAL B CA 10
ATOM 18526 C C . VAL B 2 69 ? 12.177 8.553 -3.307 1.00 0.00 69 VAL B C 10
ATOM 18527 O O . VAL B 2 69 ? 10.994 8.219 -3.227 1.00 0.00 69 VAL B O 10
ATOM 18540 N N . PHE B 2 70 ? 12.728 8.950 -4.442 1.00 0.00 70 PHE B N 10
ATOM 18541 C CA . PHE B 2 70 ? 11.973 8.995 -5.687 1.00 0.00 70 PHE B CA 10
ATOM 18542 C C . PHE B 2 70 ? 11.817 7.587 -6.261 1.00 0.00 70 PHE B C 10
ATOM 18543 O O . PHE B 2 70 ? 12.386 6.628 -5.739 1.00 0.00 70 PHE B O 10
ATOM 18560 N N . GLU B 2 71 ? 11.031 7.459 -7.320 1.00 0.00 71 GLU B N 10
ATOM 18561 C CA . GLU B 2 71 ? 10.790 6.155 -7.922 1.00 0.00 71 GLU B CA 10
ATOM 18562 C C . GLU B 2 71 ? 11.935 5.747 -8.840 1.00 0.00 71 GLU B C 10
ATOM 18563 O O . GLU B 2 71 ? 12.592 6.593 -9.447 1.00 0.00 71 GLU B O 10
ATOM 18575 N N . GLY B 2 72 ? 12.169 4.444 -8.927 1.00 0.00 72 GLY B N 10
ATOM 18576 C CA . GLY B 2 72 ? 13.253 3.924 -9.734 1.00 0.00 72 GLY B CA 10
ATOM 18577 C C . GLY B 2 72 ? 14.579 4.083 -9.028 1.00 0.00 72 GLY B C 10
ATOM 18578 O O . GLY B 2 72 ? 15.640 4.030 -9.647 1.00 0.00 72 GLY B O 10
ATOM 18582 N N . GLU B 2 73 ? 14.503 4.273 -7.721 1.00 0.00 73 GLU B N 10
ATOM 18583 C CA . GLU B 2 73 ? 15.677 4.481 -6.896 1.00 0.00 73 GLU B CA 10
ATOM 18584 C C . GLU B 2 73 ? 15.932 3.252 -6.034 1.00 0.00 73 GLU B C 10
ATOM 18585 O O . GLU B 2 73 ? 14.993 2.588 -5.588 1.00 0.00 73 GLU B O 10
ATOM 18597 N N . ARG B 2 74 ? 17.198 2.948 -5.806 1.00 0.00 74 ARG B N 10
ATOM 18598 C CA . ARG B 2 74 ? 17.570 1.784 -5.017 1.00 0.00 74 ARG B CA 10
ATOM 18599 C C . ARG B 2 74 ? 17.651 2.130 -3.537 1.00 0.00 74 ARG B C 10
ATOM 18600 O O . ARG B 2 74 ? 18.331 3.077 -3.144 1.00 0.00 74 ARG B O 10
ATOM 18621 N N . VAL B 2 75 ? 16.947 1.357 -2.731 1.00 0.00 75 VAL B N 10
ATOM 18622 C CA . VAL B 2 75 ? 16.975 1.510 -1.285 1.00 0.00 75 VAL B CA 10
ATOM 18623 C C . VAL B 2 75 ? 17.138 0.151 -0.622 1.00 0.00 75 VAL B C 10
ATOM 18624 O O . VAL B 2 75 ? 17.162 -0.880 -1.302 1.00 0.00 75 VAL B O 10
ATOM 18637 N N . GLU B 2 76 ? 17.254 0.153 0.697 1.00 0.00 76 GLU B N 10
ATOM 18638 C CA . GLU B 2 76 ? 17.350 -1.080 1.460 1.00 0.00 76 GLU B CA 10
ATOM 18639 C C . GLU B 2 76 ? 16.295 -1.083 2.560 1.00 0.00 76 GLU B C 10
ATOM 18640 O O . GLU B 2 76 ? 15.725 -0.041 2.887 1.00 0.00 76 GLU B O 10
ATOM 18652 N N . ARG B 2 77 ? 16.036 -2.260 3.112 1.00 0.00 77 ARG B N 10
ATOM 18653 C CA . ARG B 2 77 ? 15.056 -2.422 4.170 1.00 0.00 77 ARG B CA 10
ATOM 18654 C C . ARG B 2 77 ? 15.459 -1.621 5.402 1.00 0.00 77 ARG B C 10
ATOM 18655 O O . ARG B 2 77 ? 16.472 -1.912 6.041 1.00 0.00 77 ARG B O 10
ATOM 18676 N N . GLY B 2 78 ? 14.670 -0.600 5.709 1.00 0.00 78 GLY B N 10
ATOM 18677 C CA . GLY B 2 78 ? 14.899 0.200 6.897 1.00 0.00 78 GLY B CA 10
ATOM 18678 C C . GLY B 2 78 ? 15.896 1.326 6.685 1.00 0.00 78 GLY B C 10
ATOM 18679 O O . GLY B 2 78 ? 15.753 2.389 7.275 1.00 0.00 78 GLY B O 10
ATOM 18683 N N . ASP B 2 79 ? 16.901 1.094 5.852 1.00 0.00 79 ASP B N 10
ATOM 18684 C CA . ASP B 2 79 ? 17.957 2.081 5.622 1.00 0.00 79 ASP B CA 10
ATOM 18685 C C . ASP B 2 79 ? 17.628 3.003 4.453 1.00 0.00 79 ASP B C 10
ATOM 18686 O O . ASP B 2 79 ? 17.581 2.561 3.301 1.00 0.00 79 ASP B O 10
ATOM 18695 N N . VAL B 2 80 ? 17.404 4.282 4.751 1.00 0.00 80 VAL B N 10
ATOM 18696 C CA . VAL B 2 80 ? 17.215 5.290 3.712 1.00 0.00 80 VAL B CA 10
ATOM 18697 C C . VAL B 2 80 ? 17.143 6.713 4.299 1.00 0.00 80 VAL B C 10
ATOM 18698 O O . VAL B 2 80 ? 18.019 7.535 4.024 1.00 0.00 80 VAL B O 10
ATOM 18711 N N . ILE B 2 81 ? 16.132 7.008 5.115 1.00 0.00 81 ILE B N 10
ATOM 18712 C CA . ILE B 2 81 ? 15.962 8.357 5.657 1.00 0.00 81 ILE B CA 10
ATOM 18713 C C . ILE B 2 81 ? 15.990 8.361 7.185 1.00 0.00 81 ILE B C 10
ATOM 18714 O O . ILE B 2 81 ? 16.745 9.118 7.799 1.00 0.00 81 ILE B O 10
ATOM 18730 N N . SER B 2 82 ? 15.180 7.506 7.791 1.00 0.00 82 SER B N 10
ATOM 18731 C CA . SER B 2 82 ? 15.027 7.496 9.234 1.00 0.00 82 SER B CA 10
ATOM 18732 C C . SER B 2 82 ? 14.461 6.165 9.700 1.00 0.00 82 SER B C 10
ATOM 18733 O O . SER B 2 82 ? 13.482 5.663 9.145 1.00 0.00 82 SER B O 10
ATOM 18741 N N . ASP B 2 83 ? 15.093 5.598 10.713 1.00 0.00 83 ASP B N 10
ATOM 18742 C CA . ASP B 2 83 ? 14.674 4.325 11.273 1.00 0.00 83 ASP B CA 10
ATOM 18743 C C . ASP B 2 83 ? 13.604 4.536 12.326 1.00 0.00 83 ASP B C 10
ATOM 18744 O O . ASP B 2 83 ? 13.638 5.514 13.077 1.00 0.00 83 ASP B O 10
ATOM 18753 N N . GLY B 2 84 ? 12.656 3.625 12.377 1.00 0.00 84 GLY B N 10
ATOM 18754 C CA . GLY B 2 84 ? 11.603 3.708 13.366 1.00 0.00 84 GLY B CA 10
ATOM 18755 C C . GLY B 2 84 ? 11.272 2.358 13.959 1.00 0.00 84 GLY B C 10
ATOM 18756 O O . GLY B 2 84 ? 11.928 1.954 14.939 1.00 0.00 84 GLY B O 10
#